Protein 4LS6 (pdb70)

Solvent-accessible surface area: 25868 Å² total; per-residue (Å²): 186,104,94,0,0,0,0,0,5,0,0,0,1,7,8,14,36,61,22,112,60,1,6,82,35,0,21,102,19,65,46,4,17,19,96,15,106,65,23,91,22,153,47,5,52,2,69,5,1,0,14,14,98,140,37,92,24,99,111,83,26,82,142,156,82,6,61,85,23,6,80,0,0,21,3,0,4,2,0,1,75,37,0,13,130,44,2,123,15,112,34,56,137,89,46,6,55,74,0,0,0,7,0,0,0,5,28,0,0,4,70,12,0,3,51,20,0,59,44,23,71,113,137,21,18,142,157,5,29,68,75,1,7,5,29,16,11,14,0,4,0,0,2,20,0,3,53,50,23,26,1,61,3,15,5,2,0,0,0,0,14,2,0,0,0,0,2,0,0,0,8,0,2,10,0,0,25,84,26,42,1,28,0,0,0,0,0,0,0,0,5,0,7,6,68,0,0,1,0,0,8,11,28,45,171,16,6,3,71,21,94,58,40,165,26,0,1,40,0,2,1,131,76,12,60,3,1,4,1,0,0,0,0,0,0,0,0,0,0,16,8,114,39,0,88,96,77,66,16,108,22,28,3,11,2,26,0,18,2,9,5,2,9,20,119,74,32,40,36,52,8,113,62,8,62,0,2,4,46,0,0,79,77,0,11,73,40,22,69,22,45,40,104,75,0,35,0,0,0,1,2,0,5,0,23,90,112,12,0,36,16,0,0,64,0,0,70,93,13,5,41,156,32,0,96,171,5,4,0,0,0,1,1,0,0,3,1,1,2,8,0,0,1,1,0,3,4,0,2,2,0,1,10,0,3,120,79,16,1,0,0,0,0,15,30,36,139,48,110,14,99,74,7,74,14,51,11,0,63,94,137,26,83,181,73,83,0,80,21,0,0,1,0,0,28,6,48,10,8,2,7,0,0,0,0,2,66,78,56,64,122,105,156,92,100,1,0,0,0,0,5,0,1,0,0,3,5,11,32,56,24,104,61,2,13,71,44,0,32,110,20,62,48,3,17,18,96,17,109,66,21,113,14,134,110,9,35,3,65,6,1,0,17,14,94,144,42,81,23,95,110,95,27,83,129,152,81,7,79,101,27,5,81,0,0,19,3,0,7,5,0,1,87,47,0,14,128,45,3,110,12,109,36,83,140,88,34,11,56,71,0,0,0,6,0,0,0,6,28,0,0,4,68,12,9,2,47,24,0,53,49,23,62,101,122,20,22,148,146,4,29,69,67,1,7,5,28,14,11,14,0,4,0,0,3,24,1,7,55,48,28,26,2,66,2,15,7,2,0,0,0,0,13,2,0,0,0,0,3,0,0,0,7,0,2,8,0,0,22,57,21,46,1,27,0,0,0,0,0,0,0,1,5,0,8,5,67,0,0,1,1,0,8,16,27,39,176,14,7,2,77,17,95,60,40,167,27,0,1,39,0,1,1,130,74,12,65,4,1,4,1,0,0,0,0,0,0,0,0,0,0,15,7,114,37,0,94,93,73,67,16,108,23,29,3,11,2,24,0,16,3,8,4,1,11,19,102,76,27,39,38,54,7,120,75,8,63,0,3,4,45,0,0,75,52,0,11,144,35,21,70,22,46,40,104,76,0,36,0,0,0,1,2,0,4,0,26,94,110,14,0,34,26,0,0,64,0,0,69,94,14,5,38,151,31,0,94,169,4,5,0,0,0,1,1,0,0,2,1,1,2,8,0,0,1,1,0,3,4,0,2,1,0,2,12,0,3,113,94,16,2,0,0,0,0,15,32,37,140,49,112,13,99,73,8,78,14,49,12,0,66,83,138,34,82,183,71,83,0,81,21,0,0,1,0,0,29,7,48,7,8,2,7,0,0,0,0,2,68,76,55,148

Nearest PDB structures (foldseek):
  4ls6-assembly1_B  TM=1.002E+00  e=2.749E-97  Bacillus subtilis subsp. subtilis str. 168
  4ls5-assembly1_B  TM=1.002E+00  e=9.324E-94  Bacillus subtilis subsp. subtilis str. 168
  3o04-assembly1_A  TM=9.971E-01  e=2.081E-77  Listeria monocytogenes EGD-e
  5sxo-assembly1_A-2  TM=9.971E-01  e=2.672E-77  Listeria monocytogenes ATCC 19115
  2gqd-assembly1_B  TM=9.983E-01  e=3.819E-73  Staphylococcus aureus

Organism: Bacillus subtilis (strain 168) (NCBI:txid224308)

Foldseek 3Di:
DFFKFFFFKFKFFLQHRGLVSNLVCLQQVAFSKDFDDPDDQVPFLAGMAREGPPDDLCVPDPPVVVVLAAVQLSQLQRRLVRGCVSQVDDCDPVQQQQEEEQEEEQFARPVLVVVQVVCCVPVNPVPRDPSSVLRRDGQNSRVVNCVSRVRNYDYYYDHFWLCQFQVSVVVVSVCVVVPRHFKYWGGYFYDQSDPCSSVVCRVVQQAFSDNDRQAQQFFQAPPQRHFHEIGMAIITMMGGVVVCVVVVGDGLFTWQFKFKFFPPPDQFAQDPLLPRQLRRVVRRCVSNVHQLLQAAEEQELRRSHPRRRLSSLSSLCVNQPVSQQVHEYAHSCLRRIRNTSRNSRSSVSSQSVCQNQQKARAHENRPHHDPSNPHHHRYDHIDRHHHAKYKYWRCRRRGITMMIMIGGDDD/DFFFKFFFFKFKFFLQARGLVSNLVCLQQVAFSKDFDDPDDCPPFLAGMAREGPPDDLCVPDPPVVVVLAAVQLSQLQRRLVRGCVSQVPQDDPVQQQQEAEEEEEQFARPVLVVVQVVCCVPPNDVPRDPSSVLRRDGQNSRVVNCVVRVRNYDYDYDHFWLCRFQVRVVVQSVCVRVPRHFKYKGGYFYDQSDPCSSVVCRVVQQAFSDNDRLAQQFFQAPPQRHFHEIGMAIITMMGGVVVCVVVVGDGLFTWFFKFKFFLPPDQFAQHPLLPRQLRRVVRRCVRNVHQLLQAAEEQELRRSHPRRRLSSLSSLCVNQPVSQQVHEYAHSCLRRIRNTSRNSRSSVSNQSVCQRQQKARANENRPHHDPSNPHHHRYDHIDRHHHAKYKYWRQRRRGITMMIMIGGDD

Secondary structure (DSSP, 8-state):
---EEEEEEEEEBTTBSSHHHHHHHHHTT---EEE--SS-GGGSS--EEE---S--GGGTS-HHHHTTS-HHHHHHHHHHHHHHHHHT----TTTGGGEEEEEE-SS-SHHHHHHHHHHHHHH-GGGS-TTHHHHHSTTHHHHHHHHHHT--SSEE-B--GGGHHHHHHHHHHHHHHTTS-SEEEEEEEE---SHHHHHHHHHTT-B-----TTTS--TTBTT--SB-BB-EEEEEEEEEHHHHHHTT----EEEEEEEEEE--S-SSSPPGGGHHHHHHHHHHHHHHT--GGG--EEE----S-HHHHHHHHHHHHHHHGGGGGTSEEE-THHHH-B-GGGHHHHHHHHHHHHHHHTEEPPBP---SBBTTB-S---BSS-EE---SEEEEEEEETTTEEEEEEEE----/----EEEEEEEEEBTTBSSHHHHHHHHHTT---EEE--SS-GGGSS--EEE--SS--GGGTS-HHHHTTS-HHHHHHHHHHHHHHHHHT----TTTGGGEEEEEE-SS-SHHHHHHHHHHHHHH-GGGS-TTHHHHHSTTHHHHHHHHHHT--S-EE-B--GGGHHHHHHHHHHHHHHTTS-SEEEEEEEE---SHHHHHHHHHTT-B-----TTTS--TTBTT--SB-BB-EEEEEEEEEHHHHHHTT----EEEEEEEEEE--S-SSSPPGGGHHHHHHHHHHHHHHT--GGG--EEE----S-HHHHHHHHHHHHHHHGGGGGTSEEE-THHHH-B-GGGHHHHHHHHHHHHHHHTEEPPBP---SBBTTB-S---BSS-EE---SEEEEEEEETTTEEEEEEEE---

Radius of gyration: 24.71 Å; Cα contacts (8 Å, |Δi|>4): 2606; chains: 2; bounding box: 58×74×53 Å

InterPro domains:
  IPR000794 Beta-ketoacyl synthase [PTHR11712] (3-411)
  IPR000794 Beta-ketoacyl synthase [cd00834] (4-408)
  IPR014030 Beta-ketoacyl synthase-like, N-terminal domain [PF00109] (4-246)
  IPR014031 Beta-ketoacyl synthase, C-terminal domain [PF02801] (254-368)
  IPR016039 Thiolase-like [G3DSA:3.40.47.10] (1-255)
  IPR016039 Thiolase-like [G3DSA:3.40.47.10] (260-413)
  IPR016039 Thiolase-like [SSF53901] (4-251)
  IPR016039 Thiolase-like [SSF53901] (214-411)
  IPR017568 3-oxoacyl-[acyl-carrier-protein] synthase 2 [PIRSF000447] (2-412)
  IPR017568 3-oxoacyl-[acyl-carrier-protein] synthase 2 [TIGR03150] (4-409)
  IPR018201 Beta-ketoacyl synthase, active site [PS00606] (155-171)
  IPR020841 Polyketide synthase, beta-ketoacyl synthase domain [PS52004] (3-410)
  IPR020841 Polyketide synthase, beta-ketoacyl synthase domain [SM00825] (6-413)

CATH classification: 3.40.47.10 (+1 more: 3.40.47.10)

B-factor: mean 25.81, std 10.96, range [10.47, 94.31]

Structure (mmCIF, N/CA/C/O backbone):
data_4LS6
#
_entry.id   4LS6
#
_cell.length_a   72.069
_cell.length_b   87.974
_cell.length_c   145.054
_cell.angle_alpha   90.000
_cell.angle_beta   90.000
_cell.angle_gamma   90.000
#
_symmetry.space_group_name_H-M   'P 21 21 21'
#
loop_
_entity.id
_entity.type
_entity.pdbx_description
1 polymer '3-oxoacyl-[acyl-carrier-protein] synthase 2'
2 non-polymer 'POTASSIUM ION'
3 non-polymer GLYCEROL
4 non-polymer 'CHLORIDE ION'
5 water water
#
loop_
_atom_site.group_PDB
_atom_site.id
_atom_site.type_symbol
_atom_site.label_atom_id
_atom_site.label_alt_id
_atom_site.label_comp_id
_atom_site.label_asym_id
_atom_site.label_entity_id
_atom_site.label_seq_id
_atom_site.pdbx_PDB_ins_code
_atom_site.Cartn_x
_atom_site.Cartn_y
_atom_site.Cartn_z
_atom_site.occupancy
_atom_site.B_iso_or_equiv
_atom_site.auth_seq_id
_atom_site.auth_comp_id
_atom_site.auth_asym_id
_atom_site.auth_atom_id
_atom_site.pdbx_PDB_model_num
ATOM 1 N N . LYS A 1 16 ? -35.943 -19.320 21.636 1.00 35.79 2 LYS A N 1
ATOM 2 C CA . LYS A 1 16 ? -34.532 -19.094 21.955 1.00 33.16 2 LYS A CA 1
ATOM 3 C C . LYS A 1 16 ? -34.449 -18.595 23.383 1.00 32.75 2 LYS A C 1
ATOM 4 O O . LYS A 1 16 ? -35.210 -17.710 23.760 1.00 33.60 2 LYS A O 1
ATOM 10 N N . LYS A 1 17 ? -33.501 -19.116 24.169 1.00 25.98 3 LYS A N 1
ATOM 11 C CA . LYS A 1 17 ? -33.325 -18.638 25.537 1.00 25.40 3 LYS A CA 1
ATOM 12 C C . LYS A 1 17 ? -32.461 -17.381 25.539 1.00 27.14 3 LYS A C 1
ATOM 13 O O . LYS A 1 17 ? -31.554 -17.237 24.693 1.00 26.89 3 LYS A O 1
ATOM 19 N N . ARG A 1 18 ? -32.715 -16.490 26.509 1.00 24.76 4 ARG A N 1
ATOM 20 C CA . ARG A 1 18 ? -31.862 -15.318 26.717 1.00 22.85 4 ARG A CA 1
ATOM 21 C C . ARG A 1 18 ? -30.688 -15.777 27.590 1.00 23.44 4 ARG A C 1
ATOM 22 O O . ARG A 1 18 ? -30.840 -16.642 28.462 1.00 23.23 4 ARG A O 1
ATOM 30 N N . VAL A 1 19 ? -29.514 -15.227 27.312 1.00 20.24 5 VAL A N 1
ATOM 31 C CA . VAL A 1 19 ? -28.263 -15.635 27.942 1.00 19.33 5 VAL A CA 1
ATOM 32 C C . VAL A 1 19 ? -27.592 -14.434 28.546 1.00 23.27 5 VAL A C 1
ATOM 33 O O . VAL A 1 19 ? -27.287 -13.481 27.824 1.00 21.90 5 VAL A O 1
ATOM 37 N N . VAL A 1 20 ? -27.313 -14.495 29.858 1.00 19.95 6 VAL A N 1
ATOM 38 C CA . VAL A 1 20 ? -26.697 -13.369 30.563 1.00 19.56 6 VAL A CA 1
ATOM 39 C C . VAL A 1 20 ? -25.346 -13.742 31.140 1.00 21.71 6 VAL A C 1
ATOM 40 O O . VAL A 1 20 ? -25.039 -14.930 31.287 1.00 21.91 6 VAL A O 1
ATOM 44 N N . VAL A 1 21 ? -24.535 -12.724 31.459 1.00 19.89 7 VAL A N 1
ATOM 45 C CA . VAL A 1 21 ? -23.213 -12.915 32.055 1.00 19.01 7 VAL A CA 1
ATOM 46 C C . VAL A 1 21 ? -23.349 -12.731 33.559 1.00 21.80 7 VAL A C 1
ATOM 47 O O . VAL A 1 21 ? -23.753 -11.653 34.011 1.00 22.06 7 VAL A O 1
ATOM 51 N N . THR A 1 22 ? -23.027 -13.787 34.339 1.00 19.71 8 THR A N 1
ATOM 52 C CA . THR A 1 22 ? -23.215 -13.745 35.807 1.00 19.94 8 THR A CA 1
ATOM 53 C C . THR A 1 22 ? -21.935 -13.840 36.642 1.00 22.67 8 THR A C 1
ATOM 54 O O . THR A 1 22 ? -22.010 -13.718 37.865 1.00 22.38 8 THR A O 1
ATOM 58 N N . GLY A 1 23 ? -20.793 -14.028 35.989 1.00 19.04 9 GLY A N 1
ATOM 59 C CA . GLY A 1 23 ? -19.524 -14.123 36.696 1.00 18.68 9 GLY A CA 1
ATOM 60 C C . GLY A 1 23 ? -18.356 -13.895 35.762 1.00 20.39 9 GLY A C 1
ATOM 61 O O . GLY A 1 23 ? -18.440 -14.196 34.570 1.00 20.16 9 GLY A O 1
ATOM 62 N N . LEU A 1 24 ? -17.271 -13.323 36.316 1.00 19.37 10 LEU A N 1
ATOM 63 C CA . LEU A 1 24 ? -16.067 -13.020 35.547 1.00 17.93 10 LEU A CA 1
ATOM 64 C C . LEU A 1 24 ? -14.850 -13.494 36.339 1.00 19.38 10 LEU A C 1
ATOM 65 O O . LEU A 1 24 ? -14.808 -13.326 37.568 1.00 19.83 10 LEU A O 1
ATOM 70 N N . GLY A 1 25 ? -13.858 -14.004 35.621 1.00 17.54 11 GLY A N 1
ATOM 71 C CA . GLY A 1 25 ? -12.610 -14.477 36.207 1.00 17.27 11 GLY A CA 1
ATOM 72 C C . GLY A 1 25 ? -11.474 -14.225 35.239 1.00 17.95 11 GLY A C 1
ATOM 73 O O . GLY A 1 25 ? -11.631 -14.448 34.030 1.00 17.36 11 GLY A O 1
ATOM 74 N N . ALA A 1 26 ? -10.334 -13.731 35.740 1.00 16.97 12 ALA A N 1
ATOM 75 C CA . ALA A 1 26 ? -9.222 -13.438 34.843 1.00 16.38 12 ALA A CA 1
ATOM 76 C C . ALA A 1 26 ? -7.871 -13.399 35.516 1.00 18.08 12 ALA A C 1
ATOM 77 O O . ALA A 1 26 ? -7.750 -13.012 36.675 1.00 17.98 12 ALA A O 1
ATOM 79 N N . LEU A 1 27 ? -6.850 -13.734 34.722 1.00 15.76 13 LEU A N 1
ATOM 80 C CA . LEU A 1 27 ? -5.436 -13.536 35.032 1.00 15.33 13 LEU A CA 1
ATOM 81 C C . LEU A 1 27 ? -4.908 -12.846 33.786 1.00 16.78 13 LEU A C 1
ATOM 82 O O . LEU A 1 27 ? -5.120 -13.339 32.667 1.00 16.04 13 LEU A O 1
ATOM 87 N N . SER A 1 28 ? -4.282 -11.662 33.938 1.00 15.04 14 SER A N 1
ATOM 88 C CA . SER A 1 28 ? -3.767 -10.993 32.743 1.00 14.81 14 SER A CA 1
ATOM 89 C C . SER A 1 28 ? -2.509 -10.226 33.105 1.00 17.05 14 SER A C 1
ATOM 90 O O . SER A 1 28 ? -2.204 -10.039 34.297 1.00 16.91 14 SER A O 1
ATOM 93 N N . PRO A 1 29 ? -1.787 -9.721 32.088 1.00 15.94 15 PRO A N 1
ATOM 94 C CA . PRO A 1 29 ? -0.590 -8.910 32.385 1.00 15.08 15 PRO A CA 1
ATOM 95 C C . PRO A 1 29 ? -0.927 -7.607 33.142 1.00 18.56 15 PRO A C 1
ATOM 96 O O . PRO A 1 29 ? -0.021 -6.934 33.633 1.00 18.61 15 PRO A O 1
ATOM 100 N N . LEU A 1 30 ? -2.236 -7.262 33.243 1.00 16.89 16 LEU A N 1
ATOM 101 C CA . LEU A 1 30 ? -2.704 -6.065 33.973 1.00 16.87 16 LEU A CA 1
ATOM 102 C C . LEU A 1 30 ? -3.126 -6.363 35.410 1.00 19.69 16 LEU A C 1
ATOM 103 O O . LEU A 1 30 ? -3.419 -5.427 36.169 1.00 20.41 16 LEU A O 1
ATOM 108 N N . GLY A 1 31 ? -3.146 -7.632 35.797 1.00 17.53 17 GLY A N 1
ATOM 109 C CA . GLY A 1 31 ? -3.546 -7.974 37.165 1.00 17.72 17 GLY A CA 1
ATOM 110 C C . GLY A 1 31 ? -3.965 -9.419 37.301 1.00 19.74 17 GLY A C 1
ATOM 111 O O . GLY A 1 31 ? -4.411 -10.036 36.323 1.00 18.47 17 GLY A O 1
ATOM 112 N N . ASN A 1 32 ? -3.880 -9.946 38.542 1.00 18.32 18 ASN A N 1
ATOM 113 C CA . ASN A 1 32 ? -4.222 -11.345 38.820 1.00 17.91 18 ASN A CA 1
ATOM 114 C C . ASN A 1 32 ? -5.667 -11.555 39.235 1.00 20.40 18 ASN A C 1
ATOM 115 O O . ASN A 1 32 ? -6.012 -12.580 39.814 1.00 20.36 18 ASN A O 1
ATOM 120 N N . ASP A 1 33 ? -6.520 -10.589 38.913 1.00 19.91 19 ASP A N 1
ATOM 121 C CA . ASP A 1 33 ? -7.964 -10.728 39.065 1.00 19.64 19 ASP A CA 1
ATOM 122 C C . ASP A 1 33 ? -8.656 -9.767 38.127 1.00 22.03 19 ASP A C 1
ATOM 123 O O . ASP A 1 33 ? -7.983 -8.952 37.486 1.00 21.27 19 ASP A O 1
ATOM 128 N N . VAL A 1 34 ? -9.986 -9.863 38.024 1.00 19.88 20 VAL A N 1
ATOM 129 C CA . VAL A 1 34 ? -10.753 -9.007 37.111 1.00 19.75 20 VAL A CA 1
ATOM 130 C C . VAL A 1 34 ? -10.667 -7.540 37.517 1.00 21.86 20 VAL A C 1
ATOM 131 O O . VAL A 1 34 ? -10.402 -6.680 36.663 1.00 20.71 20 VAL A O 1
ATOM 135 N N . ASP A 1 35 ? -10.927 -7.244 38.804 1.00 20.43 21 ASP A N 1
ATOM 136 C CA . ASP A 1 35 ? -10.935 -5.856 39.257 1.00 20.91 21 ASP A CA 1
ATOM 137 C C . ASP A 1 35 ? -9.631 -5.156 38.965 1.00 23.13 21 ASP A C 1
ATOM 138 O O . ASP A 1 35 ? -9.654 -4.030 38.468 1.00 23.25 21 ASP A O 1
ATOM 143 N N . THR A 1 36 ? -8.485 -5.801 39.276 1.00 18.45 22 THR A N 1
ATOM 144 C CA . THR A 1 36 ? -7.184 -5.169 39.065 1.00 18.22 22 THR A CA 1
ATOM 145 C C . THR A 1 36 ? -6.938 -4.991 37.568 1.00 21.06 22 THR A C 1
ATOM 146 O O . THR A 1 36 ? -6.448 -3.942 37.163 1.00 20.97 22 THR A O 1
ATOM 150 N N . SER A 1 37 ? -7.218 -6.034 36.759 1.00 18.16 23 SER A N 1
ATOM 151 C CA . SER A 1 37 ? -7.005 -5.955 35.311 1.00 16.94 23 SER A CA 1
ATOM 152 C C . SER A 1 37 ? -7.819 -4.793 34.718 1.00 18.03 23 SER A C 1
ATOM 153 O O . SER A 1 37 ? -7.279 -3.969 33.970 1.00 18.10 23 SER A O 1
ATOM 156 N N . TRP A 1 38 ? -9.098 -4.726 35.063 1.00 16.56 24 TRP A N 1
ATOM 157 C CA . TRP A 1 38 ? -10.002 -3.686 34.551 1.00 17.34 24 TRP A CA 1
ATOM 158 C C . TRP A 1 38 ? -9.601 -2.306 35.048 1.00 19.69 24 TRP A C 1
ATOM 159 O O . TRP A 1 38 ? -9.547 -1.367 34.249 1.00 18.70 24 TRP A O 1
ATOM 170 N N . ASN A 1 39 ? -9.263 -2.192 36.350 1.00 16.99 25 ASN A N 1
ATOM 171 C CA . ASN A 1 39 ? -8.880 -0.885 36.862 1.00 15.22 25 ASN A CA 1
ATOM 172 C C . ASN A 1 39 ? -7.608 -0.396 36.180 1.00 20.05 25 ASN A C 1
ATOM 173 O O . ASN A 1 39 ? -7.490 0.792 35.896 1.00 20.42 25 ASN A O 1
ATOM 178 N N . ASN A 1 40 ? -6.673 -1.307 35.882 1.00 16.55 26 ASN A N 1
ATOM 179 C CA . ASN A 1 40 ? -5.443 -0.918 35.199 1.00 17.56 26 ASN A CA 1
ATOM 180 C C . ASN A 1 40 ? -5.778 -0.510 33.753 1.00 20.20 26 ASN A C 1
ATOM 181 O O . ASN A 1 40 ? -5.298 0.520 33.299 1.00 20.61 26 ASN A O 1
ATOM 186 N N . ALA A 1 41 ? -6.653 -1.275 33.059 1.00 18.16 27 ALA A N 1
ATOM 187 C CA . ALA A 1 41 ? -7.055 -0.948 31.678 1.00 17.94 27 ALA A CA 1
ATOM 188 C C . ALA A 1 41 ? -7.693 0.435 31.571 1.00 19.79 27 ALA A C 1
ATOM 189 O O . ALA A 1 41 ? -7.318 1.210 30.683 1.00 20.47 27 ALA A O 1
ATOM 191 N N . ILE A 1 42 ? -8.607 0.770 32.488 1.00 17.77 28 ILE A N 1
ATOM 192 C CA . ILE A 1 42 ? -9.282 2.083 32.438 1.00 17.96 28 ILE A CA 1
ATOM 193 C C . ILE A 1 42 ? -8.388 3.251 32.827 1.00 20.98 28 ILE A C 1
ATOM 194 O O . ILE A 1 42 ? -8.771 4.406 32.664 1.00 23.22 28 ILE A O 1
ATOM 199 N N . ASN A 1 43 ? -7.201 2.948 33.383 1.00 19.43 29 ASN A N 1
ATOM 200 C CA . ASN A 1 43 ? -6.225 3.977 33.726 1.00 18.17 29 ASN A CA 1
ATOM 201 C C . ASN A 1 43 ? -5.021 3.966 32.763 1.00 20.78 29 ASN A C 1
ATOM 202 O O . ASN A 1 43 ? -4.019 4.648 33.021 1.00 20.25 29 ASN A O 1
ATOM 207 N N . GLY A 1 44 ? -5.179 3.283 31.621 1.00 18.38 30 GLY A N 1
ATOM 208 C CA . GLY A 1 44 ? -4.167 3.246 30.572 1.00 18.87 30 GLY A CA 1
ATOM 209 C C . GLY A 1 44 ? -2.827 2.662 30.968 1.00 21.24 30 GLY A C 1
ATOM 210 O O . GLY A 1 44 ? -1.788 3.041 30.407 1.00 23.07 30 GLY A O 1
ATOM 211 N N . VAL A 1 45 ? -2.831 1.726 31.928 1.00 18.66 31 VAL A N 1
ATOM 212 C CA . VAL A 1 45 ? -1.593 1.118 32.405 1.00 19.60 31 VAL A CA 1
ATOM 213 C C . VAL A 1 45 ? -1.138 0.022 31.443 1.00 23.46 31 VAL A C 1
ATOM 214 O O . VAL A 1 45 ? -1.915 -0.856 31.098 1.00 25.13 31 VAL A O 1
ATOM 218 N N . SER A 1 46 ? 0.127 0.068 31.041 1.00 19.96 32 SER A N 1
ATOM 219 C CA . SER A 1 46 ? 0.704 -0.949 30.185 1.00 19.07 32 SER A CA 1
ATOM 220 C C . SER A 1 46 ? 1.153 -2.160 31.005 1.00 22.14 32 SER A C 1
ATOM 221 O O . SER A 1 46 ? 1.767 -2.008 32.071 1.00 21.38 32 SER A O 1
ATOM 224 N N . GLY A 1 47 ? 0.889 -3.349 30.482 1.00 17.96 33 GLY A N 1
ATOM 225 C CA . GLY A 1 47 ? 1.352 -4.589 31.096 1.00 17.30 33 GLY A CA 1
ATOM 226 C C . GLY A 1 47 ? 2.569 -5.175 30.394 1.00 19.27 33 GLY A C 1
ATOM 227 O O . GLY A 1 47 ? 2.954 -6.316 30.672 1.00 18.43 33 GLY A O 1
ATOM 228 N N . ILE A 1 48 ? 3.157 -4.418 29.472 1.00 17.83 34 ILE A N 1
ATOM 229 C CA . ILE A 1 48 ? 4.298 -4.851 28.667 1.00 17.45 34 ILE A CA 1
ATOM 230 C C . ILE A 1 48 ? 5.617 -4.461 29.291 1.00 21.84 34 ILE A C 1
ATOM 231 O O . ILE A 1 48 ? 5.810 -3.317 29.736 1.00 21.41 34 ILE A O 1
ATOM 236 N N . GLY A 1 49 ? 6.512 -5.439 29.318 1.00 19.05 35 GLY A N 1
ATOM 237 C CA . GLY A 1 49 ? 7.840 -5.234 29.879 1.00 19.97 35 GLY A CA 1
ATOM 238 C C . GLY A 1 49 ? 8.865 -6.134 29.216 1.00 22.20 35 GLY A C 1
ATOM 239 O O . GLY A 1 49 ? 8.579 -6.784 28.210 1.00 20.46 35 GLY A O 1
ATOM 240 N N . PRO A 1 50 ? 10.114 -6.129 29.707 1.00 23.84 36 PRO A N 1
ATOM 241 C CA . PRO A 1 50 ? 11.140 -7.005 29.103 1.00 23.83 36 PRO A CA 1
ATOM 242 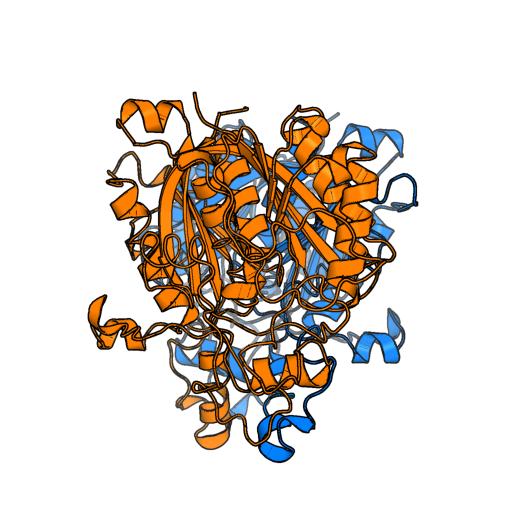C C . PRO A 1 50 ? 10.776 -8.468 29.291 1.00 27.05 36 PRO A C 1
ATOM 243 O O . PRO A 1 50 ? 10.095 -8.817 30.256 1.00 27.26 36 PRO A O 1
ATOM 247 N N . ILE A 1 51 ? 11.162 -9.330 28.338 1.00 21.65 37 ILE A N 1
ATOM 248 C CA . ILE A 1 51 ? 10.884 -10.764 28.454 1.00 20.77 37 ILE A CA 1
ATOM 249 C C . ILE A 1 51 ? 11.711 -11.342 29.598 1.00 25.12 37 ILE A C 1
ATOM 250 O O . ILE A 1 51 ? 12.924 -11.082 29.666 1.00 25.94 37 ILE A O 1
ATOM 255 N N . THR A 1 52 ? 11.062 -12.122 30.487 1.00 22.39 38 THR A N 1
ATOM 256 C CA . THR A 1 52 ? 11.750 -12.804 31.592 1.00 22.40 38 THR A CA 1
ATOM 257 C C . THR A 1 52 ? 11.551 -14.302 31.501 1.00 25.60 38 THR A C 1
ATOM 258 O O . THR A 1 52 ? 12.338 -15.064 32.062 1.00 25.01 38 THR A O 1
ATOM 262 N N . ARG A 1 53 ? 10.458 -14.741 30.837 1.00 22.34 39 ARG A N 1
ATOM 263 C CA . ARG A 1 53 ? 10.108 -16.162 30.816 1.00 22.29 39 ARG A CA 1
ATOM 264 C C . ARG A 1 53 ? 11.114 -17.019 30.076 1.00 26.63 39 ARG A C 1
ATOM 265 O O . ARG A 1 53 ? 11.324 -18.178 30.453 1.00 28.63 39 ARG A O 1
ATOM 273 N N . VAL A 1 54 ? 11.695 -16.476 29.014 1.00 25.57 40 VAL A N 1
ATOM 274 C CA . VAL A 1 54 ? 12.738 -17.124 28.205 1.00 26.98 40 VAL A CA 1
ATOM 275 C C . VAL A 1 54 ? 13.898 -16.133 28.061 1.00 31.46 40 VAL A C 1
ATOM 276 O O . VAL A 1 54 ? 13.742 -14.950 28.353 1.00 28.79 40 VAL A O 1
ATOM 280 N N . ASP A 1 55 ? 15.043 -16.610 27.554 1.00 31.84 41 ASP A N 1
ATOM 281 C CA . ASP A 1 55 ? 16.206 -15.780 27.289 1.00 32.49 41 ASP A CA 1
ATOM 282 C C . ASP A 1 55 ? 15.951 -14.969 26.014 1.00 38.00 41 ASP A C 1
ATOM 283 O O . ASP A 1 55 ? 15.952 -15.529 24.919 1.00 40.16 41 ASP A O 1
ATOM 288 N N . ALA A 1 56 ? 15.713 -13.652 26.165 1.00 33.52 42 ALA A N 1
ATOM 289 C CA . ALA A 1 56 ? 15.453 -12.714 25.060 1.00 33.79 42 ALA A CA 1
ATOM 290 C C . ALA A 1 56 ? 16.627 -12.537 24.072 1.00 35.95 42 ALA A C 1
ATOM 291 O O . ALA A 1 56 ? 16.399 -12.070 22.957 1.00 34.07 42 ALA A O 1
ATOM 293 N N . GLU A 1 57 ? 17.873 -12.881 24.473 1.00 33.54 43 GLU A N 1
ATOM 294 C CA . GLU A 1 57 ? 19.057 -12.716 23.602 1.00 33.39 43 GLU A CA 1
ATOM 295 C C . GLU A 1 57 ? 18.960 -13.496 22.297 1.00 35.48 43 GLU A C 1
ATOM 296 O O . GLU A 1 57 ? 19.546 -13.091 21.302 1.00 35.44 43 GLU A O 1
ATOM 302 N N . GLU A 1 58 ? 18.219 -14.610 22.319 1.00 31.67 44 GLU A N 1
ATOM 303 C CA . GLU A 1 58 ? 18.028 -15.565 21.225 1.00 32.09 44 GLU A CA 1
ATOM 304 C C . GLU A 1 58 ? 16.982 -15.109 20.195 1.00 33.77 44 GLU A C 1
ATOM 305 O O . GLU A 1 58 ? 16.818 -15.773 19.161 1.00 34.60 44 GLU A O 1
ATOM 308 N N . TYR A 1 59 ? 16.231 -14.035 20.487 1.00 26.18 45 TYR A N 1
ATOM 309 C CA . TYR A 1 59 ? 15.156 -13.646 19.579 1.00 24.32 45 TYR A CA 1
ATOM 310 C C . TYR A 1 59 ? 15.207 -12.210 19.194 1.00 27.01 45 TYR A C 1
ATOM 311 O O . TYR A 1 59 ? 15.641 -11.380 19.987 1.00 26.26 45 TYR A O 1
ATOM 320 N N . PRO A 1 60 ? 14.655 -11.879 18.011 1.00 25.79 46 PRO A N 1
ATOM 321 C CA . PRO A 1 60 ? 14.556 -10.466 17.641 1.00 26.56 46 PRO A CA 1
ATOM 322 C C . PRO A 1 60 ? 13.516 -9.713 18.493 1.00 27.39 46 PRO A C 1
ATOM 323 O O . PRO A 1 60 ? 13.651 -8.501 18.650 1.00 28.84 46 PRO A O 1
ATOM 327 N N . ALA A 1 61 ? 12.506 -10.408 19.057 1.00 23.40 47 ALA A N 1
ATOM 328 C CA . ALA A 1 61 ? 11.496 -9.790 19.937 1.00 23.00 47 ALA A CA 1
ATOM 329 C C . ALA A 1 61 ? 12.119 -9.659 21.333 1.00 26.91 47 ALA A C 1
ATOM 330 O O . ALA A 1 61 ? 12.805 -10.581 21.793 1.00 26.06 47 ALA A O 1
ATOM 332 N N . LYS A 1 62 ? 11.901 -8.512 21.996 1.00 21.84 48 LYS A N 1
ATOM 333 C CA . LYS A 1 62 ? 12.554 -8.251 23.287 1.00 22.50 48 LYS A CA 1
ATOM 334 C C . LYS A 1 62 ? 11.611 -7.960 24.431 1.00 25.64 48 LYS A C 1
ATOM 335 O O . LYS A 1 62 ? 12.042 -7.895 25.587 1.00 26.33 48 LYS A O 1
ATOM 341 N N . VAL A 1 63 ? 10.322 -7.775 24.115 1.00 20.52 49 VAL A N 1
ATOM 342 C CA . VAL A 1 63 ? 9.337 -7.439 25.131 1.00 18.71 49 VAL A CA 1
ATOM 343 C C . VAL A 1 63 ? 8.189 -8.446 25.120 1.00 19.38 49 VAL A C 1
ATOM 344 O O . VAL A 1 63 ? 7.997 -9.176 24.144 1.00 18.75 49 VAL A O 1
ATOM 348 N N . ALA A 1 64 ? 7.426 -8.495 26.226 1.00 16.21 50 ALA A N 1
ATOM 349 C CA . ALA A 1 64 ? 6.270 -9.389 26.316 1.00 15.66 50 ALA A CA 1
ATOM 350 C C . ALA A 1 64 ? 5.332 -8.863 27.393 1.00 18.64 50 ALA A C 1
ATOM 351 O O . ALA A 1 64 ? 5.718 -7.989 28.190 1.00 18.71 50 ALA A O 1
ATOM 353 N N . ALA A 1 65 ? 4.108 -9.393 27.435 1.00 15.91 51 ALA A N 1
ATOM 354 C CA . ALA A 1 65 ? 3.152 -9.001 28.467 1.00 15.86 51 ALA A CA 1
ATOM 355 C C . ALA A 1 65 ? 2.942 -10.242 29.348 1.00 16.36 51 ALA A C 1
ATOM 356 O O . ALA A 1 65 ? 2.238 -11.185 28.985 1.00 14.98 51 ALA A O 1
ATOM 358 N N . GLU A 1 66 ? 3.663 -10.277 30.473 1.00 15.61 52 GLU A N 1
ATOM 359 C CA . GLU A 1 66 ? 3.645 -11.432 31.348 1.00 15.10 52 GLU A CA 1
ATOM 360 C C . GLU A 1 66 ? 2.764 -11.210 32.561 1.00 16.95 52 GLU A C 1
ATOM 361 O O . GLU A 1 66 ? 2.521 -10.067 32.966 1.00 17.65 52 GLU A O 1
ATOM 367 N N . LEU A 1 67 ? 2.342 -12.298 33.193 1.00 14.76 53 LEU A N 1
ATOM 368 C CA . LEU A 1 67 ? 1.690 -12.157 34.489 1.00 15.46 53 LEU A CA 1
ATOM 369 C C . LEU A 1 67 ? 2.792 -11.711 35.458 1.00 18.86 53 LEU A C 1
ATOM 370 O O . LEU A 1 67 ? 3.961 -12.137 35.337 1.00 18.33 53 LEU A O 1
ATOM 375 N N . LYS A 1 68 ? 2.416 -10.882 36.432 1.00 17.54 54 LYS A N 1
ATOM 376 C CA . LYS A 1 68 ? 3.374 -10.447 37.450 1.00 19.33 54 LYS A CA 1
ATOM 377 C C . LYS A 1 68 ? 2.936 -10.972 38.786 1.00 21.90 54 LYS A C 1
ATOM 378 O O . LYS A 1 68 ? 1.746 -10.931 39.083 1.00 21.54 54 LYS A O 1
ATOM 384 N N . ASP A 1 69 ? 3.885 -11.449 39.617 1.00 21.26 55 ASP A N 1
ATOM 385 C CA . ASP A 1 69 ? 3.571 -11.861 41.002 1.00 21.61 55 ASP A CA 1
ATOM 386 C C . ASP A 1 69 ? 2.522 -12.993 41.071 1.00 24.67 55 ASP A C 1
ATOM 387 O O . ASP A 1 69 ? 1.737 -13.028 42.028 1.00 24.94 55 ASP A O 1
ATOM 392 N N . PHE A 1 70 ? 2.439 -13.862 40.044 1.00 21.12 56 PHE A N 1
ATOM 393 C CA . PHE A 1 70 ? 1.431 -14.924 40.092 1.00 19.33 56 PHE A CA 1
ATOM 394 C C . PHE A 1 70 ? 2.039 -16.172 40.716 1.00 21.06 56 PHE A C 1
ATOM 395 O O . PHE A 1 70 ? 2.939 -16.771 40.105 1.00 21.49 56 PHE A O 1
ATOM 403 N N . ASN A 1 71 ? 1.499 -16.600 41.883 1.00 20.21 57 ASN A N 1
ATOM 404 C CA . ASN A 1 71 ? 1.949 -17.814 42.564 1.00 20.37 57 ASN A CA 1
ATOM 405 C C . ASN A 1 71 ? 0.787 -18.786 42.551 1.00 21.43 57 ASN A C 1
ATOM 406 O O . ASN A 1 71 ? -0.169 -18.587 43.295 1.00 21.00 57 ASN A O 1
ATOM 411 N N . VAL A 1 72 ? 0.853 -19.822 41.683 1.00 18.90 58 VAL A N 1
ATOM 412 C CA . VAL A 1 72 ? -0.228 -20.804 41.552 1.00 18.30 58 VAL A CA 1
ATOM 413 C C . VAL A 1 72 ? -0.577 -21.473 42.900 1.00 20.33 58 VAL A C 1
ATOM 414 O O . VAL A 1 72 ? -1.738 -21.815 43.134 1.00 20.13 58 VAL A O 1
ATOM 418 N N . GLU A 1 73 ? 0.434 -21.636 43.787 1.00 19.64 59 GLU A N 1
ATOM 419 C CA . GLU A 1 73 ? 0.245 -22.258 45.105 1.00 21.23 59 GLU A CA 1
ATOM 420 C C . GLU A 1 73 ? -0.677 -21.473 46.043 1.00 25.82 59 GLU A C 1
ATOM 421 O O . GLU A 1 73 ? -1.106 -22.006 47.073 1.00 27.03 59 GLU A O 1
ATOM 427 N N . ASP A 1 74 ? -1.022 -20.221 45.672 1.00 22.13 60 ASP A N 1
ATOM 428 C CA . ASP A 1 74 ? -1.981 -19.429 46.436 1.00 22.04 60 ASP A CA 1
ATOM 429 C C . ASP A 1 74 ? -3.407 -19.894 46.143 1.00 25.20 60 ASP A C 1
ATOM 430 O O . ASP A 1 74 ? -4.341 -19.476 46.837 1.00 26.05 60 ASP A O 1
ATOM 435 N N . TYR A 1 75 ? -3.582 -20.728 45.094 1.00 21.28 61 TYR A N 1
ATOM 436 C CA . TYR A 1 75 ? -4.901 -21.150 44.627 1.00 20.45 61 TYR A CA 1
ATOM 437 C C . TYR A 1 75 ? -5.128 -22.642 44.696 1.00 25.45 61 TYR A C 1
ATOM 438 O O . TYR A 1 75 ? -6.277 -23.068 44.568 1.00 27.59 61 TYR A O 1
ATOM 447 N N . MET A 1 76 ? -4.053 -23.433 44.807 1.00 23.19 62 MET A N 1
ATOM 448 C CA . MET A 1 76 ? -4.151 -24.899 44.847 1.00 22.29 62 MET A CA 1
ATOM 449 C C . MET A 1 76 ? -2.907 -25.486 45.488 1.00 27.30 62 MET A C 1
ATOM 450 O O . MET A 1 76 ? -1.901 -24.786 45.624 1.00 26.74 62 MET A O 1
ATOM 455 N N . ASP A 1 77 ? -2.941 -26.797 45.821 1.00 26.03 63 ASP A N 1
ATOM 456 C CA . ASP A 1 77 ? -1.752 -27.449 46.369 1.00 27.60 63 ASP A CA 1
ATOM 457 C C . ASP A 1 77 ? -0.684 -27.564 45.292 1.00 28.51 63 ASP A C 1
ATOM 458 O O . ASP A 1 77 ? -1.017 -27.730 44.111 1.00 27.02 63 ASP A O 1
ATOM 463 N N . LYS A 1 78 ? 0.589 -27.497 45.695 1.00 27.30 64 LYS A N 1
ATOM 464 C CA . LYS A 1 78 ? 1.746 -27.650 44.823 1.00 26.08 64 LYS A CA 1
ATOM 465 C C . LYS A 1 78 ? 1.646 -28.968 44.047 1.00 28.83 64 LYS A C 1
ATOM 466 O O . LYS A 1 78 ? 1.946 -28.991 42.851 1.00 26.67 64 LYS A O 1
ATOM 472 N N . LYS A 1 79 ? 1.191 -30.058 44.714 1.00 25.36 65 LYS A N 1
ATOM 473 C CA . LYS A 1 79 ? 1.052 -31.354 44.028 1.00 25.02 65 LYS A CA 1
ATOM 474 C C . LYS A 1 79 ? 0.079 -31.321 42.847 1.00 29.16 65 LYS A C 1
ATOM 475 O O . LYS A 1 79 ? 0.297 -32.038 41.863 1.00 28.58 65 LYS A O 1
ATOM 481 N N . GLU A 1 80 ? -1.001 -30.507 42.944 1.00 25.61 66 GLU A N 1
ATOM 482 C CA . GLU A 1 80 ? -2.007 -30.338 41.904 1.00 25.54 66 GLU A CA 1
ATOM 483 C C . GLU A 1 80 ? -1.420 -29.485 40.779 1.00 24.26 66 GLU A C 1
ATOM 484 O O . GLU A 1 80 ? -1.586 -29.816 39.604 1.00 24.91 66 GLU A O 1
ATOM 490 N N . ALA A 1 81 ? -0.770 -28.367 41.141 1.00 21.97 67 ALA A N 1
ATOM 491 C CA . ALA A 1 81 ? -0.193 -27.455 40.140 1.00 21.43 67 ALA A CA 1
ATOM 492 C C . ALA A 1 81 ? 0.919 -28.123 39.326 1.00 22.91 67 ALA A C 1
ATOM 493 O O . ALA A 1 81 ? 1.036 -27.848 38.121 1.00 20.32 67 ALA A O 1
ATOM 495 N N . ARG A 1 82 ? 1.678 -29.069 39.955 1.00 22.65 68 ARG A N 1
ATOM 496 C CA . ARG A 1 82 ? 2.771 -29.769 39.265 1.00 23.66 68 ARG A CA 1
ATOM 497 C C . ARG A 1 82 ? 2.268 -30.674 38.138 1.00 25.97 68 ARG A C 1
ATOM 498 O O . ARG A 1 82 ? 3.059 -31.066 37.279 1.00 26.88 68 ARG A O 1
ATOM 500 N N . LYS A 1 83 ? 0.979 -30.978 38.137 1.00 22.65 69 LYS A N 1
ATOM 501 C CA . LYS A 1 83 ? 0.338 -31.818 37.127 1.00 23.40 69 LYS A CA 1
ATOM 502 C C . LYS A 1 83 ? -0.460 -30.976 36.115 1.00 21.78 69 LYS A C 1
ATOM 503 O O . LYS A 1 83 ? -1.344 -31.469 35.404 1.00 22.21 69 LYS A O 1
ATOM 509 N N . MET A 1 84 ? -0.140 -29.665 36.061 1.00 18.74 70 MET A N 1
ATOM 510 C CA . MET A 1 84 ? -0.800 -28.779 35.132 1.00 18.04 70 MET A CA 1
ATOM 511 C C . MET A 1 84 ? 0.226 -27.917 34.421 1.00 18.63 70 MET A C 1
ATOM 512 O O . MET A 1 84 ? 1.072 -27.280 35.079 1.00 18.77 70 MET A O 1
ATOM 517 N N . ASP A 1 85 ? 0.100 -27.806 33.090 1.00 15.78 71 ASP A N 1
ATOM 518 C CA . ASP A 1 85 ? 0.908 -26.835 32.367 1.00 14.66 71 ASP A CA 1
ATOM 519 C C . ASP A 1 85 ? 0.361 -25.459 32.780 1.00 15.86 71 ASP A C 1
ATOM 520 O O . ASP A 1 85 ? -0.799 -25.348 33.198 1.00 16.02 71 ASP A O 1
ATOM 525 N N . ARG A 1 86 ? 1.174 -24.412 32.633 1.00 13.33 72 ARG A N 1
ATOM 526 C CA . ARG A 1 86 ? 0.687 -23.058 32.930 1.00 14.21 72 ARG A CA 1
ATOM 527 C C . ARG A 1 86 ? -0.664 -22.726 32.257 1.00 16.23 72 ARG A C 1
ATOM 528 O O . ARG A 1 86 ? -1.487 -22.075 32.897 1.00 15.79 72 ARG A O 1
ATOM 536 N N . PHE A 1 87 ? -0.904 -23.165 30.994 1.00 14.75 73 PHE A N 1
ATOM 537 C CA . PHE A 1 87 ? -2.190 -22.770 30.369 1.00 14.14 73 PHE A CA 1
ATOM 538 C C . PHE A 1 87 ? -3.387 -23.334 31.142 1.00 15.56 73 PHE A C 1
ATOM 539 O O . PHE A 1 87 ? -4.431 -22.684 31.225 1.00 16.68 73 PHE A O 1
ATOM 547 N N . THR A 1 88 ? -3.235 -24.542 31.709 1.00 13.33 74 THR A N 1
ATOM 548 C CA . THR A 1 88 ? -4.296 -25.157 32.515 1.00 14.21 74 THR A CA 1
ATOM 549 C C . THR A 1 88 ? -4.384 -24.481 33.883 1.00 16.64 74 THR A C 1
ATOM 550 O O . THR A 1 88 ? -5.482 -24.275 34.396 1.00 16.86 74 THR A O 1
ATOM 554 N N . GLN A 1 89 ? -3.228 -24.148 34.496 1.00 14.58 75 GLN A N 1
ATOM 555 C CA . GLN A 1 89 ? -3.248 -23.451 35.788 1.00 14.68 75 GLN A CA 1
ATOM 556 C C . GLN A 1 89 ? -4.031 -22.148 35.650 1.00 16.41 75 GLN A C 1
ATOM 557 O O . GLN A 1 89 ? -4.889 -21.851 36.484 1.00 17.09 75 GLN A O 1
ATOM 563 N N . TYR A 1 90 ? -3.786 -21.390 34.562 1.00 15.04 76 TYR A N 1
ATOM 564 C CA . TYR A 1 90 ? -4.484 -20.100 34.408 1.00 14.36 76 TYR A CA 1
ATOM 565 C C . TYR A 1 90 ? -5.957 -20.317 34.224 1.00 17.15 76 TYR A C 1
ATOM 566 O O . TYR A 1 90 ? -6.763 -19.569 34.794 1.00 16.64 76 TYR A O 1
ATOM 575 N N . ALA A 1 91 ? -6.328 -21.354 33.441 1.00 15.45 77 ALA A N 1
ATOM 576 C CA . ALA A 1 91 ? -7.745 -21.630 33.181 1.00 16.09 77 ALA A CA 1
ATOM 577 C C . ALA A 1 91 ? -8.476 -22.048 34.461 1.00 17.38 77 ALA A C 1
ATOM 578 O O . ALA A 1 91 ? -9.580 -21.575 34.720 1.00 16.77 77 ALA A O 1
ATOM 580 N N . VAL A 1 92 ? -7.866 -22.931 35.272 1.00 15.79 78 VAL A N 1
ATOM 581 C CA . VAL A 1 92 ? -8.509 -23.390 36.505 1.00 16.01 78 VAL A CA 1
ATOM 582 C C . VAL A 1 92 ? -8.672 -22.246 37.474 1.00 17.56 78 VAL A C 1
ATOM 583 O O . VAL A 1 92 ? -9.744 -22.088 38.063 1.00 17.59 78 VAL A O 1
ATOM 587 N N . VAL A 1 93 ? -7.611 -21.430 37.631 1.00 16.34 79 VAL A N 1
ATOM 588 C CA . VAL A 1 93 ? -7.683 -20.286 38.545 1.00 16.70 79 VAL A CA 1
ATOM 589 C C . VAL A 1 93 ? -8.746 -19.275 38.103 1.00 18.54 79 VAL A C 1
ATOM 590 O O . VAL A 1 93 ? -9.586 -18.869 38.921 1.00 18.12 79 VAL A O 1
ATOM 594 N N . ALA A 1 94 ? -8.763 -18.937 36.801 1.00 16.50 80 ALA A N 1
ATOM 595 C CA . ALA A 1 94 ? -9.748 -17.971 36.328 1.00 15.99 80 ALA A CA 1
ATOM 596 C C . ALA A 1 94 ? -11.170 -18.521 36.379 1.00 18.35 80 ALA A C 1
ATOM 597 O O . ALA A 1 94 ? -12.102 -17.785 36.712 1.00 18.21 80 ALA A O 1
ATOM 599 N N . ALA A 1 95 ? -11.352 -19.827 36.093 1.00 16.70 81 ALA A N 1
ATOM 600 C CA . ALA A 1 95 ? -12.694 -20.431 36.136 1.00 17.20 81 ALA A CA 1
ATOM 601 C C . ALA A 1 95 ? -13.234 -20.450 37.569 1.00 19.63 81 ALA A C 1
ATOM 602 O O . ALA A 1 95 ? -14.406 -20.114 37.798 1.00 20.37 81 ALA A O 1
ATOM 604 N N . LYS A 1 96 ? -12.374 -20.831 38.544 1.00 17.84 82 LYS A N 1
ATOM 605 C CA . LYS A 1 96 ? -12.787 -20.820 39.953 1.00 17.34 82 LYS A CA 1
ATOM 606 C C . LYS A 1 96 ? -13.154 -19.395 40.386 1.00 21.84 82 LYS A C 1
ATOM 607 O O . LYS A 1 96 ? -14.168 -19.212 41.083 1.00 22.10 82 LYS A O 1
ATOM 613 N N A MET A 1 97 ? -12.360 -18.385 39.952 0.50 19.93 83 MET A N 1
ATOM 614 N N B MET A 1 97 ? -12.362 -18.392 39.956 0.50 16.67 83 MET A N 1
ATOM 615 C CA A MET A 1 97 ? -12.632 -16.972 40.256 0.50 20.98 83 MET A CA 1
ATOM 616 C CA B MET A 1 97 ? -12.619 -16.978 40.250 0.50 16.04 83 MET A CA 1
ATOM 617 C C A MET A 1 97 ? -13.983 -16.556 39.685 0.50 22.98 83 MET A C 1
ATOM 618 C C B MET A 1 97 ? -13.990 -16.581 39.696 0.50 20.62 83 MET A C 1
ATOM 619 O O A MET A 1 97 ? -14.728 -15.853 40.367 0.50 23.41 83 MET A O 1
ATOM 620 O O B MET A 1 97 ? -14.752 -15.920 40.402 0.50 21.16 83 MET A O 1
ATOM 629 N N . ALA A 1 98 ? -14.305 -17.002 38.445 1.00 18.96 84 ALA A N 1
ATOM 630 C CA . ALA A 1 98 ? -15.574 -16.673 37.788 1.00 18.44 84 ALA A CA 1
ATOM 631 C C . ALA A 1 98 ? -16.768 -17.301 38.492 1.00 20.90 84 ALA A C 1
ATOM 632 O O . ALA A 1 98 ? -17.776 -16.618 38.720 1.00 21.58 84 ALA A O 1
ATOM 634 N N . VAL A 1 99 ? -16.652 -18.580 38.880 1.00 18.48 85 VAL A N 1
ATOM 635 C CA . VAL A 1 99 ? -17.753 -19.270 39.568 1.00 19.38 85 VAL A CA 1
ATOM 636 C C . VAL A 1 99 ? -18.003 -18.682 40.973 1.00 23.96 85 VAL A C 1
ATOM 637 O O . VAL A 1 99 ? -19.158 -18.498 41.371 1.00 25.24 85 VAL A O 1
ATOM 641 N N . GLU A 1 100 ? -16.912 -18.305 41.674 1.00 20.87 86 GLU A N 1
ATOM 642 C CA . GLU A 1 100 ? -17.002 -17.663 42.993 1.00 22.40 86 GLU A CA 1
ATOM 643 C C . GLU A 1 100 ? -17.652 -16.267 42.847 1.00 25.57 86 GLU A C 1
ATOM 644 O O . GLU A 1 100 ? -18.533 -15.904 43.635 1.00 26.38 86 GLU A O 1
ATOM 650 N N . ASP A 1 101 ? -17.263 -15.523 41.785 1.00 22.38 87 ASP A N 1
ATOM 651 C CA . ASP A 1 101 ? -17.848 -14.212 41.497 1.00 21.45 87 ASP A CA 1
ATOM 652 C C . ASP A 1 101 ? -19.350 -14.348 41.211 1.00 24.66 87 ASP A C 1
ATOM 653 O O . ASP A 1 101 ? -20.152 -13.534 41.704 1.00 26.72 87 ASP A O 1
ATOM 658 N N . ALA A 1 102 ? -19.738 -15.426 40.505 1.00 22.44 88 ALA A N 1
ATOM 659 C CA . ALA A 1 102 ? -21.136 -15.709 40.159 1.00 22.78 88 ALA A CA 1
ATOM 660 C C . ALA A 1 102 ? -21.938 -16.192 41.363 1.00 28.01 88 ALA A C 1
ATOM 661 O O . ALA A 1 102 ? -23.171 -16.236 41.286 1.00 28.49 88 ALA A O 1
ATOM 663 N N . ASP A 1 103 ? -21.242 -16.571 42.461 1.00 24.23 89 ASP A N 1
ATOM 664 C CA . ASP A 1 103 ? -21.840 -17.139 43.680 1.00 25.24 89 ASP A CA 1
ATOM 665 C C . ASP A 1 103 ? -22.693 -18.365 43.291 1.00 28.60 89 ASP A C 1
ATOM 666 O O . ASP A 1 103 ? -23.771 -18.613 43.858 1.00 29.06 89 ASP A O 1
ATOM 671 N N . LEU A 1 104 ? -22.187 -19.137 42.314 1.00 26.76 90 LEU A N 1
ATOM 672 C CA . LEU A 1 104 ? -22.908 -20.295 41.817 1.00 25.76 90 LEU A CA 1
ATOM 673 C C . LEU A 1 104 ? -22.522 -21.546 42.591 1.00 28.49 90 LEU A C 1
ATOM 674 O O . LEU A 1 104 ? -21.336 -21.851 42.697 1.00 27.50 90 LEU A O 1
ATOM 679 N N . ASN A 1 105 ? -23.539 -22.262 43.126 1.00 27.51 91 ASN A N 1
ATOM 680 C CA . ASN A 1 105 ? -23.335 -23.503 43.868 1.00 27.29 91 ASN A CA 1
ATOM 681 C C . ASN A 1 105 ? -23.622 -24.678 42.927 1.00 29.99 91 ASN A C 1
ATOM 682 O O . ASN A 1 105 ? -24.780 -24.989 42.656 1.00 30.09 91 ASN A O 1
ATOM 687 N N . ILE A 1 106 ? -22.567 -25.311 42.423 1.00 26.58 92 ILE A N 1
ATOM 688 C CA . ILE A 1 106 ? -22.704 -26.427 41.492 1.00 26.04 92 ILE A CA 1
ATOM 689 C C . ILE A 1 106 ? -22.935 -27.692 42.291 1.00 32.47 92 ILE A C 1
ATOM 690 O O . ILE A 1 106 ? -21.991 -28.361 42.707 1.00 33.43 92 ILE A O 1
ATOM 695 N N . THR A 1 107 ? -24.216 -27.997 42.514 1.00 29.91 93 THR A N 1
ATOM 696 C CA . THR A 1 107 ? -24.657 -29.161 43.273 1.00 29.63 93 THR A CA 1
ATOM 697 C C . THR A 1 107 ? -24.828 -30.352 42.344 1.00 32.84 93 THR A C 1
ATOM 698 O O . THR A 1 107 ? -24.885 -30.188 41.121 1.00 30.52 93 THR A O 1
ATOM 702 N N . ASP A 1 108 ? -25.031 -31.547 42.925 1.00 30.92 94 ASP A N 1
ATOM 703 C CA . ASP A 1 108 ? -25.329 -32.748 42.143 1.00 30.13 94 ASP A CA 1
ATOM 704 C C . ASP A 1 108 ? -26.592 -32.545 41.297 1.00 34.57 94 ASP A C 1
ATOM 705 O O . ASP A 1 108 ? -26.639 -33.024 40.158 1.00 33.86 94 ASP A O 1
ATOM 710 N N . GLU A 1 109 ? -27.578 -31.790 41.825 1.00 31.74 95 GLU A N 1
ATOM 711 C CA . GLU A 1 109 ? -28.837 -31.520 41.128 1.00 31.65 95 GLU A CA 1
ATOM 712 C C . GLU A 1 109 ? -28.629 -30.727 39.843 1.00 33.79 95 GLU A C 1
ATOM 713 O O . GLU A 1 109 ? -29.185 -31.113 38.822 1.00 35.00 95 GLU A O 1
ATOM 715 N N . ILE A 1 110 ? -27.797 -29.661 39.867 1.00 28.13 96 ILE A N 1
ATOM 716 C CA . ILE A 1 110 ? -27.568 -28.836 38.668 1.00 26.71 96 ILE A CA 1
ATOM 717 C C . ILE A 1 110 ? -26.353 -29.207 37.818 1.00 28.01 96 ILE A C 1
ATOM 718 O O . ILE A 1 110 ? -26.267 -28.740 36.686 1.00 26.57 96 ILE A O 1
ATOM 723 N N . ALA A 1 111 ? -25.405 -30.018 38.355 1.00 24.67 97 ALA A N 1
ATOM 724 C CA . ALA A 1 111 ? -24.176 -30.419 37.646 1.00 23.48 97 ALA A CA 1
ATOM 725 C C . ALA A 1 111 ? -24.368 -30.824 36.179 1.00 24.49 97 ALA A C 1
ATOM 726 O O . ALA A 1 111 ? -23.561 -30.359 35.356 1.00 23.21 97 ALA A O 1
ATOM 728 N N . PRO A 1 112 ? -25.375 -31.662 35.795 1.00 23.52 98 PRO A N 1
ATOM 729 C CA . PRO A 1 112 ? -25.506 -32.029 34.370 1.00 23.73 98 PRO A CA 1
ATOM 730 C C . PRO A 1 112 ? -25.935 -30.879 33.464 1.00 26.43 98 PRO A C 1
ATOM 731 O O . PRO A 1 112 ? -25.891 -31.026 32.234 1.00 24.74 98 PRO A O 1
ATOM 735 N N . ARG A 1 113 ? -26.360 -29.745 34.065 1.00 23.62 99 ARG A N 1
ATOM 736 C CA . ARG A 1 113 ? -26.805 -28.556 33.313 1.00 22.81 99 ARG A CA 1
ATOM 737 C C . ARG A 1 113 ? -25.755 -27.448 33.297 1.00 23.08 99 ARG A C 1
ATOM 738 O O . ARG A 1 113 ? -26.020 -26.362 32.776 1.00 22.17 99 ARG A O 1
ATOM 746 N N . VAL A 1 114 ? -24.560 -27.715 33.888 1.00 19.98 100 VAL A N 1
ATOM 747 C CA . VAL A 1 114 ? -23.454 -26.750 33.936 1.00 19.09 100 VAL A CA 1
ATOM 748 C C . VAL A 1 114 ? -22.320 -27.325 33.112 1.00 21.36 100 VAL A C 1
ATOM 749 O O . VAL A 1 114 ? -21.785 -28.384 33.459 1.00 21.36 100 VAL A O 1
ATOM 753 N N . GLY A 1 115 ? -21.993 -26.656 32.017 1.00 18.62 101 GLY A N 1
ATOM 754 C CA . GLY A 1 115 ? -20.953 -27.101 31.100 1.00 17.46 101 GLY A CA 1
ATOM 755 C C . GLY A 1 115 ? -19.740 -26.213 31.087 1.00 19.78 101 GLY A C 1
ATOM 756 O O . GLY A 1 115 ? -19.699 -25.193 31.785 1.00 18.65 101 GLY A O 1
ATOM 757 N N . VAL A 1 116 ? -18.738 -26.615 30.285 1.00 17.34 102 VAL A N 1
ATOM 758 C CA . VAL A 1 116 ? -17.467 -25.908 30.205 1.00 15.55 102 VAL A CA 1
ATOM 759 C C . VAL A 1 116 ? -17.048 -25.863 28.743 1.00 18.70 102 VAL A C 1
ATOM 760 O O . VAL A 1 116 ? -17.025 -26.906 28.093 1.00 17.44 102 VAL A O 1
ATOM 764 N N . TRP A 1 117 ? -16.710 -24.680 28.231 1.00 15.73 103 TRP A N 1
ATOM 765 C CA . TRP A 1 117 ? -16.267 -24.551 26.841 1.00 15.68 103 TRP A CA 1
ATOM 766 C C . TRP A 1 117 ? -15.141 -23.514 26.842 1.00 17.84 103 TRP A C 1
ATOM 767 O O . TRP A 1 117 ? -15.383 -22.309 26.670 1.00 15.94 103 TRP A O 1
ATOM 778 N N . VAL A 1 118 ? -13.910 -23.993 27.074 1.00 15.18 104 VAL A N 1
ATOM 779 C CA . VAL A 1 118 ? -12.740 -23.125 27.203 1.00 14.75 104 VAL A CA 1
ATOM 780 C C . VAL A 1 118 ? -11.750 -23.570 26.175 1.00 18.11 104 VAL A C 1
ATOM 781 O O . VAL A 1 118 ? -11.481 -24.776 26.058 1.00 18.98 104 VAL A O 1
ATOM 785 N N . GLY A 1 119 ? -11.255 -22.631 25.398 1.00 14.44 105 GLY A N 1
ATOM 786 C CA . GLY A 1 119 ? -10.277 -22.987 24.392 1.00 15.44 105 GLY A CA 1
ATOM 787 C C . GLY A 1 119 ? -8.884 -22.495 24.717 1.00 16.07 105 GLY A C 1
ATOM 788 O O . GLY A 1 119 ? -8.693 -21.678 25.617 1.00 15.43 105 GLY A O 1
ATOM 789 N N . SER A 1 120 ? -7.914 -22.985 23.949 1.00 14.56 106 SER A N 1
ATOM 790 C CA . SER A 1 120 ? -6.544 -22.519 24.001 1.00 14.34 106 SER A CA 1
ATOM 791 C C . SER A 1 120 ? -5.991 -22.617 22.587 1.00 17.80 106 SER A C 1
ATOM 792 O O . SER A 1 120 ? -6.368 -23.547 21.882 1.00 19.59 106 SER A O 1
ATOM 795 N N . GLY A 1 121 ? -5.162 -21.671 22.163 1.00 15.30 107 GLY A N 1
ATOM 796 C CA . GLY A 1 121 ? -4.605 -21.748 20.809 1.00 15.59 107 GLY A CA 1
ATOM 797 C C . GLY A 1 121 ? -3.493 -22.770 20.673 1.00 17.48 107 GLY A C 1
ATOM 798 O O . GLY A 1 121 ? -3.363 -23.423 19.624 1.00 16.48 107 GLY A O 1
ATOM 799 N N . PHE A 1 122 ? -2.657 -22.890 21.727 1.00 15.35 108 PHE A N 1
ATOM 800 C CA . PHE A 1 122 ? -1.496 -23.778 21.727 1.00 16.00 108 PHE A CA 1
ATOM 801 C C . PHE A 1 122 ? -1.528 -24.876 22.775 1.00 18.43 108 PHE A C 1
ATOM 802 O O . PHE A 1 122 ? -0.731 -25.823 22.670 1.00 19.23 108 PHE A O 1
ATOM 810 N N . GLY A 1 123 ? -2.333 -24.726 23.825 1.00 14.53 109 GLY A N 1
ATOM 811 C CA . GLY A 1 123 ? -2.253 -25.733 24.879 1.00 15.35 109 GLY A CA 1
ATOM 812 C C . GLY A 1 123 ? -0.884 -25.728 25.569 1.00 17.51 109 GLY A C 1
ATOM 813 O O . GLY A 1 123 ? -0.254 -24.674 25.726 1.00 16.35 109 GLY A O 1
ATOM 814 N N . GLY A 1 124 ? -0.415 -26.915 25.976 1.00 15.39 110 GLY A N 1
ATOM 815 C CA . GLY A 1 124 ? 0.796 -27.038 26.794 1.00 15.58 110 GLY A CA 1
ATOM 816 C C . GLY A 1 124 ? 2.108 -27.132 26.069 1.00 19.41 110 GLY A C 1
ATOM 817 O O . GLY A 1 124 ? 2.849 -28.114 26.223 1.00 17.63 110 GLY A O 1
ATOM 818 N N . LEU A 1 125 ? 2.452 -26.073 25.339 1.00 17.11 111 LEU A N 1
ATOM 819 C CA . LEU A 1 125 ? 3.707 -26.044 24.588 1.00 17.70 111 LEU A CA 1
ATOM 820 C C . LEU A 1 125 ? 4.940 -26.151 25.486 1.00 18.41 111 LEU A C 1
ATOM 821 O O . LEU A 1 125 ? 5.884 -26.850 25.124 1.00 18.08 111 LEU A O 1
ATOM 826 N N . GLU A 1 126 ? 4.921 -25.507 26.686 1.00 15.45 112 GLU A N 1
ATOM 827 C CA . GLU A 1 126 ? 6.056 -25.624 27.594 1.00 16.18 112 GLU A CA 1
ATOM 828 C C . GLU A 1 126 ? 6.279 -27.104 28.004 1.00 17.54 112 GLU A C 1
ATOM 829 O O . GLU A 1 126 ? 7.412 -27.579 28.036 1.00 17.42 112 GLU A O 1
ATOM 835 N N . THR A 1 127 ? 5.167 -27.815 28.309 1.00 14.81 113 THR A N 1
ATOM 836 C CA . THR A 1 127 ? 5.238 -29.227 28.660 1.00 14.53 113 THR A CA 1
ATOM 837 C C . THR A 1 127 ? 5.791 -30.045 27.502 1.00 17.72 113 THR A C 1
ATOM 838 O O . THR A 1 127 ? 6.652 -30.901 27.723 1.00 16.58 113 THR A O 1
ATOM 842 N N . LEU A 1 128 ? 5.328 -29.792 26.258 1.00 16.43 114 LEU A N 1
ATOM 843 C CA . LEU A 1 128 ? 5.892 -30.534 25.128 1.00 17.70 114 LEU A CA 1
ATOM 844 C C . LEU A 1 128 ? 7.389 -30.301 25.016 1.00 18.74 114 LEU A C 1
ATOM 845 O O . LEU A 1 128 ? 8.167 -31.248 24.825 1.00 18.76 114 LEU A O 1
ATOM 850 N N . GLU A 1 129 ? 7.811 -29.044 25.124 1.00 16.02 115 GLU A N 1
ATOM 851 C CA . GLU A 1 129 ? 9.232 -28.761 24.981 1.00 16.79 115 GLU A CA 1
ATOM 852 C C . GLU A 1 129 ? 10.049 -29.504 26.051 1.00 20.22 115 GLU A C 1
ATOM 853 O O . GLU A 1 129 ? 11.019 -30.190 25.724 1.00 21.01 115 GLU A O 1
ATOM 859 N N A SER A 1 130 ? 9.662 -29.404 27.339 0.70 16.73 116 SER A N 1
ATOM 860 N N B SER A 1 130 ? 9.615 -29.420 27.313 0.30 15.07 116 SER A N 1
ATOM 861 C CA A SER A 1 130 ? 10.470 -30.047 28.381 0.70 16.72 116 SER A CA 1
ATOM 862 C CA B SER A 1 130 ? 10.319 -30.062 28.412 0.30 14.45 116 SER A CA 1
ATOM 863 C C A SER A 1 130 ? 10.462 -31.578 28.301 0.70 17.72 116 SER A C 1
ATOM 864 C C B SER A 1 130 ? 10.308 -31.594 28.293 0.30 17.48 116 SER A C 1
ATOM 865 O O A SER A 1 130 ? 11.494 -32.225 28.499 0.70 19.44 116 SER A O 1
ATOM 866 O O B SER A 1 130 ? 11.351 -32.221 28.476 0.30 17.88 116 SER A O 1
ATOM 871 N N A GLN A 1 131 ? 9.318 -32.146 27.922 0.70 14.71 117 GLN A N 1
ATOM 872 N N B GLN A 1 131 ? 9.161 -32.185 27.903 0.30 14.43 117 GLN A N 1
ATOM 873 C CA A GLN A 1 131 ? 9.189 -33.584 27.796 0.70 14.67 117 GLN A CA 1
ATOM 874 C CA B GLN A 1 131 ? 9.060 -33.636 27.749 0.30 14.98 117 GLN A CA 1
ATOM 875 C C A GLN A 1 131 ? 9.945 -34.125 26.581 0.70 17.92 117 GLN A C 1
ATOM 876 C C B GLN A 1 131 ? 9.816 -34.178 26.533 0.30 19.37 117 GLN A C 1
ATOM 877 O O A GLN A 1 131 ? 10.524 -35.201 26.666 0.70 16.57 117 GLN A O 1
ATOM 878 O O B GLN A 1 131 ? 10.261 -35.327 26.568 0.30 18.91 117 GLN A O 1
ATOM 889 N N . PHE A 1 132 ? 9.963 -33.356 25.464 1.00 16.80 118 PHE A N 1
ATOM 890 C CA . PHE A 1 132 ? 10.735 -33.771 24.288 1.00 16.13 118 PHE A CA 1
ATOM 891 C C . PHE A 1 132 ? 12.235 -33.761 24.631 1.00 19.55 118 PHE A C 1
ATOM 892 O O . PHE A 1 132 ? 12.964 -34.657 24.189 1.00 19.14 118 PHE A O 1
ATOM 900 N N A GLU A 1 133 ? 12.698 -32.779 25.443 0.60 17.83 119 GLU A N 1
ATOM 901 N N B GLU A 1 133 ? 12.684 -32.790 25.454 0.40 16.70 119 GLU A N 1
ATOM 902 C CA A GLU A 1 133 ? 14.110 -32.768 25.845 0.60 19.22 119 GLU A CA 1
ATOM 903 C CA B GLU A 1 133 ? 14.085 -32.724 25.888 0.40 17.46 119 GLU A CA 1
ATOM 904 C C A GLU A 1 133 ? 14.415 -34.004 26.672 0.60 22.61 119 GLU A C 1
ATOM 905 C C B GLU A 1 133 ? 14.423 -33.957 26.714 0.40 22.36 119 GLU A C 1
ATOM 906 O O A GLU A 1 133 ? 15.457 -34.621 26.469 0.60 22.20 119 GLU A O 1
ATOM 907 O O B GLU A 1 133 ? 15.511 -34.509 26.569 0.40 22.58 119 GLU A O 1
ATOM 918 N N . ILE A 1 134 ? 13.460 -34.431 27.529 1.00 19.94 120 ILE A N 1
ATOM 919 C CA . ILE A 1 134 ? 13.618 -35.671 28.331 1.00 19.46 120 ILE A CA 1
ATOM 920 C C . ILE A 1 134 ? 13.648 -36.912 27.388 1.00 22.64 120 ILE A C 1
ATOM 921 O O . ILE A 1 134 ? 14.498 -37.781 27.535 1.00 23.88 120 ILE A O 1
ATOM 926 N N . PHE A 1 135 ? 12.766 -36.943 26.381 1.00 18.33 121 PHE A N 1
ATOM 927 C CA . PHE A 1 135 ? 12.759 -38.012 25.392 1.00 18.65 121 PHE A CA 1
ATOM 928 C C . PHE A 1 135 ? 14.165 -38.115 24.733 1.00 23.64 121 PHE A C 1
ATOM 929 O O . PHE A 1 135 ? 14.700 -39.216 24.590 1.00 23.42 121 PHE A O 1
ATOM 937 N N . LEU A 1 136 ? 14.743 -36.976 24.327 1.00 22.71 122 LEU A N 1
ATOM 938 C CA . LEU A 1 136 ? 16.055 -36.992 23.666 1.00 24.18 122 LEU A CA 1
ATOM 939 C C . LEU A 1 136 ? 17.208 -37.421 24.540 1.00 27.93 122 LEU A C 1
ATOM 940 O O . LEU A 1 136 ? 18.138 -38.054 24.040 1.00 28.98 122 LEU A O 1
ATOM 945 N N . THR A 1 137 ? 17.169 -37.070 25.829 1.00 24.63 123 THR A N 1
ATOM 946 C CA . THR A 1 137 ? 18.272 -37.352 26.753 1.00 27.15 123 THR A CA 1
ATOM 947 C C . THR A 1 137 ? 18.130 -38.632 27.565 1.00 32.75 123 THR A C 1
ATOM 948 O O . THR A 1 137 ? 19.137 -39.282 27.873 1.00 34.42 123 THR A O 1
ATOM 952 N N . LYS A 1 138 ? 16.888 -38.988 27.932 1.00 26.98 124 LYS A N 1
ATOM 953 C CA . LYS A 1 138 ? 16.599 -40.166 28.769 1.00 25.45 124 LYS A CA 1
ATOM 954 C C . LYS A 1 138 ? 15.869 -41.297 28.044 1.00 29.69 124 LYS A C 1
ATOM 955 O O . LYS A 1 138 ? 15.825 -42.428 28.543 1.00 30.64 124 LYS A O 1
ATOM 961 N N . GLY A 1 139 ? 15.295 -40.990 26.889 1.00 25.16 125 GLY A N 1
ATOM 962 C CA . GLY A 1 139 ? 14.596 -41.965 26.066 1.00 24.94 125 GLY A CA 1
ATOM 963 C C . GLY A 1 139 ? 13.101 -41.957 26.294 1.00 24.31 125 GLY A C 1
ATOM 964 O O . GLY A 1 139 ? 12.643 -41.365 27.277 1.00 22.55 125 GLY A O 1
ATOM 965 N N . PRO A 1 140 ? 12.325 -42.634 25.420 1.00 22.96 126 PRO A N 1
ATOM 966 C CA . PRO A 1 140 ? 10.856 -42.611 25.564 1.00 22.33 126 PRO A CA 1
ATOM 967 C C . PRO A 1 140 ? 10.337 -43.251 26.840 1.00 23.74 126 PRO A C 1
ATOM 968 O O . PRO A 1 140 ? 9.272 -42.866 27.298 1.00 23.34 126 PRO A O 1
ATOM 972 N N . ARG A 1 141 ? 11.107 -44.195 27.423 1.00 22.29 127 ARG A N 1
ATOM 973 C CA . ARG A 1 141 ? 10.644 -44.860 28.637 1.00 21.66 127 ARG A CA 1
ATOM 974 C C . ARG A 1 141 ? 10.698 -43.971 29.885 1.00 24.49 127 ARG A C 1
ATOM 975 O O . ARG A 1 141 ? 10.200 -44.383 30.935 1.00 23.97 127 ARG A O 1
ATOM 983 N N . ARG A 1 142 ? 11.249 -42.750 29.763 1.00 19.67 128 ARG A N 1
ATOM 984 C CA . ARG A 1 142 ? 11.287 -41.780 30.867 1.00 19.46 128 ARG A CA 1
ATOM 985 C C . ARG A 1 142 ? 10.363 -40.584 30.636 1.00 18.98 128 ARG A C 1
ATOM 986 O O . ARG A 1 142 ? 10.331 -39.664 31.449 1.00 17.37 128 ARG A O 1
ATOM 994 N N . VAL A 1 143 ? 9.574 -40.612 29.537 1.00 16.58 129 VAL A N 1
ATOM 995 C CA . VAL A 1 143 ? 8.561 -39.595 29.332 1.00 15.84 129 VAL A CA 1
ATOM 996 C C . VAL A 1 143 ? 7.528 -39.789 30.457 1.00 17.66 129 VAL A C 1
ATOM 997 O O . VAL A 1 143 ? 7.280 -40.929 30.865 1.00 17.90 129 VAL A O 1
ATOM 1001 N N . SER A 1 144 ? 7.034 -38.671 30.997 1.00 16.37 130 SER A N 1
ATOM 1002 C CA . SER A 1 144 ? 6.083 -38.708 32.110 1.00 16.26 130 SER A CA 1
ATOM 1003 C C . SER A 1 144 ? 4.766 -39.387 31.707 1.00 16.76 130 SER A C 1
ATOM 1004 O O . SER A 1 144 ? 4.224 -39.084 30.643 1.00 16.67 130 SER A O 1
ATOM 1007 N N . PRO A 1 145 ? 4.171 -40.203 32.604 1.00 15.86 131 PRO A N 1
ATOM 1008 C CA . PRO A 1 145 ? 2.809 -40.718 32.339 1.00 15.12 131 PRO A CA 1
ATOM 1009 C C . PRO A 1 145 ? 1.810 -39.562 32.218 1.00 18.87 131 PRO A C 1
ATOM 1010 O O . PRO A 1 145 ? 0.745 -39.741 31.622 1.00 19.93 131 PRO A O 1
ATOM 1014 N N . PHE A 1 146 ? 2.146 -38.352 32.739 1.00 15.73 132 PHE A N 1
ATOM 1015 C CA . PHE A 1 146 ? 1.237 -37.197 32.670 1.00 15.78 132 PHE A CA 1
ATOM 1016 C C . PHE A 1 146 ? 1.439 -36.318 31.435 1.00 18.16 132 PHE A C 1
ATOM 1017 O O . PHE A 1 146 ? 0.735 -35.313 31.273 1.00 17.70 132 PHE A O 1
ATOM 1025 N N . PHE A 1 147 ? 2.405 -36.668 30.571 1.00 14.87 133 PHE A N 1
ATOM 1026 C CA . PHE A 1 147 ? 2.738 -35.825 29.428 1.00 14.31 133 PHE A CA 1
ATOM 1027 C C . PHE A 1 147 ? 1.523 -35.530 28.544 1.00 16.79 133 PHE A C 1
ATOM 1028 O O . PHE A 1 147 ? 1.232 -34.352 28.303 1.00 17.30 133 PHE A O 1
ATOM 1036 N N . VAL A 1 148 ? 0.849 -36.579 28.052 1.00 15.43 134 VAL A N 1
ATOM 1037 C CA . VAL A 1 148 ? -0.275 -36.350 27.119 1.00 15.12 134 VAL A CA 1
ATOM 1038 C C . VAL A 1 148 ? -1.378 -35.489 27.729 1.00 17.43 134 VAL A C 1
ATOM 1039 O O . VAL A 1 148 ? -1.669 -34.424 27.165 1.00 16.87 134 VAL A O 1
ATOM 1043 N N . PRO A 1 149 ? -1.958 -35.848 28.897 1.00 17.62 135 PRO A N 1
ATOM 1044 C CA . PRO A 1 149 ? -2.994 -34.974 29.457 1.00 17.84 135 PRO A CA 1
ATOM 1045 C C . PRO A 1 149 ? -2.489 -33.581 29.769 1.00 20.66 135 PRO A C 1
ATOM 1046 O O . PRO A 1 149 ? -3.250 -32.656 29.628 1.00 21.56 135 PRO A O 1
ATOM 1050 N N . MET A 1 150 ? -1.232 -33.405 30.176 1.00 16.27 136 MET A N 1
ATOM 1051 C CA . MET A 1 150 ? -0.784 -32.039 30.462 1.00 15.26 136 MET A CA 1
ATOM 1052 C C . MET A 1 150 ? -0.631 -31.145 29.218 1.00 17.59 136 MET A C 1
ATOM 1053 O O . MET A 1 150 ? -0.822 -29.936 29.329 1.00 17.23 136 MET A O 1
ATOM 1058 N N A MET A 1 151 ? -0.241 -31.720 28.060 0.50 12.44 137 MET A N 1
ATOM 1059 N N B MET A 1 151 ? -0.244 -31.715 28.064 0.50 16.73 137 MET A N 1
ATOM 1060 C CA A MET A 1 151 ? -0.014 -30.950 26.831 0.50 10.47 137 MET A CA 1
ATOM 1061 C CA B MET A 1 151 ? 0.002 -30.922 26.853 0.50 17.28 137 MET A CA 1
ATOM 1062 C C A MET A 1 151 ? -1.307 -30.536 26.092 0.50 14.59 137 MET A C 1
ATOM 1063 C C B MET A 1 151 ? -1.216 -30.602 25.960 0.50 18.12 137 MET A C 1
ATOM 1064 O O A MET A 1 151 ? -1.419 -29.404 25.603 0.50 13.97 137 MET A O 1
ATOM 1065 O O B MET A 1 151 ? -1.186 -29.603 25.232 0.50 17.30 137 MET A O 1
ATOM 1074 N N . ILE A 1 152 ? -2.243 -31.465 25.962 1.00 15.15 138 ILE A N 1
ATOM 1075 C CA . ILE A 1 152 ? -3.419 -31.268 25.080 1.00 14.49 138 ILE A CA 1
ATOM 1076 C C . ILE A 1 152 ? -4.325 -30.111 25.464 1.00 15.57 138 ILE A C 1
ATOM 1077 O O . ILE A 1 152 ? -4.639 -29.921 26.646 1.00 15.23 138 ILE A O 1
ATOM 1082 N N . PRO A 1 153 ? -4.749 -29.296 24.468 1.00 15.32 139 PRO A N 1
ATOM 1083 C CA . PRO A 1 153 ? -5.495 -28.070 24.819 1.00 15.18 139 PRO A CA 1
ATOM 1084 C C . PRO A 1 153 ? -6.810 -28.298 25.523 1.00 16.93 139 PRO A C 1
ATOM 1085 O O . PRO A 1 153 ? -7.228 -27.438 26.302 1.00 16.64 139 PRO A O 1
ATOM 1089 N N . ASP A 1 154 ? -7.441 -29.479 25.304 1.00 14.50 140 ASP A N 1
ATOM 1090 C CA . ASP A 1 154 ? -8.725 -29.800 25.928 1.00 14.85 140 ASP A CA 1
ATOM 1091 C C . ASP A 1 154 ? -8.612 -30.044 27.432 1.00 16.08 140 ASP A C 1
ATOM 1092 O O . ASP A 1 154 ? -9.637 -30.152 28.105 1.00 16.52 140 ASP A O 1
ATOM 1097 N N A MET A 1 155 ? -7.366 -30.130 27.973 0.60 14.18 141 MET A N 1
ATOM 1098 N N B MET A 1 155 ? -7.378 -30.104 27.956 0.40 15.82 141 MET A N 1
ATOM 1099 C CA A MET A 1 155 ? -7.138 -30.323 29.410 0.60 15.10 141 MET A CA 1
ATOM 1100 C CA B MET A 1 155 ? -7.183 -30.293 29.381 0.40 17.47 141 MET A CA 1
ATOM 1101 C C A MET A 1 155 ? -7.552 -29.113 30.249 0.60 17.94 141 MET A C 1
ATOM 1102 C C B MET A 1 155 ? -7.452 -29.077 30.249 0.40 19.84 141 MET A C 1
ATOM 1103 O O A MET A 1 155 ? -7.822 -29.273 31.442 0.60 16.41 141 MET A O 1
ATOM 1104 O O B MET A 1 155 ? -7.531 -29.214 31.470 0.40 18.26 141 MET A O 1
ATOM 1113 N N A ALA A 1 156 ? -7.606 -27.904 29.647 0.50 15.36 142 ALA A N 1
ATOM 1114 N N B ALA A 1 156 ? -7.662 -27.895 29.633 0.50 16.97 142 ALA A N 1
ATOM 1115 C CA A ALA A 1 156 ? -8.104 -26.755 30.406 0.50 15.37 142 ALA A CA 1
ATOM 1116 C CA B ALA A 1 156 ? -8.104 -26.741 30.411 0.50 16.70 142 ALA A CA 1
ATOM 1117 C C A ALA A 1 156 ? -9.579 -27.021 30.741 0.50 18.33 142 ALA A C 1
ATOM 1118 C C B ALA A 1 156 ? -9.578 -27.018 30.746 0.50 18.98 142 ALA A C 1
ATOM 1119 O O A ALA A 1 156 ? -9.918 -27.038 31.920 0.50 16.91 142 ALA A O 1
ATOM 1120 O O B ALA A 1 156 ? -9.917 -27.041 31.925 0.50 17.62 142 ALA A O 1
ATOM 1123 N N . THR A 1 157 ? -10.430 -27.327 29.719 1.00 16.18 143 THR A N 1
ATOM 1124 C CA . THR A 1 157 ? -11.826 -27.728 29.959 1.00 16.01 143 THR A CA 1
ATOM 1125 C C . THR A 1 157 ? -11.880 -28.972 30.872 1.00 17.86 143 THR A C 1
ATOM 1126 O O . THR A 1 157 ? -12.673 -28.995 31.800 1.00 17.07 143 THR A O 1
ATOM 1130 N N . GLY A 1 158 ? -11.029 -29.969 30.620 1.00 16.67 144 GLY A N 1
ATOM 1131 C CA . GLY A 1 158 ? -11.067 -31.192 31.432 1.00 17.55 144 GLY A CA 1
ATOM 1132 C C . GLY A 1 158 ? -10.794 -30.942 32.918 1.00 19.54 144 GLY A C 1
ATOM 1133 O O . GLY A 1 158 ? -11.550 -31.380 33.795 1.00 19.39 144 GLY A O 1
ATOM 1134 N N . GLN A 1 159 ? -9.766 -30.144 33.206 1.00 16.42 145 GLN A N 1
ATOM 1135 C CA . GLN A 1 159 ? -9.425 -29.814 34.603 1.00 16.25 145 GLN A CA 1
ATOM 1136 C C . GLN A 1 159 ? -10.413 -28.867 35.252 1.00 18.18 145 GLN A C 1
ATOM 1137 O O . GLN A 1 159 ? -10.716 -29.012 36.443 1.00 19.75 145 GLN A O 1
ATOM 1143 N N . ILE A 1 160 ? -10.922 -27.876 34.481 1.00 16.72 146 ILE A N 1
ATOM 1144 C CA . ILE A 1 160 ? -11.982 -27.009 35.006 1.00 16.21 146 ILE A CA 1
ATOM 1145 C C . ILE A 1 160 ? -13.207 -27.842 35.378 1.00 19.09 146 ILE A C 1
ATOM 1146 O O . ILE A 1 160 ? -13.785 -27.635 36.449 1.00 18.81 146 ILE A O 1
ATOM 1151 N N A SER A 1 161 ? -13.609 -28.791 34.502 0.50 17.52 147 SER A N 1
ATOM 1152 N N B SER A 1 161 ? -13.602 -28.790 34.494 0.50 16.35 147 SER A N 1
ATOM 1153 C CA A SER A 1 161 ? -14.777 -29.631 34.769 0.50 17.99 147 SER A CA 1
ATOM 1154 C CA B SER A 1 161 ? -14.757 -29.652 34.737 0.50 16.16 147 SER A CA 1
ATOM 1155 C C A SER A 1 161 ? -14.614 -30.418 36.072 0.50 22.06 147 SER A C 1
ATOM 1156 C C B SER A 1 161 ? -14.593 -30.401 36.062 0.50 19.56 147 SER A C 1
ATOM 1157 O O A SER A 1 161 ? -15.547 -30.465 36.876 0.50 22.15 147 SER A O 1
ATOM 1158 O O B SER A 1 161 ? -15.512 -30.409 36.886 0.50 19.72 147 SER A O 1
ATOM 1163 N N A ILE A 1 162 ? -13.426 -31.019 36.293 0.50 19.88 148 ILE A N 1
ATOM 1164 N N B ILE A 1 162 ? -13.410 -31.015 36.267 0.50 17.22 148 ILE A N 1
ATOM 1165 C CA A ILE A 1 162 ? -13.158 -31.773 37.527 0.50 20.35 148 ILE A CA 1
ATOM 1166 C CA B ILE A 1 162 ? -13.091 -31.754 37.495 0.50 17.61 148 ILE A CA 1
ATOM 1167 C C A ILE A 1 162 ? -13.182 -30.825 38.736 0.50 23.28 148 ILE A C 1
ATOM 1168 C C B ILE A 1 162 ? -13.169 -30.825 38.713 0.50 22.13 148 ILE A C 1
ATOM 1169 O O A ILE A 1 162 ? -13.831 -31.133 39.742 0.50 23.68 148 ILE A O 1
ATOM 1170 O O B ILE A 1 162 ? -13.833 -31.152 39.703 0.50 22.80 148 ILE A O 1
ATOM 1179 N N . ALA A 1 163 ? -12.511 -29.658 38.624 1.00 19.77 149 ALA A N 1
ATOM 1180 C CA . ALA A 1 163 ? -12.475 -28.705 39.744 1.00 20.68 149 ALA A CA 1
ATOM 1181 C C . ALA A 1 163 ? -13.845 -28.192 40.160 1.00 24.01 149 ALA A C 1
ATOM 1182 O O . ALA A 1 163 ? -14.088 -27.986 41.356 1.00 24.26 149 ALA A O 1
ATOM 1184 N N . LEU A 1 164 ? -14.731 -27.979 39.170 1.00 21.03 150 LEU A N 1
ATOM 1185 C CA . LEU A 1 164 ? -16.072 -27.439 39.419 1.00 21.29 150 LEU A CA 1
ATOM 1186 C C . LEU A 1 164 ? -17.174 -28.460 39.646 1.00 23.70 150 LEU A C 1
ATOM 1187 O O . LEU A 1 164 ? -18.211 -28.104 40.192 1.00 25.92 150 LEU A O 1
ATOM 1192 N N . GLY A 1 165 ? -16.967 -29.688 39.175 1.00 20.89 151 GLY A N 1
ATOM 1193 C CA . GLY A 1 165 ? -18.000 -30.714 39.164 1.00 21.64 151 GLY A CA 1
ATOM 1194 C C . GLY A 1 165 ? -19.028 -30.425 38.076 1.00 24.01 151 GLY A C 1
ATOM 1195 O O . GLY A 1 165 ? -20.191 -30.817 38.200 1.00 24.52 151 GLY A O 1
ATOM 1196 N N . ALA A 1 166 ? -18.601 -29.732 36.983 1.00 22.27 152 ALA A N 1
ATOM 1197 C CA . ALA A 1 166 ? -19.483 -29.387 35.851 1.00 20.97 152 ALA A CA 1
ATOM 1198 C C . ALA A 1 166 ? -19.572 -30.584 34.886 1.00 22.18 152 ALA A C 1
ATOM 1199 O O . ALA A 1 166 ? -18.560 -30.985 34.280 1.00 21.90 152 ALA A O 1
ATOM 1201 N N . LYS A 1 167 ? -20.792 -31.149 34.751 1.00 19.45 153 LYS A N 1
ATOM 1202 C CA . LYS A 1 167 ? -21.019 -32.385 34.012 1.00 19.53 153 LYS A CA 1
ATOM 1203 C C . LYS A 1 167 ? -21.807 -32.211 32.707 1.00 22.43 153 LYS A C 1
ATOM 1204 O O . LYS A 1 167 ? -22.125 -33.199 32.050 1.00 22.21 153 LYS A O 1
ATOM 1210 N N . GLY A 1 168 ? -22.101 -30.967 32.349 1.00 19.96 154 GLY A N 1
ATOM 1211 C CA . GLY A 1 168 ? -22.884 -30.675 31.149 1.00 20.22 154 GLY A CA 1
ATOM 1212 C C . GLY A 1 168 ? -22.065 -30.596 29.875 1.00 21.74 154 GLY A C 1
ATOM 1213 O O . GLY A 1 168 ? -20.960 -31.151 29.800 1.00 20.62 154 GLY A O 1
ATOM 1214 N N . VAL A 1 169 ? -22.624 -29.919 28.843 1.00 17.65 155 VAL A N 1
ATOM 1215 C CA . VAL A 1 169 ? -21.963 -29.777 27.526 1.00 17.12 155 VAL A CA 1
ATOM 1216 C C . VAL A 1 169 ? -20.519 -29.356 27.705 1.00 19.90 155 VAL A C 1
ATOM 1217 O O . VAL A 1 169 ? -20.235 -28.427 28.461 1.00 18.16 155 VAL A O 1
ATOM 1221 N N . ASN A 1 170 ? -19.602 -30.027 27.018 1.00 19.02 156 ASN A N 1
ATOM 1222 C CA . ASN A 1 170 ? -18.198 -29.815 27.277 1.00 18.95 156 ASN A CA 1
ATOM 1223 C C . ASN A 1 170 ? -17.441 -29.780 25.950 1.00 20.28 156 ASN A C 1
ATOM 1224 O O . ASN A 1 170 ? -17.629 -30.676 25.119 1.00 20.06 156 ASN A O 1
ATOM 1229 N N . SER A 1 171 ? -16.607 -28.756 25.753 1.00 15.85 157 SER A N 1
ATOM 1230 C CA . SER A 1 171 ? -15.812 -28.689 24.534 1.00 15.30 157 SER A CA 1
ATOM 1231 C C . SER A 1 171 ? -14.596 -27.832 24.692 1.00 16.82 157 SER A C 1
ATOM 1232 O O . SER A 1 171 ? -14.371 -27.216 25.741 1.00 17.40 157 SER A O 1
ATOM 1235 N N . CYS A 1 172 ? -13.807 -27.770 23.621 1.00 15.32 158 CYS A N 1
ATOM 1236 C CA . CYS A 1 172 ? -12.633 -26.947 23.553 1.00 15.50 158 CYS A CA 1
ATOM 1237 C C . CYS A 1 172 ? -12.477 -26.530 22.100 1.00 17.36 158 CYS A C 1
ATOM 1238 O O . CYS A 1 172 ? -12.414 -27.389 21.218 1.00 16.60 158 CYS A O 1
ATOM 1241 N N . THR A 1 173 ? -12.487 -25.223 21.844 1.00 14.92 159 THR A N 1
ATOM 1242 C CA . THR A 1 173 ? -12.272 -24.680 20.501 1.00 14.90 159 THR A CA 1
ATOM 1243 C C . THR A 1 173 ? -10.815 -24.254 20.410 1.00 17.05 159 THR A C 1
ATOM 1244 O O . THR A 1 173 ? -10.272 -23.655 21.353 1.00 18.77 159 THR A O 1
ATOM 1248 N N . VAL A 1 174 ? -10.178 -24.530 19.270 1.00 15.00 160 VAL A N 1
ATOM 1249 C CA . VAL A 1 174 ? -8.807 -24.103 19.035 1.00 14.89 160 VAL A CA 1
ATOM 1250 C C . VAL A 1 174 ? -8.860 -23.399 17.680 1.00 17.22 160 VAL A C 1
ATOM 1251 O O . VAL A 1 174 ? -8.957 -24.058 16.642 1.00 16.43 160 VAL A O 1
ATOM 1255 N N . THR A 1 175 ? -8.855 -22.056 17.676 1.00 13.18 161 THR A N 1
ATOM 1256 C CA . THR A 1 175 ? -8.939 -21.268 16.442 1.00 13.59 161 THR A CA 1
ATOM 1257 C C . THR A 1 175 ? -7.985 -20.088 16.523 1.00 15.94 161 THR A C 1
ATOM 1258 O O . THR A 1 175 ? -8.355 -18.957 16.155 1.00 14.33 161 THR A O 1
ATOM 1262 N N . ALA A 1 176 ? -6.748 -20.334 16.997 1.00 14.38 162 ALA A N 1
ATOM 1263 C CA . ALA A 1 176 ? -5.717 -19.295 17.058 1.00 14.85 162 ALA A CA 1
ATOM 1264 C C . ALA A 1 176 ? -6.253 -18.048 17.810 1.00 14.84 162 ALA A C 1
ATOM 1265 O O . ALA A 1 176 ? -6.869 -18.208 18.871 1.00 14.38 162 ALA A O 1
ATOM 1267 N N . CYS A 1 177 ? -6.085 -16.842 17.251 1.00 14.99 163 CYS A N 1
ATOM 1268 C CA . CYS A 1 177 ? -6.496 -15.609 17.928 1.00 15.12 163 CYS A CA 1
ATOM 1269 C C . CYS A 1 177 ? -7.983 -15.518 18.179 1.00 16.40 163 CYS A C 1
ATOM 1270 O O . CYS A 1 177 ? -8.409 -14.685 18.995 1.00 17.72 163 CYS A O 1
ATOM 1273 N N . ALA A 1 178 ? -8.788 -16.296 17.428 1.00 14.27 164 ALA A N 1
ATOM 1274 C CA . ALA A 1 178 ? -10.244 -16.230 17.586 1.00 14.80 164 ALA A CA 1
ATOM 1275 C C . ALA A 1 178 ? -10.751 -17.156 18.697 1.00 15.68 164 ALA A C 1
ATOM 1276 O O . ALA A 1 178 ? -11.931 -17.095 19.033 1.00 15.63 164 ALA A O 1
ATOM 1278 N N . THR A 1 179 ? -9.863 -17.971 19.290 1.00 13.87 165 THR A N 1
ATOM 1279 C CA . THR A 1 179 ? -10.239 -19.009 20.247 1.00 12.78 165 THR A CA 1
ATOM 1280 C C . THR A 1 179 ? -11.201 -18.554 21.341 1.00 15.07 165 THR A C 1
ATOM 1281 O O . THR A 1 179 ? -12.229 -19.198 21.556 1.00 15.30 165 THR A O 1
ATOM 1285 N N . GLY A 1 180 ? -10.844 -17.490 22.066 1.00 14.51 166 GLY A N 1
ATOM 1286 C CA . GLY A 1 180 ? -11.653 -17.074 23.218 1.00 14.46 166 GLY A CA 1
ATOM 1287 C C . GLY A 1 180 ? -13.030 -16.574 22.810 1.00 16.38 166 GLY A C 1
ATOM 1288 O O . GLY A 1 180 ? -14.019 -16.809 23.504 1.00 17.41 166 GLY A O 1
ATOM 1289 N N . THR A 1 181 ? -13.097 -15.877 21.658 1.00 14.35 167 THR A N 1
ATOM 1290 C CA . THR A 1 181 ? -14.348 -15.320 21.143 1.00 14.80 167 THR A CA 1
ATOM 1291 C C . THR A 1 181 ? -15.226 -16.452 20.594 1.00 15.68 167 THR A C 1
ATOM 1292 O O . THR A 1 181 ? -16.426 -16.492 20.895 1.00 16.11 167 THR A O 1
ATOM 1296 N N . ASN A 1 182 ? -14.631 -17.380 19.813 1.00 14.48 168 ASN A N 1
ATOM 1297 C CA . ASN A 1 182 ? -15.411 -18.533 19.330 1.00 14.32 168 ASN A CA 1
ATOM 1298 C C . ASN A 1 182 ? -15.927 -19.367 20.497 1.00 16.39 168 ASN A C 1
ATOM 1299 O O . ASN A 1 182 ? -17.082 -19.816 20.458 1.00 16.67 168 ASN A O 1
ATOM 1304 N N . SER A 1 183 ? -15.101 -19.578 21.531 1.00 14.28 169 SER A N 1
ATOM 1305 C CA . SER A 1 183 ? -15.540 -20.427 22.654 1.00 13.96 169 SER A CA 1
ATOM 1306 C C . SER A 1 183 ? -16.756 -19.824 23.341 1.00 16.12 169 SER A C 1
ATOM 1307 O O . SER A 1 183 ? -17.743 -20.516 23.604 1.00 16.60 169 SER A O 1
ATOM 1310 N N . ILE A 1 184 ? -16.705 -18.518 23.601 1.00 14.54 170 ILE A N 1
ATOM 1311 C CA . ILE A 1 184 ? -17.841 -17.846 24.244 1.00 14.54 170 ILE A CA 1
ATOM 1312 C C . ILE A 1 184 ? -19.077 -17.879 23.333 1.00 16.20 170 ILE A C 1
ATOM 1313 O O . ILE A 1 184 ? -20.189 -18.138 23.810 1.00 16.41 170 ILE A O 1
ATOM 1318 N N . GLY A 1 185 ? -18.880 -17.649 22.035 1.00 15.15 171 GLY A N 1
ATOM 1319 C CA . GLY A 1 185 ? -20.004 -17.683 21.108 1.00 15.15 171 GLY A CA 1
ATOM 1320 C C . GLY A 1 185 ? -20.650 -19.059 21.052 1.00 17.22 171 GLY A C 1
ATOM 1321 O O . GLY A 1 185 ? -21.881 -19.180 21.040 1.00 17.78 171 GLY A O 1
ATOM 1322 N N . ASP A 1 186 ? -19.821 -20.103 21.030 1.00 15.38 172 ASP A N 1
ATOM 1323 C CA . ASP A 1 186 ? -20.317 -21.472 20.952 1.00 16.50 172 ASP A CA 1
ATOM 1324 C C . ASP A 1 186 ? -21.076 -21.822 22.241 1.00 17.86 172 ASP A C 1
ATOM 1325 O O . ASP A 1 186 ? -22.148 -22.428 22.176 1.00 17.87 172 ASP A O 1
ATOM 1330 N N . ALA A 1 187 ? -20.551 -21.376 23.418 1.00 16.31 173 ALA A N 1
ATOM 1331 C CA . ALA A 1 187 ? -21.218 -21.603 24.706 1.00 16.18 173 ALA A CA 1
ATOM 1332 C C . ALA A 1 187 ? -22.563 -20.862 24.751 1.00 19.55 173 ALA A C 1
ATOM 1333 O O . ALA A 1 187 ? -23.568 -21.406 25.233 1.00 19.21 173 ALA A O 1
ATOM 1335 N N . PHE A 1 188 ? -22.590 -19.631 24.202 1.00 17.93 174 PHE A N 1
ATOM 1336 C CA . PHE A 1 188 ? -23.819 -18.837 24.090 1.00 17.78 174 PHE A CA 1
ATOM 1337 C C . PHE A 1 188 ? -24.865 -19.610 23.268 1.00 18.74 174 PHE A C 1
ATOM 1338 O O . PHE A 1 188 ? -26.027 -19.708 23.667 1.00 20.32 174 PHE A O 1
ATOM 1346 N N . LYS A 1 189 ? -24.441 -20.230 22.151 1.00 16.91 175 LYS A N 1
ATOM 1347 C CA . LYS A 1 189 ? -25.366 -21.005 21.325 1.00 17.02 175 LYS A CA 1
ATOM 1348 C C . LYS A 1 189 ? -25.892 -22.269 22.037 1.00 19.60 175 LYS A C 1
ATOM 1349 O O . LYS A 1 189 ? -27.076 -22.609 21.886 1.00 20.71 175 LYS A O 1
ATOM 1355 N N . VAL A 1 190 ? -25.053 -22.911 22.848 1.00 17.07 176 VAL A N 1
ATOM 1356 C CA . VAL A 1 190 ? -25.479 -24.077 23.635 1.00 17.48 176 VAL A CA 1
ATOM 1357 C C . VAL A 1 190 ? -26.644 -23.669 24.565 1.00 20.33 176 VAL A C 1
ATOM 1358 O O . VAL A 1 190 ? -27.659 -24.382 24.641 1.00 20.04 176 VAL A O 1
ATOM 1362 N N . ILE A 1 191 ? -26.506 -22.525 25.264 1.00 17.90 177 ILE A N 1
ATOM 1363 C CA . ILE A 1 191 ? -27.551 -22.079 26.198 1.00 18.90 177 ILE A CA 1
ATOM 1364 C C . ILE A 1 191 ? -28.783 -21.590 25.443 1.00 21.94 177 ILE A C 1
ATOM 1365 O O . ILE A 1 191 ? -29.903 -21.922 25.834 1.00 22.54 177 ILE A O 1
ATOM 1370 N N . GLN A 1 192 ? -28.587 -20.857 24.317 1.00 21.14 178 GLN A N 1
ATOM 1371 C CA . GLN A 1 192 ? -29.721 -20.343 23.539 1.00 21.91 178 GLN A CA 1
ATOM 1372 C C . GLN A 1 192 ? -30.667 -21.468 23.114 1.00 23.97 178 GLN A C 1
ATOM 1373 O O . GLN A 1 192 ? -31.894 -21.282 23.079 1.00 25.00 178 GLN A O 1
ATOM 1379 N N . ARG A 1 193 ? -30.074 -22.623 22.708 1.00 21.71 179 ARG A N 1
ATOM 1380 C CA . ARG A 1 193 ? -30.861 -23.766 22.220 1.00 21.04 179 ARG A CA 1
ATOM 1381 C C . ARG A 1 193 ? -31.377 -24.690 23.334 1.00 24.72 179 ARG A C 1
ATOM 1382 O O . ARG A 1 193 ? -32.021 -25.691 23.040 1.00 24.68 179 ARG A O 1
ATOM 1390 N N . GLY A 1 194 ? -31.056 -24.361 24.588 1.00 22.52 180 GLY A N 1
ATOM 1391 C CA . GLY A 1 194 ? -31.528 -25.067 25.775 1.00 22.26 180 GLY A CA 1
ATOM 1392 C C . GLY A 1 194 ? -30.740 -26.291 26.213 1.00 24.52 180 GLY A C 1
ATOM 1393 O O . GLY A 1 194 ? -31.255 -27.085 27.021 1.00 24.64 180 GLY A O 1
ATOM 1394 N N . ASP A 1 195 ? -29.482 -26.446 25.724 1.00 20.51 181 ASP A N 1
ATOM 1395 C CA . ASP A 1 195 ? -28.687 -27.641 26.036 1.00 19.81 181 ASP A CA 1
ATOM 1396 C C . ASP A 1 195 ? -27.862 -27.573 27.313 1.00 23.30 181 ASP A C 1
ATOM 1397 O O . ASP A 1 195 ? -27.238 -28.561 27.702 1.00 22.32 181 ASP A O 1
ATOM 1402 N N . ALA A 1 196 ? -27.872 -26.419 27.963 1.00 21.46 182 ALA A N 1
ATOM 1403 C CA . ALA A 1 196 ? -27.232 -26.184 29.256 1.00 21.57 182 ALA A CA 1
ATOM 1404 C C . ALA A 1 196 ? -27.875 -24.956 29.870 1.00 23.59 182 ALA A C 1
ATOM 1405 O O . ALA A 1 196 ? -28.360 -24.076 29.133 1.00 22.84 182 ALA A O 1
ATOM 1407 N N . ASP A 1 197 ? -27.846 -24.872 31.217 1.00 21.40 183 ASP A N 1
ATOM 1408 C CA . ASP A 1 197 ? -28.328 -23.687 31.914 1.00 20.66 183 ASP A CA 1
ATOM 1409 C C . ASP A 1 197 ? -27.172 -22.737 32.233 1.00 23.12 183 ASP A C 1
ATOM 1410 O O . ASP A 1 197 ? -27.388 -21.535 32.390 1.00 22.78 183 ASP A O 1
ATOM 1415 N N . VAL A 1 198 ? -25.947 -23.285 32.388 1.00 19.35 184 VAL A N 1
ATOM 1416 C CA . VAL A 1 198 ? -24.774 -22.482 32.730 1.00 19.63 184 VAL A CA 1
ATOM 1417 C C . VAL A 1 198 ? -23.625 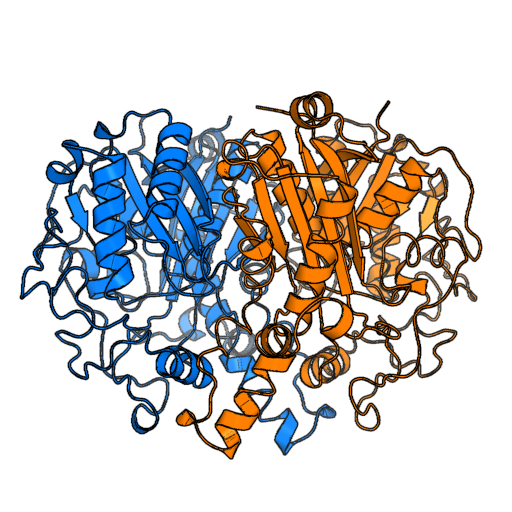-23.006 31.879 1.00 21.12 184 VAL A C 1
ATOM 1418 O O . VAL A 1 198 ? -23.501 -24.226 31.707 1.00 21.35 184 VAL A O 1
ATOM 1422 N N . MET A 1 199 ? -22.762 -22.102 31.388 1.00 18.23 185 MET A N 1
ATOM 1423 C CA . MET A 1 199 ? -21.523 -22.492 30.709 1.00 16.89 185 MET A CA 1
ATOM 1424 C C . MET A 1 199 ? -20.393 -21.642 31.234 1.00 19.45 185 MET A C 1
ATOM 1425 O O . MET A 1 199 ? -20.513 -20.410 31.271 1.00 19.49 185 MET A O 1
ATOM 1430 N N . VAL A 1 200 ? -19.300 -22.296 31.657 1.00 16.46 186 VAL A N 1
ATOM 1431 C CA . VAL A 1 200 ? -18.085 -21.621 32.113 1.00 15.93 186 VAL A CA 1
ATOM 1432 C C . VAL A 1 200 ? -17.228 -21.605 30.866 1.00 18.09 186 VAL A C 1
ATOM 1433 O O . VAL A 1 200 ? -16.891 -22.666 30.336 1.00 18.70 186 VAL A O 1
ATOM 1437 N N . THR A 1 201 ? -16.953 -20.412 30.338 1.00 15.22 187 THR A N 1
ATOM 1438 C CA . THR A 1 201 ? -16.370 -20.350 28.982 1.00 14.11 187 THR A CA 1
ATOM 1439 C C . THR A 1 201 ? -15.389 -19.208 28.791 1.00 16.47 187 THR A C 1
ATOM 1440 O O . THR A 1 201 ? -15.477 -18.191 29.467 1.00 17.29 187 THR A O 1
ATOM 1444 N N . GLY A 1 202 ? -14.480 -19.386 27.839 1.00 14.97 188 GLY A N 1
ATOM 1445 C CA . GLY A 1 202 ? -13.512 -18.342 27.540 1.00 14.95 188 GLY A CA 1
ATOM 1446 C C . GLY A 1 202 ? -12.292 -18.940 26.902 1.00 14.45 188 GLY A C 1
ATOM 1447 O O . GLY A 1 202 ? -12.392 -19.938 26.176 1.00 15.39 188 GLY A O 1
ATOM 1448 N N . GLY A 1 203 ? -11.153 -18.342 27.201 1.00 13.90 189 GLY A N 1
ATOM 1449 C CA . GLY A 1 203 ? -9.901 -18.784 26.593 1.00 13.67 189 GLY A CA 1
ATOM 1450 C C . GLY A 1 203 ? -8.748 -18.661 27.562 1.00 15.92 189 GLY A C 1
ATOM 1451 O O . GLY A 1 203 ? -8.774 -17.809 28.459 1.00 14.97 189 GLY A O 1
ATOM 1452 N N . THR A 1 204 ? -7.712 -19.465 27.328 1.00 13.58 190 THR A N 1
ATOM 1453 C CA . THR A 1 204 ? -6.511 -19.467 28.155 1.00 13.01 190 THR A CA 1
ATOM 1454 C C . THR A 1 204 ? -5.300 -19.667 27.277 1.00 15.27 190 THR A C 1
ATOM 1455 O O . THR A 1 204 ? -5.381 -20.353 26.250 1.00 16.08 190 THR A O 1
ATOM 1459 N N . GLU A 1 205 ? -4.181 -19.072 27.673 1.00 12.65 191 GLU A N 1
ATOM 1460 C CA . GLU A 1 205 ? -2.959 -19.267 26.886 1.00 12.72 191 GLU A CA 1
ATOM 1461 C C . GLU A 1 205 ? -1.725 -19.013 27.727 1.00 15.66 191 GLU A C 1
ATOM 1462 O O . GLU A 1 205 ? -1.683 -18.032 28.480 1.00 15.43 191 GLU A O 1
ATOM 1468 N N . ALA A 1 206 ? -0.708 -19.869 27.567 1.00 13.55 192 ALA A N 1
ATOM 1469 C CA . ALA A 1 206 ? 0.600 -19.669 28.202 1.00 13.34 192 ALA A CA 1
ATOM 1470 C C . ALA A 1 206 ? 1.611 -19.860 27.046 1.00 15.92 192 ALA A C 1
ATOM 1471 O O . ALA A 1 206 ? 2.258 -20.910 26.937 1.00 16.56 192 ALA A O 1
ATOM 1473 N N . PRO A 1 207 ? 1.677 -18.875 26.135 1.00 13.47 193 PRO A N 1
ATOM 1474 C CA . PRO A 1 207 ? 2.466 -19.042 24.906 1.00 13.97 193 PRO A CA 1
ATOM 1475 C C . PRO A 1 207 ? 3.873 -18.490 24.995 1.00 18.12 193 PRO A C 1
ATOM 1476 O O . PRO A 1 207 ? 4.567 -18.429 23.970 1.00 19.06 193 PRO A O 1
ATOM 1480 N N . LEU A 1 208 ? 4.309 -18.064 26.190 1.00 15.11 194 LEU A N 1
ATOM 1481 C CA . LEU A 1 208 ? 5.656 -17.507 26.312 1.00 14.51 194 LEU A CA 1
ATOM 1482 C C . LEU A 1 208 ? 6.631 -18.656 26.464 1.00 17.97 194 LEU A C 1
ATOM 1483 O O . LEU A 1 208 ? 7.009 -19.039 27.576 1.00 18.08 194 LEU A O 1
ATOM 1488 N N . THR A 1 209 ? 6.978 -19.268 25.325 1.00 15.37 195 THR A N 1
ATOM 1489 C CA . THR A 1 209 ? 7.856 -20.422 25.29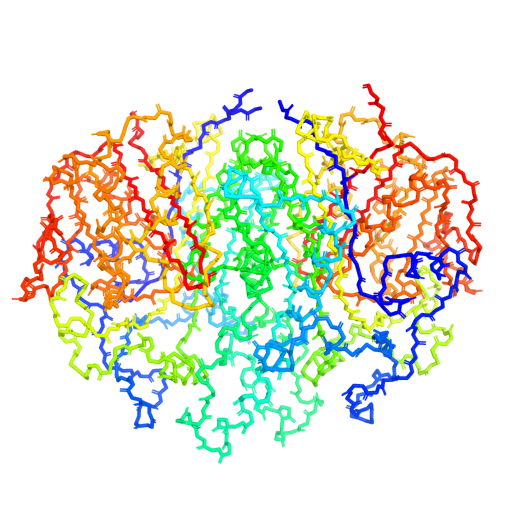5 1.00 14.36 195 THR A CA 1
ATOM 1490 C C . THR A 1 209 ? 8.880 -20.271 24.198 1.00 17.06 195 THR A C 1
ATOM 1491 O O . THR A 1 209 ? 8.746 -19.411 23.320 1.00 15.66 195 THR A O 1
ATOM 1495 N N . ARG A 1 210 ? 9.902 -21.125 24.233 1.00 16.08 196 ARG A N 1
ATOM 1496 C CA . ARG A 1 210 ? 10.975 -21.068 23.229 1.00 15.86 196 ARG A CA 1
ATOM 1497 C C . ARG A 1 210 ? 10.427 -21.219 21.804 1.00 18.90 196 ARG A C 1
ATOM 1498 O O . ARG A 1 210 ? 10.794 -20.426 20.921 1.00 18.03 196 ARG A O 1
ATOM 1506 N N . MET A 1 211 ? 9.581 -22.213 21.571 1.00 16.43 197 MET A N 1
ATOM 1507 C CA . MET A 1 211 ? 9.062 -22.440 20.214 1.00 15.87 197 MET A CA 1
ATOM 1508 C C . MET A 1 211 ? 8.084 -21.381 19.758 1.00 18.38 197 MET A C 1
ATOM 1509 O O . MET A 1 211 ? 8.034 -21.060 18.569 1.00 17.31 197 MET A O 1
ATOM 1514 N N . SER A 1 212 ? 7.267 -20.870 20.669 1.00 16.07 198 SER A N 1
ATOM 1515 C CA . SER A 1 212 ? 6.315 -19.835 20.285 1.00 15.14 198 SER A CA 1
ATOM 1516 C C . SER A 1 212 ? 7.075 -18.537 19.911 1.00 17.88 198 SER A C 1
ATOM 1517 O O . SER A 1 212 ? 6.813 -17.933 18.854 1.00 17.80 198 SER A O 1
ATOM 1520 N N . PHE A 1 213 ? 8.081 -18.136 20.716 1.00 14.96 199 PHE A N 1
ATOM 1521 C CA . PHE A 1 213 ? 8.859 -16.960 20.330 1.00 15.43 199 PHE A CA 1
ATOM 1522 C C . PHE A 1 213 ? 9.647 -17.240 19.042 1.00 18.98 199 PHE A C 1
ATOM 1523 O O . PHE A 1 213 ? 9.740 -16.360 18.186 1.00 18.81 199 PHE A O 1
ATOM 1531 N N . ALA A 1 214 ? 10.185 -18.461 18.883 1.00 16.77 200 ALA A N 1
ATOM 1532 C CA . ALA A 1 214 ? 10.952 -18.780 17.659 1.00 15.96 200 ALA A CA 1
ATOM 1533 C C . ALA A 1 214 ? 10.011 -18.724 16.451 1.00 17.46 200 ALA A C 1
ATOM 1534 O O . ALA A 1 214 ? 10.391 -18.162 15.416 1.00 18.71 200 ALA A O 1
ATOM 1536 N N . GLY A 1 215 ? 8.817 -19.291 16.587 1.00 15.21 201 GLY A N 1
ATOM 1537 C CA . GLY A 1 215 ? 7.850 -19.372 15.492 1.00 15.44 201 GLY A CA 1
ATOM 1538 C C . GLY A 1 215 ? 7.320 -18.023 15.029 1.00 17.87 201 GLY A C 1
ATOM 1539 O O . GLY A 1 215 ? 7.268 -17.744 13.821 1.00 17.25 201 GLY A O 1
ATOM 1540 N N . PHE A 1 216 ? 6.901 -17.196 15.994 1.00 14.57 202 PHE A N 1
ATOM 1541 C CA . PHE A 1 216 ? 6.342 -15.878 15.640 1.00 14.24 202 PHE A CA 1
ATOM 1542 C C . PHE A 1 216 ? 7.421 -14.855 15.295 1.00 17.99 202 PHE A C 1
ATOM 1543 O O . PHE A 1 216 ? 7.091 -13.785 14.770 1.00 18.21 202 PHE A O 1
ATOM 1551 N N . SER A 1 217 ? 8.700 -15.151 15.596 1.00 16.13 203 SER A N 1
ATOM 1552 C CA . SER A 1 217 ? 9.822 -14.334 15.138 1.00 16.67 203 SER A CA 1
ATOM 1553 C C . SER A 1 217 ? 10.158 -14.779 13.691 1.00 19.82 203 SER A C 1
ATOM 1554 O O . SER A 1 217 ? 10.480 -13.940 12.845 1.00 19.44 203 SER A O 1
ATOM 1557 N N . ALA A 1 218 ? 10.110 -16.111 13.425 1.00 17.18 204 ALA A N 1
ATOM 1558 C CA . ALA A 1 218 ? 10.460 -16.635 12.095 1.00 16.80 204 ALA A CA 1
ATOM 1559 C C . ALA A 1 218 ? 9.557 -16.081 11.013 1.00 17.22 204 ALA A C 1
ATOM 1560 O O . ALA A 1 218 ? 10.042 -15.903 9.883 1.00 18.52 204 ALA A O 1
ATOM 1562 N N . ASN A 1 219 ? 8.261 -15.854 11.325 1.00 15.05 205 ASN A N 1
ATOM 1563 C CA . ASN A 1 219 ? 7.364 -15.296 10.310 1.00 14.07 205 ASN A CA 1
ATOM 1564 C C . ASN A 1 219 ? 7.158 -13.793 10.495 1.00 17.50 205 ASN A C 1
ATOM 1565 O O . ASN A 1 219 ? 6.266 -13.210 9.879 1.00 16.64 205 ASN A O 1
ATOM 1570 N N . LYS A 1 220 ? 8.000 -13.164 11.328 1.00 16.16 206 LYS A N 1
ATOM 1571 C CA . LYS A 1 220 ? 8.037 -11.704 11.533 1.00 15.54 206 LYS A CA 1
ATOM 1572 C C . LYS A 1 220 ? 6.729 -11.118 12.075 1.00 17.91 206 LYS A C 1
ATOM 1573 O O . LYS A 1 220 ? 6.493 -9.901 11.955 1.00 18.88 206 LYS A O 1
ATOM 1579 N N . ALA A 1 221 ? 5.888 -11.953 12.719 1.00 15.97 207 ALA A N 1
ATOM 1580 C CA . ALA A 1 221 ? 4.617 -11.443 13.263 1.00 16.15 207 ALA A CA 1
ATOM 1581 C C . ALA A 1 221 ? 4.849 -10.557 14.479 1.00 17.65 207 ALA A C 1
ATOM 1582 O O . ALA A 1 221 ? 4.136 -9.570 14.657 1.00 18.01 207 ALA A O 1
ATOM 1584 N N . LEU A 1 222 ? 5.857 -10.900 15.292 1.00 15.15 208 LEU A N 1
ATOM 1585 C CA . LEU A 1 222 ? 6.135 -10.139 16.513 1.00 15.71 208 LEU A CA 1
ATOM 1586 C C . LEU A 1 222 ? 6.812 -8.819 16.227 1.00 20.28 208 LEU A C 1
ATOM 1587 O O . LEU A 1 222 ? 7.653 -8.728 15.322 1.00 19.79 208 LEU A O 1
ATOM 1592 N N . SER A 1 223 ? 6.496 -7.809 17.043 1.00 17.17 209 SER A N 1
ATOM 1593 C CA . SER A 1 223 ? 7.213 -6.538 17.014 1.00 16.97 209 SER A CA 1
ATOM 1594 C C . SER A 1 223 ? 8.661 -6.786 17.497 1.00 20.35 209 SER A C 1
ATOM 1595 O O . SER A 1 223 ? 8.880 -7.505 18.492 1.00 20.74 209 SER A O 1
ATOM 1598 N N . THR A 1 224 ? 9.639 -6.168 16.807 1.00 19.92 210 THR A N 1
ATOM 1599 C CA . THR A 1 224 ? 11.045 -6.255 17.205 1.00 20.67 210 THR A CA 1
ATOM 1600 C C . THR A 1 224 ? 11.453 -4.964 17.939 1.00 25.89 210 THR A C 1
ATOM 1601 O O . THR A 1 224 ? 12.635 -4.743 18.223 1.00 25.60 210 THR A O 1
ATOM 1605 N N . ASN A 1 225 ? 10.456 -4.124 18.264 1.00 21.62 211 ASN A N 1
ATOM 1606 C CA . ASN A 1 225 ? 10.697 -2.872 18.979 1.00 21.39 211 ASN A CA 1
ATOM 1607 C C . ASN A 1 225 ? 11.135 -3.211 20.430 1.00 24.53 211 ASN A C 1
ATOM 1608 O O . ASN A 1 225 ? 10.393 -3.885 21.154 1.00 23.73 211 ASN A O 1
ATOM 1613 N N . PRO A 1 226 ? 12.373 -2.820 20.840 1.00 24.37 212 PRO A N 1
ATOM 1614 C CA . PRO A 1 226 ? 12.847 -3.188 22.191 1.00 24.51 212 PRO A CA 1
ATOM 1615 C C . PRO A 1 226 ? 12.305 -2.274 23.289 1.00 27.70 212 PRO A C 1
ATOM 1616 O O . PRO A 1 226 ? 12.561 -2.520 24.462 1.00 28.24 212 PRO A O 1
ATOM 1620 N N . ASP A 1 227 ? 11.623 -1.196 22.911 1.00 24.08 213 ASP A N 1
ATOM 1621 C CA . ASP A 1 227 ? 11.095 -0.229 23.875 1.00 23.13 213 ASP A CA 1
ATOM 1622 C C . ASP A 1 227 ? 9.705 -0.661 24.356 1.00 25.50 213 ASP A C 1
ATOM 1623 O O . ASP A 1 227 ? 8.744 -0.541 23.590 1.00 23.35 213 ASP A O 1
ATOM 1628 N N . PRO A 1 228 ? 9.551 -1.068 25.640 1.00 24.92 214 PRO A N 1
ATOM 1629 C CA . PRO A 1 228 ? 8.215 -1.468 26.123 1.00 24.15 214 PRO A CA 1
ATOM 1630 C C . PRO A 1 228 ? 7.209 -0.328 26.127 1.00 27.29 214 PRO A C 1
ATOM 1631 O O . PRO A 1 228 ? 6.013 -0.595 26.099 1.00 27.92 214 PRO A O 1
ATOM 1635 N N . LYS A 1 229 ? 7.675 0.927 26.099 1.00 23.78 215 LYS A N 1
ATOM 1636 C CA . LYS A 1 229 ? 6.775 2.078 26.092 1.00 24.74 215 LYS A CA 1
ATOM 1637 C C . LYS A 1 229 ? 6.044 2.263 24.750 1.00 28.20 215 LYS A C 1
ATOM 1638 O O . LYS A 1 229 ? 5.012 2.933 24.725 1.00 28.81 215 LYS A O 1
ATOM 1644 N N . THR A 1 230 ? 6.607 1.743 23.640 1.00 22.42 216 THR A N 1
ATOM 1645 C CA . THR A 1 230 ? 6.035 1.963 22.306 1.00 20.55 216 THR A CA 1
ATOM 1646 C C . THR A 1 230 ? 5.850 0.679 21.512 1.00 21.78 216 THR A C 1
ATOM 1647 O O . THR A 1 230 ? 5.391 0.739 20.377 1.00 22.02 216 THR A O 1
ATOM 1651 N N . ALA A 1 231 ? 6.190 -0.492 22.077 1.00 19.24 217 ALA A N 1
ATOM 1652 C CA . ALA A 1 231 ? 6.118 -1.698 21.262 1.00 18.57 217 ALA A CA 1
ATOM 1653 C C . ALA A 1 231 ? 4.713 -2.045 20.738 1.00 20.80 217 ALA A C 1
ATOM 1654 O O . ALA A 1 231 ? 4.553 -2.282 19.532 1.00 19.30 217 ALA A O 1
ATOM 1656 N N . SER A 1 232 ? 3.715 -2.062 21.625 1.00 17.30 218 SER A N 1
ATOM 1657 C CA . SER A 1 232 ? 2.331 -2.325 21.217 1.00 16.55 218 SER A CA 1
ATOM 1658 C C . SER A 1 232 ? 1.668 -0.975 21.023 1.00 20.29 218 SER A C 1
ATOM 1659 O O . SER A 1 232 ? 1.476 -0.219 21.983 1.00 20.90 218 SER A O 1
ATOM 1662 N N . ARG A 1 233 ? 1.380 -0.645 19.770 1.00 17.97 219 ARG A N 1
ATOM 1663 C CA . ARG A 1 233 ? 0.796 0.668 19.442 1.00 17.67 219 ARG A CA 1
ATOM 1664 C C . ARG A 1 233 ? -0.213 0.493 18.296 1.00 20.12 219 ARG A C 1
ATOM 1665 O O . ARG A 1 233 ? 0.027 0.925 17.155 1.00 18.97 219 ARG A O 1
ATOM 1673 N N . PRO A 1 234 ? -1.363 -0.145 18.604 1.00 18.06 220 PRO A N 1
ATOM 1674 C CA . PRO A 1 234 ? -2.368 -0.411 17.553 1.00 17.27 220 PRO A CA 1
ATOM 1675 C C . PRO A 1 234 ? -2.816 0.877 16.907 1.00 19.55 220 PRO A C 1
ATOM 1676 O O . PRO A 1 234 ? -2.990 1.882 17.595 1.00 19.84 220 PRO A O 1
ATOM 1680 N N . PHE A 1 235 ? -2.954 0.841 15.567 1.00 17.01 221 PHE A N 1
ATOM 1681 C CA . PHE A 1 235 ? -3.388 1.958 14.720 1.00 17.47 221 PHE A CA 1
ATOM 1682 C C . PHE A 1 235 ? -2.346 3.048 14.528 1.00 23.03 221 PHE A C 1
ATOM 1683 O O . PHE A 1 235 ? -2.586 3.961 13.743 1.00 23.59 221 PHE A O 1
ATOM 1691 N N . ASP A 1 236 ? -1.172 2.937 15.185 1.00 19.90 222 ASP A N 1
ATOM 1692 C CA . ASP A 1 236 ? -0.106 3.932 15.021 1.00 19.85 222 ASP A CA 1
ATOM 1693 C C . ASP A 1 236 ? 0.591 3.702 13.684 1.00 22.34 222 ASP A C 1
ATOM 1694 O O . ASP A 1 236 ? 0.773 2.545 13.265 1.00 20.70 222 ASP A O 1
ATOM 1699 N N . LYS A 1 237 ? 1.032 4.792 13.038 1.00 22.10 223 LYS A N 1
ATOM 1700 C CA . LYS A 1 237 ? 1.708 4.666 11.741 1.00 22.37 223 LYS A CA 1
ATOM 1701 C C . LYS A 1 237 ? 2.965 3.772 11.815 1.00 24.94 223 LYS A C 1
ATOM 1702 O O . LYS A 1 237 ? 3.306 3.103 10.836 1.00 25.58 223 LYS A O 1
ATOM 1708 N N . ASN A 1 238 ? 3.643 3.775 12.969 1.00 22.16 224 ASN A N 1
ATOM 1709 C CA . ASN A 1 238 ? 4.890 3.057 13.180 1.00 21.57 224 ASN A CA 1
ATOM 1710 C C . ASN A 1 238 ? 4.758 1.670 13.797 1.00 23.90 224 ASN A C 1
ATOM 1711 O O . ASN A 1 238 ? 5.778 1.055 14.102 1.00 22.61 224 ASN A O 1
ATOM 1716 N N . ARG A 1 239 ? 3.522 1.151 13.913 1.00 20.33 225 ARG A N 1
ATOM 1717 C CA . ARG A 1 239 ? 3.317 -0.215 14.417 1.00 19.93 225 ARG A CA 1
ATOM 1718 C C . ARG A 1 239 ? 4.088 -1.214 13.533 1.00 20.77 225 ARG A C 1
ATOM 1719 O O . ARG A 1 239 ? 4.241 -0.993 12.319 1.00 22.05 225 ARG A O 1
ATOM 1727 N N . ASP A 1 240 ? 4.577 -2.313 14.142 1.00 18.43 226 ASP A N 1
ATOM 1728 C CA . ASP A 1 240 ? 5.428 -3.258 13.414 1.00 18.70 226 ASP A CA 1
ATOM 1729 C C . ASP A 1 240 ? 5.246 -4.692 13.876 1.00 21.05 226 ASP A C 1
ATOM 1730 O O . ASP A 1 240 ? 6.155 -5.502 13.713 1.00 21.09 226 ASP A O 1
ATOM 1735 N N . GLY A 1 241 ? 4.093 -4.999 14.461 1.00 16.62 227 GLY A N 1
ATOM 1736 C CA . GLY A 1 241 ? 3.835 -6.367 14.886 1.00 16.75 227 GLY A CA 1
ATOM 1737 C C . GLY A 1 241 ? 3.271 -6.460 16.285 1.00 17.94 227 GLY A C 1
ATOM 1738 O O . GLY A 1 241 ? 3.255 -5.471 17.025 1.00 17.55 227 GLY A O 1
ATOM 1739 N N . PHE A 1 242 ? 2.797 -7.641 16.657 1.00 16.16 228 PHE A N 1
ATOM 1740 C CA . PHE A 1 242 ? 2.178 -7.767 17.964 1.00 14.85 228 PHE A CA 1
ATOM 1741 C C . PHE A 1 242 ? 3.180 -8.038 19.085 1.00 16.87 228 PHE A C 1
ATOM 1742 O O . PHE A 1 242 ? 4.318 -8.450 18.835 1.00 16.66 228 PHE A O 1
ATOM 1750 N N . VAL A 1 243 ? 2.736 -7.792 20.339 1.00 15.52 229 VAL A N 1
ATOM 1751 C CA . VAL A 1 243 ? 3.528 -8.104 21.530 1.00 14.58 229 VAL A CA 1
ATOM 1752 C C . VAL A 1 243 ? 2.791 -9.270 22.181 1.00 16.21 229 VAL A C 1
ATOM 1753 O O . VAL A 1 243 ? 1.591 -9.168 22.444 1.00 16.53 229 VAL A O 1
ATOM 1757 N N A MET A 1 244 ? 3.498 -10.383 22.433 0.50 13.73 230 MET A N 1
ATOM 1758 N N B MET A 1 244 ? 3.497 -10.385 22.419 0.50 14.95 230 MET A N 1
ATOM 1759 C CA A MET A 1 244 ? 2.879 -11.594 22.952 0.50 13.36 230 MET A CA 1
ATOM 1760 C CA B MET A 1 244 ? 2.878 -11.592 22.947 0.50 15.15 230 MET A CA 1
ATOM 1761 C C A MET A 1 244 ? 2.595 -11.506 24.436 0.50 17.22 230 MET A C 1
ATOM 1762 C C B MET A 1 244 ? 2.572 -11.464 24.428 0.50 18.58 230 MET A C 1
ATOM 1763 O O A MET A 1 244 ? 3.473 -11.094 25.197 0.50 16.44 230 MET A O 1
ATOM 1764 O O B MET A 1 244 ? 3.392 -10.932 25.176 0.50 18.61 230 MET A O 1
ATOM 1773 N N . GLY A 1 245 ? 1.405 -11.964 24.825 1.00 15.36 231 GLY A N 1
ATOM 1774 C CA . GLY A 1 245 ? 0.970 -11.945 26.221 1.00 15.20 231 GLY A CA 1
ATOM 1775 C C . GLY A 1 245 ? 0.472 -13.297 26.674 1.00 17.85 231 GLY A C 1
ATOM 1776 O O . GLY A 1 245 ? 0.398 -14.247 25.890 1.00 17.75 231 GLY A O 1
ATOM 1777 N N . GLU A 1 246 ? 0.081 -13.385 27.940 1.00 14.33 232 GLU A N 1
ATOM 1778 C CA . GLU A 1 246 ? -0.408 -14.641 28.502 1.00 13.03 232 GLU A CA 1
ATOM 1779 C C . GLU A 1 246 ? -1.524 -14.364 29.488 1.00 15.41 232 GLU A C 1
ATOM 1780 O O . GLU A 1 246 ? -1.623 -13.259 30.042 1.00 15.39 232 GLU A O 1
ATOM 1786 N N . GLY A 1 247 ? -2.319 -15.386 29.771 1.00 13.72 233 GLY A N 1
ATOM 1787 C CA . GLY A 1 247 ? -3.340 -15.262 30.802 1.00 14.15 233 GLY A CA 1
ATOM 1788 C C . GLY A 1 247 ? -4.577 -16.067 30.466 1.00 15.25 233 GLY A C 1
ATOM 1789 O O . GLY A 1 247 ? -4.529 -16.990 29.649 1.00 15.24 233 GLY A O 1
ATOM 1790 N N . ALA A 1 248 ? -5.686 -15.742 31.119 1.00 14.27 234 ALA A N 1
ATOM 1791 C CA . ALA A 1 248 ? -6.947 -16.410 30.849 1.00 14.87 234 ALA A CA 1
ATOM 1792 C C . ALA A 1 248 ? -8.078 -15.465 31.177 1.00 16.37 234 ALA A C 1
ATOM 1793 O O . ALA A 1 248 ? -8.008 -14.717 32.175 1.00 15.76 234 ALA A O 1
ATOM 1795 N N . GLY A 1 249 ? -9.132 -15.528 30.360 1.00 14.84 235 GLY A N 1
ATOM 1796 C CA . GLY A 1 249 ? -10.341 -14.738 30.592 1.00 15.69 235 GLY A CA 1
ATOM 1797 C C . GLY A 1 249 ? -11.501 -15.701 30.493 1.00 17.48 235 GLY A C 1
ATOM 1798 O O . GLY A 1 249 ? -11.711 -16.303 29.426 1.00 16.68 235 GLY A O 1
ATOM 1799 N N . ILE A 1 250 ? -12.235 -15.876 31.609 1.00 15.83 236 ILE A N 1
ATOM 1800 C CA . ILE A 1 250 ? -13.315 -16.854 31.706 1.00 16.12 236 ILE A CA 1
ATOM 1801 C C . ILE A 1 250 ? -14.548 -16.170 32.258 1.00 19.84 236 ILE A C 1
ATOM 1802 O O . ILE A 1 250 ? -14.461 -15.385 33.219 1.00 18.67 236 ILE A O 1
ATOM 1807 N N . ILE A 1 251 ? -15.700 -16.470 31.650 1.00 16.81 237 ILE A N 1
ATOM 1808 C CA . ILE A 1 251 ? -16.954 -15.898 32.121 1.00 17.27 237 ILE A CA 1
ATOM 1809 C C . ILE A 1 251 ? -17.962 -16.992 32.369 1.00 20.21 237 ILE A C 1
ATOM 1810 O O . ILE A 1 251 ? -17.848 -18.100 31.838 1.00 19.56 237 ILE A O 1
ATOM 1815 N N . VAL A 1 252 ? -18.963 -16.672 33.162 1.00 18.25 238 VAL A N 1
ATOM 1816 C CA . VAL A 1 252 ? -20.055 -17.592 33.408 1.00 17.69 238 VAL A CA 1
ATOM 1817 C C . VAL A 1 252 ? -21.237 -17.058 32.617 1.00 21.09 238 VAL A C 1
ATOM 1818 O O . VAL A 1 252 ? -21.710 -15.939 32.886 1.00 19.88 238 VAL A O 1
ATOM 1822 N N . LEU A 1 253 ? -21.703 -17.843 31.631 1.00 18.19 239 LEU A N 1
ATOM 1823 C CA . LEU A 1 253 ? -22.909 -17.531 30.878 1.00 18.55 239 LEU A CA 1
ATOM 1824 C C . LEU A 1 253 ? -24.027 -18.326 31.512 1.00 21.94 239 LEU A C 1
ATOM 1825 O O . LEU A 1 253 ? -23.815 -19.465 31.951 1.00 21.90 239 LEU A O 1
ATOM 1830 N N . GLU A 1 254 ? -25.224 -17.751 31.551 1.00 20.41 240 GLU A N 1
ATOM 1831 C CA . GLU A 1 254 ? -26.325 -18.429 32.216 1.00 20.30 240 GLU A CA 1
ATOM 1832 C C . GLU A 1 254 ? -27.661 -18.101 31.566 1.00 22.81 240 GLU A C 1
ATOM 1833 O O . GLU A 1 254 ? -27.889 -16.959 31.176 1.00 23.08 240 GLU A O 1
ATOM 1839 N N . GLU A 1 255 ? -28.548 -19.106 31.464 1.00 20.56 241 GLU A N 1
ATOM 1840 C CA . GLU A 1 255 ? -29.897 -18.889 30.952 1.00 21.80 241 GLU A CA 1
ATOM 1841 C C . GLU A 1 255 ? -30.606 -17.896 31.903 1.00 26.16 241 GLU A C 1
ATOM 1842 O O . GLU A 1 255 ? -30.487 -18.007 33.131 1.00 25.79 241 GLU A O 1
ATOM 1848 N N . LEU A 1 256 ? -31.291 -16.895 31.332 1.00 23.33 242 LEU A N 1
ATOM 1849 C CA . LEU A 1 256 ? -31.886 -15.812 32.110 1.00 23.94 242 LEU A CA 1
ATOM 1850 C C . LEU A 1 256 ? -32.791 -16.228 33.264 1.00 28.15 242 LEU A C 1
ATOM 1851 O O . LEU A 1 256 ? -32.600 -15.751 34.385 1.00 27.54 242 LEU A O 1
ATOM 1856 N N . GLU A 1 257 ? -33.761 -17.107 32.998 1.00 26.99 243 GLU A N 1
ATOM 1857 C CA . GLU A 1 257 ? -34.698 -17.534 34.047 1.00 28.53 243 GLU A CA 1
ATOM 1858 C C . GLU A 1 257 ? -33.974 -18.243 35.199 1.00 32.78 243 GLU A C 1
ATOM 1859 O O . GLU A 1 257 ? -34.295 -18.010 36.369 1.00 33.76 243 GLU A O 1
ATOM 1865 N N . HIS A 1 258 ? -32.946 -19.050 34.866 1.00 28.22 244 HIS A N 1
ATOM 1866 C CA . HIS A 1 258 ? -32.109 -19.747 35.844 1.00 27.01 244 HIS A CA 1
ATOM 1867 C C . HIS A 1 258 ? -31.366 -18.721 36.721 1.00 30.00 244 HIS A C 1
ATOM 1868 O O . HIS A 1 258 ? -31.357 -18.866 37.949 1.00 30.44 244 HIS A O 1
ATOM 1875 N N . ALA A 1 259 ? -30.794 -17.658 36.099 1.00 26.08 245 ALA A N 1
ATOM 1876 C CA . ALA A 1 259 ? -30.071 -16.598 36.818 1.00 25.29 245 ALA A CA 1
ATOM 1877 C C . ALA A 1 259 ? -31.008 -15.850 37.770 1.00 30.22 245 ALA A C 1
ATOM 1878 O O . ALA A 1 259 ? -30.668 -15.664 38.947 1.00 30.00 245 ALA A O 1
ATOM 1880 N N . LEU A 1 260 ? -32.192 -15.445 37.260 1.00 27.58 246 LEU A N 1
ATOM 1881 C CA . LEU A 1 260 ? -33.184 -14.702 38.047 1.00 28.74 246 LEU A CA 1
ATOM 1882 C C . LEU A 1 260 ? -33.701 -15.490 39.243 1.00 33.84 246 LEU A C 1
ATOM 1883 O O . LEU A 1 260 ? -33.855 -14.919 40.336 1.00 33.14 246 LEU A O 1
ATOM 1888 N N . ALA A 1 261 ? -33.962 -16.801 39.047 1.00 31.82 247 ALA A N 1
ATOM 1889 C CA . ALA A 1 261 ? -34.508 -17.672 40.109 1.00 32.59 247 ALA A CA 1
ATOM 1890 C C . ALA A 1 261 ? -33.554 -17.856 41.290 1.00 36.02 247 ALA A C 1
ATOM 1891 O O . ALA A 1 261 ? -34.027 -18.010 42.414 1.00 36.34 247 ALA A O 1
ATOM 1893 N N . ARG A 1 262 ? -32.219 -17.838 41.047 1.00 31.79 248 ARG A N 1
ATOM 1894 C CA . ARG A 1 262 ? -31.242 -17.977 42.134 1.00 31.51 248 ARG A CA 1
ATOM 1895 C C . ARG A 1 262 ? -30.747 -16.626 42.687 1.00 34.34 248 ARG A C 1
ATOM 1896 O O . ARG A 1 262 ? -29.876 -16.614 43.552 1.00 33.78 248 ARG A O 1
ATOM 1904 N N . GLY A 1 263 ? -31.264 -15.523 42.147 1.00 31.18 249 GLY A N 1
ATOM 1905 C CA . GLY A 1 263 ? -30.879 -14.168 42.529 1.00 31.56 249 GLY A CA 1
ATOM 1906 C C . GLY A 1 263 ? -29.468 -13.805 42.100 1.00 35.18 249 GLY A C 1
ATOM 1907 O O . GLY A 1 263 ? -28.761 -13.096 42.820 1.00 35.55 249 GLY A O 1
ATOM 1908 N N . ALA A 1 264 ? -29.037 -14.289 40.918 1.00 30.54 250 ALA A N 1
ATOM 1909 C CA . ALA A 1 264 ? -27.683 -14.009 40.410 1.00 28.59 250 ALA A CA 1
ATOM 1910 C C . ALA A 1 264 ? -27.499 -12.526 40.114 1.00 33.23 250 ALA A C 1
ATOM 1911 O O . ALA A 1 264 ? -28.466 -11.855 39.746 1.00 33.92 250 ALA A O 1
ATOM 1913 N N . LYS A 1 265 ? -26.260 -12.006 40.223 1.00 30.41 251 LYS A N 1
ATOM 1914 C CA . LYS A 1 265 ? -26.027 -10.640 39.757 1.00 29.90 251 LYS A CA 1
ATOM 1915 C C . LYS A 1 265 ? -25.797 -10.773 38.242 1.00 30.92 251 LYS A C 1
A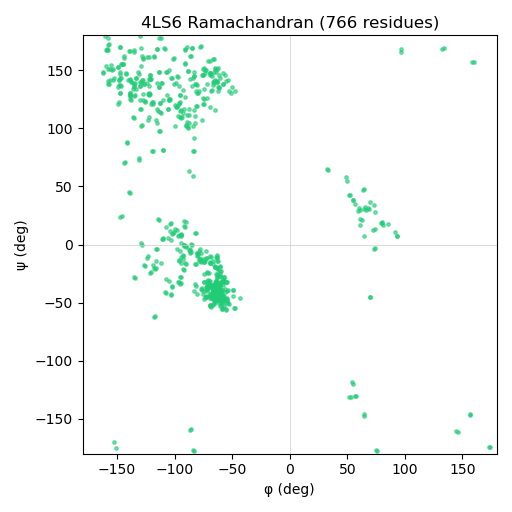TOM 1916 O O . LYS A 1 265 ? -25.281 -11.795 37.779 1.00 29.90 251 LYS A O 1
ATOM 1922 N N . ILE A 1 266 ? -26.245 -9.785 37.483 1.00 26.17 252 ILE A N 1
ATOM 1923 C CA . ILE A 1 266 ? -26.129 -9.812 36.031 1.00 23.96 252 ILE A CA 1
ATOM 1924 C C . ILE A 1 266 ? -25.299 -8.643 35.550 1.00 26.52 252 ILE A C 1
ATOM 1925 O O . ILE A 1 266 ? -25.654 -7.487 35.785 1.00 26.98 252 ILE A O 1
ATOM 1930 N N . TYR A 1 267 ? -24.212 -8.941 34.823 1.00 22.37 253 TYR A N 1
ATOM 1931 C CA . TYR A 1 267 ? -23.354 -7.891 34.285 1.00 22.19 253 TYR A CA 1
ATOM 1932 C C . TYR A 1 267 ? -23.895 -7.313 32.974 1.00 26.76 253 TYR A C 1
ATOM 1933 O O . TYR A 1 267 ? -23.649 -6.150 32.650 1.00 25.07 253 TYR A O 1
ATOM 1942 N N . GLY A 1 268 ? -24.527 -8.171 32.185 1.00 23.85 254 GLY A N 1
ATOM 1943 C CA . GLY A 1 268 ? -25.034 -7.813 30.868 1.00 23.38 254 GLY A CA 1
ATOM 1944 C C . GLY A 1 268 ? -2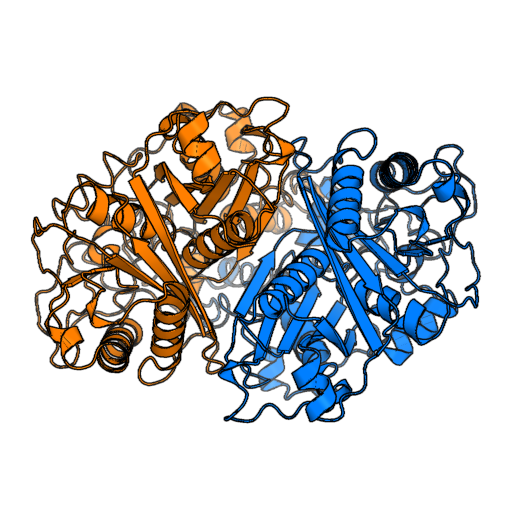5.547 -9.039 30.155 1.00 24.87 254 GLY A C 1
ATOM 1945 O O . GLY A 1 268 ? -25.594 -10.128 30.735 1.00 23.55 254 GLY A O 1
ATOM 1946 N N . GLU A 1 269 ? -25.925 -8.865 28.900 1.00 21.75 255 GLU A N 1
ATOM 1947 C CA . GLU A 1 269 ? -26.492 -9.939 28.101 1.00 21.01 255 GLU A CA 1
ATOM 1948 C C . GLU A 1 269 ? -25.660 -10.174 26.843 1.00 23.10 255 GLU A C 1
ATOM 1949 O O . GLU A 1 269 ? -25.177 -9.214 26.258 1.00 22.71 255 GLU A O 1
ATOM 1955 N N . ILE A 1 270 ? -25.493 -11.431 26.431 1.00 18.86 256 ILE A N 1
ATOM 1956 C CA . ILE A 1 270 ? -24.821 -11.727 25.166 1.00 17.17 256 ILE A CA 1
ATOM 1957 C C . ILE A 1 270 ? -25.951 -11.891 24.148 1.00 20.67 256 ILE A C 1
ATOM 1958 O O . ILE A 1 270 ? -26.930 -12.610 24.404 1.00 20.54 256 ILE A O 1
ATOM 1963 N N . VAL A 1 271 ? -25.848 -11.163 23.015 1.00 18.53 257 VAL A N 1
ATOM 1964 C CA . VAL A 1 271 ? -26.964 -11.147 22.061 1.00 18.18 257 VAL A CA 1
ATOM 1965 C C . VAL A 1 271 ? -26.604 -11.520 20.619 1.00 20.84 257 VAL A C 1
ATOM 1966 O O . VAL A 1 271 ? -27.514 -11.795 19.828 1.00 20.89 257 VAL A O 1
ATOM 1970 N N . GLY A 1 272 ? -25.325 -11.471 20.260 1.00 18.85 258 GLY A N 1
ATOM 1971 C CA . GLY A 1 272 ? -24.961 -11.777 18.883 1.00 17.77 258 GLY A CA 1
ATOM 1972 C C . GLY A 1 272 ? -23.608 -12.437 18.767 1.00 19.75 258 GLY A C 1
ATOM 1973 O O . GLY A 1 272 ? -22.695 -12.148 19.548 1.00 18.39 258 GLY A O 1
ATOM 1974 N N . TYR A 1 273 ? -23.481 -13.330 17.768 1.00 17.71 259 TYR A N 1
ATOM 1975 C CA . TYR A 1 273 ? -22.247 -14.060 17.495 1.00 16.43 259 TYR A CA 1
ATOM 1976 C C . TYR A 1 273 ? -22.171 -14.277 15.996 1.00 18.86 259 TYR A C 1
ATOM 1977 O O . TYR A 1 273 ? -23.124 -14.743 15.387 1.00 19.11 259 TYR A O 1
ATOM 1986 N N . GLY A 1 274 ? -21.017 -13.949 15.419 1.00 16.25 260 GLY A N 1
ATOM 1987 C CA . GLY A 1 274 ? -20.777 -14.141 13.993 1.00 16.36 260 GLY A CA 1
ATOM 1988 C C . GLY A 1 274 ? -19.467 -14.871 13.791 1.00 17.73 260 GLY A C 1
ATOM 1989 O O . GLY A 1 274 ? -18.484 -14.602 14.489 1.00 16.37 260 GLY A O 1
ATOM 1990 N N . SER A 1 275 ? -19.445 -15.806 12.840 1.00 16.39 261 SER A N 1
ATOM 1991 C CA . SER A 1 275 ? -18.233 -16.572 12.528 1.00 15.00 261 SER A CA 1
ATOM 1992 C C . SER A 1 275 ? -18.124 -16.691 11.015 1.00 16.11 261 SER A C 1
ATOM 1993 O O . SER A 1 275 ? -19.051 -17.176 10.371 1.00 16.59 261 SER A O 1
ATOM 1996 N N . THR A 1 276 ? -16.986 -16.250 10.442 1.00 14.23 262 THR A N 1
ATOM 1997 C CA . THR A 1 276 ? -16.743 -16.399 8.998 1.00 14.68 262 THR A CA 1
ATOM 1998 C C . THR A 1 276 ? -15.303 -16.804 8.768 1.00 17.29 262 THR A C 1
ATOM 1999 O O . THR A 1 276 ? -14.464 -16.704 9.670 1.00 15.49 262 THR A O 1
ATOM 2003 N N . GLY A 1 277 ? -15.023 -17.240 7.541 1.00 16.97 263 GLY A N 1
ATOM 2004 C CA . GLY A 1 277 ? -13.671 -17.589 7.127 1.00 16.94 263 GLY A CA 1
ATOM 2005 C C . GLY A 1 277 ? -13.270 -16.753 5.920 1.00 19.74 263 GLY A C 1
ATOM 2006 O O . GLY A 1 277 ? -14.106 -16.449 5.065 1.00 19.03 263 GLY A O 1
ATOM 2007 N N . ASP A 1 278 ? -11.986 -16.340 5.866 1.00 16.53 264 ASP A N 1
ATOM 2008 C CA . ASP A 1 278 ? -11.474 -15.572 4.728 1.00 16.52 264 ASP A CA 1
ATOM 2009 C C . ASP A 1 278 ? -11.268 -16.468 3.498 1.00 18.84 264 ASP A C 1
ATOM 2010 O O . ASP A 1 278 ? -11.363 -15.979 2.358 1.00 18.22 264 ASP A O 1
ATOM 2015 N N . ALA A 1 279 ? -10.906 -17.765 3.724 1.00 16.79 265 ALA A N 1
ATOM 2016 C CA . ALA A 1 279 ? -10.592 -18.713 2.624 1.00 16.23 265 ALA A CA 1
ATOM 2017 C C . ALA A 1 279 ? -9.540 -18.099 1.683 1.00 18.25 265 ALA A C 1
ATOM 2018 O O . ALA A 1 279 ? -9.643 -18.209 0.469 1.00 19.37 265 ALA A O 1
ATOM 2020 N N . TYR A 1 280 ? -8.532 -17.457 2.277 1.00 15.53 266 TYR A N 1
ATOM 2021 C CA . TYR A 1 280 ? -7.527 -16.715 1.524 1.00 16.26 266 TYR A CA 1
ATOM 2022 C C . TYR A 1 280 ? -6.100 -17.231 1.674 1.00 18.74 266 TYR A C 1
ATOM 2023 O O . TYR A 1 280 ? -5.458 -17.567 0.655 1.00 19.46 266 TYR A O 1
ATOM 2032 N N . HIS A 1 281 ? -5.563 -17.187 2.897 1.00 16.62 267 HIS A N 1
ATOM 2033 C CA . HIS A 1 281 ? -4.150 -17.461 3.126 1.00 16.40 267 HIS A CA 1
ATOM 2034 C C . HIS A 1 281 ? -3.966 -17.980 4.530 1.00 18.60 267 HIS A C 1
ATOM 2035 O O . HIS A 1 281 ? -4.738 -17.625 5.429 1.00 16.99 267 HIS A O 1
ATOM 2042 N N . ILE A 1 282 ? -2.942 -18.813 4.724 1.00 18.26 268 ILE A N 1
ATOM 2043 C CA . ILE A 1 282 ? -2.651 -19.427 6.022 1.00 17.81 268 ILE A CA 1
ATOM 2044 C C . ILE A 1 282 ? -2.418 -18.454 7.155 1.00 20.78 268 ILE A C 1
ATOM 2045 O O . ILE A 1 282 ? -2.728 -18.793 8.300 1.00 22.01 268 ILE A O 1
ATOM 2050 N N . THR A 1 283 ? -1.845 -17.268 6.874 1.00 17.26 269 THR A N 1
ATOM 2051 C CA . THR A 1 283 ? -1.516 -16.318 7.927 1.00 18.53 269 THR A CA 1
ATOM 2052 C C . THR A 1 283 ? -1.898 -14.890 7.606 1.00 22.24 269 THR A C 1
ATOM 2053 O O . THR A 1 283 ? -2.137 -14.104 8.541 1.00 23.42 269 THR A O 1
ATOM 2057 N N . ALA A 1 284 ? -1.939 -14.517 6.321 1.00 19.28 270 ALA A N 1
ATOM 2058 C CA . ALA A 1 284 ? -2.234 -13.153 5.931 1.00 19.99 270 ALA A CA 1
ATOM 2059 C C . ALA A 1 284 ? -3.720 -12.869 5.940 1.00 21.70 270 ALA A C 1
ATOM 2060 O O . ALA A 1 284 ? -4.497 -13.590 5.317 1.00 20.42 270 ALA A O 1
ATOM 2062 N N . PRO A 1 285 ? -4.130 -11.756 6.560 1.00 21.60 271 PRO A N 1
ATOM 2063 C CA . PRO A 1 285 ? -5.555 -11.393 6.539 1.00 21.57 271 PRO A CA 1
ATOM 2064 C C . PRO A 1 285 ? -6.006 -10.978 5.136 1.00 22.79 271 PRO A C 1
ATOM 2065 O O . PRO A 1 285 ? -5.212 -10.422 4.357 1.00 22.69 271 PRO A O 1
ATOM 2069 N N . ALA A 1 286 ? -7.273 -11.271 4.796 1.00 21.01 272 ALA A N 1
ATOM 2070 C CA . ALA A 1 286 ? -7.851 -10.929 3.503 1.00 21.73 272 ALA A CA 1
ATOM 2071 C C . ALA A 1 286 ? -7.859 -9.426 3.249 1.00 25.64 272 ALA A C 1
ATOM 2072 O O . ALA A 1 286 ? -8.025 -8.642 4.176 1.00 22.93 272 ALA A O 1
ATOM 2074 N N . GLN A 1 287 ? -7.623 -9.037 1.986 1.00 23.87 273 GLN A N 1
ATOM 2075 C CA . GLN A 1 287 ? -7.638 -7.655 1.548 1.00 26.05 273 GLN A CA 1
ATOM 2076 C C . GLN A 1 287 ? -8.914 -6.938 2.006 1.00 27.29 273 GLN A C 1
ATOM 2077 O O . GLN A 1 287 ? -10.014 -7.493 1.912 1.00 25.71 273 GLN A O 1
ATOM 2083 N N . ASP A 1 288 ? -8.748 -5.714 2.518 1.00 26.48 274 ASP A N 1
ATOM 2084 C CA . ASP A 1 288 ? -9.838 -4.825 2.934 1.00 26.88 274 ASP A CA 1
ATOM 2085 C C . ASP A 1 288 ? -10.672 -5.331 4.113 1.00 28.76 274 ASP A C 1
ATOM 2086 O O . ASP A 1 288 ? -11.699 -4.728 4.434 1.00 29.47 274 ASP A O 1
ATOM 2091 N N . GLY A 1 289 ? -10.252 -6.424 4.742 1.00 23.65 275 GLY A N 1
ATOM 2092 C CA . GLY A 1 289 ? -10.978 -6.975 5.888 1.00 23.14 275 GLY A CA 1
ATOM 2093 C C . GLY A 1 289 ? -12.357 -7.498 5.541 1.00 23.52 275 GLY A C 1
ATOM 2094 O O . GLY A 1 289 ? -13.255 -7.475 6.389 1.00 21.70 275 GLY A O 1
ATOM 2095 N N . GLU A 1 290 ? -12.532 -8.025 4.318 1.00 19.94 276 GLU A N 1
ATOM 2096 C CA . GLU A 1 290 ? -13.848 -8.465 3.863 1.00 20.11 276 GLU A CA 1
ATOM 2097 C C . GLU A 1 290 ? -14.483 -9.549 4.748 1.00 21.84 276 GLU A C 1
ATOM 2098 O O . GLU A 1 290 ? -15.689 -9.503 5.000 1.00 20.49 276 GLU A O 1
ATOM 2104 N N . GLY A 1 291 ? -13.663 -10.493 5.216 1.00 19.03 277 GLY A N 1
ATOM 2105 C CA . GLY A 1 291 ? -14.124 -11.577 6.074 1.00 18.34 277 GLY A CA 1
ATOM 2106 C C . GLY A 1 291 ? -14.543 -11.050 7.434 1.00 19.44 277 GLY A C 1
ATOM 2107 O O . GLY A 1 291 ? -15.597 -11.439 7.964 1.00 18.27 277 GLY A O 1
ATOM 2108 N N . GLY A 1 292 ? -13.717 -10.155 7.997 1.00 16.60 278 GLY A N 1
ATOM 2109 C CA . GLY A 1 292 ? -14.046 -9.494 9.262 1.00 16.03 278 GLY A CA 1
ATOM 2110 C C . GLY A 1 292 ? -15.336 -8.700 9.173 1.00 20.12 278 GLY A C 1
ATOM 2111 O O . GLY A 1 292 ? -16.152 -8.715 10.103 1.00 18.59 278 GLY A O 1
ATOM 2112 N N . ALA A 1 293 ? -15.544 -7.993 8.044 1.00 17.48 279 ALA A N 1
ATOM 2113 C CA . ALA A 1 293 ? -16.791 -7.257 7.835 1.00 17.56 279 ALA A CA 1
ATOM 2114 C C . ALA A 1 293 ? -17.987 -8.214 7.842 1.00 19.80 279 ALA A C 1
ATOM 2115 O O . ALA A 1 293 ? -18.980 -7.945 8.512 1.00 19.83 279 ALA A O 1
ATOM 2117 N N . ARG A 1 294 ? -17.881 -9.355 7.133 1.00 18.68 280 ARG A N 1
ATOM 2118 C CA . ARG A 1 294 ? -18.960 -10.349 7.112 1.00 18.11 280 ARG A CA 1
ATOM 2119 C C . ARG A 1 294 ? -19.237 -10.925 8.514 1.00 19.25 280 ARG A C 1
ATOM 2120 O O . ARG A 1 294 ? -20.403 -11.112 8.855 1.00 20.18 280 ARG A O 1
ATOM 2128 N N . ALA A 1 295 ? -18.190 -11.150 9.340 1.00 16.82 281 ALA A N 1
ATOM 2129 C CA . ALA A 1 295 ? -18.409 -11.675 10.699 1.00 16.67 281 ALA A CA 1
ATOM 2130 C C . ALA A 1 295 ? -19.155 -10.639 11.548 1.00 18.25 281 ALA A C 1
ATOM 2131 O O . ALA A 1 295 ? -20.090 -10.984 12.272 1.00 18.26 281 ALA A O 1
ATOM 2133 N N . MET A 1 296 ? -18.765 -9.350 11.429 1.00 15.89 282 MET A N 1
ATOM 2134 C CA . MET A 1 296 ? -19.479 -8.299 12.171 1.00 15.80 282 MET A CA 1
ATOM 2135 C C . MET A 1 296 ? -20.936 -8.214 11.731 1.00 20.02 282 MET A C 1
ATOM 2136 O O . MET A 1 296 ? -21.823 -8.113 12.577 1.00 19.03 282 MET A O 1
ATOM 2141 N N . GLN A 1 297 ? -21.188 -8.309 10.402 1.00 18.06 283 GLN A N 1
ATOM 2142 C CA . GLN A 1 297 ? -22.554 -8.271 9.869 1.00 18.38 283 GLN A CA 1
ATOM 2143 C C . GLN A 1 297 ? -23.368 -9.473 10.346 1.00 21.33 283 GLN A C 1
ATOM 2144 O O . GLN A 1 297 ? -24.545 -9.300 10.683 1.00 21.69 283 GLN A O 1
ATOM 2150 N N . GLU A 1 298 ? -22.746 -10.669 10.428 1.00 18.54 284 GLU A N 1
ATOM 2151 C CA . GLU A 1 298 ? -23.466 -11.851 10.928 1.00 19.10 284 GLU A CA 1
ATOM 2152 C C . GLU A 1 298 ? -23.837 -11.664 12.395 1.00 21.25 284 GLU A C 1
ATOM 2153 O O . GLU A 1 298 ? -24.947 -12.020 12.791 1.00 20.48 284 GLU A O 1
ATOM 2159 N N . ALA A 1 299 ? -22.923 -11.090 13.202 1.00 18.75 285 ALA A N 1
ATOM 2160 C CA . ALA A 1 299 ? -23.205 -10.872 14.637 1.00 18.13 285 ALA A CA 1
ATOM 2161 C C . ALA A 1 299 ? -24.338 -9.846 14.809 1.00 19.79 285 ALA A C 1
ATOM 2162 O O . ALA A 1 299 ? -25.215 -10.035 15.666 1.00 20.38 285 ALA A O 1
ATOM 2164 N N . ILE A 1 300 ? -24.325 -8.766 13.991 1.00 18.07 286 ILE A N 1
ATOM 2165 C CA . ILE A 1 300 ? -25.357 -7.709 14.018 1.00 18.38 286 ILE A CA 1
ATOM 2166 C C . ILE A 1 300 ? -26.732 -8.310 13.672 1.00 22.99 286 ILE A C 1
ATOM 2167 O O . ILE A 1 300 ? -27.730 -8.020 14.360 1.00 23.50 286 ILE A O 1
ATOM 2172 N N . LYS A 1 301 ? -26.769 -9.149 12.619 1.00 21.12 287 LYS A N 1
ATOM 2173 C CA . LYS A 1 301 ? -28.023 -9.803 12.210 1.00 22.60 287 LYS A CA 1
ATOM 2174 C C . LYS A 1 301 ? -28.498 -10.776 13.300 1.00 24.35 287 LYS A C 1
ATOM 2175 O O . LYS A 1 301 ? -29.685 -10.781 13.638 1.00 23.93 287 LYS A O 1
ATOM 2177 N N . ASP A 1 302 ? -27.556 -11.522 13.925 1.00 20.17 288 ASP A N 1
ATOM 2178 C CA . ASP A 1 302 ? -27.892 -12.441 15.008 1.00 19.72 288 ASP A CA 1
ATOM 2179 C C . ASP A 1 302 ? -28.536 -11.677 16.190 1.00 22.75 288 ASP A C 1
ATOM 2180 O O . ASP A 1 302 ? -29.528 -12.144 16.773 1.00 23.96 288 ASP A O 1
ATOM 2185 N N . ALA A 1 303 ? -28.005 -10.472 16.503 1.00 19.96 289 ALA A N 1
ATOM 2186 C CA . ALA A 1 303 ? -28.526 -9.619 17.578 1.00 20.41 289 ALA A CA 1
ATOM 2187 C C . ALA A 1 303 ? -29.859 -8.920 17.230 1.00 25.68 289 ALA A C 1
ATOM 2188 O O . ALA A 1 303 ? -30.548 -8.427 18.136 1.00 25.83 289 ALA A O 1
ATOM 2190 N N . GLY A 1 304 ? -30.212 -8.910 15.945 1.00 22.92 290 GLY A N 1
ATOM 2191 C CA . GLY A 1 304 ? -31.454 -8.296 15.468 1.00 24.58 290 GLY A CA 1
ATOM 2192 C C . GLY A 1 304 ? -31.471 -6.784 15.587 1.00 29.64 290 GLY A C 1
ATOM 2193 O O . GLY A 1 304 ? -32.542 -6.182 15.735 1.00 30.95 290 GLY A O 1
ATOM 2194 N N . ILE A 1 305 ? -30.287 -6.154 15.475 1.00 24.90 291 ILE A N 1
ATOM 2195 C CA . ILE A 1 305 ? -30.131 -4.699 15.618 1.00 24.15 291 ILE A CA 1
ATOM 2196 C C . ILE A 1 305 ? -29.682 -4.031 14.324 1.00 28.64 291 ILE A C 1
ATOM 2197 O O . ILE A 1 305 ? -29.248 -4.704 13.394 1.00 27.06 291 ILE A O 1
ATOM 2202 N N . ALA A 1 306 ? -29.748 -2.691 14.301 1.00 26.84 292 ALA A N 1
ATOM 2203 C CA . ALA A 1 306 ? -29.207 -1.921 13.196 1.00 27.88 292 ALA A CA 1
ATOM 2204 C C . ALA A 1 306 ? -27.729 -1.651 13.547 1.00 28.50 292 ALA A C 1
ATOM 2205 O O . ALA A 1 306 ? -27.410 -1.513 14.732 1.00 28.33 292 ALA A O 1
ATOM 2207 N N . PRO A 1 307 ? -26.813 -1.541 12.557 1.00 25.53 293 PRO A N 1
ATOM 2208 C CA . PRO A 1 307 ? -25.400 -1.254 12.893 1.00 24.86 293 PRO A CA 1
ATOM 2209 C C . PRO A 1 307 ? -25.195 0.002 13.755 1.00 26.83 293 PRO A C 1
ATOM 2210 O O . PRO A 1 307 ? -24.291 0.034 14.611 1.00 24.38 293 PRO A O 1
ATOM 2214 N N . GLU A 1 308 ? -26.064 1.029 13.576 1.00 26.65 294 GLU A N 1
ATOM 2215 C CA . GLU A 1 308 ? -25.995 2.288 14.319 1.00 26.30 294 GLU A CA 1
ATOM 2216 C C . GLU A 1 308 ? -26.202 2.122 15.825 1.00 28.71 294 GLU A C 1
ATOM 2217 O O . GLU A 1 308 ? -25.915 3.049 16.582 1.00 29.05 294 GLU A O 1
ATOM 2223 N N . GLU A 1 309 ? -26.706 0.952 16.264 1.00 25.66 295 GLU A N 1
ATOM 2224 C CA . GLU A 1 309 ? -26.932 0.684 17.682 1.00 25.29 295 GLU A CA 1
ATOM 2225 C C . GLU A 1 309 ? -25.640 0.348 18.434 1.00 24.94 295 GLU A C 1
ATOM 2226 O O . GLU A 1 309 ? -25.634 0.398 19.664 1.00 24.23 295 GLU A O 1
ATOM 2232 N N . ILE A 1 310 ? -24.540 0.032 17.701 1.00 21.74 296 ILE A N 1
ATOM 2233 C CA . ILE A 1 310 ? -23.256 -0.259 18.338 1.00 19.92 296 ILE A CA 1
ATOM 2234 C C . ILE A 1 310 ? -22.632 1.024 18.822 1.00 23.96 296 ILE A C 1
ATOM 2235 O O . ILE A 1 310 ? -22.439 1.952 18.032 1.00 25.04 296 ILE A O 1
ATOM 2240 N N . ASP A 1 311 ? -22.290 1.079 20.123 1.00 21.79 297 ASP A N 1
ATOM 2241 C CA . ASP A 1 311 ? -21.680 2.283 20.703 1.00 21.18 297 ASP A CA 1
ATOM 2242 C C . ASP A 1 311 ? -20.163 2.203 20.757 1.00 22.96 297 ASP A C 1
ATOM 2243 O O . ASP A 1 311 ? -19.471 3.228 20.690 1.00 22.68 297 ASP A O 1
ATOM 2248 N N . TYR A 1 312 ? -19.644 0.985 20.943 1.00 19.63 298 TYR A N 1
ATOM 2249 C CA . TYR A 1 312 ? -18.221 0.798 21.129 1.00 18.24 298 TYR A CA 1
ATOM 2250 C C . TYR A 1 312 ? -17.790 -0.523 20.571 1.00 20.71 298 TYR A C 1
ATOM 2251 O O . TYR A 1 312 ? -18.480 -1.518 20.751 1.00 19.69 298 TYR A O 1
ATOM 2260 N N . ILE A 1 313 ? -16.645 -0.511 19.869 1.00 17.65 299 ILE A N 1
ATOM 2261 C CA . ILE A 1 313 ? -16.035 -1.724 19.355 1.00 16.33 299 ILE A CA 1
ATOM 2262 C C . ILE A 1 313 ? -14.729 -1.957 20.090 1.00 19.32 299 ILE A C 1
ATOM 2263 O O . ILE A 1 313 ? -13.828 -1.108 20.017 1.00 17.37 299 ILE A O 1
ATOM 2268 N N . ASN A 1 314 ? -14.598 -3.123 20.753 1.00 16.72 300 ASN A N 1
ATOM 2269 C CA . ASN A 1 314 ? -13.328 -3.540 21.321 1.00 15.81 300 ASN A CA 1
ATOM 2270 C C . ASN A 1 314 ? -12.671 -4.285 20.141 1.00 18.37 300 ASN A C 1
ATOM 2271 O O . ASN A 1 314 ? -13.035 -5.414 19.804 1.00 17.07 300 ASN A O 1
ATOM 2276 N N . ALA A 1 315 ? -11.768 -3.596 19.473 1.00 16.42 301 ALA A N 1
ATOM 2277 C CA . ALA A 1 315 ? -11.116 -4.091 18.265 1.00 16.34 301 ALA A CA 1
ATOM 2278 C C . ALA A 1 315 ? -10.229 -5.312 18.523 1.00 17.57 301 ALA A C 1
ATOM 2279 O O . ALA A 1 315 ? -9.788 -5.562 19.657 1.00 16.39 301 ALA A O 1
ATOM 2281 N N . HIS A 1 316 ? -9.943 -6.059 17.453 1.00 15.40 302 HIS A N 1
ATOM 2282 C CA . HIS A 1 316 ? -8.949 -7.098 17.565 1.00 15.27 302 HIS A CA 1
ATOM 2283 C C . HIS A 1 316 ? -7.601 -6.348 17.738 1.00 18.04 302 HIS A C 1
ATOM 2284 O O . HIS A 1 316 ? -6.870 -6.617 18.686 1.00 17.29 302 HIS A O 1
ATOM 2291 N N . GLY A 1 317 ? -7.361 -5.326 16.909 1.00 16.98 303 GLY A N 1
ATOM 2292 C CA . GLY A 1 317 ? -6.251 -4.371 17.041 1.00 18.64 303 GLY A CA 1
ATOM 2293 C C . GLY A 1 317 ? -4.949 -4.885 17.611 1.00 17.80 303 GLY A C 1
ATOM 2294 O O . GLY A 1 317 ? -4.518 -4.474 18.686 1.00 16.46 303 GLY A O 1
ATOM 2295 N N . THR A 1 318 ? -4.320 -5.802 16.896 1.00 15.69 304 THR A N 1
ATOM 2296 C CA . THR A 1 318 ? -3.098 -6.448 17.386 1.00 15.00 304 THR A CA 1
ATOM 2297 C C . THR A 1 318 ? -1.794 -5.671 17.236 1.00 17.34 304 THR A C 1
ATOM 2298 O O . THR A 1 318 ? -0.782 -6.120 17.768 1.00 17.42 304 THR A O 1
ATOM 2302 N N . SER A 1 319 ? -1.795 -4.534 16.537 1.00 16.05 305 SER A N 1
ATOM 2303 C CA . SER A 1 319 ? -0.598 -3.720 16.286 1.00 15.59 305 SER A CA 1
ATOM 2304 C C . SER A 1 319 ? 0.262 -4.281 15.148 1.00 19.13 305 SER A C 1
ATOM 2305 O O . SER A 1 319 ? 1.423 -3.890 15.001 1.00 18.57 305 SER A O 1
ATOM 2308 N N . THR A 1 320 ? -0.329 -5.162 14.292 1.00 18.26 306 THR A N 1
ATOM 2309 C CA . THR A 1 320 ? 0.382 -5.541 13.066 1.00 17.56 306 THR A CA 1
ATOM 2310 C C . THR A 1 320 ? -0.063 -4.545 12.010 1.00 20.00 306 THR A C 1
ATOM 2311 O O . THR A 1 320 ? -1.153 -3.952 12.105 1.00 19.60 306 THR A O 1
ATOM 2315 N N . TYR A 1 321 ? 0.779 -4.350 10.981 1.00 18.85 307 TYR A N 1
ATOM 2316 C CA . TYR A 1 321 ? 0.414 -3.443 9.913 1.00 19.24 307 TYR A CA 1
ATOM 2317 C C . TYR A 1 321 ? -0.927 -3.850 9.258 1.00 21.80 307 TYR A C 1
ATOM 2318 O O . TYR A 1 321 ? -1.852 -3.041 9.187 1.00 21.09 307 TYR A O 1
ATOM 2327 N N . TYR A 1 322 ? -1.043 -5.103 8.822 1.00 20.82 308 TYR A N 1
ATOM 2328 C CA . TYR A 1 322 ? -2.236 -5.519 8.100 1.00 21.30 308 TYR A CA 1
ATOM 2329 C C . TYR A 1 322 ? -3.482 -5.647 8.946 1.00 21.26 308 TYR A C 1
ATOM 2330 O O . TYR A 1 322 ? -4.541 -5.227 8.488 1.00 20.70 308 TYR A O 1
ATOM 2339 N N . ASN A 1 323 ? -3.374 -6.144 10.198 1.00 17.17 309 ASN A N 1
ATOM 2340 C CA . ASN A 1 323 ? -4.606 -6.236 10.969 1.00 16.50 309 ASN A CA 1
ATOM 2341 C C . ASN A 1 323 ? -5.274 -4.895 11.153 1.00 19.23 309 ASN A C 1
ATOM 2342 O O . ASN A 1 323 ? -6.472 -4.776 10.916 1.00 19.52 309 ASN A O 1
ATOM 2347 N N . ASP A 1 324 ? -4.527 -3.896 11.641 1.00 18.23 310 ASP A N 1
ATOM 2348 C CA . ASP A 1 324 ? -5.148 -2.651 12.054 1.00 17.81 310 ASP A CA 1
ATOM 2349 C C . ASP A 1 324 ? -5.735 -1.861 10.898 1.00 21.25 310 ASP A C 1
ATOM 2350 O O . ASP A 1 324 ? -6.809 -1.274 11.038 1.00 21.59 310 ASP A O 1
ATOM 2355 N N . LYS A 1 325 ? -5.054 -1.926 9.738 1.00 19.96 311 LYS A N 1
ATOM 2356 C CA . LYS A 1 325 ? -5.484 -1.284 8.504 1.00 20.24 311 LYS A CA 1
ATOM 2357 C C . LYS A 1 325 ? -6.788 -1.959 8.016 1.00 21.37 311 LYS A C 1
ATOM 2358 O O . LYS A 1 325 ? -7.783 -1.272 7.758 1.00 20.80 311 LYS A O 1
ATOM 2364 N N . TYR A 1 326 ? -6.773 -3.302 7.901 1.00 20.06 312 TYR A N 1
ATOM 2365 C CA . TYR A 1 326 ? -7.926 -4.015 7.391 1.00 19.29 312 TYR A CA 1
ATOM 2366 C C . TYR A 1 326 ? -9.109 -4.031 8.338 1.00 21.46 312 TYR A C 1
ATOM 2367 O O . TYR A 1 326 ? -10.250 -3.981 7.870 1.00 20.69 312 TYR A O 1
ATOM 2376 N N . GLU A 1 327 ? -8.841 -4.050 9.656 1.00 18.65 313 GLU A N 1
ATOM 2377 C CA . GLU A 1 327 ? -9.950 -3.999 10.612 1.00 17.18 313 GLU A CA 1
ATOM 2378 C C . GLU A 1 327 ? -10.648 -2.629 10.516 1.00 20.46 313 GLU A C 1
ATOM 2379 O O . GLU A 1 327 ? -11.880 -2.538 10.584 1.00 20.68 313 GLU A O 1
ATOM 2385 N N . THR A 1 328 ? -9.864 -1.545 10.352 1.00 18.34 314 THR A N 1
ATOM 2386 C CA . THR A 1 328 ? -10.441 -0.205 10.173 1.00 19.15 314 THR A CA 1
ATOM 2387 C C . THR A 1 328 ? -11.303 -0.212 8.897 1.00 22.47 314 THR A C 1
ATOM 2388 O O . THR A 1 328 ? -12.428 0.294 8.923 1.00 21.69 314 THR A O 1
ATOM 2392 N N . MET A 1 329 ? -10.797 -0.810 7.806 1.00 22.03 315 MET A N 1
ATOM 2393 C CA . MET A 1 329 ? -11.573 -0.880 6.552 1.00 22.07 315 MET A CA 1
ATOM 2394 C C . MET A 1 329 ? -12.864 -1.668 6.747 1.00 22.95 315 MET A C 1
ATOM 2395 O O . MET A 1 329 ? -13.912 -1.252 6.248 1.00 22.91 315 MET A O 1
ATOM 2400 N N . ALA A 1 330 ? -12.797 -2.793 7.483 1.00 19.53 316 ALA A N 1
ATOM 2401 C CA . ALA A 1 330 ? -13.978 -3.606 7.735 1.00 19.18 316 ALA A CA 1
ATOM 2402 C C . ALA A 1 330 ? -15.025 -2.824 8.524 1.00 20.66 316 ALA A C 1
ATOM 2403 O O . ALA A 1 330 ? -16.213 -2.930 8.232 1.00 20.55 316 ALA A O 1
ATOM 2405 N N . ILE A 1 331 ? -14.585 -2.048 9.545 1.00 18.80 317 ILE A N 1
ATOM 2406 C CA . ILE A 1 331 ? -15.507 -1.227 10.338 1.00 17.97 317 ILE A CA 1
ATOM 2407 C C . ILE A 1 331 ? -16.213 -0.195 9.451 1.00 22.50 317 ILE A C 1
ATOM 2408 O O . ILE A 1 331 ? -17.425 -0.009 9.570 1.00 22.92 317 ILE A O 1
ATOM 2413 N N . LYS A 1 332 ? -15.469 0.438 8.533 1.00 20.82 318 LYS A N 1
ATOM 2414 C CA . LYS A 1 332 ? -16.070 1.401 7.599 1.00 22.05 318 LYS A CA 1
ATOM 2415 C C . LYS A 1 332 ? -17.081 0.717 6.676 1.00 24.02 318 LYS A C 1
ATOM 2416 O O . LYS A 1 332 ? -18.146 1.283 6.428 1.00 24.46 318 LYS A O 1
ATOM 2422 N N . THR A 1 333 ? -16.778 -0.507 6.204 1.00 22.05 319 THR A N 1
ATOM 2423 C CA . THR A 1 333 ? -17.698 -1.229 5.330 1.00 21.53 319 THR A CA 1
ATOM 2424 C C . THR A 1 333 ? -19.024 -1.527 6.037 1.00 23.85 319 THR A C 1
ATOM 2425 O O . THR A 1 333 ? -20.098 -1.285 5.484 1.00 24.92 319 THR A O 1
ATOM 2429 N N . VAL A 1 334 ? -18.941 -2.028 7.277 1.00 20.37 320 VAL A N 1
ATOM 2430 C CA . VAL A 1 334 ? -20.110 -2.422 8.034 1.00 19.30 320 VAL A CA 1
ATOM 2431 C C . VAL A 1 334 ? -20.938 -1.236 8.512 1.00 23.72 320 VAL A C 1
ATOM 2432 O O . VAL A 1 334 ? -22.166 -1.276 8.428 1.00 24.26 320 VAL A O 1
ATOM 2436 N N . PHE A 1 335 ? -20.259 -0.210 9.054 1.00 21.79 321 PHE A N 1
ATOM 2437 C CA . PHE A 1 335 ? -20.931 0.904 9.714 1.00 21.53 321 PHE A CA 1
ATOM 2438 C C . PHE A 1 335 ? -21.183 2.150 8.887 1.00 25.84 321 PHE A C 1
ATOM 2439 O O . PHE A 1 335 ? -21.984 2.982 9.307 1.00 25.62 321 PHE A O 1
ATOM 2447 N N . GLY A 1 336 ? -20.542 2.264 7.717 1.00 23.81 322 GLY A N 1
ATOM 2448 C CA . GLY A 1 336 ? -20.732 3.438 6.864 1.00 24.77 322 GLY A CA 1
ATOM 2449 C C . GLY A 1 336 ? -20.404 4.723 7.599 1.00 29.52 322 GLY A C 1
ATOM 2450 O O . GLY A 1 336 ? -19.375 4.797 8.264 1.00 28.60 322 GLY A O 1
ATOM 2451 N N . GLU A 1 337 ? -21.302 5.720 7.552 1.00 28.24 323 GLU A N 1
ATOM 2452 C CA . GLU A 1 337 ? -21.063 6.988 8.251 1.00 29.00 323 GLU A CA 1
ATOM 2453 C C . GLU A 1 337 ? -20.962 6.823 9.775 1.00 31.81 323 GLU A C 1
ATOM 2454 O O . GLU A 1 337 ? -20.226 7.577 10.421 1.00 32.26 323 GLU A O 1
ATOM 2460 N N . HIS A 1 338 ? -21.654 5.804 10.331 1.00 26.24 324 HIS A N 1
ATOM 2461 C CA . HIS A 1 338 ? -21.612 5.513 11.778 1.00 25.56 324 HIS A CA 1
ATOM 2462 C C . HIS A 1 338 ? -20.208 5.095 12.256 1.00 27.89 324 HIS A C 1
ATOM 2463 O O . HIS A 1 338 ? -19.922 5.228 13.449 1.00 26.69 324 HIS A O 1
ATOM 2470 N N . ALA A 1 339 ? -19.317 4.650 11.336 1.00 25.53 325 ALA A N 1
ATOM 2471 C CA . ALA A 1 339 ? -17.943 4.259 11.691 1.00 25.20 325 ALA A CA 1
ATOM 2472 C C . ALA A 1 339 ? -17.191 5.415 12.350 1.00 29.32 325 ALA A C 1
ATOM 2473 O O . ALA A 1 339 ? -16.350 5.171 13.209 1.00 28.26 325 ALA A O 1
ATOM 2475 N N . HIS A 1 340 ? -17.519 6.670 11.968 1.00 28.42 326 HIS A N 1
ATOM 2476 C CA . HIS A 1 340 ? -16.887 7.854 12.536 1.00 29.88 326 HIS A CA 1
ATOM 2477 C C . HIS A 1 340 ? -17.623 8.381 13.761 1.00 35.52 326 HIS A C 1
ATOM 2478 O O . HIS A 1 340 ? -17.163 9.353 14.363 1.00 38.76 326 HIS A O 1
ATOM 2485 N N . LYS A 1 341 ? -18.753 7.750 14.132 1.00 29.61 327 LYS A N 1
ATOM 2486 C CA . LYS A 1 341 ? -19.563 8.177 15.286 1.00 29.41 327 LYS A CA 1
ATOM 2487 C C . LYS A 1 341 ? -19.346 7.290 16.497 1.00 30.90 327 LYS A C 1
ATOM 2488 O O . LYS A 1 341 ? -19.375 7.787 17.623 1.00 30.35 327 LYS A O 1
ATOM 2494 N N . LEU A 1 342 ? -19.148 5.980 16.288 1.00 27.05 328 LEU A N 1
ATOM 2495 C CA . LEU A 1 342 ? -18.890 5.087 17.419 1.00 25.73 328 LEU A CA 1
ATOM 2496 C C . LEU A 1 342 ? -17.439 5.223 17.893 1.00 26.72 328 LEU A C 1
ATOM 2497 O O . LEU A 1 342 ? -16.631 5.907 17.250 1.00 25.41 328 LEU A O 1
ATOM 2502 N N . ALA A 1 343 ? -17.130 4.617 19.042 1.00 22.13 329 ALA A N 1
ATOM 2503 C CA . ALA A 1 343 ? -15.784 4.604 19.614 1.00 21.26 329 ALA A CA 1
ATOM 2504 C C . ALA A 1 343 ? -15.175 3.248 19.333 1.00 23.31 329 ALA A C 1
ATOM 2505 O O . ALA A 1 343 ? -15.881 2.244 19.375 1.00 21.80 329 ALA A O 1
ATOM 2507 N N . VAL A 1 344 ? -13.862 3.206 19.049 1.00 18.89 330 VAL A N 1
ATOM 2508 C CA . VAL A 1 344 ? -13.159 1.935 18.826 1.00 17.78 330 VAL A CA 1
ATOM 2509 C C . VAL A 1 344 ? -11.969 1.966 19.751 1.00 20.65 330 VAL A C 1
ATOM 2510 O O . VAL A 1 344 ? -11.390 3.026 19.935 1.00 22.93 330 VAL A O 1
ATOM 2514 N N . SER A 1 345 ? -11.597 0.849 20.375 1.00 17.36 331 SER A N 1
ATOM 2515 C CA . SER A 1 345 ? -10.313 0.875 21.072 1.00 16.48 331 SER A CA 1
ATOM 2516 C C . SER A 1 345 ? -9.685 -0.494 21.064 1.00 18.60 331 SER A C 1
ATOM 2517 O O . SER A 1 345 ? -10.396 -1.503 20.989 1.00 18.19 331 SER A O 1
ATOM 2520 N N . SER A 1 346 ? -8.351 -0.529 21.139 1.00 16.53 332 SER A N 1
ATOM 2521 C CA . SER A 1 346 ? -7.651 -1.797 21.273 1.00 14.77 332 SER A CA 1
ATOM 2522 C C . SER A 1 346 ? -7.021 -1.855 22.651 1.00 18.00 332 SER A C 1
ATOM 2523 O O . SER A 1 346 ? -6.080 -1.105 22.926 1.00 18.15 332 SER A O 1
ATOM 2526 N N . THR A 1 347 ? -7.506 -2.767 23.493 1.00 15.92 333 THR A N 1
ATOM 2527 C CA . THR A 1 347 ? -6.922 -2.954 24.828 1.00 15.91 333 THR A CA 1
ATOM 2528 C C . THR A 1 347 ? -5.622 -3.784 24.730 1.00 16.09 333 THR A C 1
ATOM 2529 O O . THR A 1 347 ? -4.880 -3.878 25.711 1.00 17.32 333 THR A O 1
ATOM 2533 N N . LYS A 1 348 ? -5.290 -4.301 23.517 1.00 15.27 334 LYS A N 1
ATOM 2534 C CA . LYS A 1 348 ? -3.997 -4.973 23.317 1.00 14.39 334 LYS A CA 1
ATOM 2535 C C . LYS A 1 348 ? -2.848 -3.958 23.377 1.00 17.24 334 LYS A C 1
ATOM 2536 O O . LYS A 1 348 ? -1.684 -4.335 23.542 1.00 16.94 334 LYS A O 1
ATOM 2542 N N . SER A 1 349 ? -3.179 -2.646 23.281 1.00 15.44 335 SER A N 1
ATOM 2543 C CA . SER A 1 349 ? -2.184 -1.594 23.481 1.00 15.35 335 SER A CA 1
ATOM 2544 C C . SER A 1 349 ? -1.617 -1.711 24.915 1.00 18.34 335 SER A C 1
ATOM 2545 O O . SER A 1 349 ? -0.464 -1.322 25.148 1.00 19.96 335 SER A O 1
ATOM 2548 N N . MET A 1 350 ? -2.414 -2.290 25.846 1.00 15.70 336 MET A N 1
ATOM 2549 C CA . MET A 1 350 ? -2.015 -2.464 27.254 1.00 15.19 336 MET A CA 1
ATOM 2550 C C . MET A 1 350 ? -1.719 -3.905 27.617 1.00 18.41 336 MET A C 1
ATOM 2551 O O . MET A 1 350 ? -0.776 -4.164 28.371 1.00 18.59 336 MET A O 1
ATOM 2556 N N . THR A 1 351 ? -2.527 -4.857 27.124 1.00 15.74 337 THR A N 1
ATOM 2557 C CA . THR A 1 351 ? -2.363 -6.256 27.522 1.00 14.98 337 THR A CA 1
ATOM 2558 C C . THR A 1 351 ? -1.430 -7.073 26.633 1.00 18.18 337 THR A C 1
ATOM 2559 O O . THR A 1 351 ? -1.072 -8.200 27.003 1.00 17.96 337 THR A O 1
ATOM 2563 N N . GLY A 1 352 ? -1.125 -6.563 25.441 1.00 16.06 338 GLY A N 1
ATOM 2564 C CA . GLY A 1 352 ? -0.465 -7.376 24.429 1.00 16.22 338 GLY A CA 1
ATOM 2565 C C . GLY A 1 352 ? -1.511 -8.319 23.857 1.00 17.65 338 GLY A C 1
ATOM 2566 O O . GLY A 1 352 ? -2.703 -8.274 24.217 1.00 16.15 338 GLY A O 1
ATOM 2567 N N . HIS A 1 353 ? -1.069 -9.202 22.949 1.00 15.98 339 HIS A N 1
ATOM 2568 C CA . HIS A 1 353 ? -1.941 -10.172 22.295 1.00 15.71 339 HIS A CA 1
ATOM 2569 C C . HIS A 1 353 ? -1.890 -11.483 23.067 1.00 16.41 339 HIS A C 1
ATOM 2570 O O . HIS A 1 353 ? -0.867 -12.172 23.053 1.00 15.08 339 HIS A O 1
ATOM 2577 N N . LEU A 1 354 ? -3.003 -11.807 23.771 1.00 15.26 340 LEU A N 1
ATOM 2578 C CA . LEU A 1 354 ? -3.096 -13.019 24.583 1.00 15.10 340 LEU A CA 1
ATOM 2579 C C . LEU A 1 354 ? -3.433 -14.266 23.767 1.00 17.97 340 LEU A C 1
ATOM 2580 O O . LEU A 1 354 ? -3.690 -15.325 24.342 1.00 17.23 340 LEU A O 1
ATOM 2585 N N . LEU A 1 355 ? -3.403 -14.151 22.418 1.00 16.03 341 LEU A N 1
ATOM 2586 C CA . LEU A 1 355 ? -3.628 -15.288 21.539 1.00 15.84 341 LEU A CA 1
ATOM 2587 C C . LEU A 1 355 ? -4.953 -15.969 21.859 1.00 16.95 341 LEU A C 1
ATOM 2588 O O . LEU A 1 355 ? -5.987 -15.294 21.783 1.00 15.72 341 LEU A O 1
ATOM 2593 N N . GLY A 1 356 ? -4.947 -17.245 22.234 1.00 15.46 342 GLY A N 1
ATOM 2594 C CA . GLY A 1 356 ? -6.199 -17.945 22.531 1.00 16.83 342 GLY A CA 1
ATOM 2595 C C . GLY A 1 356 ? -7.019 -17.341 23.654 1.00 18.07 342 GLY A C 1
ATOM 2596 O O . GLY A 1 356 ? -8.236 -17.578 23.712 1.00 19.27 342 GLY A O 1
ATOM 2597 N N . ALA A 1 357 ? -6.381 -16.566 24.569 1.00 15.44 343 ALA A N 1
ATOM 2598 C CA . ALA A 1 357 ? -7.075 -15.923 25.691 1.00 15.48 343 ALA A CA 1
ATOM 2599 C C . ALA A 1 357 ? -7.532 -14.497 25.347 1.00 17.52 343 ALA A C 1
ATOM 2600 O O . ALA A 1 357 ? -8.277 -13.895 26.130 1.00 16.11 343 ALA A O 1
ATOM 2602 N N . ALA A 1 358 ? -7.088 -13.953 24.209 1.00 15.62 344 ALA A N 1
ATOM 2603 C CA . ALA A 1 358 ? -7.455 -12.568 23.862 1.00 14.96 344 ALA A CA 1
ATOM 2604 C C . ALA A 1 358 ? -8.964 -12.329 23.872 1.00 17.48 344 ALA A C 1
ATOM 2605 O O . ALA A 1 358 ? -9.430 -11.358 24.478 1.00 17.19 344 ALA A O 1
ATOM 2607 N N . GLY A 1 359 ? -9.720 -13.222 23.240 1.00 15.54 345 GLY A N 1
ATOM 2608 C CA . GLY A 1 359 ? -11.175 -13.059 23.172 1.00 15.55 345 GLY A CA 1
ATOM 2609 C C . GLY A 1 359 ? -11.850 -13.120 24.530 1.00 17.84 345 GLY A C 1
ATOM 2610 O O . GLY A 1 359 ? -12.880 -12.475 24.745 1.00 16.47 345 GLY A O 1
ATOM 2611 N N . GLY A 1 360 ? -11.271 -13.900 25.447 1.00 15.61 346 GLY A N 1
ATOM 2612 C CA . GLY A 1 360 ? -11.807 -14.024 26.796 1.00 16.25 346 GLY A CA 1
ATOM 2613 C C . GLY A 1 360 ? -11.637 -12.742 27.600 1.00 18.07 346 GLY A C 1
ATOM 2614 O O . GLY A 1 360 ? -12.612 -12.201 28.146 1.00 18.36 346 GLY A O 1
ATOM 2615 N N . ILE A 1 361 ? -10.402 -12.226 27.664 1.00 14.43 347 ILE A N 1
ATOM 2616 C CA A ILE A 1 361 ? -10.124 -10.977 28.385 0.50 14.61 347 ILE A CA 1
ATOM 2617 C CA B ILE A 1 361 ? -10.167 -10.981 28.403 0.50 15.43 347 ILE A CA 1
ATOM 2618 C C . ILE A 1 361 ? -10.895 -9.814 27.744 1.00 18.11 347 ILE A C 1
ATOM 2619 O O . ILE A 1 361 ? -11.444 -8.978 28.450 1.00 17.32 347 ILE A O 1
ATOM 2628 N N . GLU A 1 362 ? -10.973 -9.805 26.396 1.00 15.43 348 GLU A N 1
ATOM 2629 C CA . GLU A 1 362 ? -11.667 -8.725 25.699 1.00 14.63 348 GLU A CA 1
ATOM 2630 C C . GLU A 1 362 ? -13.161 -8.790 25.870 1.00 18.07 348 GLU A C 1
ATOM 2631 O O . GLU A 1 362 ? -13.805 -7.734 25.954 1.00 17.08 348 GLU A O 1
ATOM 2637 N N . ALA A 1 363 ? -13.722 -10.011 26.013 1.00 15.14 349 ALA A N 1
ATOM 2638 C CA . ALA A 1 363 ? -15.171 -10.109 26.340 1.00 16.92 349 ALA A CA 1
ATOM 2639 C C . ALA A 1 363 ? -15.398 -9.524 27.745 1.00 19.06 349 ALA A C 1
ATOM 2640 O O . ALA A 1 363 ? -16.338 -8.764 27.950 1.00 18.48 349 ALA A O 1
ATOM 2642 N N . ILE A 1 364 ? -14.496 -9.819 28.713 1.00 16.53 350 ILE A N 1
ATOM 2643 C CA . ILE A 1 364 ? -14.624 -9.257 30.067 1.00 15.93 350 ILE A CA 1
ATOM 2644 C C . ILE A 1 364 ? -14.566 -7.726 30.018 1.00 18.16 350 ILE A C 1
ATOM 2645 O O . ILE A 1 364 ? -15.407 -7.078 30.630 1.00 18.27 350 ILE A O 1
ATOM 2650 N N . PHE A 1 365 ? -13.603 -7.159 29.265 1.00 16.68 351 PHE A N 1
ATOM 2651 C CA . PHE A 1 365 ? -13.512 -5.693 29.169 1.00 16.46 351 PHE A CA 1
ATOM 2652 C C . PHE A 1 365 ? -14.738 -5.099 28.492 1.00 19.63 351 PHE A C 1
ATOM 2653 O O . PHE A 1 365 ? -15.180 -4.023 28.895 1.00 19.67 351 PHE A O 1
ATOM 2661 N N . SER A 1 366 ? -15.305 -5.792 27.483 1.00 16.58 352 SER A N 1
ATOM 2662 C CA . SER A 1 366 ? -16.519 -5.317 26.797 1.00 17.06 352 SER A CA 1
ATOM 2663 C C . SER A 1 366 ? -17.716 -5.313 27.753 1.00 20.27 352 SER A C 1
ATOM 2664 O O . SER A 1 366 ? -18.485 -4.350 27.777 1.00 20.33 352 SER A O 1
ATOM 2667 N N . ILE A 1 367 ? -17.850 -6.388 28.569 1.00 17.58 353 ILE A N 1
ATOM 2668 C CA . ILE A 1 367 ? -18.948 -6.524 29.526 1.00 18.20 353 ILE A CA 1
ATOM 2669 C C . ILE A 1 367 ? -18.828 -5.450 30.623 1.00 20.82 353 ILE A C 1
ATOM 2670 O O . ILE A 1 367 ? -19.826 -4.808 30.997 1.00 22.06 353 ILE A O 1
ATOM 2675 N N . LEU A 1 368 ? -17.600 -5.232 31.126 1.00 18.29 354 LEU A N 1
ATOM 2676 C CA . LEU A 1 368 ? -17.398 -4.220 32.172 1.00 18.25 354 LEU A CA 1
ATOM 2677 C C . LEU A 1 368 ? -17.564 -2.796 31.648 1.00 19.92 354 LEU A C 1
ATOM 2678 O O . LEU A 1 368 ? -18.018 -1.914 32.399 1.00 20.86 354 LEU A O 1
ATOM 2683 N N . ALA A 1 369 ? -17.226 -2.573 30.357 1.00 19.26 355 ALA A N 1
ATOM 2684 C CA . ALA A 1 369 ? -17.416 -1.255 29.751 1.00 18.80 355 ALA A CA 1
ATOM 2685 C C . ALA A 1 369 ? -18.909 -0.895 29.823 1.00 21.57 355 ALA A C 1
ATOM 2686 O O . ALA A 1 369 ? -19.269 0.221 30.197 1.00 21.76 355 ALA A O 1
ATOM 2688 N N . ILE A 1 370 ? -19.780 -1.878 29.547 1.00 19.69 356 ILE A N 1
ATOM 2689 C CA . ILE A 1 370 ? -21.236 -1.681 29.659 1.00 19.86 356 ILE A CA 1
ATOM 2690 C C . ILE A 1 370 ? -21.651 -1.523 31.121 1.00 24.96 356 ILE A C 1
ATOM 2691 O O . ILE A 1 370 ? -22.368 -0.580 31.452 1.00 24.06 356 ILE A O 1
ATOM 2696 N N . LYS A 1 371 ? -21.235 -2.461 31.994 1.00 20.62 357 LYS A N 1
ATOM 2697 C CA . LYS A 1 371 ? -21.668 -2.420 33.398 1.00 20.66 357 LYS A CA 1
ATOM 2698 C C . LYS A 1 371 ? -21.277 -1.131 34.120 1.00 25.24 357 LYS A C 1
ATOM 2699 O O . LYS A 1 371 ? -22.112 -0.556 34.836 1.00 27.09 357 LYS A O 1
ATOM 2705 N N . GLU A 1 372 ? -20.020 -0.672 33.915 1.00 22.13 358 GLU A N 1
ATOM 2706 C CA . GLU A 1 372 ? -19.483 0.522 34.572 1.00 22.67 358 GLU A CA 1
ATOM 2707 C C . GLU A 1 372 ? -19.608 1.816 33.788 1.00 26.23 358 GLU A C 1
ATOM 2708 O O . GLU A 1 372 ? -19.340 2.885 34.344 1.00 27.27 358 GLU A O 1
ATOM 2714 N N . GLY A 1 373 ? -19.984 1.727 32.507 1.00 23.04 359 GLY A N 1
ATOM 2715 C CA . GLY A 1 373 ? -20.123 2.899 31.652 1.00 23.57 359 GLY A CA 1
ATOM 2716 C C . GLY A 1 373 ? -18.808 3.619 31.422 1.00 25.94 359 GLY A C 1
ATOM 2717 O O . GLY A 1 373 ? -18.714 4.846 31.615 1.00 25.95 359 GLY A O 1
ATOM 2718 N N . VAL A 1 374 ? -17.759 2.838 31.078 1.00 23.35 360 VAL A N 1
ATOM 2719 C CA . VAL A 1 374 ? -16.413 3.3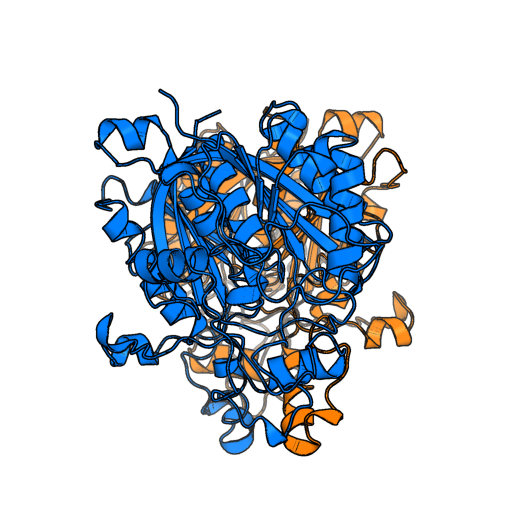66 30.849 1.00 23.54 360 VAL A CA 1
ATOM 2720 C C . VAL A 1 374 ? -15.816 2.663 29.643 1.00 23.11 360 VAL A C 1
ATOM 2721 O O . VAL A 1 374 ? -15.774 1.433 29.612 1.00 21.73 360 VAL A O 1
ATOM 2725 N N . ILE A 1 375 ? -15.321 3.436 28.670 1.00 21.12 361 ILE A N 1
ATOM 2726 C CA . ILE A 1 375 ? -14.645 2.872 27.493 1.00 19.06 361 ILE A CA 1
ATOM 2727 C C . ILE A 1 375 ? -13.137 2.907 27.763 1.00 21.97 361 ILE A C 1
ATOM 2728 O O . ILE A 1 375 ? -12.588 3.995 27.962 1.00 21.91 361 ILE A O 1
ATOM 2733 N N . PRO A 1 376 ? -12.451 1.760 27.736 1.00 18.68 362 PRO A N 1
ATOM 2734 C CA . PRO A 1 376 ? -10.995 1.784 27.961 1.00 18.29 362 PRO A CA 1
ATOM 2735 C C . PRO A 1 376 ? -10.274 2.355 26.740 1.00 21.51 362 PRO A C 1
ATOM 2736 O O . PRO A 1 376 ? -10.786 2.242 25.622 1.00 20.55 362 PRO A O 1
ATOM 2740 N N . PRO A 1 377 ? -9.107 3.011 26.937 1.00 18.64 363 PRO A N 1
ATOM 2741 C CA . PRO A 1 377 ? -8.449 3.669 25.809 1.00 18.39 363 PRO A CA 1
ATOM 2742 C C . PRO A 1 377 ? -7.548 2.753 24.979 1.00 20.73 363 PRO A C 1
ATOM 2743 O O . PRO A 1 377 ? -7.204 1.642 25.413 1.00 19.40 363 PRO A O 1
ATOM 2747 N N . THR A 1 378 ? -7.116 3.260 23.811 1.00 17.69 364 THR A N 1
ATOM 2748 C CA . THR A 1 378 ? -6.006 2.683 23.097 1.00 17.06 364 THR A CA 1
ATOM 2749 C C . THR A 1 378 ? -4.844 3.588 23.517 1.00 20.20 364 THR A C 1
ATOM 2750 O O . THR A 1 378 ? -4.871 4.802 23.244 1.00 19.84 364 THR A O 1
ATOM 2754 N N . ILE A 1 379 ? -3.833 3.022 24.177 1.00 17.85 365 ILE A N 1
ATOM 2755 C CA . ILE A 1 379 ? -2.668 3.819 24.536 1.00 18.58 365 ILE A CA 1
ATOM 2756 C C . ILE A 1 379 ? -1.638 3.716 23.407 1.00 22.06 365 ILE A C 1
ATOM 2757 O O . ILE A 1 379 ? -1.763 2.853 22.504 1.00 21.83 365 ILE A O 1
ATOM 2762 N N . ASN A 1 380 ? -0.620 4.612 23.462 1.00 19.84 366 ASN A N 1
ATOM 2763 C CA . ASN A 1 380 ? 0.560 4.606 22.604 1.00 20.14 366 ASN A CA 1
ATOM 2764 C C . ASN A 1 380 ? 0.390 5.057 21.169 1.00 23.61 366 ASN A C 1
ATOM 2765 O O . ASN A 1 380 ? 1.324 4.874 20.389 1.00 23.96 366 ASN A O 1
ATOM 2770 N N . ILE A 1 381 ? -0.736 5.696 20.817 1.00 20.71 367 ILE A N 1
ATOM 2771 C CA . ILE A 1 381 ? -0.858 6.242 19.459 1.00 20.40 367 ILE A CA 1
ATOM 2772 C C . ILE A 1 381 ? -0.175 7.601 19.486 1.00 24.94 367 ILE A C 1
ATOM 2773 O O . ILE A 1 381 ? -0.736 8.574 20.018 1.00 26.15 367 ILE A O 1
ATOM 2778 N N . GLN A 1 382 ? 1.047 7.655 18.954 1.00 21.98 368 GLN A N 1
ATOM 2779 C CA . GLN A 1 382 ? 1.837 8.893 18.898 1.00 23.92 368 GLN A CA 1
ATOM 2780 C C . GLN A 1 382 ? 1.880 9.505 17.511 1.00 28.03 368 GLN A C 1
ATOM 2781 O O . GLN A 1 382 ? 1.995 10.737 17.387 1.00 27.69 368 GLN A O 1
ATOM 2787 N N . THR A 1 383 ? 1.816 8.659 16.470 1.00 24.59 369 THR A N 1
ATOM 2788 C CA . THR A 1 383 ? 1.875 9.090 15.071 1.00 24.49 369 THR A CA 1
ATOM 2789 C C . THR A 1 383 ? 0.627 8.604 14.340 1.00 29.70 369 THR A C 1
ATOM 2790 O O . THR A 1 383 ? 0.496 7.408 14.063 1.00 27.96 369 THR A O 1
ATOM 2794 N N . PRO A 1 384 ? -0.306 9.516 14.008 1.00 30.07 370 PRO A N 1
ATOM 2795 C CA . PRO A 1 384 ? -1.515 9.094 13.292 1.00 29.69 370 PRO A CA 1
ATOM 2796 C C . PRO A 1 384 ? -1.194 8.524 11.926 1.00 31.29 370 PRO A C 1
ATOM 2797 O O . PRO A 1 384 ? -0.286 8.992 11.235 1.00 32.41 370 PRO A O 1
ATOM 2801 N N . ASP A 1 385 ? -1.905 7.462 11.577 1.00 25.64 371 ASP A N 1
ATOM 2802 C CA . ASP A 1 385 ? -1.786 6.796 10.291 1.00 23.88 371 ASP A CA 1
ATOM 2803 C C . ASP A 1 385 ? -3.005 7.222 9.476 1.00 29.77 371 ASP A C 1
ATOM 2804 O O . ASP A 1 385 ? -4.137 7.012 9.923 1.00 28.99 371 ASP A O 1
ATOM 2809 N N . GLU A 1 386 ? -2.786 7.773 8.268 1.00 29.32 372 GLU A N 1
ATOM 2810 C CA . GLU A 1 386 ? -3.887 8.210 7.399 1.00 30.57 372 GLU A CA 1
ATOM 2811 C C . GLU A 1 386 ? -4.891 7.105 7.058 1.00 33.16 372 GLU A C 1
ATOM 2812 O O . GLU A 1 386 ? -6.066 7.414 6.863 1.00 33.57 372 GLU A O 1
ATOM 2814 N N . GLU A 1 387 ? -4.448 5.826 7.045 1.00 28.88 373 GLU A N 1
ATOM 2815 C CA . GLU A 1 387 ? -5.303 4.673 6.762 1.00 28.52 373 GLU A CA 1
ATOM 2816 C C . GLU A 1 387 ? -6.094 4.242 8.013 1.00 31.89 373 GLU A C 1
ATOM 2817 O O . GLU A 1 387 ? -7.045 3.466 7.890 1.00 33.68 373 GLU A O 1
ATOM 2823 N N . CYS A 1 388 ? -5.677 4.687 9.213 1.00 25.53 374 CYS A N 1
ATOM 2824 C CA . CYS A 1 388 ? -6.355 4.308 10.467 1.00 24.31 374 CYS A CA 1
ATOM 2825 C C . CYS A 1 388 ? -6.843 5.596 11.086 1.00 24.78 374 CYS A C 1
ATOM 2826 O O . CYS A 1 388 ? -6.169 6.185 11.930 1.00 25.20 374 CYS A O 1
ATOM 2829 N N . ASP A 1 389 ? -7.983 6.082 10.589 1.00 23.65 375 ASP A N 1
ATOM 2830 C CA . ASP A 1 389 ? -8.488 7.409 10.958 1.00 23.78 375 ASP A CA 1
ATOM 2831 C C . ASP A 1 389 ? -9.798 7.449 11.738 1.00 26.92 375 ASP A C 1
ATOM 2832 O O . ASP A 1 389 ? -10.448 8.496 11.789 1.00 29.31 375 ASP A O 1
ATOM 2837 N N . LEU A 1 390 ? -10.148 6.338 12.409 1.00 22.56 376 LEU A N 1
ATOM 2838 C CA . LEU A 1 390 ? -11.349 6.319 13.238 1.00 21.67 376 LEU A CA 1
ATOM 2839 C C . LEU A 1 390 ? -11.032 6.898 14.610 1.00 24.05 376 LEU A C 1
ATOM 2840 O O . LEU A 1 390 ? -9.901 7.343 14.833 1.00 25.69 376 LEU A O 1
ATOM 2845 N N . ASP A 1 391 ? -12.016 6.903 15.525 1.00 20.77 377 ASP A N 1
ATOM 2846 C CA . ASP A 1 391 ? -11.836 7.411 16.895 1.00 21.86 377 ASP A CA 1
ATOM 2847 C C . ASP A 1 391 ? -11.386 6.234 17.755 1.00 23.99 377 ASP A C 1
ATOM 2848 O O . ASP A 1 391 ? -12.220 5.406 18.122 1.00 23.91 377 ASP A O 1
ATOM 2853 N N . TYR A 1 392 ? -10.078 6.160 18.060 1.00 21.71 378 TYR A N 1
ATOM 2854 C CA . TYR A 1 392 ? -9.510 5.043 18.820 1.00 19.12 378 TYR A CA 1
ATOM 2855 C C . TYR A 1 392 ? -9.462 5.255 20.334 1.00 21.94 378 TYR A C 1
ATOM 2856 O O . TYR A 1 392 ? -8.798 4.497 21.037 1.00 20.83 378 TYR A O 1
ATOM 2865 N N . VAL A 1 393 ? -10.229 6.252 20.858 1.00 20.62 379 VAL A N 1
ATOM 2866 C CA . VAL A 1 393 ? -10.255 6.565 22.303 1.00 20.70 379 VAL A CA 1
ATOM 2867 C C . VAL A 1 393 ? -8.796 6.698 22.782 1.00 24.63 379 VAL A C 1
ATOM 2868 O O . VAL A 1 393 ? -8.368 5.956 23.671 1.00 22.52 379 VAL A O 1
ATOM 2872 N N . PRO A 1 394 ? -7.972 7.567 22.150 1.00 23.00 380 PRO A N 1
ATOM 2873 C CA . PRO A 1 394 ? -6.561 7.605 22.540 1.00 22.97 380 PRO A CA 1
ATOM 2874 C C . PRO A 1 394 ? -6.306 8.090 23.955 1.00 25.13 380 PRO A C 1
ATOM 2875 O O . PRO A 1 394 ? -6.938 9.053 24.426 1.00 24.97 380 PRO A O 1
ATOM 2879 N N . ASP A 1 395 ? -5.358 7.400 24.624 1.00 21.63 381 ASP A N 1
ATOM 2880 C CA . ASP A 1 395 ? -4.743 7.756 25.898 1.00 22.66 381 ASP A CA 1
ATOM 2881 C C . ASP A 1 395 ? -5.571 7.690 27.154 1.00 26.91 381 ASP A C 1
ATOM 2882 O O . ASP A 1 395 ? -5.056 7.248 28.181 1.00 26.09 381 ASP A O 1
ATOM 2887 N N . GLU A 1 396 ? -6.798 8.214 27.110 1.00 23.17 382 GLU A N 1
ATOM 2888 C CA . GLU A 1 396 ? -7.668 8.372 28.276 1.00 24.69 382 GLU A CA 1
ATOM 2889 C C . GLU A 1 396 ? -8.987 7.650 28.109 1.00 26.72 382 GLU A C 1
ATOM 2890 O O . GLU A 1 396 ? -9.624 7.751 27.053 1.00 25.65 382 GLU A O 1
ATOM 2896 N N . ALA A 1 397 ? -9.419 6.954 29.175 1.00 22.98 383 ALA A N 1
ATOM 2897 C CA . ALA A 1 397 ? -10.721 6.293 29.221 1.00 21.99 383 ALA A CA 1
ATOM 2898 C C . ALA A 1 397 ? -11.824 7.351 29.108 1.00 25.39 383 ALA A C 1
ATOM 2899 O O . ALA A 1 397 ? -11.633 8.509 29.494 1.00 25.55 383 ALA A O 1
ATOM 2901 N N . ARG A 1 398 ? -12.972 6.946 28.568 1.00 22.21 384 ARG A N 1
ATOM 2902 C CA . ARG A 1 398 ? -14.102 7.844 28.355 1.00 24.75 384 ARG A CA 1
ATOM 2903 C C . ARG A 1 398 ? -15.316 7.319 29.131 1.00 29.49 384 ARG A C 1
ATOM 2904 O O . ARG A 1 398 ? -15.748 6.184 28.913 1.00 29.74 384 ARG A O 1
ATOM 2912 N N . ARG A 1 399 ? -15.850 8.133 30.046 1.00 27.68 385 ARG A N 1
ATOM 2913 C CA . ARG A 1 399 ? -17.018 7.754 30.839 1.00 28.27 385 ARG A CA 1
ATOM 2914 C C . ARG A 1 399 ? -18.239 8.011 29.952 1.00 34.71 385 ARG A C 1
ATOM 2915 O O . ARG A 1 399 ? -18.435 9.139 29.478 1.00 37.57 385 ARG A O 1
ATOM 2923 N N . GLN A 1 400 ? -19.004 6.950 29.653 1.00 29.88 386 GLN A N 1
ATOM 2924 C CA . GLN A 1 400 ? -20.140 7.020 28.730 1.00 29.90 386 GLN A CA 1
ATOM 2925 C C . GLN A 1 400 ? -21.112 5.881 28.999 1.00 32.81 386 GLN A C 1
ATOM 2926 O O . GLN A 1 400 ? -20.666 4.751 29.198 1.00 30.96 386 GLN A O 1
ATOM 2932 N N . GLU A 1 401 ? -22.432 6.155 28.920 1.00 30.99 387 GLU A N 1
ATOM 2933 C CA . GLU A 1 401 ? -23.451 5.115 29.061 1.00 30.96 387 GLU A CA 1
ATOM 2934 C C . GLU A 1 401 ? -23.466 4.301 27.766 1.00 32.94 387 GLU A C 1
ATOM 2935 O O . GLU A 1 401 ? -23.656 4.855 26.681 1.00 33.85 387 GLU A O 1
ATOM 2937 N N . LEU A 1 402 ? -23.214 2.998 27.867 1.00 26.39 388 LEU A N 1
ATOM 2938 C CA . LEU A 1 402 ? -23.176 2.139 26.687 1.00 24.73 388 LEU A CA 1
ATOM 2939 C C . LEU A 1 402 ? -24.332 1.169 26.679 1.00 29.21 388 LEU A C 1
ATOM 2940 O O . LEU A 1 402 ? -24.671 0.609 27.722 1.00 30.54 388 LEU A O 1
ATOM 2945 N N . ASN A 1 403 ? -24.937 0.966 25.508 1.00 25.48 389 ASN A N 1
ATOM 2946 C CA . ASN A 1 403 ? -26.032 0.018 25.314 1.00 25.13 389 ASN A CA 1
ATOM 2947 C C . ASN A 1 403 ? -25.559 -1.256 24.626 1.00 26.23 389 ASN A C 1
ATOM 2948 O O . ASN A 1 403 ? -25.973 -2.337 25.033 1.00 25.77 389 ASN A O 1
ATOM 2953 N N . TYR A 1 404 ? -24.714 -1.133 23.584 1.00 22.25 390 TYR A N 1
ATOM 2954 C CA . TYR A 1 404 ? -24.210 -2.290 22.834 1.00 21.23 390 TYR A CA 1
ATOM 2955 C C . TYR A 1 404 ? -22.732 -2.160 22.600 1.00 22.26 390 TYR A C 1
ATOM 2956 O O . TYR A 1 404 ? -22.239 -1.095 22.220 1.00 21.71 390 TYR A O 1
ATOM 2965 N N . VAL A 1 405 ? -22.014 -3.267 22.813 1.00 19.32 391 VAL A N 1
ATOM 2966 C CA . VAL A 1 405 ? -20.586 -3.341 22.544 1.00 18.29 391 VAL A CA 1
ATOM 2967 C C . VAL A 1 405 ? -20.330 -4.539 21.634 1.00 21.15 391 VAL A C 1
ATOM 2968 O O . VAL A 1 405 ? -20.876 -5.619 21.860 1.00 20.87 391 VAL A O 1
ATOM 2972 N N . LEU A 1 406 ? -19.452 -4.349 20.647 1.00 17.28 392 LEU A N 1
ATOM 2973 C CA . LEU A 1 406 ? -19.052 -5.399 19.725 1.00 16.71 392 LEU A CA 1
ATOM 2974 C C . LEU A 1 406 ? -17.574 -5.696 19.987 1.00 19.04 392 LEU A C 1
ATOM 2975 O O . LEU A 1 406 ? -16.777 -4.766 20.146 1.00 18.61 392 LEU A O 1
ATOM 2980 N N . SER A 1 407 ? -17.208 -6.989 20.047 1.00 16.49 393 SER A N 1
ATOM 2981 C CA . SER A 1 407 ? -15.812 -7.369 20.215 1.00 15.34 393 SER A CA 1
ATOM 2982 C C . SER A 1 407 ? -15.378 -8.249 19.052 1.00 18.68 393 SER A C 1
ATOM 2983 O O . SER A 1 407 ? -16.038 -9.240 18.776 1.00 16.75 393 SER A O 1
ATOM 2986 N N . ASN A 1 408 ? -14.236 -7.921 18.397 1.00 14.67 394 ASN A N 1
ATOM 2987 C CA . ASN A 1 408 ? -13.728 -8.743 17.283 1.00 15.02 394 ASN A CA 1
ATOM 2988 C C . ASN A 1 408 ? -12.497 -9.530 17.669 1.00 16.46 394 ASN A C 1
ATOM 2989 O O . ASN A 1 408 ? -11.648 -9.031 18.415 1.00 17.06 394 ASN A O 1
ATOM 2994 N N . SER A 1 409 ? -12.345 -10.719 17.052 1.00 15.09 395 SER A N 1
ATOM 2995 C CA . SER A 1 409 ? -11.089 -11.486 17.067 1.00 14.79 395 SER A CA 1
ATOM 2996 C C . SER A 1 409 ? -10.920 -11.954 15.626 1.00 18.76 395 SER A C 1
ATOM 2997 O O . SER A 1 409 ? -11.706 -12.772 15.155 1.00 18.86 395 SER A O 1
ATOM 3000 N N . LEU A 1 410 ? -9.942 -11.390 14.910 1.00 18.04 396 LEU A N 1
ATOM 3001 C CA . LEU A 1 410 ? -9.699 -11.673 13.478 1.00 17.66 396 LEU A CA 1
ATOM 3002 C C . LEU A 1 410 ? -8.397 -12.451 13.443 1.00 20.08 396 LEU A C 1
ATOM 3003 O O . LEU A 1 410 ? -7.310 -11.891 13.236 1.00 20.85 396 LEU A O 1
ATOM 3008 N N . GLY A 1 411 ? -8.529 -13.740 13.710 1.00 17.35 397 GLY A N 1
ATOM 3009 C CA . GLY A 1 411 ? -7.388 -14.621 13.901 1.00 17.80 397 GLY A CA 1
ATOM 3010 C C . GLY A 1 411 ? -6.603 -15.066 12.698 1.00 20.69 397 GLY A C 1
ATOM 3011 O O . GLY A 1 411 ? -7.148 -15.187 11.606 1.00 20.33 397 GLY A O 1
ATOM 3012 N N . PHE A 1 412 ? -5.306 -15.334 12.915 1.00 17.22 398 PHE A N 1
ATOM 3013 C CA . PHE A 1 412 ? -4.435 -15.914 11.891 1.00 16.66 398 PHE A CA 1
ATOM 3014 C C . PHE A 1 412 ? -5.122 -17.188 11.378 1.00 20.18 398 PHE A C 1
ATOM 3015 O O . PHE A 1 412 ? -5.705 -17.921 12.170 1.00 19.87 398 PHE A O 1
ATOM 3023 N N . GLY A 1 413 ? -5.026 -17.435 10.076 1.00 19.36 399 GLY A N 1
ATOM 3024 C CA . GLY A 1 413 ? -5.660 -18.601 9.461 1.00 19.87 399 GLY A CA 1
ATOM 3025 C C . GLY A 1 413 ? -7.048 -18.325 8.916 1.00 24.37 399 GLY A C 1
ATOM 3026 O O . GLY A 1 413 ? -7.762 -19.268 8.545 1.00 24.80 399 GLY A O 1
ATOM 3027 N N . GLY A 1 414 ? -7.439 -17.053 8.924 1.00 19.58 400 GLY A N 1
ATOM 3028 C CA . GLY A 1 414 ? -8.713 -16.602 8.384 1.00 19.45 400 GLY A CA 1
ATOM 3029 C C . GLY A 1 414 ? -9.923 -16.792 9.274 1.00 19.77 400 GLY A C 1
ATOM 3030 O O . GLY A 1 414 ? -11.046 -16.703 8.770 1.00 18.85 400 GLY A O 1
ATOM 3031 N N . HIS A 1 415 ? -9.723 -16.995 10.602 1.00 16.14 401 HIS A N 1
ATOM 3032 C CA . HIS A 1 415 ? -10.819 -17.243 11.547 1.00 15.61 401 HIS A CA 1
ATOM 3033 C C . HIS A 1 415 ? -11.354 -15.914 12.053 1.00 17.85 401 HIS A C 1
ATOM 3034 O O . HIS A 1 415 ? -10.728 -15.307 12.935 1.00 19.84 401 HIS A O 1
ATOM 3041 N N . ASN A 1 416 ? -12.527 -15.492 11.568 1.00 14.52 402 ASN A N 1
ATOM 3042 C CA . ASN A 1 416 ? -13.113 -14.213 12.010 1.00 14.15 402 ASN A CA 1
ATOM 3043 C C . ASN A 1 416 ? -14.250 -14.487 12.965 1.00 16.66 402 ASN A C 1
ATOM 3044 O O . ASN A 1 416 ? -15.165 -15.230 12.624 1.00 16.16 402 ASN A O 1
ATOM 3049 N N . ALA A 1 417 ? -14.191 -13.906 14.164 1.00 15.10 403 ALA A N 1
ATOM 3050 C CA . ALA A 1 417 ? -15.230 -14.145 15.159 1.00 15.26 403 ALA A CA 1
ATOM 3051 C C . ALA A 1 417 ? -15.630 -12.806 15.790 1.00 18.10 403 ALA A C 1
ATOM 3052 O O . ALA A 1 417 ? -14.765 -11.988 16.129 1.00 17.14 403 ALA A O 1
ATOM 3054 N N . THR A 1 418 ? -16.924 -12.623 15.999 1.00 15.45 404 THR A N 1
ATOM 3055 C CA . THR A 1 418 ? -17.419 -11.378 16.593 1.00 15.05 404 THR A CA 1
ATOM 3056 C C . THR A 1 418 ? -18.499 -11.696 17.614 1.00 17.53 404 THR A C 1
ATOM 3057 O O . THR A 1 418 ? -19.338 -12.570 17.369 1.00 17.11 404 THR A O 1
ATOM 3061 N N . LEU A 1 419 ? -18.479 -10.970 18.753 1.00 14.53 405 LEU A N 1
ATOM 3062 C CA . LEU A 1 419 ? -19.523 -11.069 19.779 1.00 14.76 405 LEU A CA 1
ATOM 3063 C C . LEU A 1 419 ? -20.150 -9.703 19.983 1.00 18.50 405 LEU A C 1
ATOM 3064 O O . LEU A 1 419 ? -19.455 -8.684 19.896 1.00 17.56 405 LEU A O 1
ATOM 3069 N N . ILE A 1 420 ? -21.451 -9.687 20.267 1.00 16.91 406 ILE A N 1
ATOM 3070 C CA . ILE A 1 420 ? -22.150 -8.457 20.639 1.00 16.97 406 ILE A CA 1
ATOM 3071 C C . ILE A 1 420 ? -22.760 -8.654 22.019 1.00 20.57 406 ILE A C 1
ATOM 3072 O O . ILE A 1 420 ? -23.439 -9.655 22.261 1.00 19.06 406 ILE A O 1
ATOM 3077 N N . PHE A 1 421 ? -22.498 -7.691 22.908 1.00 19.03 407 PHE A N 1
ATOM 3078 C CA . PHE A 1 421 ? -22.989 -7.638 24.290 1.00 18.31 407 PHE A CA 1
ATOM 3079 C C . PHE A 1 421 ? -23.938 -6.473 24.429 1.00 20.84 407 PHE A C 1
ATOM 3080 O O . PHE A 1 421 ? -23.760 -5.443 23.778 1.00 20.18 407 PHE A O 1
ATOM 3088 N N . LYS A 1 422 ? -24.925 -6.623 25.305 1.00 19.65 408 LYS A N 1
ATOM 3089 C CA . LYS A 1 422 ? -25.936 -5.604 25.506 1.00 20.53 408 LYS A CA 1
ATOM 3090 C C . LYS A 1 422 ? -26.124 -5.324 26.986 1.00 23.98 408 LYS A C 1
ATOM 3091 O O . LYS A 1 422 ? -26.018 -6.233 27.812 1.00 23.65 408 LYS A O 1
ATOM 3097 N N . LYS A 1 423 ? -26.464 -4.068 27.312 1.00 21.48 409 LYS A N 1
ATOM 3098 C CA . LYS A 1 423 ? -26.796 -3.704 28.683 1.00 21.77 409 LYS A CA 1
ATOM 3099 C C . LYS A 1 423 ? -28.037 -4.519 29.083 1.00 26.87 409 LYS A C 1
ATOM 3100 O O . LYS A 1 423 ? -28.992 -4.624 28.301 1.00 26.31 409 LYS A O 1
ATOM 3106 N N . TYR A 1 424 ? -28.000 -5.148 30.262 1.00 26.35 410 TYR A N 1
ATOM 3107 C CA . TYR A 1 424 ? -29.158 -5.938 30.661 1.00 28.04 410 TYR A CA 1
ATOM 3108 C C . TYR A 1 424 ? -30.377 -5.103 31.056 1.00 35.67 410 TYR A C 1
ATOM 3109 O O . TYR A 1 424 ? -30.278 -4.248 31.936 1.00 34.85 410 TYR A O 1
ATOM 3118 N N . GLN A 1 425 ? -31.527 -5.393 30.410 1.00 34.27 411 GLN A N 1
ATOM 3119 C CA . GLN A 1 425 ? -32.827 -4.766 30.665 1.00 36.07 411 GLN A CA 1
ATOM 3120 C C . GLN A 1 425 ? -33.861 -5.880 30.903 1.00 40.34 411 GLN A C 1
ATOM 3121 O O . GLN A 1 425 ? -33.925 -6.836 30.125 1.00 38.59 411 GLN A O 1
ATOM 3123 N N . SER A 1 426 ? -34.630 -5.772 32.005 1.00 37.61 412 SER A N 1
ATOM 3124 C CA . SER A 1 426 ? -35.672 -6.725 32.409 1.00 67.98 412 SER A CA 1
ATOM 3125 C C . SER A 1 426 ? -36.819 -6.748 31.405 1.00 92.03 412 SER A C 1
ATOM 3126 O O . SER A 1 426 ? -36.705 -7.381 30.360 1.00 47.25 412 SER A O 1
ATOM 3128 N N A THR B 1 15 ? -34.924 -21.593 15.055 0.50 27.09 1 THR B N 1
ATOM 3129 N N B THR B 1 15 ? -37.996 -22.341 13.368 0.50 37.75 1 THR B N 1
ATOM 3130 C CA A THR B 1 15 ? -34.786 -22.236 13.746 0.50 25.25 1 THR B CA 1
ATOM 3131 C CA B THR B 1 15 ? -37.832 -22.868 12.017 0.50 37.67 1 THR B CA 1
ATOM 3132 C C A THR B 1 15 ? -34.342 -23.687 13.907 0.50 26.79 1 THR B C 1
ATOM 3133 C C B THR B 1 15 ? -37.062 -24.212 11.941 0.50 40.10 1 THR B C 1
ATOM 3134 O O A THR B 1 15 ? -33.355 -23.951 14.590 0.50 25.59 1 THR B O 1
ATOM 3135 O O B THR B 1 15 ? -37.448 -25.028 11.111 0.50 41.91 1 THR B O 1
ATOM 3142 N N A LYS B 1 16 ? -35.058 -24.618 13.262 0.50 22.75 2 LYS B N 1
ATOM 3143 N N B LYS B 1 16 ? -36.042 -24.459 12.829 0.50 32.90 2 LYS B N 1
ATOM 3144 C CA A LYS B 1 16 ? -34.718 -26.036 13.246 0.50 22.33 2 LYS B CA 1
ATOM 3145 C CA B LYS B 1 16 ? -35.200 -25.685 12.949 0.50 30.44 2 LYS B CA 1
ATOM 3146 C C A LYS B 1 16 ? -34.831 -26.647 11.849 0.50 25.75 2 LYS B C 1
ATOM 3147 C C B LYS B 1 16 ? -35.007 -26.446 11.611 0.50 28.64 2 LYS B C 1
ATOM 3148 O O A LYS B 1 16 ? -35.848 -27.228 11.478 0.50 28.25 2 LYS B O 1
ATOM 3149 O O B LYS B 1 16 ? -35.974 -26.993 11.067 0.50 29.15 2 LYS B O 1
ATOM 3160 N N . LYS B 1 17 ? -33.777 -26.466 11.068 1.00 21.53 3 LYS B N 1
ATOM 3161 C CA . LYS B 1 17 ? -33.606 -27.053 9.741 1.00 19.77 3 LYS B CA 1
ATOM 3162 C C . LYS B 1 17 ? -33.231 -28.523 9.845 1.00 22.43 3 LYS B C 1
ATOM 3163 O O . LYS B 1 17 ? -32.561 -28.942 10.810 1.00 21.99 3 LYS B O 1
ATOM 3169 N N . ARG B 1 18 ? -33.608 -29.295 8.806 1.00 20.00 4 ARG B N 1
ATOM 3170 C CA . ARG B 1 18 ? -33.194 -30.687 8.694 1.00 19.44 4 ARG B CA 1
ATOM 3171 C C . ARG B 1 18 ? -31.838 -30.704 8.007 1.00 20.43 4 ARG B C 1
ATOM 3172 O O . ARG B 1 18 ? -31.558 -29.877 7.129 1.00 20.70 4 ARG B O 1
ATOM 3180 N N . VAL B 1 19 ? -30.979 -31.618 8.452 1.00 18.38 5 VAL B N 1
ATOM 3181 C CA . VAL B 1 19 ? -29.590 -31.697 8.023 1.00 17.39 5 VAL B CA 1
ATOM 3182 C C . VAL B 1 19 ? -29.294 -33.081 7.512 1.00 21.04 5 VAL B C 1
ATOM 3183 O O . VAL B 1 19 ? -29.438 -34.053 8.259 1.00 20.84 5 VAL B O 1
ATOM 3187 N N . VAL B 1 20 ? -28.831 -33.168 6.257 1.00 17.95 6 VAL B N 1
ATOM 3188 C CA . VAL B 1 20 ? -28.544 -34.457 5.636 1.00 17.06 6 VAL B CA 1
ATOM 3189 C C . VAL B 1 20 ? -27.088 -34.603 5.259 1.00 19.19 6 VAL B C 1
ATOM 3190 O O . VAL B 1 20 ? -26.367 -33.605 5.181 1.00 19.24 6 VAL B O 1
ATOM 3194 N N . VAL B 1 21 ? -26.660 -35.853 5.027 1.00 16.95 7 VAL B N 1
ATOM 3195 C CA . VAL B 1 21 ? -25.274 -36.147 4.655 1.00 17.19 7 VAL B CA 1
ATOM 3196 C C . VAL B 1 21 ? -25.240 -36.332 3.143 1.00 18.42 7 VAL B C 1
ATOM 3197 O O . VAL B 1 21 ? -25.933 -37.212 2.612 1.00 19.46 7 VAL B O 1
ATOM 3201 N N . THR B 1 22 ? -24.452 -35.487 2.429 1.00 17.29 8 THR B N 1
ATOM 3202 C CA . THR B 1 22 ? -24.410 -35.514 0.957 1.00 17.19 8 THR B CA 1
ATOM 3203 C C . THR B 1 22 ? -23.065 -35.916 0.350 1.00 20.86 8 THR B C 1
ATOM 3204 O O . THR B 1 22 ? -22.984 -36.067 -0.872 1.00 20.44 8 THR B O 1
ATOM 3208 N N . GLY B 1 23 ? -22.049 -36.129 1.178 1.00 17.23 9 GLY B N 1
ATOM 3209 C CA . GLY B 1 23 ? -20.735 -36.522 0.686 1.00 17.72 9 GLY B CA 1
ATOM 3210 C C . GLY B 1 23 ? -19.880 -37.122 1.778 1.00 19.36 9 GLY B C 1
ATOM 3211 O O . GLY B 1 23 ? -20.032 -36.762 2.952 1.00 16.98 9 GLY B O 1
ATOM 3212 N N . LEU B 1 24 ? -19.008 -38.076 1.392 1.00 17.30 10 LEU B N 1
ATOM 3213 C CA . LEU B 1 24 ? -18.107 -38.769 2.333 1.00 15.93 10 LEU B CA 1
ATOM 3214 C C . LEU B 1 24 ? -16.705 -38.798 1.743 1.00 18.38 10 LEU B C 1
ATOM 3215 O O . LEU B 1 24 ? -16.548 -39.003 0.542 1.00 18.63 10 LEU B O 1
ATOM 3220 N N . GLY B 1 25 ? -15.709 -38.662 2.617 1.00 17.48 11 GLY B N 1
ATOM 3221 C CA . GLY B 1 25 ? -14.306 -38.688 2.218 1.00 17.57 11 GLY B CA 1
ATOM 3222 C C . GLY B 1 25 ? -13.490 -39.263 3.348 1.00 19.06 11 GLY B C 1
ATOM 3223 O O . GLY B 1 25 ? -13.728 -38.922 4.509 1.00 17.85 11 GLY B O 1
ATOM 3224 N N . ALA B 1 26 ? -12.544 -40.169 3.019 1.00 18.20 12 ALA B N 1
ATOM 3225 C CA . ALA B 1 26 ? -11.754 -40.777 4.077 1.00 19.33 12 ALA B CA 1
ATOM 3226 C C . ALA B 1 26 ? -10.413 -41.295 3.643 1.00 22.03 12 ALA B C 1
ATOM 3227 O O . ALA B 1 26 ? -10.244 -41.735 2.506 1.00 20.38 12 ALA B O 1
ATOM 3229 N N . LEU B 1 27 ? -9.467 -41.285 4.592 1.00 18.97 13 LEU B N 1
ATOM 3230 C CA . LEU B 1 27 ? -8.183 -41.977 4.501 1.00 18.17 13 LEU B CA 1
ATOM 3231 C C . LEU B 1 27 ? -8.151 -42.785 5.804 1.00 19.42 13 LEU B C 1
ATOM 3232 O O . LEU B 1 27 ? -8.362 -42.224 6.887 1.00 17.76 13 LEU B O 1
ATOM 3237 N N . SER B 1 28 ? -7.968 -44.109 5.718 1.00 17.41 14 SER B N 1
ATOM 3238 C CA . SER B 1 28 ? -7.911 -44.889 6.958 1.00 17.15 14 SER B CA 1
ATOM 3239 C C . SER B 1 28 ? -6.962 -46.059 6.774 1.00 19.17 14 SER B C 1
ATOM 3240 O O . SER B 1 28 ? -6.572 -46.358 5.650 1.00 19.50 14 SER B O 1
ATOM 3243 N N . PRO B 1 29 ? -6.623 -46.770 7.864 1.00 17.42 15 PRO B N 1
ATOM 3244 C CA . PRO B 1 29 ? -5.764 -47.967 7.737 1.00 17.29 15 PRO B CA 1
ATOM 3245 C C . PRO B 1 29 ? -6.421 -49.079 6.897 1.00 22.07 15 PRO B C 1
ATOM 3246 O O . PRO B 1 29 ? -5.766 -50.068 6.574 1.00 22.82 15 PRO B O 1
ATOM 3250 N N . LEU B 1 30 ? -7.725 -48.916 6.553 1.00 18.95 16 LEU B N 1
ATOM 3251 C CA . LEU B 1 30 ? -8.466 -49.883 5.727 1.00 20.24 16 LEU B CA 1
ATOM 3252 C C . LEU B 1 30 ? -8.532 -49.464 4.257 1.00 23.77 16 LEU B C 1
ATOM 3253 O O . LEU B 1 30 ? -9.068 -50.193 3.433 1.00 24.03 16 LEU B O 1
ATOM 3258 N N . GLY B 1 31 ? -8.013 -48.293 3.922 1.00 20.01 17 GLY B N 1
ATOM 3259 C CA . GLY B 1 31 ? -8.029 -47.856 2.531 1.00 20.40 17 GLY B CA 1
ATOM 3260 C C . GLY B 1 31 ? -7.901 -46.363 2.367 1.00 21.64 17 GLY B C 1
ATOM 3261 O O . GLY B 1 31 ? -8.273 -45.605 3.265 1.00 19.65 17 GLY B O 1
ATOM 3262 N N . ASN B 1 32 ? -7.428 -45.930 1.177 1.00 20.32 18 ASN B N 1
ATOM 3263 C CA . ASN B 1 32 ? -7.236 -44.516 0.877 1.00 19.34 18 ASN B CA 1
ATOM 3264 C C . ASN B 1 32 ? -8.439 -43.821 0.252 1.00 22.64 18 ASN B C 1
ATOM 3265 O O . ASN B 1 32 ? -8.320 -42.747 -0.346 1.00 21.34 18 ASN B O 1
ATOM 3270 N N . ASP B 1 33 ? -9.612 -44.429 0.411 1.00 20.22 19 ASP B N 1
ATOM 3271 C CA . ASP B 1 33 ? -10.885 -43.817 0.034 1.00 19.92 19 ASP B CA 1
ATOM 3272 C C . ASP B 1 33 ? -12.009 -44.479 0.807 1.00 23.29 19 ASP B C 1
ATOM 3273 O O . ASP B 1 33 ? -11.770 -45.466 1.507 1.00 23.28 19 ASP B O 1
ATOM 3278 N N . VAL B 1 34 ? -13.224 -43.934 0.716 1.00 20.56 20 VAL B N 1
ATOM 3279 C CA . VAL B 1 34 ? -14.381 -44.476 1.436 1.00 19.85 20 VAL B CA 1
ATOM 3280 C C . VAL B 1 34 ? -14.745 -45.891 0.948 1.00 23.54 20 VAL B C 1
ATOM 3281 O O . VAL B 1 34 ? -14.945 -46.789 1.778 1.00 23.61 20 VAL B O 1
ATOM 3285 N N . ASP B 1 35 ? -14.849 -46.083 -0.381 1.00 23.13 21 ASP B N 1
ATOM 3286 C CA . ASP B 1 35 ? -15.219 -47.384 -0.920 1.00 23.95 21 ASP B CA 1
ATOM 3287 C C . ASP B 1 35 ? -14.305 -48.494 -0.421 1.00 27.10 21 ASP B C 1
ATOM 3288 O O . ASP B 1 35 ? -14.799 -49.542 -0.003 1.00 27.03 21 ASP B O 1
ATOM 3293 N N . THR B 1 36 ? -12.982 -48.284 -0.492 1.00 22.13 22 THR B N 1
ATOM 3294 C CA . THR B 1 36 ? -12.027 -49.309 -0.062 1.00 22.52 22 THR B CA 1
ATOM 3295 C C . THR B 1 36 ? -12.133 -49.536 1.450 1.00 24.88 22 THR B C 1
ATOM 3296 O O . THR B 1 36 ? -12.139 -50.699 1.885 1.00 24.08 22 THR B O 1
ATOM 3300 N N . SER B 1 37 ? -12.177 -48.438 2.245 1.00 21.64 23 SER B N 1
ATOM 3301 C CA . SER B 1 37 ? -12.269 -48.546 3.706 1.00 20.36 23 SER B CA 1
ATOM 3302 C C . SER B 1 37 ? -13.538 -49.323 4.110 1.00 23.26 23 SER B C 1
ATOM 3303 O O . SER B 1 37 ? -13.464 -50.262 4.924 1.00 21.62 23 SER B O 1
ATOM 3306 N N . TRP B 1 38 ? -14.697 -48.948 3.508 1.00 22.93 24 TRP B N 1
ATOM 3307 C CA . TRP B 1 38 ? -15.984 -49.587 3.789 1.00 22.74 24 TRP B CA 1
ATOM 3308 C C . TRP B 1 38 ? -16.015 -51.060 3.388 1.00 26.69 24 TRP B C 1
ATOM 3309 O O . TRP B 1 38 ? -16.464 -51.896 4.192 1.00 25.53 24 TRP B O 1
ATOM 3320 N N A ASN B 1 39 ? -15.565 -51.384 2.163 0.70 24.63 25 ASN B N 1
ATOM 3321 N N B ASN B 1 39 ? -15.560 -51.382 2.156 0.30 23.61 25 ASN B N 1
ATOM 3322 C CA A ASN B 1 39 ? -15.587 -52.774 1.710 0.70 25.41 25 ASN B CA 1
ATOM 3323 C CA B ASN B 1 39 ? -15.540 -52.758 1.655 0.30 24.09 25 ASN B CA 1
ATOM 3324 C C A ASN B 1 39 ? -14.680 -53.661 2.560 0.70 28.17 25 ASN B C 1
ATOM 3325 C C B ASN B 1 39 ? -14.687 -53.643 2.560 0.30 27.44 25 ASN B C 1
ATOM 3326 O O A ASN B 1 39 ? -15.043 -54.805 2.852 0.70 28.64 25 ASN B O 1
ATOM 3327 O O B ASN B 1 39 ? -15.071 -54.781 2.842 0.30 27.82 25 ASN B O 1
ATOM 3336 N N . ASN B 1 40 ? -13.550 -53.106 3.039 1.00 22.68 26 ASN B N 1
ATOM 3337 C CA . ASN B 1 40 ? -12.656 -53.847 3.934 1.00 22.42 26 ASN B CA 1
ATOM 3338 C C . ASN B 1 40 ? -13.292 -54.024 5.312 1.00 25.12 26 ASN B C 1
ATOM 3339 O O . ASN B 1 40 ? -13.229 -55.134 5.858 1.00 26.18 26 ASN B O 1
ATOM 3344 N N . ALA B 1 41 ? -13.970 -52.980 5.845 1.00 22.52 27 ALA B N 1
ATOM 3345 C CA . ALA B 1 41 ? -14.657 -53.087 7.151 1.00 22.55 27 ALA B CA 1
ATOM 3346 C C . ALA B 1 41 ? -15.750 -54.153 7.139 1.00 27.15 27 ALA B C 1
ATOM 3347 O O . ALA B 1 41 ? -15.809 -54.973 8.053 1.00 26.13 27 ALA B O 1
ATOM 3349 N N . ILE B 1 42 ? -16.584 -54.191 6.076 1.00 26.55 28 ILE B N 1
ATOM 3350 C CA . ILE B 1 42 ? -17.654 -55.191 6.012 1.00 26.17 28 ILE B CA 1
ATOM 3351 C C . ILE B 1 42 ? -17.152 -56.612 5.731 1.00 30.24 28 ILE B C 1
ATOM 3352 O O . ILE B 1 42 ? -17.909 -57.579 5.849 1.00 31.70 28 ILE B O 1
ATOM 3357 N N . ASN B 1 43 ? -15.873 -56.732 5.352 1.00 26.56 29 ASN B N 1
ATOM 3358 C CA . ASN B 1 43 ? -15.243 -58.036 5.134 1.00 26.26 29 ASN B CA 1
ATOM 3359 C C . ASN B 1 43 ? -14.308 -58.430 6.301 1.00 29.75 29 ASN B C 1
ATOM 3360 O O . ASN B 1 43 ? -13.578 -59.429 6.199 1.00 29.65 29 ASN B O 1
ATOM 3365 N N . GLY B 1 44 ? -14.392 -57.687 7.414 1.00 26.19 30 GLY B N 1
ATOM 3366 C CA . GLY B 1 44 ? -13.619 -57.974 8.618 1.00 26.10 30 GLY B CA 1
ATOM 3367 C C . GLY B 1 44 ? -12.112 -57.934 8.449 1.00 29.01 30 GLY B C 1
ATOM 3368 O O . GLY B 1 44 ? -11.388 -58.676 9.134 1.00 28.80 30 GLY B O 1
ATOM 3369 N N . VAL B 1 45 ? -11.630 -57.066 7.542 1.00 26.37 31 VAL B N 1
ATOM 3370 C CA . VAL B 1 45 ? -10.205 -56.932 7.263 1.00 26.42 31 VAL B CA 1
ATOM 3371 C C . VAL B 1 45 ? -9.546 -56.077 8.339 1.00 27.74 31 VAL B C 1
ATOM 3372 O O . VAL B 1 45 ? -10.013 -54.985 8.627 1.00 27.68 31 VAL B O 1
ATOM 3376 N N . SER B 1 46 ? -8.452 -56.561 8.899 1.00 25.12 32 SER B N 1
ATOM 3377 C CA . SER B 1 46 ? -7.699 -55.817 9.898 1.00 23.95 32 SER B CA 1
ATOM 3378 C C . SER B 1 46 ? -6.717 -54.871 9.229 1.00 25.88 32 SER B C 1
ATOM 3379 O O . SER B 1 46 ? -6.025 -55.271 8.285 1.00 26.54 32 SER B O 1
ATOM 3382 N N . GLY B 1 47 ? -6.634 -53.641 9.738 1.00 21.64 33 GLY B N 1
ATOM 3383 C CA . GLY B 1 47 ? -5.667 -52.673 9.242 1.00 21.74 33 GLY B CA 1
ATOM 3384 C C . GLY B 1 47 ? -4.451 -52.552 10.146 1.00 23.37 33 GLY B C 1
ATOM 3385 O O . GLY B 1 47 ? -3.630 -51.652 9.960 1.00 23.17 33 GLY B O 1
ATOM 3386 N N . ILE B 1 48 ? -4.305 -53.480 11.123 1.00 20.91 34 ILE B N 1
ATOM 3387 C CA . ILE B 1 48 ? -3.218 -53.422 12.107 1.00 20.76 34 ILE B CA 1
ATOM 3388 C C . ILE B 1 48 ? -2.036 -54.283 11.706 1.00 24.90 34 ILE B C 1
ATOM 3389 O O . ILE B 1 48 ? -2.212 -55.426 11.277 1.00 24.76 34 ILE B O 1
ATOM 3394 N N . GLY B 1 49 ? -0.841 -53.742 11.871 1.00 23.10 35 GLY B N 1
ATOM 3395 C CA . GLY B 1 49 ? 0.401 -54.462 11.606 1.00 23.79 35 GLY B CA 1
ATOM 3396 C C . GLY B 1 49 ? 1.548 -53.931 12.441 1.00 27.96 35 GLY B C 1
ATOM 3397 O O . GLY B 1 49 ? 1.346 -53.072 13.313 1.00 23.84 35 GLY B O 1
ATOM 3398 N N . PRO B 1 50 ? 2.789 -54.360 12.156 1.00 27.51 36 PRO B N 1
ATOM 3399 C CA . PRO B 1 50 ? 3.929 -53.829 12.919 1.00 27.57 36 PRO B CA 1
ATOM 3400 C C . PRO B 1 50 ? 4.109 -52.342 12.634 1.00 28.44 36 PRO B C 1
ATOM 3401 O O . PRO B 1 50 ? 3.766 -51.872 11.545 1.00 28.67 36 PRO B O 1
ATOM 3405 N N . ILE B 1 51 ? 4.593 -51.589 13.636 1.00 24.07 37 ILE B N 1
ATOM 3406 C CA . ILE B 1 51 ? 4.841 -50.151 13.473 1.00 24.70 37 ILE B CA 1
ATOM 3407 C C . ILE B 1 51 ? 5.992 -49.977 12.488 1.00 29.76 37 ILE B C 1
ATOM 3408 O O . ILE B 1 51 ? 7.022 -50.645 12.630 1.00 30.60 37 ILE B O 1
ATOM 3413 N N . THR B 1 52 ? 5.816 -49.073 11.507 1.00 26.50 38 THR B N 1
ATOM 3414 C CA . THR B 1 52 ? 6.876 -48.741 10.543 1.00 26.68 38 THR B CA 1
ATOM 3415 C C . THR B 1 52 ? 7.206 -47.257 10.616 1.00 29.83 38 THR B C 1
ATOM 3416 O O . THR B 1 52 ? 8.292 -46.855 10.205 1.00 29.98 38 THR B O 1
ATOM 3420 N N . ARG B 1 53 ? 6.255 -46.434 11.089 1.00 25.71 39 ARG B N 1
ATOM 3421 C CA . ARG B 1 53 ? 6.414 -44.972 11.105 1.00 25.24 39 ARG B CA 1
ATOM 3422 C C . ARG B 1 53 ? 7.545 -44.500 12.002 1.00 30.60 39 ARG B C 1
ATOM 3423 O O . ARG B 1 53 ? 8.231 -43.531 11.668 1.00 30.77 39 ARG B O 1
ATOM 3431 N N . VAL B 1 54 ? 7.720 -45.163 13.145 1.00 28.11 40 VAL B N 1
ATOM 3432 C CA . VAL B 1 54 ? 8.799 -44.896 14.107 1.00 29.40 40 VAL B CA 1
ATOM 3433 C C . VAL B 1 54 ? 9.491 -46.241 14.386 1.00 35.21 40 VAL B C 1
ATOM 3434 O O . VAL B 1 54 ? 8.919 -47.290 14.091 1.00 33.93 40 VAL B O 1
ATOM 3438 N N . ASP B 1 55 ? 10.704 -46.226 14.930 1.00 33.34 41 ASP B N 1
ATOM 3439 C CA . ASP B 1 55 ? 11.385 -47.472 15.272 1.00 34.04 41 ASP B CA 1
ATOM 3440 C C . ASP B 1 55 ? 10.827 -47.892 16.633 1.00 36.99 41 ASP B C 1
ATOM 3441 O O . ASP B 1 55 ? 11.098 -47.219 17.621 1.00 37.74 41 ASP B O 1
ATOM 3446 N N . ALA B 1 56 ? 10.036 -48.984 16.682 1.00 32.89 42 ALA B N 1
ATOM 3447 C CA . ALA B 1 56 ? 9.383 -49.434 17.924 1.00 32.36 42 ALA B CA 1
ATOM 3448 C C . ALA B 1 56 ? 10.263 -50.191 18.931 1.00 33.92 42 ALA B C 1
ATOM 3449 O O . ALA B 1 56 ? 9.790 -50.514 20.031 1.00 30.71 42 ALA B O 1
ATOM 3451 N N . GLU B 1 57 ? 11.537 -50.452 18.583 1.00 30.94 43 GLU B N 1
ATOM 3452 C CA . GLU B 1 57 ? 12.460 -51.196 19.449 1.00 31.12 43 GLU B CA 1
ATOM 3453 C C . GLU B 1 57 ? 12.501 -50.676 20.893 1.00 34.68 43 GLU B C 1
ATOM 3454 O O . GLU B 1 57 ? 12.442 -51.481 21.824 1.00 35.48 43 GLU B O 1
ATOM 3460 N N . GLU B 1 58 ? 12.565 -49.343 21.077 1.00 32.19 44 GLU B N 1
ATOM 3461 C CA . GLU B 1 58 ? 12.642 -48.760 22.422 1.00 32.35 44 GLU B CA 1
ATOM 3462 C C . GLU B 1 58 ? 11.291 -48.519 23.112 1.00 34.24 44 GLU B C 1
ATOM 3463 O O . GLU B 1 58 ? 11.280 -48.141 24.284 1.00 32.93 44 GLU B O 1
ATOM 3469 N N . TYR B 1 59 ? 10.165 -48.784 22.417 1.00 27.51 45 TYR B N 1
ATOM 3470 C CA . TYR B 1 59 ? 8.825 -48.568 22.985 1.00 26.27 45 TYR B CA 1
ATOM 3471 C C . TYR B 1 59 ? 8.116 -49.869 23.408 1.00 28.82 45 TYR B C 1
ATOM 3472 O O . TYR B 1 59 ? 8.303 -50.883 22.741 1.00 28.48 45 TYR B O 1
ATOM 3481 N N . PRO B 1 60 ? 7.226 -49.885 24.429 1.00 26.31 46 PRO B N 1
ATOM 3482 C CA . PRO B 1 60 ? 6.537 -51.153 24.748 1.00 28.93 46 PRO B CA 1
ATOM 3483 C C . PRO B 1 60 ? 5.440 -51.537 23.751 1.00 31.37 46 PRO B C 1
ATOM 3484 O O . PRO B 1 60 ? 5.165 -52.721 23.614 1.00 32.12 46 PRO B O 1
ATOM 3488 N N . ALA B 1 61 ? 4.834 -50.559 23.047 1.00 27.74 47 ALA B N 1
ATOM 3489 C CA . ALA B 1 61 ? 3.831 -50.826 22.009 1.00 27.30 47 ALA B CA 1
ATOM 3490 C C . ALA B 1 61 ? 4.563 -51.197 20.717 1.00 27.51 47 ALA B C 1
ATOM 3491 O O . ALA B 1 61 ? 5.586 -50.577 20.385 1.00 25.86 47 ALA B O 1
ATOM 3493 N N . LYS B 1 62 ? 4.059 -52.214 20.002 1.00 24.68 48 LYS B N 1
ATOM 3494 C CA . LYS B 1 62 ? 4.757 -52.743 18.830 1.00 24.89 48 LYS B CA 1
ATOM 3495 C C . LYS B 1 62 ? 3.946 -52.748 17.567 1.00 26.56 48 LYS B C 1
ATOM 3496 O O . LYS B 1 62 ? 4.509 -53.001 16.498 1.00 26.09 48 LYS B O 1
ATOM 3502 N N . VAL B 1 63 ? 2.628 -52.504 17.671 1.00 21.38 49 VAL B N 1
ATOM 3503 C CA . VAL B 1 63 ? 1.756 -52.533 16.497 1.00 20.19 49 VAL B CA 1
ATOM 3504 C C . VAL B 1 63 ? 1.032 -51.202 16.327 1.00 22.95 49 VAL B C 1
ATOM 3505 O O . VAL B 1 63 ? 0.959 -50.408 17.271 1.00 22.47 49 VAL B O 1
ATOM 3509 N N . ALA B 1 64 ? 0.519 -50.943 15.117 1.00 19.48 50 ALA B N 1
ATOM 3510 C CA . ALA B 1 64 ? -0.217 -49.720 14.838 1.00 19.98 50 ALA B CA 1
ATOM 3511 C C . ALA B 1 64 ? -1.071 -49.953 13.606 1.00 21.32 50 ALA B C 1
ATOM 3512 O O . ALA B 1 64 ? -0.886 -50.940 12.883 1.00 21.25 50 ALA B O 1
ATOM 3514 N N . ALA B 1 65 ? -2.010 -49.026 13.356 1.00 19.60 51 ALA B N 1
ATOM 3515 C CA . ALA B 1 65 ? -2.862 -49.110 12.178 1.00 19.69 51 ALA B CA 1
ATOM 3516 C C . ALA B 1 65 ? -2.480 -47.910 11.295 1.00 21.47 51 ALA B C 1
ATOM 3517 O O . ALA B 1 65 ? -2.834 -46.765 11.559 1.00 19.04 51 ALA B O 1
ATOM 3519 N N . GLU B 1 66 ? -1.629 -48.172 10.305 1.00 19.66 52 GLU B N 1
ATOM 3520 C CA . GLU B 1 66 ? -1.109 -47.118 9.434 1.00 19.39 52 GLU B CA 1
ATOM 3521 C C . GLU B 1 66 ? -1.821 -47.046 8.103 1.00 21.06 52 GLU B C 1
ATOM 3522 O O . GLU B 1 66 ? -2.385 -48.056 7.659 1.00 20.50 52 GLU B O 1
ATOM 3528 N N . LEU B 1 67 ? -1.716 -45.886 7.409 1.00 18.50 53 LEU B N 1
ATOM 3529 C CA . LEU B 1 67 ? -2.239 -45.826 6.035 1.00 18.57 53 LEU B CA 1
ATOM 3530 C C . LEU B 1 67 ? -1.341 -46.746 5.199 1.00 22.25 53 LEU B C 1
ATOM 3531 O O . LEU B 1 67 ? -0.138 -46.864 5.489 1.00 22.38 53 LEU B O 1
ATOM 3536 N N . LYS B 1 68 ? -1.921 -47.415 4.210 1.00 21.54 54 LYS B N 1
ATOM 3537 C CA . LYS B 1 68 ? -1.159 -48.297 3.325 1.00 23.04 54 LYS B CA 1
ATOM 3538 C C . LYS B 1 68 ? -1.005 -47.638 1.994 1.00 25.23 54 LYS B C 1
ATOM 3539 O O . LYS B 1 68 ? -1.997 -47.250 1.382 1.00 23.81 54 LYS B O 1
ATOM 3545 N N . ASP B 1 69 ? 0.242 -47.560 1.505 1.00 25.31 55 ASP B N 1
ATOM 3546 C CA . ASP B 1 69 ? 0.507 -47.037 0.159 1.00 25.69 55 ASP B CA 1
ATOM 3547 C C . ASP B 1 69 ? -0.032 -45.610 -0.064 1.00 27.62 55 ASP B C 1
ATOM 3548 O O . ASP B 1 69 ? -0.529 -45.299 -1.154 1.00 27.77 55 ASP B O 1
ATOM 3553 N N . PHE B 1 70 ? 0.013 -44.767 0.980 1.00 24.08 56 PHE B N 1
ATOM 3554 C CA . PHE B 1 70 ? -0.454 -43.389 0.822 1.00 22.69 56 PHE B CA 1
ATOM 3555 C C . PHE B 1 70 ? 0.729 -42.519 0.447 1.00 25.22 56 PHE B C 1
ATOM 3556 O O . PHE B 1 70 ? 1.643 -42.317 1.262 1.00 25.95 56 PHE B O 1
ATOM 3564 N N . ASN B 1 71 ? 0.707 -41.988 -0.786 1.00 23.92 57 ASN B N 1
ATOM 3565 C CA . ASN B 1 71 ? 1.740 -41.097 -1.285 1.00 24.54 57 ASN B CA 1
ATOM 3566 C C . ASN B 1 71 ? 1.047 -39.777 -1.525 1.00 27.04 57 ASN B C 1
ATOM 3567 O O . ASN B 1 71 ? 0.230 -39.662 -2.453 1.00 26.05 57 ASN B O 1
ATOM 3572 N N . VAL B 1 72 ? 1.326 -38.787 -0.659 1.00 23.63 58 VAL B N 1
ATOM 3573 C CA . VAL B 1 72 ? 0.683 -37.479 -0.768 1.00 22.71 58 VAL B CA 1
ATOM 3574 C C . VAL B 1 72 ? 0.914 -36.831 -2.140 1.00 26.94 58 VAL B C 1
ATOM 3575 O O . VAL B 1 72 ? 0.032 -36.117 -2.615 1.00 26.67 58 VAL B O 1
ATOM 3579 N N . GLU B 1 73 ? 2.070 -37.120 -2.784 1.00 27.77 59 GLU B N 1
ATOM 3580 C CA . GLU B 1 73 ? 2.399 -36.578 -4.117 1.00 28.88 59 GLU B CA 1
ATOM 3581 C C . GLU B 1 73 ? 1.439 -37.036 -5.225 1.00 34.27 59 GLU B C 1
ATOM 3582 O O . GLU B 1 73 ? 1.448 -36.460 -6.313 1.00 33.77 59 GLU B O 1
ATOM 3588 N N . ASP B 1 74 ? 0.572 -38.038 -4.938 1.00 31.84 60 ASP B N 1
ATOM 3589 C CA . ASP B 1 74 ? -0.471 -38.475 -5.870 1.00 32.07 60 ASP B CA 1
ATOM 3590 C C . ASP B 1 74 ? -1.654 -37.522 -5.851 1.00 34.35 60 ASP B C 1
ATOM 3591 O O . ASP B 1 74 ? -2.541 -37.626 -6.697 1.00 33.72 60 ASP B O 1
ATOM 3596 N N . TYR B 1 75 ? -1.704 -36.616 -4.853 1.00 28.31 61 TYR B N 1
ATOM 3597 C CA . TYR B 1 75 ? -2.826 -35.700 -4.649 1.00 27.07 61 TYR B CA 1
ATOM 3598 C C . TYR B 1 75 ? -2.443 -34.246 -4.787 1.00 26.73 61 TYR B C 1
ATOM 3599 O O . TYR B 1 75 ? -3.319 -33.419 -4.975 1.00 28.77 61 TYR B O 1
ATOM 3608 N N . MET B 1 76 ? -1.149 -33.923 -4.639 1.00 25.47 62 MET B N 1
ATOM 3609 C CA . MET B 1 76 ? -0.696 -32.531 -4.708 1.00 24.09 62 MET B CA 1
ATOM 3610 C C . MET B 1 76 ? 0.782 -32.480 -5.064 1.00 29.92 62 MET B C 1
ATOM 3611 O O . MET B 1 76 ? 1.475 -33.497 -4.976 1.00 30.59 62 MET B O 1
ATOM 3616 N N . ASP B 1 77 ? 1.291 -31.290 -5.414 1.00 26.24 63 ASP B N 1
ATOM 3617 C CA . ASP B 1 77 ? 2.717 -31.154 -5.702 1.00 27.92 63 ASP B CA 1
ATOM 3618 C C . ASP B 1 77 ? 3.512 -31.329 -4.417 1.00 30.47 63 ASP B C 1
ATOM 3619 O O . ASP B 1 77 ? 3.030 -30.962 -3.337 1.00 29.00 63 ASP B O 1
ATOM 3624 N N . LYS B 1 78 ? 4.725 -31.879 -4.529 1.00 27.85 64 LYS B N 1
ATOM 3625 C CA . LYS B 1 78 ? 5.651 -32.070 -3.409 1.00 27.69 64 LYS B CA 1
ATOM 3626 C C . LYS B 1 78 ? 5.868 -30.730 -2.668 1.00 31.06 64 LYS B C 1
ATOM 3627 O O . LYS B 1 78 ? 5.902 -30.715 -1.428 1.00 30.13 64 LYS B O 1
ATOM 3633 N N . LYS B 1 79 ? 5.966 -29.602 -3.419 1.00 26.04 65 LYS B N 1
ATOM 3634 C CA . LYS B 1 79 ? 6.160 -28.285 -2.806 1.00 25.67 65 LYS B CA 1
ATOM 3635 C C . LYS B 1 79 ? 5.008 -27.905 -1.862 1.00 27.08 65 LYS B C 1
ATOM 3636 O O . LYS B 1 79 ? 5.253 -27.238 -0.864 1.00 25.82 65 LYS B O 1
ATOM 3642 N N . GLU B 1 80 ? 3.765 -28.305 -2.198 1.00 24.21 66 GLU B N 1
ATOM 3643 C CA . GLU B 1 80 ? 2.571 -28.029 -1.399 1.00 23.28 66 GLU B CA 1
ATOM 3644 C C . GLU B 1 80 ? 2.553 -28.961 -0.168 1.00 26.47 66 GLU B C 1
ATOM 3645 O O . GLU B 1 80 ? 2.239 -28.505 0.942 1.00 24.43 66 GLU B O 1
ATOM 3651 N N . ALA B 1 81 ? 2.905 -30.260 -0.370 1.00 24.29 67 ALA B N 1
ATOM 3652 C CA . ALA B 1 81 ? 2.940 -31.249 0.718 1.00 24.05 67 ALA B CA 1
ATOM 3653 C C . ALA B 1 81 ? 3.954 -30.861 1.765 1.00 26.79 67 ALA B C 1
ATOM 3654 O O . ALA B 1 81 ? 3.713 -31.092 2.958 1.00 23.68 67 ALA B O 1
ATOM 3656 N N . ARG B 1 82 ? 5.095 -30.273 1.335 1.00 23.95 68 ARG B N 1
ATOM 3657 C CA . ARG B 1 82 ? 6.164 -29.899 2.263 1.00 24.44 68 ARG B CA 1
ATOM 3658 C C . ARG B 1 82 ? 5.752 -28.779 3.223 1.00 27.01 68 ARG B C 1
ATOM 3659 O O . ARG B 1 82 ? 6.441 -28.543 4.212 1.00 28.41 68 ARG B O 1
ATOM 3662 N N . LYS B 1 83 ? 4.648 -28.101 2.921 1.00 21.02 69 LYS B N 1
ATOM 3663 C CA . LYS B 1 83 ? 4.124 -27.006 3.734 1.00 20.78 69 LYS B CA 1
ATOM 3664 C C . LYS B 1 83 ? 2.893 -27.464 4.561 1.00 20.87 69 LYS B C 1
ATOM 3665 O O . LYS B 1 83 ? 2.143 -26.651 5.101 1.00 20.95 69 LYS B O 1
ATOM 3671 N N . MET B 1 84 ? 2.731 -28.809 4.694 1.00 18.96 70 MET B N 1
ATOM 3672 C CA . MET B 1 84 ? 1.615 -29.372 5.452 1.00 17.86 70 MET B CA 1
ATOM 3673 C C . MET B 1 84 ? 2.112 -30.511 6.324 1.00 18.97 70 MET B C 1
ATOM 3674 O O . MET B 1 84 ? 2.808 -31.415 5.831 1.00 20.00 70 MET B O 1
ATOM 3679 N N . ASP B 1 85 ? 1.695 -30.524 7.599 1.00 16.01 71 ASP B N 1
ATOM 3680 C CA . ASP B 1 85 ? 1.963 -31.689 8.447 1.00 15.52 71 ASP B CA 1
ATOM 3681 C C . ASP B 1 85 ? 1.052 -32.800 7.909 1.00 16.42 71 ASP B C 1
ATOM 3682 O O . ASP B 1 85 ? 0.022 -32.515 7.282 1.00 16.44 71 ASP B O 1
ATOM 3687 N N . ARG B 1 86 ? 1.395 -34.066 8.178 1.00 14.75 72 ARG B N 1
ATOM 3688 C CA . ARG B 1 86 ? 0.531 -35.177 7.779 1.00 15.01 72 ARG B CA 1
ATOM 3689 C C . ARG B 1 86 ? -0.939 -34.987 8.195 1.00 15.71 72 ARG B C 1
ATOM 3690 O O . ARG B 1 86 ? -1.816 -35.352 7.416 1.00 16.74 72 ARG B O 1
ATOM 3698 N N . PHE B 1 87 ? -1.233 -34.426 9.411 1.00 14.24 73 PHE B N 1
ATOM 3699 C CA . PHE B 1 87 ? -2.643 -34.334 9.799 1.00 13.51 73 PHE B CA 1
ATOM 3700 C C . PHE B 1 87 ? -3.413 -33.399 8.841 1.00 15.47 73 PHE B C 1
ATOM 3701 O O . PHE B 1 87 ? -4.585 -33.645 8.577 1.00 16.42 73 PHE B O 1
ATOM 3709 N N . THR B 1 88 ? -2.744 -32.354 8.316 1.00 14.84 74 THR B N 1
ATOM 3710 C CA . THR B 1 88 ? -3.370 -31.428 7.366 1.00 14.47 74 THR B CA 1
ATOM 3711 C C . THR B 1 88 ? -3.454 -32.078 5.981 1.00 17.42 74 THR B C 1
ATOM 3712 O O . THR B 1 88 ? -4.461 -31.912 5.281 1.00 17.21 74 THR B O 1
ATOM 3716 N N . GLN B 1 89 ? -2.410 -32.830 5.581 1.00 14.73 75 GLN B N 1
ATOM 3717 C CA . GLN B 1 89 ? -2.453 -33.530 4.284 1.00 15.02 75 GLN B CA 1
ATOM 3718 C C . GLN B 1 89 ? -3.669 -34.456 4.278 1.00 16.90 75 GLN B C 1
ATOM 3719 O O . GLN B 1 89 ? -4.427 -34.472 3.302 1.00 16.54 75 GLN B O 1
ATOM 3725 N N . TYR B 1 90 ? -3.887 -35.220 5.382 1.00 15.42 76 TYR B N 1
ATOM 3726 C CA . TYR B 1 90 ? -5.012 -36.171 5.394 1.00 15.33 76 TYR B CA 1
ATOM 3727 C C . TYR B 1 90 ? -6.336 -35.423 5.333 1.00 18.08 76 TYR B C 1
ATOM 3728 O O . TYR B 1 90 ? -7.253 -35.853 4.619 1.00 17.04 76 TYR B O 1
ATOM 3737 N N . ALA B 1 91 ? -6.445 -34.302 6.072 1.00 14.93 77 ALA B N 1
ATOM 3738 C CA . ALA B 1 91 ? -7.696 -33.535 6.095 1.00 15.93 77 ALA B CA 1
ATOM 3739 C C . ALA B 1 91 ? -8.022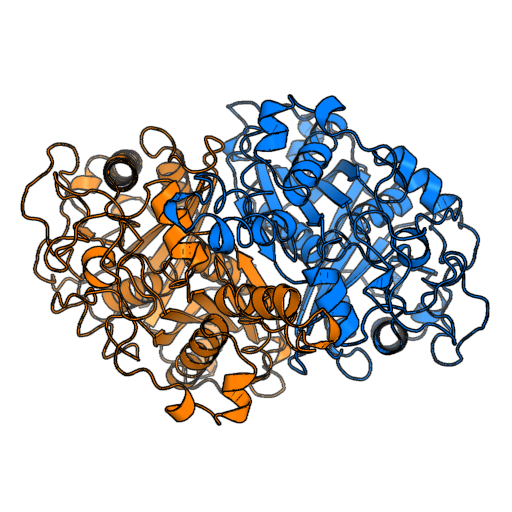 -32.937 4.729 1.00 16.20 77 ALA B C 1
ATOM 3740 O O . ALA B 1 91 ? -9.169 -33.009 4.301 1.00 17.07 77 ALA B O 1
ATOM 3742 N N . VAL B 1 92 ? -7.016 -32.380 4.037 1.00 15.76 78 VAL B N 1
ATOM 3743 C CA . VAL B 1 92 ? -7.260 -31.752 2.734 1.00 15.32 78 VAL B CA 1
ATOM 3744 C C . VAL B 1 92 ? -7.638 -32.823 1.723 1.00 17.63 78 VAL B C 1
ATOM 3745 O O . VAL B 1 92 ? -8.603 -32.633 0.968 1.00 17.76 78 VAL B O 1
ATOM 3749 N N . VAL B 1 93 ? -6.919 -33.954 1.732 1.00 15.79 79 VAL B N 1
ATOM 3750 C CA . VAL B 1 93 ? -7.220 -35.037 0.775 1.00 16.39 79 VAL B CA 1
ATOM 3751 C C . VAL B 1 93 ? -8.646 -35.609 1.029 1.00 18.78 79 VAL B C 1
ATOM 3752 O O . VAL B 1 93 ? -9.428 -35.749 0.083 1.00 18.69 79 VAL B O 1
ATOM 3756 N N . ALA B 1 94 ? -8.998 -35.915 2.300 1.00 16.89 80 ALA B N 1
ATOM 3757 C CA . ALA B 1 94 ? -10.319 -36.464 2.616 1.00 17.24 80 ALA B CA 1
ATOM 3758 C C . ALA B 1 94 ? -11.424 -35.434 2.343 1.00 18.20 80 ALA B C 1
ATOM 3759 O O . ALA B 1 94 ? -12.485 -35.837 1.848 1.00 18.01 80 ALA B O 1
ATOM 3761 N N . ALA B 1 95 ? -11.188 -34.123 2.622 1.00 16.67 81 ALA B N 1
ATOM 3762 C CA . ALA B 1 95 ? -12.214 -33.073 2.389 1.00 16.71 81 ALA B CA 1
ATOM 3763 C C . ALA B 1 95 ? -12.476 -32.925 0.897 1.00 19.11 81 ALA B C 1
ATOM 3764 O O . ALA B 1 95 ? -13.644 -32.842 0.488 1.00 18.86 81 ALA B O 1
ATOM 3766 N N . LYS B 1 96 ? -11.401 -32.957 0.069 1.00 17.08 82 LYS B N 1
ATOM 3767 C CA . LYS B 1 96 ? -11.573 -32.856 -1.392 1.00 17.45 82 LYS B CA 1
ATOM 3768 C C . LYS B 1 96 ? -12.360 -34.070 -1.898 1.00 21.05 82 LYS B C 1
ATOM 3769 O O . LYS B 1 96 ? -13.258 -33.899 -2.736 1.00 21.27 82 LYS B O 1
ATOM 3775 N N A MET B 1 97 ? -12.066 -35.312 -1.388 0.70 18.35 83 MET B N 1
ATOM 3776 N N B MET B 1 97 ? -12.083 -35.257 -1.339 0.30 16.53 83 MET B N 1
ATOM 3777 C CA A MET B 1 97 ? -12.842 -36.481 -1.811 0.70 18.11 83 MET B CA 1
ATOM 3778 C CA B MET B 1 97 ? -12.782 -36.486 -1.668 0.30 15.60 83 MET B CA 1
ATOM 3779 C C A MET B 1 97 ? -14.312 -36.326 -1.386 0.70 19.88 83 MET B C 1
ATOM 3780 C C B MET B 1 97 ? -14.271 -36.360 -1.345 0.30 20.00 83 MET B C 1
ATOM 3781 O O A MET B 1 97 ? -15.178 -36.672 -2.176 0.70 19.88 83 MET B O 1
ATOM 3782 O O B MET B 1 97 ? -15.099 -36.791 -2.144 0.30 20.16 83 MET B O 1
ATOM 3791 N N . ALA B 1 98 ? -14.602 -35.786 -0.171 1.00 17.84 84 ALA B N 1
ATOM 3792 C CA . ALA B 1 98 ? -15.988 -35.613 0.282 1.00 16.37 84 ALA B CA 1
ATOM 3793 C C . ALA B 1 98 ? -16.749 -34.609 -0.575 1.00 18.62 84 ALA B C 1
ATOM 3794 O O . ALA B 1 98 ? -17.897 -34.867 -0.952 1.00 18.44 84 ALA B O 1
ATOM 3796 N N . VAL B 1 99 ? -16.108 -33.478 -0.916 1.00 16.99 85 VAL B N 1
ATOM 3797 C CA . VAL B 1 99 ? -16.762 -32.459 -1.745 1.00 17.27 85 VAL B CA 1
ATOM 3798 C C . VAL B 1 99 ? -16.986 -32.977 -3.181 1.00 19.77 85 VAL B C 1
ATOM 3799 O O . VAL B 1 99 ? -18.060 -32.735 -3.754 1.00 20.47 85 VAL B O 1
ATOM 3803 N N . GLU B 1 100 ? -16.029 -33.757 -3.730 1.00 18.26 86 GLU B N 1
ATOM 3804 C CA . GLU B 1 100 ? -16.170 -34.385 -5.052 1.00 19.28 86 GLU B CA 1
ATOM 3805 C C . GLU B 1 100 ? -17.303 -35.421 -5.027 1.00 20.54 86 GLU B C 1
ATOM 3806 O O . GLU B 1 100 ? -18.148 -35.462 -5.936 1.00 20.95 86 GLU B O 1
ATOM 3812 N N . ASP B 1 101 ? -17.377 -36.202 -3.934 1.00 19.24 87 ASP B N 1
ATOM 3813 C CA . ASP B 1 101 ? -18.441 -37.189 -3.766 1.00 19.04 87 ASP B CA 1
ATOM 3814 C C . ASP B 1 101 ? -19.820 -36.497 -3.701 1.00 20.86 87 ASP B C 1
ATOM 3815 O O . ASP B 1 101 ? -20.787 -36.971 -4.323 1.00 21.19 87 ASP B O 1
ATOM 3820 N N . ALA B 1 102 ? -19.878 -35.330 -3.035 1.00 17.97 88 ALA B N 1
ATOM 3821 C CA . ALA B 1 102 ? -21.109 -34.539 -2.913 1.00 18.54 88 ALA B CA 1
ATOM 3822 C C . ALA B 1 102 ? -21.468 -33.809 -4.214 1.00 20.36 88 ALA B C 1
ATOM 3823 O O . ALA B 1 102 ? -22.560 -33.261 -4.319 1.00 20.96 88 ALA B O 1
ATOM 3825 N N . ASP B 1 103 ? -20.533 -33.768 -5.173 1.00 17.33 89 ASP B N 1
ATOM 3826 C CA . ASP B 1 103 ? -20.660 -33.051 -6.451 1.00 18.27 89 ASP B CA 1
ATOM 3827 C C . ASP B 1 103 ? -20.999 -31.568 -6.167 1.00 20.34 89 ASP B C 1
ATOM 3828 O O . ASP B 1 103 ? -21.806 -30.947 -6.856 1.00 21.08 89 ASP B O 1
ATOM 3833 N N . LEU B 1 104 ? -20.376 -31.018 -5.112 1.00 18.97 90 LEU B N 1
ATOM 3834 C CA . LEU B 1 104 ? -20.661 -29.662 -4.693 1.00 18.12 90 LEU B CA 1
ATOM 3835 C C . LEU B 1 104 ? -19.737 -28.681 -5.373 1.00 21.60 90 LEU B C 1
ATOM 3836 O O . LEU B 1 104 ? -18.515 -28.817 -5.267 1.00 20.91 90 LEU B O 1
ATOM 3841 N N A ASN B 1 105 ? -20.332 -27.696 -6.045 0.60 18.56 91 ASN B N 1
ATOM 3842 N N B ASN B 1 105 ? -20.293 -27.690 -6.084 0.40 18.80 91 ASN B N 1
ATOM 3843 C CA A ASN B 1 105 ? -19.639 -26.585 -6.657 0.60 18.40 91 ASN B CA 1
ATOM 3844 C CA B ASN B 1 105 ? -19.476 -26.681 -6.754 0.40 18.85 91 ASN B CA 1
ATOM 3845 C C A ASN B 1 105 ? -19.962 -25.399 -5.767 0.60 20.65 91 ASN B C 1
ATOM 3846 C C B ASN B 1 105 ? -19.488 -25.369 -5.973 0.40 21.77 91 ASN B C 1
ATOM 3847 O O A ASN B 1 105 ? -21.134 -25.022 -5.622 0.60 20.66 91 ASN B O 1
ATOM 3848 O O B ASN B 1 105 ? -20.496 -24.655 -5.969 0.40 22.65 91 ASN B O 1
ATOM 3857 N N A ILE B 1 106 ? -18.946 -24.882 -5.088 0.60 18.27 92 ILE B N 1
ATOM 3858 N N B ILE B 1 106 ? -18.371 -25.077 -5.286 0.40 18.31 92 ILE B N 1
ATOM 3859 C CA A ILE B 1 106 ? -19.153 -23.775 -4.164 0.60 17.85 92 ILE B CA 1
ATOM 3860 C CA B ILE B 1 106 ? -18.251 -23.873 -4.475 0.40 18.04 92 ILE B CA 1
ATOM 3861 C C A ILE B 1 106 ? -19.143 -22.484 -4.977 0.60 21.16 92 ILE B C 1
ATOM 3862 C C B ILE B 1 106 ? -17.946 -22.675 -5.361 0.40 23.81 92 ILE B C 1
ATOM 3863 O O A ILE B 1 106 ? -18.100 -21.843 -5.107 0.60 21.21 92 ILE B O 1
ATOM 3864 O O B ILE B 1 106 ? -17.007 -22.695 -6.166 0.40 26.07 92 ILE B O 1
ATOM 3873 N N A THR B 1 107 ? -20.314 -22.125 -5.548 0.60 17.66 93 THR B N 1
ATOM 3874 N N B THR B 1 107 ? -18.816 -21.671 -5.271 0.40 18.67 93 THR B N 1
ATOM 3875 C CA A THR B 1 107 ? -20.490 -20.930 -6.373 0.60 17.69 93 THR B CA 1
ATOM 3876 C CA B THR B 1 107 ? -18.760 -20.455 -6.072 0.40 17.37 93 THR B CA 1
ATOM 3877 C C A THR B 1 107 ? -20.500 -19.668 -5.499 0.60 22.34 93 THR B C 1
ATOM 3878 C C B THR B 1 107 ? -18.750 -19.241 -5.167 0.40 18.23 93 THR B C 1
ATOM 3879 O O A THR B 1 107 ? -20.604 -19.789 -4.270 0.60 22.08 93 THR B O 1
ATOM 3880 O O B THR B 1 107 ? -19.026 -19.369 -3.971 0.40 16.38 93 THR B O 1
ATOM 3887 N N A ASP B 1 108 ? -20.318 -18.464 -6.116 0.60 20.45 94 ASP B N 1
ATOM 3888 N N B ASP B 1 108 ? -18.538 -18.047 -5.742 0.40 15.41 94 ASP B N 1
ATOM 3889 C CA A ASP B 1 108 ? -20.152 -17.210 -5.361 0.60 20.72 94 ASP B CA 1
ATOM 3890 C CA B ASP B 1 108 ? -18.593 -16.811 -4.963 0.40 15.00 94 ASP B CA 1
ATOM 3891 C C A ASP B 1 108 ? -21.163 -16.898 -4.278 0.60 23.18 94 ASP B C 1
ATOM 3892 C C B ASP B 1 108 ? -19.987 -16.598 -4.357 0.40 21.11 94 ASP B C 1
ATOM 3893 O O A ASP B 1 108 ? -20.757 -16.524 -3.181 0.60 21.16 94 ASP B O 1
ATOM 3894 O O B ASP B 1 108 ? -20.097 -15.998 -3.297 0.40 21.79 94 ASP B O 1
ATOM 3903 N N A GLU B 1 109 ? -22.465 -17.034 -4.577 0.60 21.46 95 GLU B N 1
ATOM 3904 N N B GLU B 1 109 ? -21.043 -17.114 -5.014 0.40 18.41 95 GLU B N 1
ATOM 3905 C CA A GLU B 1 109 ? -23.529 -16.768 -3.603 0.60 21.70 95 GLU B CA 1
ATOM 3906 C CA B GLU B 1 109 ? -22.423 -16.957 -4.567 0.40 18.76 95 GLU B CA 1
ATOM 3907 C C A GLU B 1 109 ? -23.617 -17.865 -2.536 0.60 25.49 95 GLU B C 1
ATOM 3908 C C B GLU B 1 109 ? -22.805 -17.773 -3.335 0.40 22.59 95 GLU B C 1
ATOM 3909 O O A GLU B 1 109 ? -24.253 -17.669 -1.493 0.60 24.76 95 GLU B O 1
ATOM 3910 O O B GLU B 1 109 ? -23.423 -17.211 -2.436 0.40 22.82 95 GLU B O 1
ATOM 3913 N N A ILE B 1 110 ? -22.972 -19.012 -2.788 0.60 22.44 96 ILE B N 1
ATOM 3914 N N B ILE B 1 110 ? -22.460 -19.087 -3.298 0.40 19.74 96 ILE B N 1
ATOM 3915 C CA A ILE B 1 110 ? -22.961 -20.091 -1.823 0.60 21.77 96 ILE B CA 1
ATOM 3916 C CA B ILE B 1 110 ? -22.808 -20.010 -2.203 0.40 18.82 96 ILE B CA 1
ATOM 3917 C C A ILE B 1 110 ? -21.704 -20.113 -0.933 0.60 22.28 96 ILE B C 1
ATOM 3918 C C B ILE B 1 110 ? -21.755 -19.988 -1.069 0.40 21.65 96 ILE B C 1
ATOM 3919 O O A ILE B 1 110 ? -21.821 -20.634 0.176 0.60 19.73 96 ILE B O 1
ATOM 3920 O O B ILE B 1 110 ? -22.081 -20.316 0.070 0.40 20.56 96 ILE B O 1
ATOM 3929 N N . ALA B 1 111 ? -20.522 -19.561 -1.385 1.00 18.97 97 ALA B N 1
ATOM 3930 C CA . ALA B 1 111 ? -19.315 -19.543 -0.506 1.00 18.85 97 ALA B CA 1
ATOM 3931 C C . ALA B 1 111 ? -19.563 -19.054 0.931 1.00 18.74 97 ALA B C 1
ATOM 3932 O O . ALA B 1 111 ? -19.105 -19.739 1.836 1.00 17.26 97 ALA B O 1
ATOM 3934 N N . PRO B 1 112 ? -20.277 -17.918 1.179 1.00 16.64 98 PRO B N 1
ATOM 3935 C CA . PRO B 1 112 ? -20.481 -17.494 2.586 1.00 16.31 98 PRO B CA 1
ATOM 3936 C C . PRO B 1 112 ? -21.403 -18.417 3.392 1.00 19.25 98 PRO B C 1
ATOM 3937 O O . PRO B 1 112 ? -21.490 -18.268 4.620 1.00 19.11 98 PRO B O 1
ATOM 3941 N N . ARG B 1 113 ? -22.067 -19.358 2.718 1.00 16.82 99 ARG B N 1
ATOM 3942 C CA . ARG B 1 113 ? -23.003 -20.308 3.350 1.00 16.63 99 ARG B CA 1
ATOM 3943 C C . ARG B 1 113 ? -22.399 -21.701 3.460 1.00 17.18 99 ARG B C 1
ATOM 3944 O O . ARG B 1 113 ? -23.086 -22.625 3.906 1.00 17.48 99 ARG B O 1
ATOM 3952 N N . VAL B 1 114 ? -21.105 -21.856 3.089 1.00 14.88 100 VAL B N 1
ATOM 3953 C CA . VAL B 1 114 ? -20.402 -23.146 3.170 1.00 13.96 100 VAL B CA 1
ATOM 3954 C C . VAL B 1 114 ? -19.290 -22.950 4.205 1.00 16.68 100 VAL B C 1
ATOM 3955 O O . VAL B 1 114 ? -18.380 -22.137 3.985 1.00 16.18 100 VAL B O 1
ATOM 3959 N N . GLY B 1 115 ? -19.371 -23.695 5.295 1.00 15.31 101 GLY B N 1
ATOM 3960 C CA . GLY B 1 115 ? -18.374 -23.626 6.358 1.00 15.02 101 GLY B CA 1
ATOM 3961 C C . GLY B 1 115 ? -17.567 -24.898 6.510 1.00 15.45 101 GLY B C 1
ATOM 3962 O O . GLY B 1 115 ? -17.778 -25.886 5.802 1.00 14.45 101 GLY B O 1
ATOM 3963 N N . VAL B 1 116 ? -16.610 -24.864 7.433 1.00 13.75 102 VAL B N 1
ATOM 3964 C CA . VAL B 1 116 ? -15.705 -25.986 7.682 1.00 13.12 102 VAL B CA 1
ATOM 3965 C C . VAL B 1 116 ? -15.524 -26.143 9.178 1.00 16.07 102 VAL B C 1
ATOM 3966 O O . VAL B 1 116 ? -15.244 -25.154 9.867 1.00 15.16 102 VAL B O 1
ATOM 3970 N N . TRP B 1 117 ? -15.695 -27.370 9.691 1.00 14.19 103 TRP B N 1
ATOM 3971 C CA . TRP B 1 117 ? -15.528 -27.616 11.132 1.00 14.50 103 TRP B CA 1
ATOM 3972 C C . TRP B 1 117 ? -14.845 -28.969 11.265 1.00 16.50 103 TRP B C 1
ATOM 3973 O O . TRP B 1 117 ? -15.498 -30.004 11.397 1.00 15.80 103 TRP B O 1
ATOM 3984 N N . VAL B 1 118 ? -13.512 -28.956 11.238 1.00 14.45 104 VAL B N 1
ATOM 3985 C CA . VAL B 1 118 ? -12.720 -30.189 11.271 1.00 12.83 104 VAL B CA 1
ATOM 3986 C C . VAL B 1 118 ? -11.807 -30.097 12.469 1.00 16.20 104 VAL B C 1
ATOM 3987 O O . VAL B 1 118 ? -11.159 -29.066 12.675 1.00 17.81 104 VAL B O 1
ATOM 3991 N N . GLY B 1 119 ? -11.809 -31.135 13.289 1.00 14.58 105 GLY B N 1
ATOM 3992 C CA . GLY B 1 119 ? -10.957 -31.131 14.464 1.00 14.74 105 GLY B CA 1
ATOM 3993 C C . GLY B 1 119 ? -9.795 -32.082 14.347 1.00 16.25 105 GLY B C 1
ATOM 3994 O O . GLY B 1 119 ? -9.757 -32.927 13.454 1.00 16.14 105 GLY B O 1
ATOM 3995 N N . SER B 1 120 ? -8.860 -31.951 15.272 1.00 14.14 106 SER B N 1
ATOM 3996 C CA . SER B 1 120 ? -7.740 -32.868 15.414 1.00 15.25 106 SER B CA 1
ATOM 3997 C C . SER B 1 120 ? -7.418 -32.921 16.901 1.00 18.15 106 SER B C 1
ATOM 3998 O O . SER B 1 120 ? -7.557 -31.895 17.558 1.00 19.58 106 SER B O 1
ATOM 4001 N N . GLY B 1 121 ? -7.029 -34.081 17.431 1.00 15.61 107 GLY B N 1
ATOM 4002 C CA . GLY B 1 121 ? -6.692 -34.180 18.855 1.00 15.10 107 GLY B CA 1
ATOM 4003 C C . GLY B 1 121 ? -5.330 -33.610 19.171 1.00 17.72 107 GLY B C 1
ATOM 4004 O O . GLY B 1 121 ? -5.147 -32.986 20.218 1.00 17.85 107 GLY B O 1
ATOM 4005 N N . PHE B 1 122 ? -4.352 -33.831 18.252 1.00 15.99 108 PHE B N 1
ATOM 4006 C CA . PHE B 1 122 ? -2.973 -33.374 18.437 1.00 16.81 108 PHE B CA 1
ATOM 4007 C C . PHE B 1 122 ? -2.489 -32.339 17.432 1.00 18.87 108 PHE B C 1
ATOM 4008 O O . PHE B 1 122 ? -1.467 -31.685 17.695 1.00 19.44 108 PHE B O 1
ATOM 4016 N N . GLY B 1 123 ? -3.139 -32.230 16.273 1.00 14.99 109 GLY B N 1
ATOM 4017 C CA . GLY B 1 123 ? -2.582 -31.330 15.274 1.00 15.22 109 GLY B CA 1
ATOM 4018 C C . GLY B 1 123 ? -1.221 -31.828 14.804 1.00 16.79 109 GLY B C 1
ATOM 4019 O O . GLY B 1 123 ? -0.981 -33.044 14.691 1.00 16.86 109 GLY B O 1
ATOM 4020 N N . GLY B 1 124 ? -0.364 -30.879 14.479 1.00 16.31 110 GLY B N 1
ATOM 4021 C CA . GLY B 1 124 ? 0.921 -31.168 13.850 1.00 16.46 110 GLY B CA 1
ATOM 4022 C C . GLY B 1 124 ? 2.025 -31.542 14.801 1.00 18.07 110 GLY B C 1
ATOM 4023 O O . GLY B 1 124 ? 3.080 -30.886 14.824 1.00 17.43 110 GLY B O 1
ATOM 4024 N N . LEU B 1 125 ? 1.813 -32.611 15.557 1.00 16.52 111 LEU B N 1
ATOM 4025 C CA . LEU B 1 125 ? 2.826 -33.044 16.539 1.00 16.15 111 LEU B CA 1
ATOM 4026 C C . LEU B 1 125 ? 4.158 -33.425 15.901 1.00 18.32 111 LEU B C 1
ATOM 4027 O O . LEU B 1 125 ? 5.206 -33.081 16.460 1.00 17.83 111 LEU B O 1
ATOM 4032 N N . GLU B 1 126 ? 4.133 -34.095 14.736 1.00 16.38 112 GLU B N 1
ATOM 4033 C CA . GLU B 1 126 ? 5.385 -34.425 14.045 1.00 15.36 112 GLU B CA 1
ATOM 4034 C C . GLU B 1 126 ? 6.156 -33.143 13.693 1.00 17.77 112 GLU B C 1
ATOM 4035 O O . GLU B 1 126 ? 7.369 -33.083 13.932 1.00 17.29 112 GLU B O 1
ATOM 4041 N N . THR B 1 127 ? 5.457 -32.111 13.169 1.00 15.05 113 THR B N 1
ATOM 4042 C CA . THR B 1 127 ? 6.118 -30.833 12.824 1.00 15.14 113 THR B CA 1
ATOM 4043 C C . THR B 1 127 ? 6.676 -30.184 14.098 1.00 15.84 113 THR B C 1
ATOM 4044 O O . THR B 1 127 ? 7.799 -29.691 14.071 1.00 17.04 113 THR B O 1
ATOM 4048 N N . LEU B 1 128 ? 5.924 -30.192 15.197 1.00 15.20 114 LEU B N 1
ATOM 4049 C CA . LEU B 1 128 ? 6.416 -29.592 16.426 1.00 15.94 114 LEU B CA 1
ATOM 4050 C C . LEU B 1 128 ? 7.689 -30.303 16.905 1.00 16.91 114 LEU B C 1
ATOM 4051 O O . LEU B 1 128 ? 8.694 -29.641 17.228 1.00 16.93 114 LEU B O 1
ATOM 4056 N N . GLU B 1 129 ? 7.683 -31.644 16.889 1.00 15.40 115 GLU B N 1
ATOM 4057 C CA . GLU B 1 129 ? 8.883 -32.390 17.313 1.00 16.49 115 GLU B CA 1
ATOM 4058 C C . GLU B 1 129 ? 10.077 -32.067 16.400 1.00 17.56 115 GLU B C 1
ATOM 4059 O O . GLU B 1 129 ? 11.186 -31.816 16.904 1.00 18.64 115 GLU B O 1
ATOM 4065 N N . SER B 1 130 ? 9.872 -32.071 15.048 1.00 15.36 116 SER B N 1
ATOM 4066 C CA A SER B 1 130 ? 11.024 -31.840 14.164 0.50 14.74 116 SER B CA 1
ATOM 4067 C CA B SER B 1 130 ? 10.957 -31.824 14.096 0.50 14.69 116 SER B CA 1
ATOM 4068 C C . SER B 1 130 ? 11.529 -30.415 14.238 1.00 17.05 116 SER B C 1
ATOM 4069 O O . SER B 1 130 ? 12.755 -30.223 14.219 1.00 16.90 116 SER B O 1
ATOM 4074 N N . GLN B 1 131 ? 10.626 -29.429 14.355 1.00 15.16 117 GLN B N 1
ATOM 4075 C CA . GLN B 1 131 ? 11.046 -28.035 14.452 1.00 14.46 117 GLN B CA 1
ATOM 4076 C C . GLN B 1 131 ? 11.694 -27.729 15.780 1.00 16.40 117 GLN B C 1
ATOM 4077 O O . GLN B 1 131 ? 12.669 -26.971 15.820 1.00 15.75 117 GLN B O 1
ATOM 4083 N N . PHE B 1 132 ? 11.219 -28.364 16.878 1.00 15.02 118 PHE B N 1
ATOM 4084 C CA . PHE B 1 132 ? 11.891 -28.133 18.161 1.00 14.62 118 PHE B CA 1
ATOM 4085 C C . PHE B 1 132 ? 13.266 -28.807 18.174 1.00 16.84 118 PHE B C 1
ATOM 4086 O O . PHE B 1 132 ? 14.203 -28.239 18.721 1.00 16.76 118 PHE B O 1
ATOM 4094 N N . GLU B 1 133 ? 13.415 -29.984 17.533 1.00 15.96 119 GLU B N 1
ATOM 4095 C CA . GLU B 1 133 ? 14.733 -30.611 17.461 1.00 16.37 119 GLU B CA 1
ATOM 4096 C C . GLU B 1 133 ? 15.699 -29.709 16.660 1.00 18.13 119 GLU B C 1
ATOM 4097 O O . GLU B 1 133 ? 16.875 -29.592 17.030 1.00 20.52 119 GLU B O 1
ATOM 4103 N N . ILE B 1 134 ? 15.196 -29.033 15.609 1.00 16.26 120 ILE B N 1
ATOM 4104 C CA . ILE B 1 134 ? 16.000 -28.058 14.836 1.00 16.98 120 ILE B CA 1
ATOM 4105 C C . ILE B 1 134 ? 16.371 -26.864 15.743 1.00 19.40 120 ILE B C 1
ATOM 4106 O O . ILE B 1 134 ? 17.538 -26.461 15.785 1.00 19.83 120 ILE B O 1
ATOM 4111 N N . PHE B 1 135 ? 15.406 -26.341 16.512 1.00 16.13 121 PHE B N 1
ATOM 4112 C CA . PHE B 1 135 ? 15.689 -25.254 17.440 1.00 15.90 121 PHE B CA 1
ATOM 4113 C C . PHE B 1 135 ? 16.848 -25.649 18.400 1.00 19.68 121 PHE B C 1
ATOM 4114 O O . PHE B 1 135 ? 17.763 -24.855 18.629 1.00 19.85 121 PHE B O 1
ATOM 4122 N N . LEU B 1 136 ? 16.786 -26.873 18.957 1.00 17.93 122 LEU B N 1
ATOM 4123 C CA . LEU B 1 136 ? 17.790 -27.331 19.924 1.00 18.60 122 LEU B CA 1
ATOM 4124 C C . LEU B 1 136 ? 19.167 -27.513 19.332 1.00 23.82 122 LEU B C 1
ATOM 4125 O O . LEU B 1 136 ? 20.156 -27.254 20.019 1.00 24.98 122 LEU B O 1
ATOM 4130 N N . THR B 1 137 ? 19.226 -27.989 18.084 1.00 21.91 123 THR B N 1
ATOM 4131 C CA . THR B 1 137 ? 20.499 -28.323 17.426 1.00 23.40 123 THR B CA 1
ATOM 4132 C C . THR B 1 137 ? 21.082 -27.223 16.565 1.00 29.47 123 THR B C 1
ATOM 4133 O O . THR B 1 137 ? 22.313 -27.122 16.472 1.00 31.10 123 THR B O 1
ATOM 4137 N N . LYS B 1 138 ? 20.231 -26.414 15.922 1.00 25.28 124 LYS B N 1
ATOM 4138 C CA . LYS B 1 138 ? 20.660 -25.359 14.990 1.00 26.33 124 LYS B CA 1
ATOM 4139 C C . LYS B 1 138 ? 20.314 -23.935 15.437 1.00 30.63 124 LYS B C 1
ATOM 4140 O O . LYS B 1 138 ? 20.820 -22.966 14.856 1.00 32.88 124 LYS B O 1
ATOM 4146 N N . GLY B 1 139 ? 19.442 -23.806 16.426 1.00 24.44 125 GLY B N 1
ATOM 4147 C CA . GLY B 1 139 ? 19.049 -22.504 16.944 1.00 23.66 125 GLY B CA 1
ATOM 4148 C C . GLY B 1 139 ? 17.757 -21.957 16.354 1.00 25.71 125 GLY B C 1
ATOM 4149 O O . GLY B 1 139 ? 17.262 -22.462 15.332 1.00 22.71 125 GLY B O 1
ATOM 4150 N N . PRO B 1 140 ? 17.186 -20.909 16.991 1.00 25.96 126 PRO B N 1
ATOM 4151 C CA . PRO B 1 140 ? 15.900 -20.375 16.535 1.00 25.57 126 PRO B CA 1
ATOM 4152 C C . PRO B 1 140 ? 15.864 -19.787 15.121 1.00 25.55 126 PRO B C 1
ATOM 4153 O O . PRO B 1 140 ? 14.770 -19.768 14.562 1.00 23.12 126 PRO B O 1
ATOM 4157 N N . ARG B 1 141 ? 17.001 -19.328 14.528 1.00 24.15 127 ARG B N 1
ATOM 4158 C CA . ARG B 1 141 ? 16.931 -18.797 13.146 1.00 22.88 127 ARG B CA 1
ATOM 4159 C C . ARG B 1 141 ? 16.647 -19.893 12.129 1.00 24.62 127 ARG B C 1
ATOM 4160 O O . ARG B 1 141 ? 16.318 -19.587 10.981 1.00 24.37 127 ARG B O 1
ATOM 4168 N N . ARG B 1 142 ? 16.823 -21.170 12.525 1.00 21.14 128 ARG B N 1
ATOM 4169 C CA . ARG B 1 142 ? 16.580 -22.272 11.599 1.00 20.16 128 ARG B CA 1
ATOM 4170 C C . ARG B 1 142 ? 15.141 -22.791 11.696 1.00 19.88 128 ARG B C 1
ATOM 4171 O O . ARG B 1 142 ? 14.771 -23.698 10.945 1.00 19.25 128 ARG B O 1
ATOM 4179 N N . VAL B 1 143 ? 14.323 -22.212 12.609 1.00 17.43 129 VAL B N 1
ATOM 4180 C CA . VAL B 1 143 ? 12.925 -22.603 12.733 1.00 16.32 129 VAL B CA 1
ATOM 4181 C C . VAL B 1 143 ? 12.172 -22.014 11.536 1.00 18.37 129 VAL B C 1
ATOM 4182 O O . VAL B 1 143 ? 12.363 -20.837 11.174 1.00 17.86 129 VAL B O 1
ATOM 4186 N N . SER B 1 144 ? 11.353 -22.838 10.905 1.00 16.11 130 SER B N 1
ATOM 4187 C CA . SER B 1 144 ? 10.662 -22.425 9.689 1.00 16.68 130 SER B CA 1
ATOM 4188 C C . SER B 1 144 ? 9.673 -21.280 9.928 1.00 17.97 130 SER B C 1
ATOM 4189 O O . SER B 1 144 ? 8.927 -21.317 10.919 1.00 16.96 130 SER B O 1
ATOM 4192 N N . PRO B 1 145 ? 9.555 -20.302 8.987 1.00 17.93 131 PRO B N 1
ATOM 4193 C CA . PRO B 1 145 ? 8.454 -19.329 9.096 1.00 17.95 131 PRO B CA 1
ATOM 4194 C C . PRO B 1 145 ? 7.090 -20.014 9.032 1.00 20.83 131 PRO B C 1
ATOM 4195 O O . PRO B 1 145 ? 6.098 -19.426 9.457 1.00 21.23 131 PRO B O 1
ATOM 4199 N N . PHE B 1 146 ? 7.019 -21.265 8.519 1.00 17.45 132 PHE B N 1
ATOM 4200 C CA . PHE B 1 146 ? 5.756 -22.001 8.414 1.00 16.00 132 PHE B CA 1
ATOM 4201 C C . PHE B 1 146 ? 5.460 -22.883 9.635 1.00 18.69 132 PHE B C 1
ATOM 4202 O O . PHE B 1 146 ? 4.446 -23.574 9.668 1.00 16.65 132 PHE B O 1
ATOM 4210 N N . PHE B 1 147 ? 6.353 -22.897 10.627 1.00 15.91 133 PHE B N 1
ATOM 4211 C CA . PHE B 1 147 ? 6.191 -23.770 11.791 1.00 14.54 133 PHE B CA 1
ATOM 4212 C C . PHE B 1 147 ? 4.859 -23.575 12.487 1.00 16.64 133 PHE B C 1
ATOM 4213 O O . PHE B 1 147 ? 4.127 -24.541 12.658 1.00 16.48 133 PHE B O 1
ATOM 4221 N N . VAL B 1 148 ? 4.547 -22.336 12.887 1.00 15.06 134 VAL B N 1
ATOM 4222 C CA . VAL B 1 148 ? 3.303 -22.108 13.636 1.00 15.79 134 VAL B CA 1
ATOM 4223 C C . VAL B 1 148 ? 2.051 -22.546 12.852 1.00 18.27 134 VAL B C 1
ATOM 4224 O O . VAL B 1 148 ? 1.310 -23.405 13.323 1.00 16.63 134 VAL B O 1
ATOM 4228 N N . PRO B 1 149 ? 1.815 -22.042 11.620 1.00 16.33 135 PRO B N 1
ATOM 4229 C CA . PRO B 1 149 ? 0.645 -22.507 10.878 1.00 16.16 135 PRO B CA 1
ATOM 4230 C C . PRO B 1 149 ? 0.671 -23.995 10.603 1.00 18.72 135 PRO B C 1
ATOM 4231 O O . PRO B 1 149 ? -0.380 -24.608 10.624 1.00 18.79 135 PRO B O 1
ATOM 4235 N N . MET B 1 150 ? 1.850 -24.606 10.423 1.00 14.69 136 MET B N 1
ATOM 4236 C CA . MET B 1 150 ? 1.830 -26.049 10.156 1.00 13.89 136 MET B CA 1
ATOM 4237 C C . MET B 1 150 ? 1.459 -26.907 11.343 1.00 17.95 136 MET B C 1
ATOM 4238 O O . MET B 1 150 ? 0.909 -27.992 11.143 1.00 17.67 136 MET B O 1
ATOM 4243 N N A MET B 1 151 ? 1.818 -26.463 12.565 0.50 13.95 137 MET B N 1
ATOM 4244 N N B MET B 1 151 ? 1.798 -26.496 12.564 0.50 16.84 137 MET B N 1
ATOM 4245 C CA A MET B 1 151 ? 1.614 -27.245 13.778 0.50 13.36 137 MET B CA 1
ATOM 4246 C CA B MET B 1 151 ? 1.522 -27.371 13.697 0.50 17.73 137 MET B CA 1
ATOM 4247 C C A MET B 1 151 ? 0.228 -27.154 14.425 0.50 16.63 137 MET B C 1
ATOM 4248 C C B MET B 1 151 ? 0.133 -27.216 14.328 0.50 17.81 137 MET B C 1
ATOM 4249 O O A MET B 1 151 ? -0.190 -28.092 15.113 0.50 17.29 137 MET B O 1
ATOM 4250 O O B MET B 1 151 ? -0.381 -28.174 14.912 0.50 17.73 137 MET B O 1
ATOM 4259 N N . ILE B 1 152 ? -0.448 -26.005 14.274 1.00 14.97 138 ILE B N 1
ATOM 4260 C CA . ILE B 1 152 ? -1.708 -25.785 14.996 1.00 14.78 138 ILE B CA 1
ATOM 4261 C C . ILE B 1 152 ? -2.873 -26.591 14.482 1.00 16.10 138 ILE B C 1
ATOM 4262 O O . ILE B 1 152 ? -3.040 -26.711 13.273 1.00 16.36 138 ILE B O 1
ATOM 4267 N N . PRO B 1 153 ? -3.720 -27.138 15.381 1.00 14.63 139 PRO B N 1
ATOM 4268 C CA . PRO B 1 153 ? -4.790 -28.033 14.890 1.00 15.03 139 PRO B CA 1
ATOM 4269 C C . PRO B 1 153 ? -5.803 -27.387 13.977 1.00 15.58 139 PRO B C 1
ATOM 4270 O O . PRO B 1 153 ? -6.367 -28.066 13.118 1.00 16.77 139 PRO B O 1
ATOM 4274 N N . ASP B 1 154 ? -5.989 -26.066 14.105 1.00 14.51 140 ASP B N 1
ATOM 4275 C CA . ASP B 1 154 ? -6.963 -25.362 13.284 1.00 14.60 140 ASP B CA 1
ATOM 4276 C C . ASP B 1 154 ? -6.515 -25.200 11.839 1.00 16.08 140 ASP B C 1
ATOM 4277 O O . ASP B 1 154 ? -7.315 -24.725 11.019 1.00 17.01 140 ASP B O 1
ATOM 4282 N N A MET B 1 155 ? -5.268 -25.628 11.495 0.50 12.15 141 MET B N 1
ATOM 4283 N N B MET B 1 155 ? -5.290 -25.599 11.491 0.50 17.15 141 MET B N 1
ATOM 4284 C CA A MET B 1 155 ? -4.755 -25.565 10.135 0.50 11.08 141 MET B CA 1
ATOM 4285 C CA B MET B 1 155 ? -4.949 -25.432 10.104 0.50 18.93 141 MET B CA 1
ATOM 4286 C C A MET B 1 155 ? -5.465 -26.541 9.201 0.50 14.59 141 MET B C 1
ATOM 4287 C C B MET B 1 155 ? -5.428 -26.547 9.183 0.50 18.51 141 MET B C 1
ATOM 4288 O O A MET B 1 155 ? -5.478 -26.323 7.996 0.50 13.79 141 MET B O 1
ATOM 4289 O O B MET B 1 155 ? -5.330 -26.405 7.973 0.50 17.75 141 MET B O 1
ATOM 4298 N N . ALA B 1 156 ? -6.091 -27.588 9.745 1.00 14.41 142 ALA B N 1
ATOM 4299 C CA . ALA B 1 156 ? -6.805 -28.532 8.884 1.00 15.52 142 ALA B CA 1
ATOM 4300 C C . ALA B 1 156 ? -8.044 -27.756 8.342 1.00 17.65 142 ALA B C 1
ATOM 4301 O O . ALA B 1 156 ? -8.203 -27.622 7.129 1.00 16.19 142 ALA B O 1
ATOM 4303 N N . THR B 1 157 ? -8.824 -27.126 9.231 1.00 14.74 143 THR B N 1
ATOM 4304 C CA . THR B 1 157 ? -9.923 -26.269 8.790 1.00 15.01 143 THR B CA 1
ATOM 4305 C C . THR B 1 157 ? -9.390 -25.131 7.910 1.00 16.16 143 THR B C 1
ATOM 4306 O O . THR B 1 157 ? -9.987 -24.848 6.872 1.00 15.73 143 THR B O 1
ATOM 4310 N N . GLY B 1 158 ? -8.295 -24.490 8.320 1.00 15.26 144 GLY B N 1
ATOM 4311 C CA . GLY B 1 158 ? -7.769 -23.354 7.543 1.00 15.35 144 GLY B CA 1
ATOM 4312 C C . GLY B 1 158 ? -7.380 -23.716 6.117 1.00 16.73 144 GLY B C 1
ATOM 4313 O O . GLY B 1 158 ? -7.803 -23.054 5.167 1.00 16.44 144 GLY B O 1
ATOM 4314 N N . GLN B 1 159 ? -6.658 -24.839 5.940 1.00 14.63 145 GLN B N 1
ATOM 4315 C CA . GLN B 1 159 ? -6.242 -25.272 4.596 1.00 15.12 145 GLN B CA 1
ATOM 4316 C C . GLN B 1 159 ? -7.416 -25.807 3.769 1.00 16.97 145 GLN B C 1
ATOM 4317 O O . GLN B 1 159 ? -7.483 -25.581 2.552 1.00 16.73 145 GLN B O 1
ATOM 4323 N N . ILE B 1 160 ? -8.345 -26.541 4.427 1.00 14.82 146 ILE B N 1
ATOM 4324 C CA . ILE B 1 160 ? -9.532 -26.994 3.690 1.00 14.78 146 ILE B CA 1
ATOM 4325 C C . ILE B 1 160 ? -10.329 -25.762 3.196 1.00 16.33 146 ILE B C 1
ATOM 4326 O O . ILE B 1 160 ? -10.786 -25.750 2.048 1.00 16.26 146 ILE B O 1
ATOM 4331 N N A SER B 1 161 ? -10.508 -24.737 4.059 0.60 14.00 147 SER B N 1
ATOM 4332 N N B SER B 1 161 ? -10.502 -24.740 4.067 0.40 13.29 147 SER B N 1
ATOM 4333 C CA A SER B 1 161 ? -11.261 -23.542 3.665 0.60 13.72 147 SER B CA 1
ATOM 4334 C CA B SER B 1 161 ? -11.236 -23.526 3.700 0.40 12.90 147 SER B CA 1
ATOM 4335 C C A SER B 1 161 ? -10.634 -22.861 2.445 0.60 16.20 147 SER B C 1
ATOM 4336 C C B SER B 1 161 ? -10.627 -22.881 2.455 0.40 16.63 147 SER B C 1
ATOM 4337 O O A SER B 1 161 ? -11.360 -22.469 1.525 0.60 15.88 147 SER B O 1
ATOM 4338 O O B SER B 1 161 ? -11.360 -22.541 1.522 0.40 16.40 147 SER B O 1
ATOM 4343 N N . ILE B 1 162 ? -9.292 -22.723 2.445 1.00 15.26 148 ILE B N 1
ATOM 4344 C CA . ILE B 1 162 ? -8.582 -22.107 1.309 1.00 16.25 148 ILE B CA 1
ATOM 4345 C C . ILE B 1 162 ? -8.757 -22.970 0.049 1.00 18.87 148 ILE B C 1
ATOM 4346 O O . ILE B 1 162 ? -9.089 -22.438 -1.002 1.00 20.10 148 ILE B O 1
ATOM 4351 N N . ALA B 1 163 ? -8.570 -24.301 0.189 1.00 16.81 149 ALA B N 1
ATOM 4352 C CA . ALA B 1 163 ? -8.700 -25.191 -0.972 1.00 17.43 149 ALA B CA 1
ATOM 4353 C C . ALA B 1 163 ? -10.088 -25.161 -1.607 1.00 20.90 149 ALA B C 1
ATOM 4354 O O . ALA B 1 163 ? -10.206 -25.229 -2.840 1.00 22.36 149 ALA B O 1
ATOM 4356 N N . LEU B 1 164 ? -11.138 -25.055 -0.775 1.00 17.01 150 LEU B N 1
ATOM 4357 C CA . LEU B 1 164 ? -12.528 -25.103 -1.236 1.00 18.20 150 LEU B CA 1
ATOM 4358 C C . LEU B 1 164 ? -13.170 -23.760 -1.541 1.00 21.32 150 LEU B C 1
ATOM 4359 O O . LEU B 1 164 ? -14.185 -23.722 -2.246 1.00 21.52 150 LEU B O 1
ATOM 4364 N N . GLY B 1 165 ? -12.625 -22.676 -0.980 1.00 17.79 151 GLY B N 1
ATOM 4365 C CA . GLY B 1 165 ? -13.209 -21.350 -1.045 1.00 17.73 151 GLY B CA 1
ATOM 4366 C C . GLY B 1 165 ? -14.434 -21.248 -0.145 1.00 19.03 151 GLY B C 1
ATOM 4367 O O . GLY B 1 165 ? -15.366 -20.481 -0.446 1.00 19.52 151 GLY B O 1
ATOM 4368 N N . ALA B 1 166 ? -14.416 -21.966 1.007 1.00 16.80 152 ALA B N 1
ATOM 4369 C CA . ALA B 1 166 ? -15.532 -21.984 1.955 1.00 16.15 152 ALA B CA 1
ATOM 4370 C C . ALA B 1 166 ? -15.371 -20.821 2.925 1.00 17.63 152 ALA B C 1
ATOM 4371 O O . ALA B 1 166 ? -14.407 -20.759 3.697 1.00 18.87 152 ALA B O 1
ATOM 4373 N N . LYS B 1 167 ? -16.339 -19.899 2.874 1.00 15.76 153 LYS B N 1
ATOM 4374 C CA . LYS B 1 167 ? -16.251 -18.634 3.614 1.00 15.78 153 LYS B CA 1
ATOM 4375 C C . LYS B 1 167 ? -17.225 -18.507 4.787 1.00 17.95 153 LYS B C 1
ATOM 4376 O O . LYS B 1 167 ? -17.286 -17.433 5.401 1.00 17.53 153 LYS B O 1
ATOM 4382 N N . GLY B 1 168 ? -17.952 -19.576 5.075 1.00 15.09 154 GLY B N 1
ATOM 4383 C CA . GLY B 1 168 ? -18.944 -19.571 6.141 1.00 14.55 154 GLY B CA 1
ATOM 4384 C C . GLY B 1 168 ? -18.368 -19.900 7.509 1.00 17.00 154 GLY B C 1
ATOM 4385 O O . GLY B 1 168 ? -17.165 -19.747 7.759 1.00 15.36 154 GLY B O 1
ATOM 4386 N N . VAL B 1 169 ? -19.252 -20.319 8.427 1.00 14.05 155 VAL B N 1
ATOM 4387 C CA . VAL B 1 169 ? -18.886 -20.640 9.811 1.00 13.21 155 VAL B CA 1
ATOM 4388 C C . VAL B 1 169 ? -17.721 -21.599 9.841 1.00 15.96 155 VAL B C 1
ATOM 4389 O O . VAL B 1 169 ? -17.713 -22.597 9.121 1.00 15.74 155 VAL B O 1
ATOM 4393 N N . ASN B 1 170 ? -16.698 -21.265 10.639 1.00 15.22 156 ASN B N 1
ATOM 4394 C CA . ASN B 1 170 ? -15.562 -22.157 10.694 1.00 17.08 156 ASN B CA 1
ATOM 4395 C C . ASN B 1 170 ? -14.996 -22.308 12.050 1.00 16.86 156 ASN B C 1
ATOM 4396 O O . ASN B 1 170 ? -14.980 -21.353 12.832 1.00 17.85 156 ASN B O 1
ATOM 4401 N N . SER B 1 171 ? -14.595 -23.536 12.358 1.00 14.80 157 SER B N 1
ATOM 4402 C CA . SER B 1 171 ? -14.038 -23.779 13.673 1.00 13.91 157 SER B CA 1
ATOM 4403 C C . SER B 1 171 ? -13.228 -25.063 13.662 1.00 15.03 157 SER B C 1
ATOM 4404 O O . SER B 1 171 ? -13.072 -25.728 12.634 1.00 15.14 157 SER B O 1
ATOM 4407 N N . CYS B 1 172 ? -12.672 -25.369 14.821 1.00 13.89 158 CYS B N 1
ATOM 4408 C CA . CYS B 1 172 ? -11.892 -26.567 15.039 1.00 13.57 158 CYS B CA 1
ATOM 4409 C C . CYS B 1 172 ? -12.110 -26.949 16.493 1.00 16.15 158 CYS B C 1
ATOM 4410 O O . CYS B 1 172 ? -11.879 -26.143 17.402 1.00 16.56 158 CYS B O 1
ATOM 4413 N N . THR B 1 173 ? -12.605 -28.171 16.711 1.00 15.28 159 THR B N 1
ATOM 4414 C CA . THR B 1 173 ? -12.808 -28.704 18.058 1.00 16.13 159 THR B CA 1
ATOM 4415 C C . THR B 1 173 ? -11.646 -29.627 18.365 1.00 17.84 159 THR B C 1
ATOM 4416 O O . THR B 1 173 ? -11.212 -30.409 17.490 1.00 17.76 159 THR B O 1
ATOM 4420 N N . VAL B 1 174 ? -11.120 -29.541 19.604 1.00 14.69 160 VAL B N 1
ATOM 4421 C CA . VAL B 1 174 ? -10.042 -30.421 20.023 1.00 14.86 160 VAL B CA 1
ATOM 4422 C C . VAL B 1 174 ? -10.523 -31.027 21.334 1.00 16.67 160 VAL B C 1
ATOM 4423 O O . VAL B 1 174 ? -10.538 -30.330 22.342 1.00 16.35 160 VAL B O 1
ATOM 4427 N N . THR B 1 175 ? -10.980 -32.296 21.317 1.00 14.65 161 THR B N 1
ATOM 4428 C CA . THR B 1 175 ? -11.515 -32.954 22.497 1.00 14.58 161 THR B CA 1
ATOM 4429 C C . THR B 1 175 ? -11.031 -34.396 22.532 1.00 17.07 161 THR B C 1
ATOM 4430 O O . THR B 1 175 ? -11.826 -35.301 22.801 1.00 17.10 161 THR B O 1
ATOM 4434 N N . ALA B 1 176 ? -9.720 -34.615 22.273 1.00 15.87 162 ALA B N 1
ATOM 4435 C CA . ALA B 1 176 ? -9.125 -35.956 22.328 1.00 16.54 162 ALA B CA 1
ATOM 4436 C C . ALA B 1 176 ? -9.952 -36.949 21.470 1.00 16.44 162 ALA B C 1
ATOM 4437 O O . ALA B 1 176 ? -10.301 -36.614 20.321 1.00 16.14 162 ALA B O 1
ATOM 4439 N N . CYS B 1 177 ? -10.306 -38.131 22.024 1.00 15.69 163 CYS B N 1
ATOM 4440 C CA . CYS B 1 177 ? -11.029 -39.159 21.255 1.00 15.44 163 CYS B CA 1
ATOM 4441 C C . CYS B 1 177 ? -12.391 -38.729 20.787 1.00 17.91 163 CYS B C 1
ATOM 4442 O O . CYS B 1 177 ? -12.944 -39.366 19.887 1.00 18.08 163 CYS B O 1
ATOM 4445 N N . ALA B 1 178 ? -12.973 -37.699 21.419 1.00 15.82 164 ALA B N 1
ATOM 4446 C CA . ALA B 1 178 ? -14.316 -37.231 21.041 1.00 16.57 164 ALA B CA 1
ATOM 4447 C C . ALA B 1 178 ? -14.288 -36.223 19.888 1.00 18.00 164 ALA B C 1
ATOM 4448 O O . ALA B 1 178 ? -15.353 -35.863 19.377 1.00 16.41 164 ALA B O 1
ATOM 4450 N N . THR B 1 179 ? -13.091 -35.794 19.458 1.00 14.63 165 THR B N 1
ATOM 4451 C CA . THR B 1 179 ? -12.939 -34.721 18.489 1.00 13.20 165 THR B CA 1
ATOM 4452 C C . THR B 1 179 ? -13.811 -34.851 17.249 1.00 15.69 165 THR B C 1
ATOM 4453 O O . THR B 1 179 ? -14.489 -33.890 16.876 1.00 15.82 165 THR B O 1
ATOM 4457 N N . GLY B 1 180 ? -13.724 -35.984 16.556 1.00 14.42 166 GLY B N 1
ATOM 4458 C CA . GLY B 1 180 ? -14.458 -36.119 15.289 1.00 15.09 166 GLY B CA 1
ATOM 4459 C C . GLY B 1 180 ? -15.964 -36.074 15.460 1.00 17.28 166 GLY B C 1
ATOM 4460 O O . GLY B 1 180 ? -16.694 -35.539 14.616 1.00 17.30 166 GLY B O 1
ATOM 4461 N N . THR B 1 181 ? -16.451 -36.670 16.566 1.00 15.21 167 THR B N 1
ATOM 4462 C CA . THR B 1 181 ? -17.877 -36.731 16.863 1.00 15.73 167 THR B CA 1
ATOM 4463 C C . THR B 1 181 ? -18.375 -35.332 17.296 1.00 18.12 167 THR B C 1
ATOM 4464 O O . THR B 1 181 ? -19.430 -34.884 16.825 1.00 17.09 167 THR B O 1
ATOM 4468 N N . ASN B 1 182 ? -17.616 -34.647 18.183 1.00 15.89 168 ASN B N 1
ATOM 4469 C CA . ASN B 1 182 ? -17.997 -33.285 18.556 1.00 15.02 168 ASN B CA 1
ATOM 4470 C C . ASN B 1 182 ? -18.007 -32.378 17.339 1.00 17.25 168 ASN B C 1
ATOM 4471 O O . ASN B 1 182 ? -18.922 -31.565 17.197 1.00 16.11 168 ASN B O 1
ATOM 4476 N N . SER B 1 183 ? -16.995 -32.493 16.457 1.00 14.47 169 SER B N 1
ATOM 4477 C CA . SER B 1 183 ? -16.930 -31.586 15.304 1.00 13.56 169 SER B CA 1
ATOM 4478 C C . SER B 1 183 ? -18.165 -31.737 14.414 1.00 15.01 169 SER B C 1
ATOM 4479 O O . SER B 1 183 ? -18.779 -30.744 14.026 1.00 16.23 169 SER B O 1
ATOM 4482 N N . ILE B 1 184 ? -18.532 -32.985 14.128 1.00 13.99 170 ILE B N 1
ATOM 4483 C CA . ILE B 1 184 ? -19.721 -33.221 13.295 1.00 13.86 170 ILE B CA 1
ATOM 4484 C C . ILE B 1 184 ? -20.987 -32.723 14.010 1.00 16.25 170 ILE B C 1
ATOM 4485 O O . ILE B 1 184 ? -21.857 -32.099 13.377 1.00 17.07 170 ILE B O 1
ATOM 4490 N N . GLY B 1 185 ? -21.097 -32.978 15.317 1.00 15.22 171 GLY B N 1
ATOM 4491 C CA . GLY B 1 185 ? -22.263 -32.513 16.062 1.00 15.50 171 GLY B CA 1
ATOM 4492 C C . GLY B 1 185 ? -22.378 -31.000 16.050 1.00 17.58 171 GLY B C 1
ATOM 4493 O O . GLY B 1 185 ? -23.466 -30.452 15.872 1.00 17.44 171 GLY B O 1
ATOM 4494 N N . ASP B 1 186 ? -21.246 -30.317 16.236 1.00 14.98 172 ASP B N 1
ATOM 4495 C CA . ASP B 1 186 ? -21.236 -28.867 16.265 1.00 15.42 172 ASP B CA 1
ATOM 4496 C C . ASP B 1 186 ? -21.612 -28.309 14.880 1.00 17.12 172 ASP B C 1
ATOM 4497 O O . ASP B 1 186 ? -22.389 -27.347 14.796 1.00 16.72 172 ASP B O 1
ATOM 4502 N N . ALA B 1 187 ? -21.111 -28.946 13.798 1.00 15.11 173 ALA B N 1
ATOM 4503 C CA . ALA B 1 187 ? -21.439 -28.522 12.423 1.00 15.32 173 ALA B CA 1
ATOM 4504 C C . ALA B 1 187 ? -22.936 -28.746 12.155 1.00 18.17 173 ALA B C 1
ATOM 4505 O O . ALA B 1 187 ? -23.590 -27.899 11.552 1.00 17.65 173 ALA B O 1
ATOM 4507 N N . PHE B 1 188 ? -23.472 -29.869 12.658 1.00 15.56 174 PHE B N 1
ATOM 4508 C CA . PHE B 1 188 ? -24.905 -30.176 12.550 1.00 16.27 174 PHE B CA 1
ATOM 4509 C C . PHE B 1 188 ? -25.724 -29.056 13.223 1.00 18.18 174 PHE B C 1
ATOM 4510 O O . PHE B 1 188 ? -26.680 -28.568 12.629 1.00 19.10 174 PHE B O 1
ATOM 4518 N N . LYS B 1 189 ? -25.294 -28.588 14.407 1.00 16.01 175 LYS B N 1
ATOM 4519 C CA . LYS B 1 189 ? -25.993 -27.506 15.101 1.00 16.17 175 LYS B CA 1
ATOM 4520 C C . LYS B 1 189 ? -25.934 -26.181 14.361 1.00 19.38 175 LYS B C 1
ATOM 4521 O O . LYS B 1 189 ? -26.939 -25.457 14.331 1.00 19.17 175 LYS B O 1
ATOM 4527 N N . VAL B 1 190 ? -24.809 -25.890 13.672 1.00 15.71 176 VAL B N 1
ATOM 4528 C CA . VAL B 1 190 ? -24.700 -24.674 12.876 1.00 15.38 176 VAL B CA 1
ATOM 4529 C C . VAL B 1 190 ? -25.779 -24.681 11.781 1.00 17.05 176 VAL B C 1
ATOM 4530 O O . VAL B 1 190 ? -26.468 -23.671 11.576 1.00 18.20 176 VAL B O 1
ATOM 4534 N N . ILE B 1 191 ? -25.894 -25.796 11.047 1.00 15.09 177 ILE B N 1
ATOM 4535 C CA . ILE B 1 191 ? -26.886 -25.855 9.968 1.00 15.07 177 ILE B CA 1
ATOM 4536 C C . ILE B 1 191 ? -28.307 -25.864 10.545 1.00 18.31 177 ILE B C 1
ATOM 4537 O O . ILE B 1 191 ? -29.201 -25.194 10.002 1.00 19.01 177 ILE B O 1
ATOM 4542 N N . GLN B 1 192 ? -28.528 -26.632 11.635 1.00 16.75 178 GLN B N 1
ATOM 4543 C CA . GLN B 1 192 ? -29.867 -26.727 12.235 1.00 17.22 178 GLN B CA 1
ATOM 4544 C C . GLN B 1 192 ? -30.437 -25.348 12.631 1.00 20.34 178 GLN B C 1
ATOM 4545 O O . GLN B 1 192 ? -31.610 -25.085 12.423 1.00 21.36 178 GLN B O 1
ATOM 4551 N N . ARG B 1 193 ? -29.577 -24.455 13.139 1.00 18.57 179 ARG B N 1
ATOM 4552 C CA . ARG B 1 193 ? -30.021 -23.125 13.543 1.00 19.47 179 ARG B CA 1
ATOM 4553 C C . ARG B 1 193 ? -30.039 -22.107 12.388 1.00 21.47 179 ARG B C 1
ATOM 4554 O O . ARG B 1 193 ? -30.375 -20.943 12.616 1.00 21.15 179 ARG B O 1
ATOM 4562 N N . GLY B 1 194 ? -29.662 -22.544 11.185 1.00 19.18 180 GLY B N 1
ATOM 4563 C CA . GLY B 1 194 ? -29.733 -21.709 9.995 1.00 19.69 180 GLY B CA 1
ATOM 4564 C C . GLY B 1 194 ? -28.507 -20.894 9.643 1.00 21.00 180 GLY B C 1
ATOM 4565 O O . GLY B 1 194 ? -28.604 -20.044 8.751 1.00 20.11 180 GLY B O 1
ATOM 4566 N N . ASP B 1 195 ? -27.350 -21.148 10.314 1.00 17.73 181 ASP B N 1
ATOM 4567 C CA . ASP B 1 195 ? -26.145 -20.337 10.121 1.00 16.42 181 ASP B CA 1
ATOM 4568 C C . ASP B 1 195 ? -25.213 -20.734 8.993 1.00 19.38 181 ASP B C 1
ATOM 4569 O O . ASP B 1 195 ? -24.236 -20.034 8.722 1.00 18.89 181 ASP B O 1
ATOM 4574 N N . ALA B 1 196 ? -25.499 -21.873 8.367 1.00 17.22 182 ALA B N 1
ATOM 4575 C CA . ALA B 1 196 ? -24.811 -22.323 7.152 1.00 16.86 182 ALA B CA 1
ATOM 4576 C C . ALA B 1 196 ? -25.721 -23.270 6.378 1.00 18.65 182 ALA B C 1
ATOM 4577 O O . ALA B 1 196 ? -26.576 -23.918 6.976 1.00 18.18 182 ALA B O 1
ATOM 4579 N N . ASP B 1 197 ? -25.520 -23.369 5.062 1.00 16.16 183 ASP B N 1
ATOM 4580 C CA . ASP B 1 197 ? -26.261 -24.333 4.254 1.00 15.99 183 ASP B CA 1
ATOM 4581 C C . ASP B 1 197 ? -25.462 -25.618 4.089 1.00 18.95 183 ASP B C 1
ATOM 4582 O O . ASP B 1 197 ? -26.056 -26.671 3.843 1.00 18.03 183 ASP B O 1
ATOM 4587 N N . VAL B 1 198 ? -24.111 -25.535 4.147 1.00 15.58 184 VAL B N 1
ATOM 4588 C CA . VAL B 1 198 ? -23.261 -26.701 3.953 1.00 14.22 184 VAL B CA 1
ATOM 4589 C C . VAL B 1 198 ? -22.134 -26.589 4.994 1.00 15.94 184 VAL B C 1
ATOM 4590 O O . VAL B 1 198 ? -21.637 -25.488 5.226 1.00 16.85 184 VAL B O 1
ATOM 4594 N N . MET B 1 199 ? -21.720 -27.718 5.564 1.00 14.11 185 MET B N 1
ATOM 4595 C CA . MET B 1 199 ? -20.549 -27.767 6.452 1.00 13.17 185 MET B CA 1
ATOM 4596 C C . MET B 1 199 ? -19.711 -28.973 6.075 1.00 16.29 185 MET B C 1
ATOM 4597 O O . MET B 1 199 ? -20.244 -30.086 5.962 1.00 16.99 185 MET B O 1
ATOM 4602 N N . VAL B 1 200 ? -18.410 -28.749 5.836 1.00 14.42 186 VAL B N 1
ATOM 4603 C CA . VAL B 1 200 ? -17.454 -29.835 5.561 1.00 14.52 186 VAL B CA 1
ATOM 4604 C C . VAL B 1 200 ? -16.851 -30.119 6.936 1.00 17.24 186 VAL B C 1
ATOM 4605 O O . VAL B 1 200 ? -16.257 -29.228 7.540 1.00 15.43 186 VAL B O 1
ATOM 4609 N N . THR B 1 201 ? -17.078 -31.310 7.471 1.00 13.58 187 THR B N 1
ATOM 4610 C CA . THR B 1 201 ? -16.761 -31.544 8.885 1.00 13.19 187 THR B CA 1
ATOM 4611 C C . THR B 1 201 ? -16.294 -32.944 9.197 1.00 16.13 187 THR B C 1
ATOM 4612 O O . THR B 1 201 ? -16.637 -33.883 8.494 1.00 15.81 187 THR B O 1
ATOM 4616 N N . GLY B 1 202 ? -15.538 -33.077 10.290 1.00 14.05 188 GLY B N 1
ATOM 4617 C CA . GLY B 1 202 ? -15.067 -34.394 10.706 1.00 13.53 188 GLY B CA 1
ATOM 4618 C C . GLY B 1 202 ? -13.832 -34.255 11.555 1.00 15.70 188 GLY B C 1
ATOM 4619 O O . GLY B 1 202 ? -13.679 -33.272 12.284 1.00 15.49 188 GLY B O 1
ATOM 4620 N N . GLY B 1 203 ? -12.946 -35.228 11.429 1.00 15.64 189 GLY B N 1
ATOM 4621 C CA . GLY B 1 203 ? -11.729 -35.249 12.237 1.00 15.61 189 GLY B CA 1
ATOM 4622 C C . GLY B 1 203 ? -10.564 -35.798 11.462 1.00 16.48 189 GLY B C 1
ATOM 4623 O O . GLY B 1 203 ? -10.746 -36.605 10.546 1.00 16.03 189 GLY B O 1
ATOM 4624 N N . THR B 1 204 ? -9.360 -35.401 11.877 1.00 13.53 190 THR B N 1
ATOM 4625 C CA . THR B 1 204 ? -8.125 -35.828 11.232 1.00 13.97 190 THR B CA 1
ATOM 4626 C C . THR B 1 204 ? -7.065 -36.046 12.290 1.00 16.80 190 THR B C 1
ATOM 4627 O O . THR B 1 204 ? -7.045 -35.331 13.308 1.00 15.65 190 THR B O 1
ATOM 4631 N N . GLU B 1 205 ? -6.181 -37.007 12.053 1.00 14.77 191 GLU B N 1
ATOM 4632 C CA . GLU B 1 205 ? -5.114 -37.243 13.039 1.00 14.68 191 GLU B CA 1
ATOM 4633 C C . GLU B 1 205 ? -3.946 -37.948 12.383 1.00 16.39 191 GLU B C 1
ATOM 4634 O O . GLU B 1 205 ? -4.138 -38.920 11.643 1.00 16.18 191 GLU B O 1
ATOM 4640 N N . ALA B 1 206 ? -2.723 -37.505 12.723 1.00 15.70 192 ALA B N 1
ATOM 4641 C CA . ALA B 1 206 ? -1.499 -38.188 12.303 1.00 16.41 192 ALA B CA 1
ATOM 4642 C C . ALA B 1 206 ? -0.691 -38.321 13.610 1.00 18.19 192 ALA B C 1
ATOM 4643 O O . ALA B 1 206 ? 0.250 -37.555 13.855 1.00 19.10 192 ALA B O 1
ATOM 4645 N N . PRO B 1 207 ? -1.116 -39.252 14.487 1.00 15.97 193 PRO B N 1
ATOM 4646 C CA . PRO B 1 207 ? -0.515 -39.325 15.827 1.00 16.42 193 PRO B CA 1
ATOM 4647 C C . PRO B 1 207 ? 0.599 -40.339 15.954 1.00 19.77 193 PRO B C 1
ATOM 4648 O O . PRO B 1 207 ? 1.072 -40.572 17.074 1.00 18.83 193 PRO B O 1
ATOM 4652 N N . LEU B 1 208 ? 1.037 -40.920 14.841 1.00 17.36 194 LEU B N 1
ATOM 4653 C CA . LEU B 1 208 ? 2.109 -41.923 14.906 1.00 16.81 194 LEU B CA 1
ATOM 4654 C C . LEU B 1 208 ? 3.439 -41.193 14.926 1.00 20.43 194 LEU B C 1
ATOM 4655 O O . LEU B 1 208 ? 4.097 -41.011 13.889 1.00 20.48 194 LEU B O 1
ATOM 4660 N N . THR B 1 209 ? 3.800 -40.704 16.119 1.00 16.50 195 THR B N 1
ATOM 4661 C CA . THR B 1 209 ? 5.021 -39.930 16.308 1.00 16.72 195 THR B CA 1
ATOM 4662 C C . THR B 1 209 ? 5.745 -40.407 17.542 1.00 19.46 195 THR B C 1
ATOM 4663 O O . THR B 1 209 ? 5.172 -41.113 18.376 1.00 17.83 195 THR B O 1
ATOM 4667 N N . ARG B 1 210 ? 7.006 -39.999 17.674 1.00 17.39 196 ARG B N 1
ATOM 4668 C CA . ARG B 1 210 ? 7.822 -40.392 18.823 1.00 16.98 196 ARG B CA 1
ATOM 4669 C C . ARG B 1 210 ? 7.156 -40.028 20.161 1.00 19.93 196 ARG B C 1
ATOM 4670 O O . ARG B 1 210 ? 7.064 -40.874 21.053 1.00 19.25 196 ARG B O 1
ATOM 4678 N N . MET B 1 211 ? 6.705 -38.782 20.313 1.00 17.77 197 MET B N 1
ATOM 4679 C CA . MET B 1 211 ? 6.114 -38.351 21.588 1.00 16.76 197 MET B CA 1
ATOM 4680 C C . MET B 1 211 ? 4.764 -38.959 21.856 1.00 19.65 197 MET B C 1
ATOM 4681 O O . MET B 1 211 ? 4.453 -39.229 23.013 1.00 18.88 197 MET B O 1
ATOM 4686 N N . SER B 1 212 ? 3.956 -39.171 20.812 1.00 17.27 198 SER B N 1
ATOM 4687 C CA . SER B 1 212 ? 2.634 -39.786 21.007 1.00 16.46 198 SER B CA 1
ATOM 4688 C C . SER B 1 212 ? 2.801 -41.242 21.449 1.00 19.05 198 SER B C 1
ATOM 4689 O O . SER B 1 212 ? 2.169 -41.676 22.427 1.00 18.95 198 SER B O 1
ATOM 4692 N N . PHE B 1 213 ? 3.679 -42.003 20.780 1.00 16.06 199 PHE B N 1
ATOM 4693 C CA . PHE B 1 213 ? 3.922 -43.382 21.240 1.00 18.00 199 PHE B CA 1
ATOM 4694 C C . PHE B 1 213 ? 4.532 -43.404 22.635 1.00 20.70 199 PHE B C 1
ATOM 4695 O O . PHE B 1 213 ? 4.158 -44.253 23.457 1.00 21.06 199 PHE B O 1
ATOM 4703 N N . ALA B 1 214 ? 5.476 -42.489 22.907 1.00 17.84 200 ALA B N 1
ATOM 4704 C CA . ALA B 1 214 ? 6.104 -42.445 24.225 1.00 18.35 200 ALA B CA 1
ATOM 4705 C C . ALA B 1 214 ? 5.032 -42.108 25.286 1.00 20.64 200 ALA B C 1
ATOM 4706 O O . ALA B 1 214 ? 4.992 -42.771 26.325 1.00 20.23 200 ALA B O 1
ATOM 4708 N N . GLY B 1 215 ? 4.183 -41.124 24.999 1.00 17.51 201 GLY B N 1
ATOM 4709 C CA . GLY B 1 215 ? 3.167 -40.648 25.934 1.00 17.63 201 GLY B CA 1
ATOM 4710 C C . GLY B 1 215 ? 2.092 -41.660 26.263 1.00 17.72 201 GLY B C 1
ATOM 4711 O O . GLY B 1 215 ? 1.775 -41.850 27.440 1.00 17.88 201 GLY B O 1
ATOM 4712 N N . PHE B 1 216 ? 1.526 -42.307 25.231 1.00 16.08 202 PHE B N 1
ATOM 4713 C CA . PHE B 1 216 ? 0.475 -43.309 25.475 1.00 15.99 202 PHE B CA 1
ATOM 4714 C C . PHE B 1 216 ? 1.009 -44.635 25.969 1.00 20.87 202 PHE B C 1
ATOM 4715 O O . PHE B 1 216 ? 0.214 -45.457 26.442 1.00 21.61 202 PHE B O 1
ATOM 4723 N N . SER B 1 217 ? 2.337 -44.873 25.860 1.00 17.93 203 SER B N 1
ATOM 4724 C CA . SER B 1 217 ? 2.985 -46.032 26.483 1.00 18.30 203 SER B CA 1
ATOM 4725 C C . SER B 1 217 ? 3.218 -45.689 27.962 1.00 20.67 203 SER B C 1
ATOM 4726 O O . SER B 1 217 ? 3.039 -46.539 28.841 1.00 20.63 203 SER B O 1
ATOM 4729 N N . ALA B 1 218 ? 3.681 -44.441 28.231 1.00 18.31 204 ALA B N 1
ATOM 4730 C CA . ALA B 1 218 ? 4.026 -44.043 29.604 1.00 18.48 204 ALA B CA 1
ATOM 4731 C C . ALA B 1 218 ? 2.845 -44.121 30.539 1.00 21.57 204 ALA B C 1
ATOM 4732 O O . ALA B 1 218 ? 3.056 -44.489 31.706 1.00 22.24 204 ALA B O 1
ATOM 4734 N N . ASN B 1 219 ? 1.624 -43.819 30.040 1.00 18.38 205 ASN B N 1
ATOM 4735 C CA . ASN B 1 219 ? 0.439 -43.910 30.898 1.00 19.39 205 ASN B CA 1
ATOM 4736 C C . ASN B 1 219 ? -0.313 -45.225 30.701 1.00 22.13 205 ASN B C 1
ATOM 4737 O O . ASN B 1 219 ? -1.422 -45.375 31.215 1.00 21.91 205 ASN B O 1
ATOM 4742 N N . LYS B 1 220 ? 0.320 -46.185 30.011 1.00 19.08 206 LYS B N 1
ATOM 4743 C CA . LYS B 1 220 ? -0.179 -47.558 29.826 1.00 18.86 206 LYS B CA 1
ATOM 4744 C C . LYS B 1 220 ? -1.499 -47.648 29.068 1.00 21.99 206 LYS B C 1
ATOM 4745 O O . LYS B 1 220 ? -2.173 -48.670 29.166 1.00 22.37 206 LYS B O 1
ATOM 4751 N N . ALA B 1 221 ? -1.870 -46.622 28.290 1.00 18.24 207 ALA B N 1
ATOM 4752 C CA . ALA B 1 221 ? -3.132 -46.707 27.555 1.00 18.38 207 ALA B CA 1
ATOM 4753 C C . ALA B 1 221 ? -3.023 -47.698 26.384 1.00 21.44 207 ALA B C 1
ATOM 4754 O O . ALA B 1 221 ? -4.000 -48.396 26.065 1.00 20.38 207 ALA B O 1
ATOM 4756 N N . LEU B 1 222 ? -1.850 -47.740 25.734 1.00 19.40 208 LEU B N 1
ATOM 4757 C CA . LEU B 1 222 ? -1.642 -48.622 24.580 1.00 20.26 208 LEU B CA 1
ATOM 4758 C C . LEU B 1 222 ? -1.515 -50.058 24.973 1.00 20.44 208 LEU B C 1
ATOM 4759 O O . LEU B 1 222 ? -0.930 -50.389 26.023 1.00 20.73 208 LEU B O 1
ATOM 4764 N N . SER B 1 223 ? -1.987 -50.932 24.072 1.00 17.44 209 SER B N 1
ATOM 4765 C CA . SER B 1 223 ? -1.777 -52.359 24.219 1.00 18.14 209 SER B CA 1
ATOM 4766 C C . SER B 1 223 ? -0.294 -52.613 23.924 1.00 21.78 209 SER B C 1
ATOM 4767 O O . SER B 1 223 ? 0.256 -52.053 22.957 1.00 21.77 209 SER B O 1
ATOM 4770 N N . THR B 1 224 ? 0.330 -53.490 24.737 1.00 20.01 210 THR B N 1
ATOM 4771 C CA . THR B 1 224 ? 1.732 -53.893 24.530 1.00 20.33 210 THR B CA 1
ATOM 4772 C C . THR B 1 224 ? 1.754 -55.216 23.773 1.00 24.43 210 THR B C 1
ATOM 4773 O O . THR B 1 224 ? 2.824 -55.810 23.621 1.00 25.10 210 THR B O 1
ATOM 4777 N N . ASN B 1 225 ? 0.584 -55.693 23.315 1.00 22.71 211 ASN B N 1
ATOM 4778 C CA . ASN B 1 225 ? 0.473 -56.972 22.604 1.00 22.97 211 ASN B CA 1
ATOM 4779 C C . ASN B 1 225 ? 1.243 -56.886 21.266 1.00 25.62 211 ASN B C 1
ATOM 4780 O O . ASN B 1 225 ? 0.906 -56.026 20.450 1.00 24.43 211 ASN B O 1
ATOM 4785 N N . PRO B 1 226 ? 2.328 -57.689 21.069 1.00 25.48 212 PRO B N 1
ATOM 4786 C CA . PRO B 1 226 ? 3.116 -57.582 19.825 1.00 26.26 212 PRO B CA 1
ATOM 4787 C C . PRO B 1 226 ? 2.489 -58.320 18.648 1.00 31.04 212 PRO B C 1
ATOM 4788 O O . PRO B 1 226 ? 3.005 -58.229 17.536 1.00 30.52 212 PRO B O 1
ATOM 4792 N N . ASP B 1 227 ? 1.407 -59.081 18.893 1.00 27.67 213 ASP B N 1
ATOM 4793 C CA . ASP B 1 227 ? 0.747 -59.854 17.847 1.00 26.68 213 ASP B CA 1
ATOM 4794 C C . ASP B 1 227 ? -0.326 -59.002 17.161 1.00 29.08 213 ASP B C 1
ATOM 4795 O O . ASP B 1 227 ? -1.381 -58.759 17.751 1.00 28.19 213 ASP B O 1
ATOM 4800 N N . PRO B 1 228 ? -0.126 -58.624 15.879 1.00 28.46 214 PRO B N 1
ATOM 4801 C CA . PRO B 1 228 ? -1.156 -57.817 15.196 1.00 28.60 214 PRO B CA 1
ATOM 4802 C C . PRO B 1 228 ? -2.479 -58.550 14.997 1.00 32.14 214 PRO B C 1
ATOM 4803 O O . PRO B 1 228 ? -3.499 -57.901 14.818 1.00 32.82 214 PRO B O 1
ATOM 4807 N N . LYS B 1 229 ? -2.479 -59.897 15.076 1.00 29.12 215 LYS B N 1
ATOM 4808 C CA . LYS B 1 229 ? -3.707 -60.666 14.909 1.00 29.74 215 LYS B CA 1
ATOM 4809 C C . LYS B 1 229 ? -4.673 -60.539 16.089 1.00 32.56 215 LYS B C 1
ATOM 4810 O O . LYS B 1 229 ? -5.869 -60.788 15.928 1.00 33.28 215 LYS B O 1
ATOM 4816 N N . THR B 1 230 ? -4.156 -60.206 17.286 1.00 27.51 216 THR B N 1
ATOM 4817 C CA . THR B 1 230 ? -4.994 -60.159 18.489 1.00 26.32 216 THR B CA 1
ATOM 4818 C C . THR B 1 230 ? -4.869 -58.841 19.256 1.00 26.93 216 THR B C 1
ATOM 4819 O O . THR B 1 230 ? -5.498 -58.706 20.299 1.00 26.29 216 THR B O 1
ATOM 4823 N N . ALA B 1 231 ? -4.046 -57.893 18.792 1.00 24.42 217 ALA B N 1
ATOM 4824 C CA . ALA B 1 231 ? -3.835 -56.687 19.597 1.00 23.72 217 ALA B CA 1
ATOM 4825 C C . ALA B 1 231 ? -5.107 -55.871 19.881 1.00 24.03 217 ALA B C 1
ATOM 4826 O O . ALA B 1 231 ? -5.371 -55.558 21.054 1.00 22.66 217 ALA B O 1
ATOM 4828 N N . SER B 1 232 ? -5.900 -55.556 18.833 1.00 22.74 218 SER B N 1
ATOM 4829 C CA . SER B 1 232 ? -7.135 -54.807 19.044 1.00 21.29 218 SER B CA 1
ATOM 4830 C C . SER B 1 232 ? -8.246 -55.810 19.099 1.00 25.50 218 SER B C 1
ATOM 4831 O O . SER B 1 232 ? -8.535 -56.466 18.093 1.00 25.79 218 SER B O 1
ATOM 4834 N N . ARG B 1 233 ? -8.835 -55.988 20.281 1.00 20.55 219 ARG B N 1
ATOM 4835 C CA . ARG B 1 233 ? -9.886 -57.000 20.469 1.00 22.01 219 ARG B CA 1
ATOM 4836 C C . ARG B 1 233 ? -10.940 -56.457 21.448 1.00 24.10 219 ARG B C 1
ATOM 4837 O O . ARG B 1 233 ? -11.047 -56.920 22.602 1.00 23.06 219 ARG B O 1
ATOM 4845 N N . PRO B 1 234 ? -11.724 -55.457 20.990 1.00 22.71 220 PRO B N 1
ATOM 4846 C CA . PRO B 1 234 ? -12.713 -54.831 21.876 1.00 22.02 220 PRO B CA 1
ATOM 4847 C C . PRO B 1 234 ? -13.685 -55.852 22.411 1.00 24.77 220 PRO B C 1
ATOM 4848 O O . PRO B 1 234 ? -14.082 -56.767 21.676 1.00 25.26 220 PRO B O 1
ATOM 4852 N N . PHE B 1 235 ? -14.012 -55.737 23.713 1.00 22.31 221 PHE B N 1
ATOM 4853 C CA . PHE B 1 235 ? -14.945 -56.625 24.441 1.00 22.51 221 PHE B CA 1
ATOM 4854 C C . PHE B 1 235 ? -14.412 -58.011 24.760 1.00 27.14 221 PHE B C 1
ATOM 4855 O O . PHE B 1 235 ? -15.087 -58.754 25.471 1.00 28.23 221 PHE B O 1
ATOM 4863 N N . ASP B 1 236 ? -13.183 -58.342 24.296 1.00 23.59 222 ASP B N 1
ATOM 4864 C CA . ASP B 1 236 ? -12.570 -59.643 24.592 1.00 23.53 222 ASP B CA 1
ATOM 4865 C C . ASP B 1 236 ? -12.075 -59.635 26.039 1.00 25.13 222 ASP B C 1
ATOM 4866 O O . ASP B 1 236 ? -11.578 -58.614 26.524 1.00 24.57 222 ASP B O 1
ATOM 4871 N N . LYS B 1 237 ? -12.149 -60.787 26.713 1.00 25.30 223 LYS B N 1
ATOM 4872 C CA . LYS B 1 237 ? -11.682 -60.863 28.101 1.00 24.58 223 LYS B CA 1
ATOM 4873 C C . LYS B 1 237 ? -10.204 -60.468 28.267 1.00 28.36 223 LYS B C 1
ATOM 4874 O O . LYS B 1 237 ? -9.821 -59.931 29.318 1.00 28.65 223 LYS B O 1
ATOM 4880 N N . ASN B 1 238 ? -9.390 -60.734 27.229 1.00 24.03 224 ASN B N 1
ATOM 4881 C CA . ASN B 1 238 ? -7.951 -60.495 27.239 1.00 24.93 224 ASN B CA 1
ATOM 4882 C C . ASN B 1 238 ? -7.500 -59.176 26.662 1.00 25.19 224 ASN B C 1
ATOM 4883 O O . ASN B 1 238 ? -6.298 -58.958 26.505 1.00 24.99 224 ASN B O 1
ATOM 4888 N N . ARG B 1 239 ? -8.448 -58.270 26.357 1.00 22.51 225 ARG B N 1
ATOM 4889 C CA . ARG B 1 239 ? -8.081 -56.943 25.880 1.00 21.98 225 ARG B CA 1
ATOM 4890 C C . ARG B 1 239 ? -7.163 -56.260 26.880 1.00 24.11 225 ARG B C 1
ATOM 4891 O O . ARG B 1 239 ? -7.284 -56.480 28.104 1.00 24.05 225 ARG B O 1
ATOM 4899 N N . ASP B 1 240 ? -6.225 -55.466 26.362 1.00 20.78 226 ASP B N 1
ATOM 4900 C CA . ASP B 1 240 ? -5.192 -54.884 27.227 1.00 19.57 226 ASP B CA 1
ATOM 4901 C C . ASP B 1 240 ? -4.752 -53.485 26.809 1.00 20.58 226 ASP B C 1
ATOM 4902 O O . ASP B 1 240 ? -3.629 -53.090 27.116 1.00 20.04 226 ASP B O 1
ATOM 4907 N N . GLY B 1 241 ? -5.614 -52.755 26.099 1.00 19.31 227 GLY B N 1
ATOM 4908 C CA . GLY B 1 241 ? -5.279 -51.400 25.684 1.00 17.50 227 GLY B CA 1
ATOM 4909 C C . GLY B 1 241 ? -5.564 -51.140 24.221 1.00 19.06 227 GLY B C 1
ATOM 4910 O O . GLY B 1 241 ? -5.835 -52.065 23.443 1.00 19.64 227 GLY B O 1
ATOM 4911 N N . PHE B 1 242 ? -5.513 -49.862 23.812 1.00 17.46 228 PHE B N 1
ATOM 4912 C CA . PHE B 1 242 ? -5.840 -49.574 22.427 1.00 16.51 228 PHE B CA 1
ATOM 4913 C C . PHE B 1 242 ? -4.659 -49.704 21.472 1.00 19.65 228 PHE B C 1
ATOM 4914 O O . PHE B 1 242 ? -3.500 -49.694 21.910 1.00 18.95 228 PHE B O 1
ATOM 4922 N N . VAL B 1 243 ? -4.965 -49.812 20.159 1.00 17.44 229 VAL B N 1
ATOM 4923 C CA . VAL B 1 243 ? -3.958 -49.833 19.102 1.00 17.52 229 VAL B CA 1
ATOM 4924 C C . VAL B 1 243 ? -4.121 -48.505 18.371 1.00 19.50 229 VAL B C 1
ATOM 4925 O O . VAL B 1 243 ? -5.229 -48.189 17.913 1.00 19.14 229 VAL B O 1
ATOM 4929 N N . MET B 1 244 ? -3.032 -47.715 18.276 1.00 16.86 230 MET B N 1
ATOM 4930 C CA A MET B 1 244 ? -3.091 -46.394 17.660 0.50 14.84 230 MET B CA 1
ATOM 4931 C CA B MET B 1 244 ? -3.089 -46.393 17.661 0.50 16.70 230 MET B CA 1
ATOM 4932 C C . MET B 1 244 ? -3.170 -46.453 16.144 1.00 18.83 230 MET B C 1
ATOM 4933 O O . MET B 1 244 ? -2.434 -47.208 15.516 1.00 18.93 230 MET B O 1
ATOM 4942 N N . GLY B 1 245 ? -4.018 -45.603 15.574 1.00 16.69 231 GLY B N 1
ATOM 4943 C CA . GLY B 1 245 ? -4.193 -45.507 14.128 1.00 16.26 231 GLY B CA 1
ATOM 4944 C C . GLY B 1 245 ? -4.102 -44.083 13.635 1.00 18.68 231 GLY B C 1
ATOM 4945 O O . GLY B 1 245 ? -3.928 -43.150 14.418 1.00 18.03 231 GLY B O 1
ATOM 4946 N N . GLU B 1 246 ? -4.241 -43.897 12.328 1.00 16.44 232 GLU B N 1
ATOM 4947 C CA . GLU B 1 246 ? -4.157 -42.557 11.737 1.00 15.41 232 GLU B CA 1
ATOM 4948 C C . GLU B 1 246 ? -5.145 -42.447 10.576 1.00 17.52 232 GLU B C 1
ATOM 4949 O O . GLU B 1 246 ? -5.531 -43.469 9.991 1.00 17.85 232 GLU B O 1
ATOM 4955 N N . GLY B 1 247 ? -5.454 -41.212 10.191 1.00 16.00 233 GLY B N 1
ATOM 4956 C CA . GLY B 1 247 ? -6.271 -40.973 9.009 1.00 15.87 233 GLY B CA 1
ATOM 4957 C C . GLY B 1 247 ? -7.179 -39.779 9.175 1.00 17.24 233 GLY B C 1
ATOM 4958 O O . GLY B 1 247 ? -6.939 -38.917 10.018 1.00 16.30 233 GLY B O 1
ATOM 4959 N N . ALA B 1 248 ? -8.232 -39.710 8.350 1.00 15.58 234 ALA B N 1
ATOM 4960 C CA . ALA B 1 248 ? -9.194 -38.620 8.431 1.00 15.98 234 ALA B CA 1
ATOM 4961 C C . ALA B 1 248 ? -10.527 -39.102 7.915 1.00 18.76 234 ALA B C 1
ATOM 4962 O O . ALA B 1 248 ? -10.568 -39.870 6.953 1.00 18.22 234 ALA B O 1
ATOM 4964 N N . GLY B 1 249 ? -11.601 -38.657 8.569 1.00 15.34 235 GLY B N 1
ATOM 4965 C CA . GLY B 1 249 ? -12.965 -38.980 8.128 1.00 16.11 235 GLY B CA 1
ATOM 4966 C C . GLY B 1 249 ? -13.695 -37.659 8.051 1.00 17.19 235 GLY B C 1
ATOM 4967 O O . GLY B 1 249 ? -13.843 -36.988 9.078 1.00 17.33 235 GLY B O 1
ATOM 4968 N N . ILE B 1 250 ? -14.142 -37.269 6.829 1.00 15.94 236 ILE B N 1
ATOM 4969 C CA . ILE B 1 250 ? -14.772 -35.967 6.587 1.00 15.58 236 ILE B CA 1
ATOM 4970 C C . ILE B 1 250 ? -16.074 -36.202 5.839 1.00 17.75 236 ILE B C 1
ATOM 4971 O O . ILE B 1 250 ? -16.141 -37.034 4.918 1.00 17.82 236 ILE B O 1
ATOM 4976 N N . ILE B 1 251 ? -17.111 -35.496 6.260 1.00 15.17 237 ILE B N 1
ATOM 4977 C CA . ILE B 1 251 ? -18.415 -35.606 5.595 1.00 15.30 237 ILE B CA 1
ATOM 4978 C C . ILE B 1 251 ? -18.918 -34.225 5.221 1.00 17.75 237 ILE B C 1
ATOM 4979 O O . ILE B 1 251 ? -18.484 -33.201 5.765 1.00 17.44 237 ILE B O 1
ATOM 4984 N N . VAL B 1 252 ? -19.848 -34.197 4.273 1.00 15.53 238 VAL B N 1
ATOM 4985 C CA . VAL B 1 252 ? -20.477 -32.954 3.880 1.00 15.36 238 VAL B CA 1
ATOM 4986 C C . VAL B 1 252 ? -21.885 -33.003 4.472 1.00 18.29 238 VAL B C 1
ATOM 4987 O O . VAL B 1 252 ? -22.672 -33.887 4.116 1.00 18.32 238 VAL B O 1
ATOM 4991 N N . LEU B 1 253 ? -22.192 -32.077 5.382 1.00 16.22 239 LEU B N 1
ATOM 4992 C CA . LEU B 1 253 ? -23.541 -31.924 5.937 1.00 16.27 239 LEU B CA 1
ATOM 4993 C C . LEU B 1 253 ? -24.196 -30.808 5.170 1.00 17.04 239 LEU B C 1
ATOM 4994 O O . LEU B 1 253 ? -23.541 -29.830 4.799 1.00 16.20 239 LEU B O 1
ATOM 4999 N N . GLU B 1 254 ? -25.501 -30.920 4.945 1.00 16.44 240 GLU B N 1
ATOM 5000 C CA . GLU B 1 254 ? -26.195 -29.924 4.140 1.00 16.30 240 GLU B CA 1
ATOM 5001 C C . GLU B 1 254 ? -27.638 -29.731 4.582 1.00 19.21 240 GLU B C 1
ATOM 5002 O O . GLU B 1 254 ? -28.306 -30.703 4.915 1.00 18.76 240 GLU B O 1
ATOM 5008 N N . GLU B 1 255 ? -28.128 -28.480 4.572 1.00 16.38 241 GLU B N 1
ATOM 5009 C CA . GLU B 1 255 ? -29.535 -28.213 4.866 1.00 17.42 241 GLU B CA 1
ATOM 5010 C C . GLU B 1 255 ? -30.391 -28.912 3.781 1.00 20.65 241 GLU B C 1
ATOM 5011 O O . GLU B 1 255 ? -30.053 -28.877 2.583 1.00 19.50 241 GLU B O 1
ATOM 5017 N N . LEU B 1 256 ? -31.461 -29.583 4.219 1.00 17.48 242 LEU B N 1
ATOM 5018 C CA . LEU B 1 256 ? -32.264 -30.419 3.333 1.00 18.62 242 LEU B CA 1
ATOM 5019 C C . LEU B 1 256 ? -32.793 -29.742 2.072 1.00 21.65 242 LEU B C 1
ATOM 5020 O O . LEU B 1 256 ? -32.641 -30.296 0.973 1.00 21.32 242 LEU B O 1
ATOM 5025 N N . GLU B 1 257 ? -33.431 -28.563 2.212 1.00 19.58 243 GLU B N 1
ATOM 5026 C CA . GLU B 1 257 ? -34.024 -27.877 1.066 1.00 20.40 243 GLU B CA 1
ATOM 5027 C C . GLU B 1 257 ? -32.943 -27.495 0.039 1.00 21.80 243 GLU B C 1
ATOM 5028 O O . GLU B 1 257 ? -33.164 -27.628 -1.164 1.00 20.25 243 GLU B O 1
ATOM 5034 N N . HIS B 1 258 ? -31.764 -27.115 0.530 1.00 18.93 244 HIS B N 1
ATOM 5035 C CA . HIS B 1 258 ? -30.607 -26.785 -0.305 1.00 18.00 244 HIS B CA 1
ATOM 5036 C C . HIS B 1 258 ? -30.118 -28.039 -1.059 1.00 19.08 244 HIS B C 1
ATOM 5037 O O . HIS B 1 258 ? -29.878 -27.974 -2.271 1.00 20.06 244 HIS B O 1
ATOM 5044 N N . ALA B 1 259 ? -29.981 -29.182 -0.351 1.00 17.15 245 ALA B N 1
ATOM 5045 C CA . ALA B 1 259 ? -29.539 -30.433 -0.979 1.00 17.32 245 ALA B CA 1
ATOM 5046 C C . ALA B 1 259 ? -30.492 -30.824 -2.112 1.00 19.74 245 ALA B C 1
ATOM 5047 O O . ALA B 1 259 ? -30.067 -31.211 -3.213 1.00 19.06 245 ALA B O 1
ATOM 5049 N N . LEU B 1 260 ? -31.801 -30.719 -1.839 1.00 17.58 246 LEU B N 1
ATOM 5050 C CA . LEU B 1 260 ? -32.815 -31.044 -2.834 1.00 17.90 246 LEU B CA 1
ATOM 5051 C C . LEU B 1 260 ? -32.739 -30.103 -4.043 1.00 19.55 246 LEU B C 1
ATOM 5052 O O . LEU B 1 260 ? -32.858 -30.555 -5.185 1.00 20.96 246 LEU B O 1
ATOM 5057 N N . ALA B 1 261 ? -32.553 -28.795 -3.792 1.00 18.64 247 ALA B N 1
ATOM 5058 C CA . ALA B 1 261 ? -32.495 -27.819 -4.888 1.00 19.71 247 ALA B CA 1
ATOM 5059 C C . ALA B 1 261 ? -31.305 -28.085 -5.815 1.00 20.65 247 ALA B C 1
ATOM 5060 O O . ALA B 1 261 ? -31.407 -27.848 -7.019 1.00 20.60 247 ALA B O 1
ATOM 5062 N N . ARG B 1 262 ? -30.180 -28.569 -5.246 1.00 19.82 248 ARG B N 1
ATOM 5063 C CA . ARG B 1 262 ? -29.055 -28.830 -6.122 1.00 19.95 248 ARG B CA 1
ATOM 5064 C C . ARG B 1 262 ? -28.964 -30.264 -6.615 1.00 21.91 248 ARG B C 1
ATOM 5065 O O . ARG B 1 262 ? -28.003 -30.608 -7.291 1.00 19.65 248 ARG B O 1
ATOM 5073 N N . GLY B 1 263 ? -30.000 -31.056 -6.341 1.00 20.25 249 GLY B N 1
ATOM 5074 C CA . GLY B 1 263 ? -30.083 -32.442 -6.799 1.00 21.16 249 GLY B CA 1
ATOM 5075 C C . GLY B 1 263 ? -29.042 -33.359 -6.181 1.00 22.96 249 GLY B C 1
ATOM 5076 O O . GLY B 1 263 ? -28.644 -34.349 -6.800 1.00 23.21 249 GLY B O 1
ATOM 5077 N N . ALA B 1 264 ? -28.611 -33.051 -4.950 1.00 19.72 250 ALA B N 1
ATOM 5078 C CA . ALA B 1 264 ? -27.601 -33.833 -4.254 1.00 19.64 250 ALA B CA 1
ATOM 5079 C C . ALA B 1 264 ? -28.076 -35.254 -3.947 1.00 24.54 250 ALA B C 1
ATOM 5080 O O . ALA B 1 264 ? -29.252 -35.451 -3.705 1.00 25.56 250 ALA B O 1
ATOM 5082 N N . LYS B 1 265 ? -27.139 -36.209 -3.867 1.00 23.78 251 LYS B N 1
ATOM 5083 C CA . LYS B 1 265 ? -27.509 -37.550 -3.399 1.00 24.61 251 LYS B CA 1
ATOM 5084 C C . LYS B 1 265 ? -27.474 -37.462 -1.869 1.00 23.79 251 LYS B C 1
ATOM 5085 O O . LYS B 1 265 ? -26.707 -36.675 -1.311 1.00 22.63 251 LYS B O 1
ATOM 5091 N N . ILE B 1 266 ? -28.370 -38.179 -1.205 1.00 20.60 252 ILE B N 1
ATOM 5092 C CA . ILE B 1 266 ? -28.474 -38.136 0.248 1.00 19.51 252 ILE B CA 1
ATOM 5093 C C . ILE B 1 266 ? -28.212 -39.520 0.831 1.00 22.26 252 ILE B C 1
ATOM 5094 O O . ILE B 1 266 ? -28.921 -40.472 0.495 1.00 23.89 252 ILE B O 1
ATOM 5099 N N . TYR B 1 267 ? -27.215 -39.614 1.708 1.00 20.14 253 TYR B N 1
ATOM 5100 C CA . TYR B 1 267 ? -26.871 -40.872 2.366 1.00 19.84 253 TYR B CA 1
ATOM 5101 C C . TYR B 1 267 ? -27.774 -41.167 3.569 1.00 26.30 253 TYR B C 1
ATOM 5102 O O . TYR B 1 267 ? -28.032 -42.334 3.902 1.00 25.15 253 TYR B O 1
ATOM 5111 N N . GLY B 1 268 ? -28.148 -40.120 4.278 1.00 23.91 254 GLY B N 1
ATOM 5112 C CA . GLY B 1 268 ? -28.948 -40.232 5.491 1.00 23.21 254 GLY B CA 1
ATOM 5113 C C . GLY B 1 268 ? -29.091 -38.881 6.146 1.00 23.82 254 GLY B C 1
ATOM 5114 O O . GLY B 1 268 ? -28.652 -37.861 5.595 1.00 22.36 254 GLY B O 1
ATOM 5115 N N . GLU B 1 269 ? -29.702 -38.869 7.322 1.00 21.53 255 GLU B N 1
ATOM 5116 C CA . GLU B 1 269 ? -29.960 -37.637 8.051 1.00 20.60 255 GLU B CA 1
ATOM 5117 C C . GLU B 1 269 ? -29.284 -37.681 9.425 1.00 22.53 255 GLU B C 1
ATOM 5118 O O . GLU B 1 269 ? -29.242 -38.731 10.056 1.00 22.71 255 GLU B O 1
ATOM 5124 N N . ILE B 1 270 ? -28.742 -36.547 9.876 1.00 18.93 256 ILE B N 1
ATOM 5125 C CA . ILE B 1 270 ? -28.206 -36.474 11.234 1.00 18.06 256 ILE B CA 1
ATOM 5126 C C . ILE B 1 270 ? -29.339 -35.882 12.080 1.00 20.50 256 ILE B C 1
ATOM 5127 O O . ILE B 1 270 ? -29.948 -34.868 11.692 1.00 20.54 256 ILE B O 1
ATOM 5132 N N . VAL B 1 271 ? -29.670 -36.557 13.204 1.00 19.84 257 VAL B N 1
ATOM 5133 C CA . VAL B 1 271 ? -30.840 -36.148 13.992 1.00 20.52 257 VAL B CA 1
ATOM 5134 C C . VAL B 1 271 ? -30.590 -35.879 15.476 1.00 22.53 257 VAL B C 1
ATOM 5135 O O . VAL B 1 271 ? -31.439 -35.269 16.130 1.00 22.33 257 VAL B O 1
ATOM 5139 N N . GLY B 1 272 ? -29.489 -36.379 16.025 1.00 18.84 258 GLY B N 1
ATOM 5140 C CA . GLY B 1 272 ? -29.259 -36.156 17.443 1.00 18.96 258 GLY B CA 1
ATOM 5141 C C . GLY B 1 272 ? -27.796 -36.026 17.775 1.00 19.37 258 GLY B C 1
ATOM 5142 O O . GLY B 1 272 ? -26.944 -36.642 17.122 1.00 19.16 258 GLY B O 1
ATOM 5143 N N . TYR B 1 273 ? -27.508 -35.212 18.797 1.00 18.01 259 TYR B N 1
ATOM 5144 C CA . TYR B 1 273 ? -26.146 -34.952 19.261 1.00 17.71 259 TYR B CA 1
ATOM 5145 C C . TYR B 1 273 ? -26.217 -34.717 20.769 1.00 21.30 259 TYR B C 1
ATOM 5146 O O . TYR B 1 273 ? -27.029 -33.919 21.236 1.00 20.87 259 TYR B O 1
ATOM 5155 N N . GLY B 1 274 ? -25.359 -35.411 21.504 1.00 19.10 260 GLY B N 1
ATOM 5156 C CA . GLY B 1 274 ? -25.266 -35.275 22.953 1.00 18.25 260 GLY B CA 1
ATOM 5157 C C . GLY B 1 274 ? -23.827 -35.046 23.357 1.00 19.85 260 GLY B C 1
ATOM 5158 O O . GLY B 1 274 ? -22.923 -35.670 22.799 1.00 19.87 260 GLY B O 1
ATOM 5159 N N . SER B 1 275 ? -23.605 -34.157 24.333 1.00 17.05 261 SER B N 1
ATOM 5160 C CA . SER B 1 275 ? -22.255 -33.851 24.831 1.00 16.64 261 SER B CA 1
ATOM 5161 C C . SER B 1 275 ? -22.336 -33.744 26.356 1.00 20.60 261 SER B C 1
ATOM 5162 O O . SER B 1 275 ? -23.136 -32.963 26.865 1.00 19.78 261 SER B O 1
ATOM 5165 N N . THR B 1 276 ? -21.500 -34.521 27.085 1.00 18.81 262 THR B N 1
ATOM 5166 C CA . THR B 1 276 ? -21.426 -34.425 28.548 1.00 18.08 262 THR B CA 1
ATOM 5167 C C . THR B 1 276 ? -19.978 -34.538 28.980 1.00 20.32 262 THR B C 1
ATOM 5168 O O . THR B 1 276 ? -19.108 -34.957 28.201 1.00 19.15 262 THR B O 1
ATOM 5172 N N . GLY B 1 277 ? -19.736 -34.195 30.241 1.00 19.79 263 GLY B N 1
ATOM 5173 C CA . GLY B 1 277 ? -18.430 -34.339 30.862 1.00 18.94 263 GLY B CA 1
ATOM 5174 C C . GLY B 1 277 ? -18.535 -35.233 32.084 1.00 21.77 263 GLY B C 1
ATOM 5175 O O . GLY B 1 277 ? -19.535 -35.169 32.805 1.00 21.96 263 GLY B O 1
ATOM 5176 N N . ASP B 1 278 ? -17.511 -36.079 32.325 1.00 18.73 264 ASP B N 1
ATOM 5177 C CA . ASP B 1 278 ? -17.496 -36.959 33.504 1.00 18.71 264 ASP B CA 1
ATOM 5178 C C . ASP B 1 278 ? -17.185 -36.168 34.779 1.00 22.73 264 ASP B C 1
ATOM 5179 O O . ASP B 1 278 ? -17.621 -36.574 35.874 1.00 23.08 264 ASP B O 1
ATOM 5184 N N . ALA B 1 279 ? -16.353 -35.095 34.660 1.00 21.08 265 ALA B N 1
ATOM 5185 C CA . ALA B 1 279 ? -15.869 -34.293 35.815 1.00 21.04 265 ALA B CA 1
ATOM 5186 C C . ALA B 1 279 ? -15.273 -35.218 36.878 1.00 23.54 265 ALA B C 1
ATOM 5187 O O . ALA B 1 279 ? -15.509 -35.051 38.080 1.00 24.03 265 ALA B O 1
ATOM 5189 N N . TYR B 1 280 ? -14.503 -36.209 36.423 1.00 20.42 266 TYR B N 1
ATOM 5190 C CA . TYR B 1 280 ? -13.961 -37.238 37.310 1.00 20.78 266 TYR B CA 1
ATOM 5191 C C . TYR B 1 280 ? -12.454 -37.286 37.419 1.00 24.27 266 TYR B C 1
ATOM 5192 O O . TYR B 1 280 ? -11.916 -37.194 38.532 1.00 25.11 266 TYR B O 1
ATOM 5201 N N . HIS B 1 281 ? -11.772 -37.542 36.286 1.00 21.12 267 HIS B N 1
ATOM 5202 C CA . HIS B 1 281 ? -10.344 -37.789 36.296 1.00 20.85 267 HIS B CA 1
ATOM 5203 C C . HIS B 1 281 ? -9.766 -37.418 34.939 1.00 23.49 267 HIS B C 1
ATOM 5204 O O . HIS B 1 281 ? -10.442 -37.535 33.921 1.00 21.68 267 HIS B O 1
ATOM 5211 N N . ILE B 1 282 ? -8.501 -36.993 34.929 1.00 21.98 268 ILE B N 1
ATOM 5212 C CA . ILE B 1 282 ? -7.821 -36.576 33.695 1.00 21.48 268 ILE B CA 1
ATOM 5213 C C . ILE B 1 282 ? -7.759 -37.629 32.601 1.00 24.18 268 ILE B C 1
ATOM 5214 O O . ILE B 1 282 ? -7.739 -37.269 31.421 1.00 23.14 268 ILE B O 1
ATOM 5219 N N . THR B 1 283 ? -7.674 -38.929 32.966 1.00 21.54 269 THR B N 1
ATOM 5220 C CA . THR B 1 283 ? -7.553 -39.981 31.952 1.00 21.93 269 THR B CA 1
ATOM 5221 C C . THR B 1 283 ? -8.469 -41.173 32.197 1.00 25.68 269 THR B C 1
ATOM 5222 O O . THR B 1 283 ? -8.822 -41.865 31.237 1.00 26.39 269 THR B O 1
ATOM 5226 N N . ALA B 1 284 ? -8.808 -41.448 33.476 1.00 23.13 270 ALA B N 1
ATOM 5227 C CA . ALA B 1 284 ? -9.630 -42.607 33.807 1.00 23.23 270 ALA B CA 1
ATOM 5228 C C . ALA B 1 284 ? -11.099 -42.364 33.528 1.00 24.97 270 ALA B C 1
ATOM 5229 O O . ALA B 1 284 ? -11.651 -41.359 33.986 1.00 24.54 270 ALA B O 1
ATOM 5231 N N . PRO B 1 285 ? -11.771 -43.314 32.843 1.00 23.40 271 PRO B N 1
ATOM 5232 C CA . PRO B 1 285 ? -13.217 -43.138 32.609 1.00 24.23 271 PRO B CA 1
ATOM 5233 C C . PRO B 1 285 ? -14.019 -43.237 33.897 1.00 25.39 271 PRO B C 1
ATOM 5234 O O . PRO B 1 285 ? -13.631 -43.984 34.813 1.00 26.17 271 PRO B O 1
ATOM 5238 N N . ALA B 1 286 ? -15.115 -42.469 33.986 1.00 23.15 272 ALA B N 1
ATOM 5239 C CA . ALA B 1 286 ? -15.985 -42.456 35.164 1.00 23.87 272 ALA B CA 1
ATOM 5240 C C . ALA B 1 286 ? -16.593 -43.825 35.414 1.00 27.44 272 ALA B C 1
ATOM 5241 O O . ALA B 1 286 ? -16.907 -44.562 34.470 1.00 26.30 272 ALA B O 1
ATOM 5243 N N . GLN B 1 287 ? -16.778 -44.146 36.699 1.00 25.08 273 GLN B N 1
ATOM 5244 C CA . GLN B 1 287 ? -17.347 -45.407 37.141 1.00 25.90 273 GLN B CA 1
ATOM 5245 C C . GLN B 1 287 ? -18.685 -45.690 36.459 1.00 29.22 273 GLN B C 1
ATOM 5246 O O . GLN B 1 287 ? -19.519 -44.795 36.311 1.00 27.93 273 GLN B O 1
ATOM 5252 N N . ASP B 1 288 ? -18.818 -46.921 35.955 1.00 26.64 274 ASP B N 1
ATOM 5253 C CA . ASP B 1 288 ? -19.994 -47.496 35.330 1.00 27.31 274 ASP B CA 1
ATOM 5254 C C . ASP B 1 288 ? -20.481 -46.789 34.064 1.00 29.09 274 ASP B C 1
ATOM 5255 O O . ASP B 1 288 ? -21.624 -47.010 33.657 1.00 29.22 274 ASP B O 1
ATOM 5260 N N . GLY B 1 289 ? -19.629 -45.949 33.454 1.00 23.65 275 GLY B N 1
ATOM 5261 C CA . GLY B 1 289 ? -19.981 -45.230 32.231 1.00 24.24 275 GLY B CA 1
ATOM 5262 C C . GLY B 1 289 ? -21.106 -44.230 32.396 1.00 26.89 275 GLY B C 1
ATOM 5263 O O . GLY B 1 289 ? -21.830 -43.956 31.436 1.00 25.07 275 GLY B O 1
ATOM 5264 N N . GLU B 1 290 ? -21.240 -43.635 33.590 1.00 24.20 276 GLU B N 1
ATOM 5265 C CA . GLU B 1 290 ? -22.350 -42.723 33.868 1.00 24.41 276 GLU B CA 1
ATOM 5266 C C . GLU B 1 290 ? -22.421 -41.512 32.925 1.00 25.87 276 GLU B C 1
ATOM 5267 O O . GLU B 1 290 ? -23.518 -41.120 32.510 1.00 25.55 276 GLU B O 1
ATOM 5273 N N . GLY B 1 291 ? -21.251 -40.953 32.585 1.00 22.08 277 GLY B N 1
ATOM 5274 C CA . GLY B 1 291 ? -21.168 -39.796 31.700 1.00 21.27 277 GLY B CA 1
ATOM 5275 C C . GLY B 1 291 ? -21.561 -40.177 30.288 1.00 23.47 277 GLY B C 1
ATOM 5276 O O . GLY B 1 291 ? -22.308 -39.450 29.624 1.00 22.53 277 GLY B O 1
ATOM 5277 N N . GLY B 1 292 ? -21.061 -41.333 29.840 1.00 21.37 278 GLY B N 1
ATOM 5278 C CA . GLY B 1 292 ? -21.411 -41.868 28.524 1.00 21.49 278 GLY B CA 1
ATOM 5279 C C . GLY B 1 292 ? -22.899 -42.152 28.409 1.00 23.08 278 GLY B C 1
ATOM 5280 O O . GLY B 1 292 ? -23.512 -41.875 27.375 1.00 23.12 278 GLY B O 1
ATOM 5281 N N . ALA B 1 293 ? -23.504 -42.692 29.483 1.00 21.52 279 ALA B N 1
ATOM 5282 C CA . ALA B 1 293 ? -24.948 -42.932 29.497 1.00 21.80 279 ALA B CA 1
ATOM 5283 C C . ALA B 1 293 ? -25.704 -41.605 29.328 1.00 23.10 279 ALA B C 1
ATOM 5284 O O . ALA B 1 293 ? -26.619 -41.530 28.496 1.00 22.94 279 ALA B O 1
ATOM 5286 N N . ARG B 1 294 ? -25.301 -40.546 30.069 1.00 20.98 280 ARG B N 1
ATOM 5287 C CA . ARG B 1 294 ? -25.939 -39.232 29.945 1.00 20.84 280 ARG B CA 1
ATOM 5288 C C . ARG B 1 294 ? -25.778 -38.637 28.535 1.00 22.34 280 ARG B C 1
ATOM 5289 O O . ARG B 1 294 ? -26.735 -38.053 28.018 1.00 22.76 280 ARG B O 1
ATOM 5297 N N . ALA B 1 295 ? -24.614 -38.833 27.877 1.00 20.60 281 ALA B N 1
ATOM 5298 C CA . ALA B 1 295 ? -24.430 -38.309 26.510 1.00 19.34 281 ALA B CA 1
ATOM 5299 C C . ALA B 1 295 ? -25.378 -39.041 25.540 1.00 21.66 281 ALA B C 1
ATOM 5300 O O . ALA B 1 295 ? -26.012 -38.406 24.693 1.00 20.96 281 ALA B O 1
ATOM 5302 N N . MET B 1 296 ? -25.503 -40.376 25.689 1.00 19.88 282 MET B N 1
ATOM 5303 C CA . MET B 1 296 ? -26.417 -41.128 24.816 1.00 19.13 282 MET B CA 1
ATOM 5304 C C . MET B 1 296 ? -27.861 -40.674 25.040 1.00 24.15 282 MET B C 1
ATOM 5305 O O . MET B 1 296 ? -28.590 -40.479 24.067 1.00 23.37 282 MET B O 1
ATOM 5310 N N . GLN B 1 297 ? -28.252 -40.457 26.321 1.00 22.28 283 GLN B N 1
ATOM 5311 C CA . GLN B 1 297 ? -29.604 -39.986 26.647 1.00 23.05 283 GLN B CA 1
ATOM 5312 C C . GLN B 1 297 ? -29.858 -38.595 26.088 1.00 24.66 283 GLN B C 1
ATOM 5313 O O . GLN B 1 297 ? -30.951 -38.356 25.579 1.00 25.52 283 GLN B O 1
ATOM 5319 N N . GLU B 1 298 ? -28.844 -37.692 26.129 1.00 21.00 284 GLU B N 1
ATOM 5320 C CA . GLU B 1 298 ? -29.013 -36.351 25.547 1.00 20.58 284 GLU B CA 1
ATOM 5321 C C . GLU B 1 298 ? -29.210 -36.437 24.036 1.00 22.92 284 GLU B C 1
ATOM 5322 O O . GLU B 1 298 ? -30.045 -35.711 23.489 1.00 22.15 284 GLU B O 1
ATOM 5328 N N . ALA B 1 299 ? -28.447 -37.322 23.348 1.00 21.17 285 ALA B N 1
ATOM 5329 C CA . ALA B 1 299 ? -28.584 -37.488 21.885 1.00 20.85 285 ALA B CA 1
ATOM 5330 C C . ALA B 1 299 ? -29.973 -38.045 21.533 1.00 23.22 285 ALA B C 1
ATOM 5331 O O . ALA B 1 299 ? -30.584 -37.604 20.556 1.00 22.14 285 ALA B O 1
ATOM 5333 N N . ILE B 1 300 ? -30.464 -39.029 22.324 1.00 20.63 286 ILE B N 1
ATOM 5334 C CA . ILE B 1 300 ? -31.794 -39.638 22.121 1.00 21.17 286 ILE B CA 1
ATOM 5335 C C . ILE B 1 300 ? -32.884 -38.567 22.271 1.00 25.61 286 ILE B C 1
ATOM 5336 O O . ILE B 1 300 ? -33.812 -38.501 21.451 1.00 25.60 286 ILE B O 1
ATOM 5341 N N . LYS B 1 301 ? -32.770 -37.736 23.333 1.00 24.51 287 LYS B N 1
ATOM 5342 C CA . LYS B 1 301 ? -33.698 -36.635 23.609 1.00 25.10 287 LYS B CA 1
ATOM 5343 C C . LYS B 1 301 ? -33.671 -35.619 22.467 1.00 26.42 287 LYS B C 1
ATOM 5344 O O . LYS B 1 301 ? -34.738 -35.163 22.030 1.00 26.21 287 LYS B O 1
ATOM 5350 N N . ASP B 1 302 ? -32.455 -35.283 21.967 1.00 22.49 288 ASP B N 1
ATOM 5351 C CA . ASP B 1 302 ? -32.287 -34.346 20.857 1.00 21.26 288 ASP B CA 1
ATOM 5352 C C . ASP B 1 302 ? -32.977 -34.879 19.583 1.00 25.72 288 ASP B C 1
ATOM 5353 O O . ASP B 1 302 ? -33.634 -34.116 18.867 1.00 25.80 288 ASP B O 1
ATOM 5358 N N . ALA B 1 303 ? -32.871 -36.197 19.329 1.00 23.66 289 ALA B N 1
ATOM 5359 C CA . ALA B 1 303 ? -33.494 -36.844 18.169 1.00 23.38 289 ALA B CA 1
ATOM 5360 C C . ALA B 1 303 ? -35.020 -37.013 18.303 1.00 28.42 289 ALA B C 1
ATOM 5361 O O . ALA B 1 303 ? -35.693 -37.270 17.295 1.00 27.25 289 ALA B O 1
ATOM 5363 N N . GLY B 1 304 ? -35.543 -36.858 19.528 1.00 25.77 290 GLY B N 1
ATOM 5364 C CA . GLY B 1 304 ? -36.976 -36.972 19.806 1.00 27.57 290 GLY B CA 1
ATOM 5365 C C . GLY B 1 304 ? -37.511 -38.381 19.636 1.00 32.10 290 GLY B C 1
ATOM 5366 O O . GLY B 1 304 ? -38.685 -38.568 19.274 1.00 33.17 290 GLY B O 1
ATOM 5367 N N . ILE B 1 305 ? -36.659 -39.389 19.918 1.00 28.09 291 ILE B N 1
ATOM 5368 C CA . ILE B 1 305 ? -37.016 -40.805 19.760 1.00 27.40 291 ILE B CA 1
ATOM 5369 C C . ILE B 1 305 ? -37.033 -41.547 21.084 1.00 30.49 291 ILE B C 1
ATOM 5370 O O . ILE B 1 305 ? -36.523 -41.038 22.090 1.00 29.37 291 ILE B O 1
ATOM 5375 N N . ALA B 1 306 ? -37.575 -42.779 21.066 1.00 29.75 292 ALA B N 1
ATOM 5376 C CA . ALA B 1 306 ? -37.521 -43.660 22.220 1.00 29.89 292 ALA B CA 1
ATOM 5377 C C . ALA B 1 306 ? -36.205 -44.449 22.084 1.00 32.47 292 ALA B C 1
ATOM 5378 O O . ALA B 1 306 ? -35.785 -44.729 20.956 1.00 31.98 292 ALA B O 1
ATOM 5380 N N . PRO B 1 307 ? -35.552 -44.849 23.189 1.00 30.33 293 PRO B N 1
ATOM 5381 C CA . PRO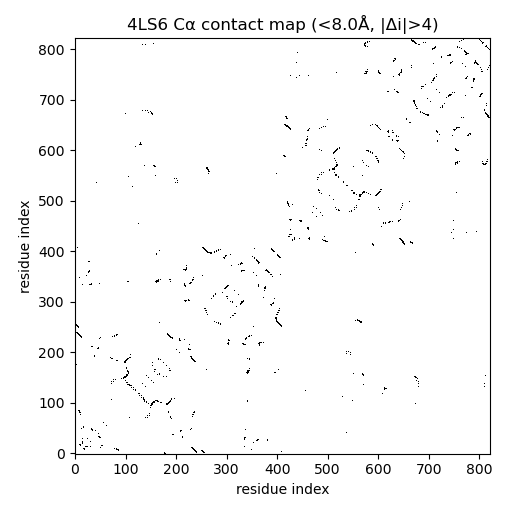 B 1 307 ? -34.297 -45.629 23.065 1.00 29.31 293 PRO B CA 1
ATOM 5382 C C . PRO B 1 307 ? -34.433 -46.909 22.216 1.00 31.36 293 PRO B C 1
ATOM 5383 O O . PRO B 1 307 ? -33.491 -47.282 21.508 1.00 30.16 293 PRO B O 1
ATOM 5387 N N . GLU B 1 308 ? -35.623 -47.547 22.236 1.00 29.53 294 GLU B N 1
ATOM 5388 C CA . GLU B 1 308 ? -35.907 -48.772 21.478 1.00 29.70 294 GLU B CA 1
ATOM 5389 C C . GLU B 1 308 ? -35.810 -48.592 19.967 1.00 31.90 294 GLU B C 1
ATOM 5390 O O . GLU B 1 308 ? -35.774 -49.587 19.235 1.00 31.06 294 GLU B O 1
ATOM 5396 N N . GLU B 1 309 ? -35.772 -47.329 19.494 1.00 28.81 295 GLU B N 1
ATOM 5397 C CA . GLU B 1 309 ? -35.673 -47.043 18.061 1.00 28.74 295 GLU B CA 1
ATOM 5398 C C . GLU B 1 309 ? -34.250 -47.212 17.528 1.00 30.34 295 GLU B C 1
ATOM 5399 O O . GLU B 1 309 ? -34.086 -47.317 16.308 1.00 29.63 295 GLU B O 1
ATOM 5405 N N . ILE B 1 310 ? -33.232 -47.293 18.432 1.00 27.22 296 ILE B N 1
ATOM 5406 C CA . ILE B 1 310 ? -31.853 -47.498 17.998 1.00 25.86 296 ILE B CA 1
ATOM 5407 C C . ILE B 1 310 ? -31.666 -48.944 17.576 1.00 29.11 296 ILE B C 1
ATOM 5408 O O . ILE B 1 310 ? -31.945 -49.844 18.357 1.00 30.25 296 ILE B O 1
ATOM 5413 N N . ASP B 1 311 ? -31.171 -49.161 16.349 1.00 24.98 297 ASP B N 1
ATOM 5414 C CA . ASP B 1 311 ? -30.939 -50.515 15.839 1.00 25.06 297 ASP B CA 1
ATOM 5415 C C . ASP B 1 311 ? -29.514 -50.982 15.998 1.00 26.98 297 ASP B C 1
ATOM 5416 O O . ASP B 1 311 ? -29.265 -52.186 16.145 1.00 26.79 297 ASP B O 1
ATOM 5421 N N . TYR B 1 312 ? -28.571 -50.041 15.913 1.00 24.01 298 TYR B N 1
ATOM 5422 C CA . TYR B 1 312 ? -27.163 -50.384 15.945 1.00 23.26 298 TYR B CA 1
ATOM 5423 C C . TYR B 1 312 ? -26.375 -49.283 16.603 1.00 24.22 298 TYR B C 1
ATOM 5424 O O . TYR B 1 312 ? -26.636 -48.107 16.354 1.00 23.11 298 TYR B O 1
ATOM 5433 N N . ILE B 1 313 ? -25.430 -49.677 17.456 1.00 21.88 299 ILE B N 1
ATOM 5434 C CA . ILE B 1 313 ? -24.506 -48.748 18.091 1.00 20.44 299 ILE B CA 1
ATOM 5435 C C . ILE B 1 313 ? -23.106 -49.011 17.565 1.00 23.63 299 ILE B C 1
ATOM 5436 O O . ILE B 1 313 ? -22.581 -50.122 17.744 1.00 21.98 299 ILE B O 1
ATOM 5441 N N . ASN B 1 314 ? -22.481 -47.988 16.970 1.00 21.46 300 ASN B N 1
ATOM 5442 C CA . ASN B 1 314 ? -21.069 -48.069 16.608 1.00 20.60 300 ASN B CA 1
ATOM 5443 C C . ASN B 1 314 ? -20.387 -47.581 17.880 1.00 21.45 300 ASN B C 1
ATOM 5444 O O . ASN B 1 314 ? -20.366 -46.385 18.192 1.00 19.21 300 ASN B O 1
ATOM 5449 N N . ALA B 1 315 ? -19.890 -48.528 18.660 1.00 19.54 301 ALA B N 1
ATOM 5450 C CA . ALA B 1 315 ? -19.305 -48.255 19.957 1.00 18.61 301 ALA B CA 1
ATOM 5451 C C . ALA B 1 315 ? -18.017 -47.453 19.878 1.00 20.19 301 ALA B C 1
ATOM 5452 O O . ALA B 1 315 ? -17.353 -47.414 18.839 1.00 21.44 301 ALA B O 1
ATOM 5454 N N . HIS B 1 316 ? -17.658 -46.823 20.987 1.00 18.79 302 HIS B N 1
ATOM 5455 C CA . HIS B 1 316 ? -16.350 -46.210 21.067 1.00 18.23 302 HIS B CA 1
ATOM 5456 C C . HIS B 1 316 ? -15.343 -47.396 21.087 1.00 20.04 302 HIS B C 1
ATOM 5457 O O . HIS B 1 316 ? -14.430 -47.417 20.273 1.00 20.24 302 HIS B O 1
ATOM 5464 N N . GLY B 1 317 ? -15.618 -48.418 21.908 1.00 19.63 303 GLY B N 1
ATOM 5465 C CA . GLY B 1 317 ? -14.927 -49.708 21.926 1.00 20.13 303 GLY B CA 1
ATOM 5466 C C . GLY B 1 317 ? -13.457 -49.708 21.574 1.00 22.30 303 GLY B C 1
ATOM 5467 O O . GLY B 1 317 ? -13.036 -50.290 20.571 1.00 19.90 303 GLY B O 1
ATOM 5468 N N . THR B 1 318 ? -12.657 -49.058 22.414 1.00 19.22 304 THR B N 1
ATOM 5469 C CA . THR B 1 318 ? -11.230 -48.902 22.151 1.00 18.76 304 THR B CA 1
ATOM 5470 C C . THR B 1 318 ? -10.354 -50.108 22.479 1.00 20.24 304 THR B C 1
ATOM 5471 O O . THR B 1 318 ? -9.179 -50.077 22.122 1.00 20.82 304 THR B O 1
ATOM 5475 N N . SER B 1 319 ? -10.884 -51.151 23.142 1.00 18.51 305 SER B N 1
ATOM 5476 C CA . SER B 1 319 ? -10.098 -52.332 23.535 1.00 18.85 305 SER B CA 1
ATOM 5477 C C . SER B 1 319 ? -9.297 -52.094 24.825 1.00 22.74 305 SER B C 1
ATOM 5478 O O . SER B 1 319 ? -8.388 -52.868 25.132 1.00 21.47 305 SER B O 1
ATOM 5481 N N . THR B 1 320 ? -9.654 -51.052 25.605 1.00 20.59 306 THR B N 1
ATOM 5482 C CA . THR B 1 320 ? -9.063 -50.932 26.947 1.00 19.15 306 THR B CA 1
ATOM 5483 C C . THR B 1 320 ? -10.017 -51.673 27.881 1.00 22.52 306 THR B C 1
ATOM 5484 O O . THR B 1 320 ? -11.217 -51.811 27.574 1.00 21.86 306 THR B O 1
ATOM 5488 N N . TYR B 1 321 ? -9.509 -52.141 29.024 1.00 21.32 307 TYR B N 1
ATOM 5489 C CA . TYR B 1 321 ? -10.371 -52.839 29.982 1.00 21.53 307 TYR B CA 1
ATOM 5490 C C . TYR B 1 321 ? -11.543 -51.967 30.425 1.00 25.11 307 TYR B C 1
ATOM 5491 O O . TYR B 1 321 ? -12.697 -52.371 30.276 1.00 26.87 307 TYR B O 1
ATOM 5500 N N . TYR B 1 322 ? -11.250 -50.769 30.931 1.00 22.66 308 TYR B N 1
ATOM 5501 C CA . TYR B 1 322 ? -12.310 -49.922 31.444 1.00 21.86 308 TYR B CA 1
ATOM 5502 C C . TYR B 1 322 ? -13.233 -49.305 30.410 1.00 22.87 308 TYR B C 1
ATOM 5503 O O . TYR B 1 322 ? -14.423 -49.250 30.681 1.00 22.34 308 TYR B O 1
ATOM 5512 N N . ASN B 1 323 ? -12.736 -48.917 29.218 1.00 20.54 309 ASN B N 1
ATOM 5513 C CA . ASN B 1 323 ? -13.688 -48.361 28.258 1.00 20.08 309 ASN B CA 1
ATOM 5514 C C . ASN B 1 323 ? -14.751 -49.378 27.914 1.00 23.01 309 ASN B C 1
ATOM 5515 O O . ASN B 1 323 ? -15.936 -49.046 27.927 1.00 23.29 309 ASN B O 1
ATOM 5520 N N . ASP B 1 324 ? -14.337 -50.595 27.505 1.00 20.47 310 ASP B N 1
ATOM 5521 C CA . ASP B 1 324 ? -15.314 -51.553 26.988 1.00 21.33 310 ASP B CA 1
ATOM 5522 C C . ASP B 1 324 ? -16.286 -52.040 28.050 1.00 24.11 310 ASP B C 1
ATOM 5523 O O . ASP B 1 324 ? -17.466 -52.256 27.755 1.00 25.43 310 ASP B O 1
ATOM 5528 N N . LYS B 1 325 ? -15.807 -52.189 29.287 1.00 23.02 311 LYS B N 1
ATOM 5529 C CA . LYS B 1 325 ? -16.646 -52.594 30.420 1.00 22.93 311 LYS B CA 1
ATOM 5530 C C . LYS B 1 325 ? -17.666 -51.475 30.726 1.00 25.75 311 LYS B C 1
ATOM 5531 O O . LYS B 1 325 ? -18.861 -51.754 30.825 1.00 27.05 311 LYS B O 1
ATOM 5537 N N . TYR B 1 326 ? -17.190 -50.223 30.873 1.00 23.06 312 TYR B N 1
ATOM 5538 C CA . TYR B 1 326 ? -18.054 -49.097 31.209 1.00 22.58 312 TYR B CA 1
ATOM 5539 C C . TYR B 1 326 ? -18.991 -48.722 30.066 1.00 24.60 312 TYR B C 1
ATOM 5540 O O . TYR B 1 326 ? -20.118 -48.313 30.326 1.00 23.55 312 TYR B O 1
ATOM 5549 N N . GLU B 1 327 ? -18.542 -48.865 28.803 1.00 21.25 313 GLU B N 1
ATOM 5550 C CA . GLU B 1 327 ? -19.438 -48.565 27.689 1.00 21.13 313 GLU B CA 1
ATOM 5551 C C . GLU B 1 327 ? -20.583 -49.587 27.648 1.00 24.94 313 GLU B C 1
ATOM 5552 O O . GLU B 1 327 ? -21.737 -49.208 27.402 1.00 23.93 313 GLU B O 1
ATOM 5558 N N . THR B 1 328 ? -20.280 -50.879 27.915 1.00 23.35 314 THR B N 1
ATOM 5559 C CA . THR B 1 328 ? -21.311 -51.907 27.976 1.00 23.76 314 THR B CA 1
ATOM 5560 C C . THR B 1 328 ? -22.290 -51.544 29.103 1.00 27.09 314 THR B C 1
ATOM 5561 O O . THR B 1 328 ? -23.504 -51.616 28.892 1.00 26.36 314 THR B O 1
ATOM 5565 N N . MET B 1 329 ? -21.768 -51.128 30.277 1.00 25.87 315 MET B N 1
ATOM 5566 C CA . MET B 1 329 ? -22.638 -50.747 31.405 1.00 25.36 315 MET B CA 1
ATOM 5567 C C . MET B 1 329 ? -23.520 -49.559 31.029 1.00 26.76 315 MET B C 1
ATOM 5568 O O . MET B 1 329 ? -24.707 -49.562 31.343 1.00 26.40 315 MET B O 1
ATOM 5573 N N . ALA B 1 330 ? -22.945 -48.548 30.353 1.00 22.73 316 ALA B N 1
ATOM 5574 C CA . ALA B 1 330 ? -23.703 -47.364 29.939 1.00 22.78 316 ALA B CA 1
ATOM 5575 C C . ALA B 1 330 ? -24.822 -47.738 28.975 1.00 26.58 316 ALA B C 1
ATOM 5576 O O . ALA B 1 330 ? -25.931 -47.206 29.092 1.00 25.16 316 ALA B O 1
ATOM 5578 N N . ILE B 1 331 ? -24.544 -48.650 28.010 1.00 23.01 317 ILE B N 1
ATOM 5579 C CA . ILE B 1 331 ? -25.569 -49.116 27.057 1.00 22.47 317 ILE B CA 1
ATOM 5580 C C . ILE B 1 331 ? -26.729 -49.799 27.818 1.00 27.17 317 ILE B C 1
ATOM 5581 O O . ILE B 1 331 ? -27.901 -49.541 27.521 1.00 27.32 317 ILE B O 1
ATOM 5586 N N . LYS B 1 332 ? -26.407 -50.634 28.816 1.00 24.97 318 LYS B N 1
ATOM 5587 C CA . LYS B 1 332 ? -27.447 -51.283 29.620 1.00 26.20 318 LYS B CA 1
ATOM 5588 C C . LYS B 1 332 ? -28.271 -50.254 30.402 1.00 29.50 318 LYS B C 1
ATOM 5589 O O . LYS B 1 332 ? -29.494 -50.384 30.462 1.00 30.73 318 LYS B O 1
ATOM 5595 N N . THR B 1 333 ? -27.625 -49.219 30.949 1.00 26.25 319 THR B N 1
ATOM 5596 C CA . THR B 1 333 ? -28.328 -48.168 31.697 1.00 26.14 319 THR B CA 1
ATOM 5597 C C . THR B 1 333 ? -29.332 -47.431 30.805 1.00 28.00 319 THR B C 1
ATOM 5598 O O . THR B 1 333 ? -30.486 -47.241 31.189 1.00 29.13 319 THR B O 1
ATOM 5602 N N . VAL B 1 334 ? -28.884 -47.021 29.603 1.00 24.13 320 VAL B N 1
ATOM 5603 C CA . VAL B 1 334 ? -29.726 -46.263 28.698 1.00 23.33 320 VAL B CA 1
ATOM 5604 C C . VAL B 1 334 ? -30.834 -47.092 28.062 1.00 29.52 320 VAL B C 1
ATOM 5605 O O . VAL B 1 334 ? -31.969 -46.617 27.960 1.00 30.63 320 VAL B O 1
ATOM 5609 N N . PHE B 1 335 ? -30.497 -48.312 27.608 1.00 25.79 321 PHE B N 1
ATOM 5610 C CA . PHE B 1 335 ? -31.411 -49.133 26.819 1.00 25.57 321 PHE B CA 1
ATOM 5611 C C . PHE B 1 335 ? -32.223 -50.176 27.564 1.00 29.47 321 PHE B C 1
ATOM 5612 O O . PHE B 1 335 ? -33.189 -50.683 26.998 1.00 30.15 321 PHE B O 1
ATOM 5620 N N . GLY B 1 336 ? -31.854 -50.473 28.807 1.00 29.30 322 GLY B N 1
ATOM 5621 C CA . GLY B 1 336 ? -32.577 -51.472 29.594 1.00 30.96 322 GLY B CA 1
ATOM 5622 C C . GLY B 1 336 ? -32.611 -52.816 28.889 1.00 34.75 322 GLY B C 1
ATOM 5623 O O . GLY B 1 336 ? -31.582 -53.267 28.385 1.00 32.71 322 GLY B O 1
ATOM 5624 N N . GLU B 1 337 ? -33.792 -53.433 28.776 1.00 35.04 323 GLU B N 1
ATOM 5625 C CA . GLU B 1 337 ? -33.915 -54.727 28.096 1.00 35.71 323 GLU B CA 1
ATOM 5626 C C . GLU B 1 337 ? -33.537 -54.660 26.610 1.00 36.67 323 GLU B C 1
ATOM 5627 O O . GLU B 1 337 ? -33.044 -55.651 26.066 1.00 36.23 323 GLU B O 1
ATOM 5633 N N . HIS B 1 338 ? -33.715 -53.483 25.978 1.00 32.09 324 HIS B N 1
ATOM 5634 C CA . HIS B 1 338 ? -33.377 -53.270 24.565 1.00 31.05 324 HIS B CA 1
ATOM 5635 C C . HIS B 1 338 ? -31.863 -53.392 24.306 1.00 32.61 324 HIS B C 1
ATOM 5636 O O . HIS B 1 338 ? -31.475 -53.660 23.168 1.00 33.09 324 HIS B O 1
ATOM 5643 N N . ALA B 1 339 ? -31.016 -53.265 25.358 1.00 29.14 325 ALA B N 1
ATOM 5644 C CA . ALA B 1 339 ? -29.564 -53.406 25.214 1.00 28.27 325 ALA B CA 1
ATOM 5645 C C . ALA B 1 339 ? -29.195 -54.788 24.648 1.00 33.72 325 ALA B C 1
ATOM 5646 O O . ALA B 1 339 ? -28.210 -54.900 23.921 1.00 32.24 325 ALA B O 1
ATOM 5648 N N . HIS B 1 340 ? -30.003 -55.830 24.951 1.00 33.42 326 HIS B N 1
ATOM 5649 C CA . HIS B 1 340 ? -29.749 -57.174 24.433 1.00 34.66 326 HIS B CA 1
ATOM 5650 C C . HIS B 1 340 ? -30.449 -57.434 23.098 1.00 39.41 326 HIS B C 1
ATOM 5651 O O . HIS B 1 340 ? -30.302 -58.532 22.544 1.00 41.07 326 HIS B O 1
ATOM 5658 N N . LYS B 1 341 ? -31.210 -56.444 22.580 1.00 33.66 327 LYS B N 1
ATOM 5659 C CA . LYS B 1 341 ? -31.936 -56.588 21.316 1.00 33.70 327 LYS B CA 1
ATOM 5660 C C . LYS B 1 341 ? -31.230 -55.876 20.174 1.00 34.68 327 LYS B C 1
ATOM 5661 O O . LYS B 1 341 ? -31.253 -56.371 19.045 1.00 34.67 327 LYS B O 1
ATOM 5667 N N . LEU B 1 342 ? -30.611 -54.716 20.450 1.00 30.75 328 LEU B N 1
ATOM 5668 C CA . LEU B 1 342 ? -29.876 -54.020 19.398 1.00 28.97 328 LEU B CA 1
ATOM 5669 C C . LEU B 1 342 ? -28.516 -54.685 19.139 1.00 30.75 328 LEU B C 1
ATOM 5670 O O . LEU B 1 342 ? -28.116 -55.596 19.870 1.00 30.49 328 LEU B O 1
ATOM 5675 N N . ALA B 1 343 ? -27.838 -54.262 18.069 1.00 28.01 329 ALA B N 1
ATOM 5676 C CA . ALA B 1 343 ? -26.516 -54.757 17.704 1.00 27.82 329 ALA B CA 1
ATOM 5677 C C . ALA B 1 343 ? -25.502 -53.694 18.095 1.00 27.53 329 ALA B C 1
ATOM 5678 O O . ALA B 1 343 ? -25.798 -52.507 18.001 1.00 25.40 329 ALA B O 1
ATOM 5680 N N . VAL B 1 344 ? -24.321 -54.111 18.559 1.00 24.60 330 VAL B N 1
ATOM 5681 C CA . VAL B 1 344 ? -23.251 -53.175 18.919 1.00 23.50 330 VAL B CA 1
ATOM 5682 C C . VAL B 1 344 ? -22.024 -53.667 18.175 1.00 28.02 330 VAL B C 1
ATOM 5683 O O . VAL B 1 344 ? -21.837 -54.868 18.079 1.00 27.45 330 VAL B O 1
ATOM 5687 N N . SER B 1 345 ? -21.190 -52.786 17.652 1.00 23.10 331 SER B N 1
ATOM 5688 C CA . SER B 1 345 ? -19.905 -53.275 17.153 1.00 23.01 331 SER B CA 1
ATOM 5689 C C . SER B 1 345 ? -18.836 -52.217 17.287 1.00 23.86 331 SER B C 1
ATOM 5690 O O . SER B 1 345 ? -19.149 -51.029 17.301 1.00 23.39 331 SER B O 1
ATOM 5693 N N . SER B 1 346 ? -17.582 -52.653 17.422 1.00 21.08 332 SER B N 1
ATOM 5694 C CA . SER B 1 346 ? -16.475 -51.717 17.428 1.00 19.69 332 SER B CA 1
ATOM 5695 C C . SER B 1 346 ? -15.660 -51.944 16.173 1.00 23.37 332 SER B C 1
ATOM 5696 O O . SER B 1 346 ? -15.011 -52.989 16.032 1.00 23.55 332 SER B O 1
ATOM 5699 N N . THR B 1 347 ? -15.649 -50.952 15.286 1.00 20.63 333 THR B N 1
ATOM 5700 C CA . THR B 1 347 ? -14.842 -51.010 14.076 1.00 20.24 333 THR B CA 1
ATOM 5701 C C . THR B 1 347 ? -13.374 -50.714 14.387 1.00 20.86 333 THR B C 1
ATOM 5702 O O . THR B 1 347 ? -12.517 -50.914 13.521 1.00 21.27 333 THR B O 1
ATOM 5706 N N . LYS B 1 348 ? -13.061 -50.307 15.649 1.00 19.65 334 LYS B N 1
ATOM 5707 C CA . LYS B 1 348 ? -11.665 -50.124 16.058 1.00 18.67 334 LYS B CA 1
ATOM 5708 C C . LYS B 1 348 ? -10.965 -51.496 16.130 1.00 20.65 334 LYS B C 1
ATOM 5709 O O . LYS B 1 348 ? -9.725 -51.557 16.149 1.00 19.85 334 LYS B O 1
ATOM 5715 N N . SER B 1 349 ? -11.743 -52.590 16.146 1.00 20.34 335 SER B N 1
ATOM 5716 C CA . SER B 1 349 ? -11.176 -53.935 16.078 1.00 19.83 335 SER B CA 1
ATOM 5717 C C . SER B 1 349 ? -10.390 -54.070 14.746 1.00 24.59 335 SER B C 1
ATOM 5718 O O . SER B 1 349 ? -9.440 -54.849 14.663 1.00 24.56 335 SER B O 1
ATOM 5721 N N . MET B 1 350 ? -10.786 -53.288 13.713 1.00 21.60 336 MET B N 1
ATOM 5722 C CA . MET B 1 350 ? -10.144 -53.310 12.389 1.00 20.04 336 MET B CA 1
ATOM 5723 C C . MET B 1 350 ? -9.297 -52.080 12.111 1.00 22.26 336 MET B C 1
ATOM 5724 O O . MET B 1 350 ? -8.223 -52.197 11.514 1.00 22.90 336 MET B O 1
ATOM 5729 N N . THR B 1 351 ? -9.788 -50.888 12.491 1.00 19.87 337 THR B N 1
ATOM 5730 C CA . THR B 1 351 ? -9.086 -49.657 12.156 1.00 18.93 337 THR B CA 1
ATOM 5731 C C . THR B 1 351 ? -8.068 -49.197 13.200 1.00 20.27 337 THR B C 1
ATOM 5732 O O . THR B 1 351 ? -7.286 -48.287 12.917 1.00 21.13 337 THR B O 1
ATOM 5736 N N . GLY B 1 352 ? -8.152 -49.734 14.417 1.00 19.31 338 GLY B N 1
ATOM 5737 C CA . GLY B 1 352 ? -7.403 -49.194 15.540 1.00 18.41 338 GLY B CA 1
ATOM 5738 C C . GLY B 1 352 ? -8.125 -47.916 15.964 1.00 21.81 338 GLY B C 1
ATOM 5739 O O . GLY B 1 352 ? -9.179 -47.546 15.409 1.00 20.50 338 GLY B O 1
ATOM 5740 N N . HIS B 1 353 ? -7.556 -47.233 16.960 1.00 18.21 339 HIS B N 1
ATOM 5741 C CA . HIS B 1 353 ? -8.126 -45.996 17.499 1.00 17.25 339 HIS B CA 1
ATOM 5742 C C . HIS B 1 353 ? -7.483 -44.823 16.779 1.00 19.46 339 HIS B C 1
ATOM 5743 O O . HIS B 1 353 ? -6.302 -44.537 16.987 1.00 18.86 339 HIS B O 1
ATOM 5750 N N . LEU B 1 354 ? -8.285 -44.131 15.929 1.00 17.87 340 LEU B N 1
ATOM 5751 C CA . LEU B 1 354 ? -7.803 -42.983 15.151 1.00 15.94 340 LEU B CA 1
ATOM 5752 C C . LEU B 1 354 ? -7.790 -41.684 15.929 1.00 18.77 340 LEU B C 1
ATOM 5753 O O . LEU B 1 354 ? -7.550 -40.630 15.345 1.00 18.82 340 LEU B O 1
ATOM 5758 N N . LEU B 1 355 ? -8.005 -41.759 17.258 1.00 18.05 341 LEU B N 1
ATOM 5759 C CA . LEU B 1 355 ? -7.947 -40.589 18.132 1.00 17.76 341 LEU B CA 1
ATOM 5760 C C . LEU B 1 355 ? -8.879 -39.479 17.636 1.00 18.11 341 LEU B C 1
ATOM 5761 O O . LEU B 1 355 ? -10.071 -39.737 17.519 1.00 17.67 341 LEU B O 1
ATOM 5766 N N . GLY B 1 356 ? -8.355 -38.307 17.286 1.00 17.40 342 GLY B N 1
ATOM 5767 C CA . GLY B 1 356 ? -9.210 -37.216 16.816 1.00 18.56 342 GLY B CA 1
ATOM 5768 C C . GLY B 1 356 ? -10.013 -37.514 15.567 1.00 19.72 342 GLY B C 1
ATOM 5769 O O . GLY B 1 356 ? -11.036 -36.865 15.338 1.00 19.67 342 GLY B O 1
ATOM 5770 N N . ALA B 1 357 ? -9.559 -38.493 14.740 1.00 17.26 343 ALA B N 1
ATOM 5771 C CA . ALA B 1 357 ? -10.254 -38.887 13.507 1.00 16.32 343 ALA B CA 1
ATOM 5772 C C . ALA B 1 357 ? -11.223 -40.042 13.745 1.00 18.52 343 ALA B C 1
ATOM 5773 O O . ALA B 1 357 ? -11.998 -40.365 12.837 1.00 17.79 343 ALA B O 1
ATOM 5775 N N . ALA B 1 358 ? -11.197 -40.667 14.950 1.00 16.93 344 ALA B N 1
ATOM 5776 C CA . ALA B 1 358 ? -12.077 -41.829 15.197 1.00 17.54 344 ALA B CA 1
ATOM 5777 C C . ALA B 1 358 ? -13.534 -41.530 14.951 1.00 21.05 344 ALA B C 1
ATOM 5778 O O . ALA B 1 358 ? -14.205 -42.292 14.232 1.00 18.82 344 ALA B O 1
ATOM 5780 N N . GLY B 1 359 ? -14.012 -40.407 15.483 1.00 18.00 345 GLY B N 1
ATOM 5781 C CA . GLY B 1 359 ? -15.417 -40.032 15.312 1.00 17.86 345 GLY B CA 1
ATOM 5782 C C . GLY B 1 359 ? -15.803 -39.770 13.870 1.00 20.20 345 GLY B C 1
ATOM 5783 O O . GLY B 1 359 ? -16.949 -40.005 13.489 1.00 18.93 345 GLY B O 1
ATOM 5784 N N . GLY B 1 360 ? -14.855 -39.275 13.071 1.00 18.89 346 GLY B N 1
ATOM 5785 C CA . GLY B 1 360 ? -15.095 -39.005 11.652 1.00 18.91 346 GLY B CA 1
ATOM 5786 C C . GLY B 1 360 ? -15.287 -40.285 10.868 1.00 18.55 346 GLY B C 1
ATOM 5787 O O . GLY B 1 360 ? -16.296 -40.460 10.172 1.00 19.02 346 GLY B O 1
ATOM 5788 N N . ILE B 1 361 ? -14.316 -41.213 10.990 1.00 16.97 347 ILE B N 1
ATOM 5789 C CA A ILE B 1 361 ? -14.419 -42.486 10.268 0.70 18.17 347 ILE B CA 1
ATOM 5790 C CA B ILE B 1 361 ? -14.431 -42.479 10.261 0.30 17.04 347 ILE B CA 1
ATOM 5791 C C . ILE B 1 361 ? -15.621 -43.294 10.762 1.00 20.58 347 ILE B C 1
ATOM 5792 O O . ILE B 1 361 ? -16.306 -43.950 9.960 1.00 19.10 347 ILE B O 1
ATOM 5801 N N . GLU B 1 362 ? -15.886 -43.241 12.081 1.00 18.27 348 GLU B N 1
ATOM 5802 C CA . GLU B 1 362 ? -17.010 -43.976 12.649 1.00 18.05 348 GLU B CA 1
ATOM 5803 C C . GLU B 1 362 ? -18.348 -43.379 12.267 1.00 19.23 348 GLU B C 1
ATOM 5804 O O . GLU B 1 362 ? -19.292 -44.135 12.062 1.00 19.77 348 GLU B O 1
ATOM 5810 N N . ALA B 1 363 ? -18.419 -42.039 12.061 1.00 17.20 349 ALA B N 1
ATOM 5811 C CA . ALA B 1 363 ? -19.655 -41.449 11.525 1.00 17.65 349 ALA B CA 1
ATOM 5812 C C . ALA B 1 363 ? -19.864 -41.957 10.089 1.00 20.50 349 ALA B C 1
ATOM 5813 O O . ALA B 1 363 ? -20.976 -42.328 9.744 1.00 20.02 349 ALA B O 1
ATOM 5815 N N . ILE B 1 364 ? -18.781 -42.043 9.274 1.00 18.00 350 ILE B N 1
ATOM 5816 C CA . ILE B 1 364 ? -18.897 -42.574 7.906 1.00 18.11 350 ILE B CA 1
ATOM 5817 C C . ILE B 1 364 ? -19.405 -44.023 7.936 1.00 20.60 350 ILE B C 1
ATOM 5818 O O . ILE B 1 364 ? -20.333 -44.354 7.204 1.00 21.19 350 ILE B O 1
ATOM 5823 N N . PHE B 1 365 ? -18.831 -44.866 8.817 1.00 19.61 351 PHE B N 1
ATOM 5824 C CA . PHE B 1 365 ? -19.287 -46.254 8.887 1.00 19.20 351 PHE B CA 1
ATOM 5825 C C . PHE B 1 365 ? -20.732 -46.353 9.372 1.00 21.67 351 PHE B C 1
ATOM 5826 O O . PHE B 1 365 ? -21.472 -47.215 8.890 1.00 22.70 351 PHE B O 1
ATOM 5834 N N . SER B 1 366 ? -21.153 -45.449 10.287 1.00 19.08 352 SER B N 1
ATOM 5835 C CA . SER B 1 366 ? -22.538 -45.438 10.790 1.00 19.35 352 SER B CA 1
ATOM 5836 C C . SER B 1 366 ? -23.513 -45.042 9.672 1.00 23.03 352 SER B C 1
ATOM 5837 O O . SER B 1 366 ? -24.574 -45.657 9.526 1.00 23.50 352 SER B O 1
ATOM 5840 N N . ILE B 1 367 ? -23.140 -44.022 8.880 1.00 19.80 353 ILE B N 1
ATOM 5841 C CA . ILE B 1 367 ? -23.958 -43.538 7.756 1.00 18.61 353 ILE B CA 1
ATOM 5842 C C . ILE B 1 367 ? -24.081 -44.618 6.681 1.00 22.28 353 ILE B C 1
ATOM 5843 O O . ILE B 1 367 ? -25.179 -44.870 6.149 1.00 23.94 353 ILE B O 1
ATOM 5848 N N . LEU B 1 368 ? -22.948 -45.269 6.359 1.00 21.16 354 LEU B N 1
ATOM 5849 C CA . LEU B 1 368 ? -22.959 -46.328 5.350 1.00 21.61 354 LEU B CA 1
ATOM 5850 C C . LEU B 1 368 ? -23.698 -47.569 5.809 1.00 24.23 354 LEU B C 1
ATOM 5851 O O . LEU B 1 368 ? -24.318 -48.244 4.975 1.00 24.11 354 LEU B O 1
ATOM 5856 N N . ALA B 1 369 ? -23.667 -47.864 7.131 1.00 22.94 355 ALA B N 1
ATOM 5857 C CA . ALA B 1 369 ? -24.402 -49.018 7.668 1.00 23.07 355 ALA B CA 1
ATOM 5858 C C . ALA B 1 369 ? -25.893 -48.821 7.366 1.00 26.16 355 ALA B C 1
ATOM 5859 O O . ALA B 1 369 ? -26.555 -49.752 6.914 1.00 26.44 355 ALA B O 1
ATOM 5861 N N . ILE B 1 370 ? -26.387 -47.589 7.521 1.00 24.19 356 ILE B N 1
ATOM 5862 C CA . ILE B 1 370 ? -27.783 -47.250 7.197 1.00 24.34 356 ILE B CA 1
ATOM 5863 C C . ILE B 1 370 ? -28.013 -47.311 5.684 1.00 28.28 356 ILE B C 1
ATOM 5864 O O . ILE B 1 370 ? -28.966 -47.964 5.239 1.00 29.45 356 ILE B O 1
ATOM 5869 N N . LYS B 1 371 ? -27.173 -46.613 4.899 1.00 24.88 357 LYS B N 1
ATOM 5870 C CA . LYS B 1 371 ? -27.382 -46.547 3.449 1.00 24.43 357 LYS B CA 1
ATOM 5871 C C . LYS B 1 371 ? -27.342 -47.908 2.762 1.00 28.51 357 LYS B C 1
ATOM 5872 O O . LYS B 1 371 ? -28.199 -48.202 1.919 1.00 27.74 357 LYS B O 1
ATOM 5878 N N . GLU B 1 372 ? -26.377 -48.753 3.156 1.00 26.87 358 GLU B N 1
ATOM 5879 C CA . GLU B 1 372 ? -26.180 -50.075 2.564 1.00 28.36 358 GLU B CA 1
ATOM 5880 C C . GLU B 1 372 ? -26.900 -51.222 3.275 1.00 32.27 358 GLU B C 1
ATOM 5881 O O . GLU B 1 372 ? -26.988 -52.314 2.713 1.00 33.01 358 GLU B O 1
ATOM 5887 N N . GLY B 1 373 ? -27.412 -50.973 4.480 1.00 28.88 359 GLY B N 1
ATOM 5888 C CA . GLY B 1 373 ? -28.093 -51.989 5.273 1.00 29.60 359 GLY B CA 1
ATOM 5889 C C . GLY B 1 373 ? -27.166 -53.121 5.661 1.00 32.65 359 GLY B C 1
ATOM 5890 O O . GLY B 1 373 ? -27.509 -54.296 5.480 1.00 32.68 359 GLY B O 1
ATOM 5891 N N . VAL B 1 374 ? -25.959 -52.769 6.158 1.00 28.01 360 VAL B N 1
ATOM 5892 C CA . VAL B 1 374 ? -24.946 -53.745 6.557 1.00 27.30 360 VAL B CA 1
ATOM 5893 C C . VAL B 1 374 ? -24.307 -53.253 7.848 1.00 29.55 360 VAL B C 1
ATOM 5894 O O . VAL B 1 374 ? -23.830 -52.111 7.896 1.00 27.23 360 VAL B O 1
ATOM 5898 N N . ILE B 1 375 ? -24.261 -54.122 8.866 1.00 27.12 361 ILE B N 1
ATOM 5899 C CA . ILE B 1 375 ? -23.613 -53.791 10.137 1.00 26.60 361 ILE B CA 1
ATOM 5900 C C . ILE B 1 375 ? -22.194 -54.365 10.082 1.00 28.47 361 ILE B C 1
ATOM 5901 O O . ILE B 1 375 ? -22.042 -55.584 9.961 1.00 28.19 361 ILE B O 1
ATOM 5906 N N . PRO B 1 376 ? -21.149 -53.529 10.223 1.00 25.19 362 PRO B N 1
ATOM 5907 C CA . PRO B 1 376 ? -19.784 -54.077 10.209 1.00 24.88 362 PRO B CA 1
ATOM 5908 C C . PRO B 1 376 ? -19.508 -54.837 11.516 1.00 28.72 362 PRO B C 1
ATOM 5909 O O . PRO B 1 376 ? -20.104 -54.511 12.552 1.00 27.37 362 PRO B O 1
ATOM 5913 N N . PRO B 1 377 ? -18.645 -55.875 11.481 1.00 25.15 363 PRO B N 1
ATOM 5914 C CA . PRO B 1 377 ? -18.440 -56.683 12.686 1.00 25.02 363 PRO B CA 1
ATOM 5915 C C . PRO B 1 377 ? -17.413 -56.136 13.663 1.00 25.93 363 PRO B C 1
ATOM 5916 O O . PRO B 1 377 ? -16.633 -55.246 13.323 1.00 25.43 363 PRO B O 1
ATOM 5920 N N . THR B 1 378 ? -17.372 -56.741 14.867 1.00 24.42 364 THR B N 1
ATOM 5921 C CA . THR B 1 378 ? -16.255 -56.564 15.773 1.00 23.53 364 THR B CA 1
ATOM 5922 C C . THR B 1 378 ? -15.432 -57.832 15.510 1.00 26.64 364 THR B C 1
ATOM 5923 O O . THR B 1 378 ? -15.915 -58.956 15.736 1.00 28.69 364 THR B O 1
ATOM 5927 N N . ILE B 1 379 ? -14.196 -57.664 15.033 1.00 23.54 365 ILE B N 1
ATOM 5928 C CA . ILE B 1 379 ? -13.343 -58.838 14.816 1.00 24.68 365 ILE B CA 1
ATOM 5929 C C . ILE B 1 379 ? -12.528 -59.100 16.076 1.00 27.54 365 ILE B C 1
ATOM 5930 O O . ILE B 1 379 ? -12.488 -58.244 16.982 1.00 27.18 365 ILE B O 1
ATOM 5935 N N . ASN B 1 380 ? -11.875 -60.284 16.123 1.00 26.56 366 ASN B N 1
ATOM 5936 C CA . ASN B 1 380 ? -10.916 -60.698 17.161 1.00 25.96 366 ASN B CA 1
ATOM 5937 C C . ASN B 1 380 ? -11.450 -61.049 18.547 1.00 29.79 366 ASN B C 1
ATOM 5938 O O . ASN B 1 380 ? -10.650 -61.194 19.478 1.00 30.70 366 ASN B O 1
ATOM 5943 N N . ILE B 1 381 ? -12.772 -61.220 18.702 1.00 26.15 367 ILE B N 1
ATOM 5944 C CA . ILE B 1 381 ? -13.284 -61.661 20.008 1.00 25.76 367 ILE B CA 1
ATOM 5945 C C . ILE B 1 381 ? -13.120 -63.187 20.051 1.00 31.73 367 ILE B C 1
ATOM 5946 O O . ILE B 1 381 ? -13.864 -63.918 19.381 1.00 32.98 367 ILE B O 1
ATOM 5951 N N . GLN B 1 382 ? -12.125 -63.655 20.804 1.00 28.32 368 GLN B N 1
ATOM 5952 C CA . GLN B 1 382 ? -11.860 -65.095 20.942 1.00 29.80 368 GLN B CA 1
ATOM 5953 C C . GLN B 1 382 ? -12.260 -65.630 22.315 1.00 34.55 368 GLN B C 1
ATOM 5954 O O . GLN B 1 382 ? -12.580 -66.819 22.441 1.00 35.52 368 GLN B O 1
ATOM 5960 N N . THR B 1 383 ? -12.194 -64.776 23.348 1.00 31.05 369 THR B N 1
ATOM 5961 C CA . THR B 1 383 ? -12.510 -65.156 24.723 1.00 31.60 369 THR B CA 1
ATOM 5962 C C . THR B 1 383 ? -13.621 -64.258 25.255 1.00 36.73 369 THR B C 1
ATOM 5963 O O . THR B 1 383 ? -13.385 -63.074 25.520 1.00 34.24 369 THR B O 1
ATOM 5967 N N . PRO B 1 384 ? -14.836 -64.815 25.440 1.00 37.10 370 PRO B N 1
ATOM 5968 C CA . PRO B 1 384 ? -15.939 -63.997 25.964 1.00 37.21 370 PRO B CA 1
ATOM 5969 C C . PRO B 1 384 ? -15.651 -63.490 27.367 1.00 37.60 370 PRO B C 1
ATOM 5970 O O . PRO B 1 384 ? -15.067 -64.197 28.190 1.00 36.69 370 PRO B O 1
ATOM 5974 N N . ASP B 1 385 ? -16.020 -62.241 27.612 1.00 31.34 371 ASP B N 1
ATOM 5975 C CA . ASP B 1 385 ? -15.891 -61.615 28.912 1.00 29.98 371 ASP B CA 1
ATOM 5976 C C . ASP B 1 385 ? -17.297 -61.570 29.506 1.00 34.11 371 ASP B C 1
ATOM 5977 O O . ASP B 1 385 ? -18.200 -60.991 28.889 1.00 31.95 371 ASP B O 1
ATOM 5982 N N . GLU B 1 386 ? -17.479 -62.145 30.718 1.00 34.80 372 GLU B N 1
ATOM 5983 C CA . GLU B 1 386 ? -18.785 -62.172 31.387 1.00 36.34 372 GLU B CA 1
ATOM 5984 C C . GLU B 1 386 ? -19.391 -60.779 31.603 1.00 38.51 372 GLU B C 1
ATOM 5985 O O . GLU B 1 386 ? -20.611 -60.657 31.592 1.00 38.22 372 GLU B O 1
ATOM 5987 N N . GLU B 1 387 ? -18.546 -59.736 31.733 1.00 33.50 373 GLU B N 1
ATOM 5988 C CA . GLU B 1 387 ? -18.982 -58.349 31.926 1.00 32.74 373 GLU B CA 1
ATOM 5989 C C . GLU B 1 387 ? -19.346 -57.669 30.597 1.00 35.67 373 GLU B C 1
ATOM 5990 O O . GLU B 1 387 ? -19.968 -56.604 30.611 1.00 37.42 373 GLU B O 1
ATOM 5996 N N . CYS B 1 388 ? -18.913 -58.241 29.461 1.00 29.85 374 CYS B N 1
ATOM 5997 C CA . CYS B 1 388 ? -19.196 -57.663 28.137 1.00 28.87 374 CYS B CA 1
ATOM 5998 C C . CYS B 1 388 ? -20.001 -58.699 27.406 1.00 31.16 374 CYS B C 1
ATOM 5999 O O . CYS B 1 388 ? -19.453 -59.507 26.647 1.00 30.45 374 CYS B O 1
ATOM 6002 N N . ASP B 1 389 ? -21.305 -58.728 27.708 1.00 29.14 375 ASP B N 1
ATOM 6003 C CA . ASP B 1 389 ? -22.196 -59.788 27.217 1.00 30.18 375 ASP B CA 1
ATOM 6004 C C . ASP B 1 389 ? -23.281 -59.360 26.237 1.00 33.19 375 ASP B C 1
ATOM 6005 O O . ASP B 1 389 ? -24.264 -60.084 26.055 1.00 33.95 375 ASP B O 1
ATOM 6010 N N . LEU B 1 390 ? -23.094 -58.211 25.579 1.00 29.34 376 LEU B N 1
ATOM 6011 C CA . LEU B 1 390 ? -24.058 -57.766 24.578 1.00 28.20 376 LEU B CA 1
ATOM 6012 C C . LEU B 1 390 ? -23.747 -58.460 23.248 1.00 31.45 376 LEU B C 1
ATOM 6013 O O . LEU B 1 390 ? -22.832 -59.295 23.189 1.00 31.76 376 LEU B O 1
ATOM 6018 N N . ASP B 1 391 ? -24.507 -58.137 22.193 1.00 28.01 377 ASP B N 1
ATOM 6019 C CA . ASP B 1 391 ? -24.299 -58.711 20.861 1.00 27.66 377 ASP B CA 1
ATOM 6020 C C . ASP B 1 391 ? -23.327 -57.791 20.122 1.00 30.77 377 ASP B C 1
ATOM 6021 O O . ASP B 1 391 ? -23.729 -56.719 19.673 1.00 28.99 377 ASP B O 1
ATOM 6026 N N . TYR B 1 392 ? -22.048 -58.200 20.028 1.00 28.12 378 TYR B N 1
ATOM 6027 C CA . TYR B 1 392 ? -21.000 -57.391 19.393 1.00 26.05 378 TYR B CA 1
ATOM 6028 C C . TYR B 1 392 ? -20.789 -57.646 17.902 1.00 28.43 378 TYR B C 1
ATOM 6029 O O . TYR B 1 392 ? -19.786 -57.199 17.342 1.00 27.29 378 TYR B O 1
ATOM 6038 N N . VAL B 1 393 ? -21.747 -58.329 17.256 1.00 27.57 379 VAL B N 1
ATOM 6039 C CA . VAL B 1 393 ? -21.701 -58.682 15.835 1.00 28.24 379 VAL B CA 1
ATOM 6040 C C . VAL B 1 393 ? -20.323 -59.307 15.569 1.00 30.88 379 VAL B C 1
ATOM 6041 O O . VAL B 1 393 ? -19.542 -58.787 14.783 1.00 28.53 379 VAL B O 1
ATOM 6045 N N . PRO B 1 394 ? -19.964 -60.398 16.273 1.00 30.54 380 PRO B N 1
ATOM 6046 C CA . PRO B 1 394 ? -18.615 -60.939 16.105 1.00 30.98 380 PRO B CA 1
ATOM 6047 C C . PRO B 1 394 ? -18.316 -61.524 14.736 1.00 34.14 380 PRO B C 1
ATOM 6048 O O . PRO B 1 394 ? -19.150 -62.220 14.153 1.00 35.43 380 PRO B O 1
ATOM 6052 N N . ASP B 1 395 ? -17.090 -61.245 14.254 1.00 29.72 381 ASP B N 1
ATOM 6053 C CA . ASP B 1 395 ? -16.441 -61.844 13.090 1.00 30.01 381 ASP B CA 1
ATOM 6054 C C . ASP B 1 395 ? -16.979 -61.521 11.716 1.00 34.64 381 ASP B C 1
ATOM 6055 O O . ASP B 1 395 ? -16.182 -61.303 10.805 1.00 35.65 381 ASP B O 1
ATOM 6060 N N . GLU B 1 396 ? -18.299 -61.564 11.549 1.00 30.75 382 GLU B N 1
ATOM 6061 C CA . GLU B 1 396 ? -18.947 -61.408 10.257 1.00 31.21 382 GLU B CA 1
ATOM 6062 C C . GLU B 1 396 ? -19.962 -60.285 10.236 1.00 32.85 382 GLU B C 1
ATOM 6063 O O . GLU B 1 396 ? -20.751 -60.138 11.175 1.00 32.59 382 GLU B O 1
ATOM 6069 N N . ALA B 1 397 ? -19.974 -59.522 9.133 1.00 28.68 383 ALA B N 1
ATOM 6070 C CA . ALA B 1 397 ? -20.938 -58.443 8.914 1.00 29.16 383 ALA B CA 1
ATOM 6071 C C . ALA B 1 397 ? -22.350 -59.031 8.849 1.00 34.60 383 ALA B C 1
ATOM 6072 O O . ALA B 1 397 ? -22.527 -60.205 8.484 1.00 33.94 383 ALA B O 1
ATOM 6074 N N . ARG B 1 398 ? -23.339 -58.233 9.243 1.00 32.08 384 ARG B N 1
ATOM 6075 C CA . ARG B 1 398 ? -24.734 -58.659 9.261 1.00 32.65 384 ARG B CA 1
ATOM 6076 C C . ARG B 1 398 ? -25.565 -57.770 8.324 1.00 35.37 384 ARG B C 1
ATOM 6077 O O . ARG B 1 398 ? -25.581 -56.541 8.500 1.00 32.82 384 ARG B O 1
ATOM 6085 N N . ARG B 1 399 ? -26.219 -58.372 7.317 1.00 34.11 385 ARG B N 1
ATOM 6086 C CA . ARG B 1 399 ? -27.066 -57.612 6.398 1.00 35.37 385 ARG B CA 1
ATOM 6087 C C . ARG B 1 399 ? -28.402 -57.392 7.095 1.00 40.76 385 ARG B C 1
ATOM 6088 O O . ARG B 1 399 ? -29.047 -58.359 7.500 1.00 42.42 385 ARG B O 1
ATOM 6096 N N . GLN B 1 400 ? -28.771 -56.119 7.317 1.00 36.61 386 GLN B N 1
ATOM 6097 C CA . GLN B 1 400 ? -29.987 -55.759 8.049 1.00 36.79 386 GLN B CA 1
ATOM 6098 C C . GLN B 1 400 ? -30.455 -54.366 7.666 1.00 40.05 386 GLN B C 1
ATOM 6099 O O . GLN B 1 400 ? -29.621 -53.467 7.552 1.00 38.93 386 GLN B O 1
ATOM 6105 N N . GLU B 1 401 ? -31.789 -54.162 7.545 1.00 36.42 387 GLU B N 1
ATOM 6106 C CA . GLU B 1 401 ? -32.336 -52.828 7.264 1.00 35.47 387 GLU B CA 1
ATOM 6107 C C . GLU B 1 401 ? -32.261 -52.013 8.564 1.00 37.60 387 GLU B C 1
ATOM 6108 O O . GLU B 1 401 ? -32.797 -52.433 9.594 1.00 38.94 387 GLU B O 1
ATOM 6110 N N . LEU B 1 402 ? -31.549 -50.888 8.537 1.00 30.62 388 LEU B N 1
ATOM 6111 C CA . LEU B 1 402 ? -31.385 -50.063 9.731 1.00 28.96 388 LEU B CA 1
ATOM 6112 C C . LEU B 1 402 ? -32.121 -48.747 9.584 1.00 33.46 388 LEU B C 1
ATOM 6113 O O . LEU B 1 402 ? -32.073 -48.132 8.517 1.00 33.86 388 LEU B O 1
ATOM 6118 N N . ASN B 1 403 ? -32.781 -48.304 10.663 1.00 28.95 389 ASN B N 1
ATOM 6119 C CA . ASN B 1 403 ? -33.477 -47.016 10.699 1.00 27.51 389 ASN B CA 1
ATOM 6120 C C . ASN B 1 403 ? -32.690 -45.965 11.475 1.00 28.10 389 ASN B C 1
ATOM 6121 O O . ASN B 1 403 ? -32.626 -44.817 11.045 1.00 26.46 389 ASN B O 1
ATOM 6126 N N . TYR B 1 404 ? -32.104 -46.346 12.627 1.00 24.08 390 TYR B N 1
ATOM 6127 C CA . TYR B 1 404 ? -31.337 -45.413 13.460 1.00 23.63 390 TYR B CA 1
ATOM 6128 C C . TYR B 1 404 ? -30.052 -46.058 13.915 1.00 24.36 390 TYR B C 1
ATOM 6129 O O . TYR B 1 404 ? -30.037 -47.222 14.334 1.00 24.66 390 TYR B O 1
ATOM 6138 N N . VAL B 1 405 ? -28.964 -45.285 13.839 1.00 20.87 391 VAL B N 1
ATOM 6139 C CA . VAL B 1 405 ? -27.646 -45.715 14.312 1.00 20.87 391 VAL B CA 1
ATOM 6140 C C . VAL B 1 405 ? -27.127 -44.662 15.267 1.00 23.93 391 VAL B C 1
ATOM 6141 O O . VAL B 1 405 ? -27.216 -43.463 14.986 1.00 23.34 391 VAL B O 1
ATOM 6145 N N . LEU B 1 406 ? -26.532 -45.116 16.371 1.00 21.17 392 LEU B N 1
ATOM 6146 C CA . LEU B 1 406 ? -25.924 -44.249 17.367 1.00 20.16 392 LEU B CA 1
ATOM 6147 C C . LEU B 1 406 ? -24.421 -44.503 17.336 1.00 23.02 392 LEU B C 1
ATOM 6148 O O . LEU B 1 406 ? -23.988 -45.671 17.308 1.00 21.99 392 LEU B O 1
ATOM 6153 N N . SER B 1 407 ? -23.613 -43.431 17.366 1.00 20.40 393 SER B N 1
ATOM 6154 C CA . SER B 1 407 ? -22.158 -43.579 17.419 1.00 18.58 393 SER B CA 1
ATOM 6155 C C . SER B 1 407 ? -21.626 -42.877 18.653 1.00 20.04 393 SER B C 1
ATOM 6156 O O . SER B 1 407 ? -21.935 -41.707 18.858 1.00 19.65 393 SER B O 1
ATOM 6159 N N . ASN B 1 408 ? -20.801 -43.580 19.476 1.00 17.47 394 ASN B N 1
ATOM 6160 C CA . ASN B 1 408 ? -20.199 -42.947 20.658 1.00 17.38 394 ASN B CA 1
ATOM 6161 C C . ASN B 1 408 ? -18.735 -42.671 20.493 1.00 20.73 394 ASN B C 1
ATOM 6162 O O . ASN B 1 408 ? -18.019 -43.455 19.860 1.00 19.06 394 ASN B O 1
ATOM 6167 N N . SER B 1 409 ? -18.270 -41.594 21.146 1.00 18.12 395 SER B N 1
ATOM 6168 C CA . SER B 1 409 ? -16.851 -41.328 21.353 1.00 18.39 395 SER B CA 1
ATOM 6169 C C . SER B 1 409 ? -16.722 -40.911 22.815 1.00 22.20 395 SER B C 1
ATOM 6170 O O . SER B 1 409 ? -17.208 -39.848 23.188 1.00 22.41 395 SER B O 1
ATOM 6173 N N . LEU B 1 410 ? -16.125 -41.770 23.656 1.00 20.62 396 LEU B N 1
ATOM 6174 C CA . LEU B 1 410 ? -15.997 -41.535 25.109 1.00 20.93 396 LEU B CA 1
ATOM 6175 C C . LEU B 1 410 ? -14.520 -41.285 25.367 1.00 24.76 396 LEU B C 1
ATOM 6176 O O . LEU B 1 410 ? -13.750 -42.194 25.704 1.00 24.45 396 LEU B O 1
ATOM 6181 N N . GLY B 1 411 ? -14.130 -40.041 25.104 1.00 21.11 397 GLY B N 1
ATOM 6182 C CA . GLY B 1 411 ? -12.742 -39.637 25.101 1.00 20.33 397 GLY B CA 1
ATOM 6183 C C . GLY B 1 411 ? -12.029 -39.468 26.421 1.00 23.08 397 GLY B C 1
ATOM 6184 O O . GLY B 1 411 ? -12.646 -39.163 27.449 1.00 22.81 397 GLY B O 1
ATOM 6185 N N . PHE B 1 412 ? -10.699 -39.671 26.386 1.00 18.76 398 PHE B N 1
ATOM 6186 C CA . PHE B 1 412 ? -9.833 -39.420 27.547 1.00 17.87 398 PHE B CA 1
ATOM 6187 C C . PHE B 1 412 ? -10.068 -37.984 27.985 1.00 20.21 398 PHE B C 1
ATOM 6188 O O . PHE B 1 412 ? -10.225 -37.104 27.128 1.00 20.79 398 PHE B O 1
ATOM 6196 N N . GLY B 1 413 ? -10.089 -37.758 29.302 1.00 20.99 399 GLY B N 1
ATOM 6197 C CA . GLY B 1 413 ? -10.336 -36.422 29.830 1.00 20.64 399 GLY B CA 1
ATOM 6198 C C . GLY B 1 413 ? -11.795 -36.144 30.143 1.00 25.25 399 GLY B C 1
ATOM 6199 O O . GLY B 1 413 ? -12.164 -34.995 30.423 1.00 25.12 399 GLY B O 1
ATOM 6200 N N . GLY B 1 414 ? -12.620 -37.187 30.042 1.00 21.45 400 GLY B N 1
ATOM 6201 C CA . GLY B 1 414 ? -14.037 -37.124 30.370 1.00 20.85 400 GLY B CA 1
ATOM 6202 C C . GLY B 1 414 ? -14.951 -36.532 29.321 1.00 21.53 400 GLY B C 1
ATOM 6203 O O . GLY B 1 414 ? -16.075 -36.158 29.653 1.00 21.26 400 GLY B O 1
ATOM 6204 N N . HIS B 1 415 ? -14.507 -36.480 28.054 1.00 17.88 401 HIS B N 1
ATOM 6205 C CA . HIS B 1 415 ? -15.280 -35.873 26.970 1.00 18.11 401 HIS B CA 1
ATOM 6206 C C . HIS B 1 415 ? -16.177 -36.923 26.329 1.00 20.49 401 HIS B C 1
ATOM 6207 O O . HIS B 1 415 ? -15.690 -37.760 25.564 1.00 21.02 401 HIS B O 1
ATOM 6214 N N . ASN B 1 416 ? -17.486 -36.868 26.607 1.00 17.93 402 ASN B N 1
ATOM 6215 C CA . ASN B 1 416 ? -18.431 -37.847 26.048 1.00 17.15 402 ASN B CA 1
ATOM 6216 C C . ASN B 1 416 ? -19.243 -37.225 24.945 1.00 19.45 402 ASN B C 1
ATOM 6217 O O . ASN B 1 416 ? -19.878 -36.194 25.163 1.00 18.84 402 ASN B O 1
ATOM 6222 N N . ALA B 1 417 ? -19.223 -37.845 23.763 1.00 16.92 403 ALA B N 1
ATOM 6223 C CA . ALA B 1 417 ? -19.975 -37.299 22.627 1.00 17.36 403 ALA B CA 1
ATOM 6224 C C . ALA B 1 417 ? -20.718 -38.409 21.919 1.00 19.74 403 ALA B C 1
ATOM 6225 O O . ALA B 1 417 ? -20.157 -39.480 21.700 1.00 18.86 403 ALA B O 1
ATOM 6227 N N . THR B 1 418 ? -21.977 -38.144 21.526 1.00 17.61 404 THR B N 1
ATOM 6228 C CA . THR B 1 418 ? -22.769 -39.148 20.838 1.00 16.39 404 THR B CA 1
ATOM 6229 C C . THR B 1 418 ? -23.514 -38.501 19.675 1.00 19.16 404 THR B C 1
ATOM 6230 O O . THR B 1 418 ? -24.015 -37.380 19.823 1.00 18.46 404 THR B O 1
ATOM 6234 N N . LEU B 1 419 ? -23.589 -39.219 18.530 1.00 17.22 405 LEU B N 1
ATOM 6235 C CA . LEU B 1 419 ? -24.360 -38.790 17.364 1.00 17.35 405 LEU B CA 1
ATOM 6236 C C . LEU B 1 419 ? -25.386 -39.848 17.035 1.00 20.29 405 LEU B C 1
ATOM 6237 O O . LEU B 1 419 ? -25.124 -41.049 17.202 1.00 19.65 405 LEU B O 1
ATOM 6242 N N . ILE B 1 420 ? -26.544 -39.406 16.556 1.00 18.55 406 ILE B N 1
ATOM 6243 C CA . ILE B 1 420 ? -27.566 -40.324 16.072 1.00 18.79 406 ILE B CA 1
ATOM 6244 C C . ILE B 1 420 ? -27.864 -39.965 14.610 1.00 21.57 406 ILE B C 1
ATOM 6245 O O . ILE B 1 420 ? -28.100 -38.795 14.293 1.00 20.02 406 ILE B O 1
ATOM 6250 N N . PHE B 1 421 ? -27.839 -40.989 13.753 1.00 19.33 407 PHE B N 1
ATOM 6251 C CA . PHE B 1 421 ? -28.106 -40.908 12.311 1.00 19.96 407 PHE B CA 1
ATOM 6252 C C . PHE B 1 421 ? -29.375 -41.658 12.010 1.00 22.82 407 PHE B C 1
ATOM 6253 O O . PHE B 1 421 ? -29.672 -42.672 12.656 1.00 21.49 407 PHE B O 1
ATOM 6261 N N . LYS B 1 422 ? -30.108 -41.190 10.998 1.00 20.16 408 LYS B N 1
ATOM 6262 C CA . LYS B 1 422 ? -31.378 -41.784 10.632 1.00 20.77 408 LYS B CA 1
ATOM 6263 C C . LYS B 1 422 ? -31.435 -42.037 9.128 1.00 24.86 408 LYS B C 1
ATOM 6264 O O . LYS B 1 422 ? -30.906 -41.256 8.328 1.00 24.09 408 LYS B O 1
ATOM 6270 N N . LYS B 1 423 ? -32.133 -43.105 8.745 1.00 23.66 409 LYS B N 1
ATOM 6271 C CA . LYS B 1 423 ? -32.373 -43.373 7.333 1.00 23.25 409 LYS B CA 1
ATOM 6272 C C . LYS B 1 423 ? -33.179 -42.205 6.757 1.00 26.43 409 LYS B C 1
ATOM 6273 O O . LYS B 1 423 ? -34.140 -41.734 7.385 1.00 25.95 409 LYS B O 1
ATOM 6279 N N . TYR B 1 424 ? -32.781 -41.739 5.566 1.00 24.37 410 TYR B N 1
ATOM 6280 C CA . TYR B 1 424 ? -33.533 -40.710 4.868 1.00 25.16 410 TYR B CA 1
ATOM 6281 C C . TYR B 1 424 ? -34.475 -41.426 3.881 1.00 32.53 410 TYR B C 1
ATOM 6282 O O . TYR B 1 424 ? -34.018 -42.230 3.076 1.00 32.70 410 TYR B O 1
ATOM 6291 N N . GLN B 1 425 ? -35.787 -41.163 4.009 1.00 33.33 411 GLN B N 1
ATOM 6292 C CA . GLN B 1 425 ? -36.930 -41.692 3.241 1.00 53.52 411 GLN B CA 1
ATOM 6293 C C . GLN B 1 425 ? -36.677 -41.912 1.749 1.00 84.86 411 GLN B C 1
ATOM 6294 O O . GLN B 1 425 ? -36.913 -41.027 0.936 1.00 47.79 411 GLN B O 1
#

Sequence (822 aa):
KKRVVVTGLGALSPLGNDVDTSWNNAINGVSGIGPITRVDAEEYPAKVAAELKDFNVEDYMDKKEARKMDRFTQYAVVAAKMMAVEDADLNITDEIAPRVGVWVGSGFGGLETLESSQQFEEIFLTKGPRRVSPFFVPMMMIPDMMAATGQISSIIALGAKGVNSCTVTACATGTNSIGDAFKVIQRGDADVMVTGGTEAPLTRMSFAGFSANKALSTNPDPKTASRPFDKNRDGFVMMGEGAGIIVLEELEHALARGAKIYGEIVGYGSTGDAYHITAPAQDGEGGARAMQEAIKDAGIAPEEIDYINAHGTSTYYNDKYETMAIKTVFGEHAHKLAVSSTKSMTGHLLGAAGGIIEAIFSILAIKEGVIPPTINIQTPDEECDLDYVPDEARRQELNYVLSNSLGFGGHNATLIFKKYQSTTKKKRVVVTGLGALSPLGNDVDTSWNNNAINGVSGIGPITRVDAEEYPAKVAAELKDFNVEDYMDKKEARKMDRFTQYAVVAAKMMAVEDADLNNIITTDDEEIIAPRVGVWVGSGFGGLETLESSQFEIFLTKGPRRVSPFFVPMMMIPDMMATGQISSIALGAKGVNSCTVTACATGTNSIGDAFKVIQRGDADVMVTGGTEAPLTRMSFAGFSANKALSTNPDPKTASRPFDKNRDGFVMMGEGAGIIVLEELEHALARGAKIYGEIVGYGSTGDAYHITAPAQDGEGGARAMQEAIKDAGIAPEEIDYINAHGTSTYYNDKYETMAIKTVFGEHAHKLAVSSTKSMTGHLLGAAGGIIEAIFSILAIKEGVIPPTINIQTPDEECDLDYVPDEARRQELNYVLSNSLGFGGHNATLIFKKYQ